Protein AF-0000000081121627 (afdb_homodimer)

Structure (mmCIF, N/CA/C/O backbone):
data_AF-0000000081121627-model_v1
#
loop_
_entity.id
_entity.type
_entity.pdbx_description
1 polymer 'Glucose-methanol-choline oxidoreductase N-terminal domain-containing protein'
#
loop_
_atom_site.group_PDB
_atom_site.id
_atom_site.type_symbol
_atom_site.label_atom_id
_atom_site.label_alt_id
_atom_site.label_comp_id
_atom_site.label_asym_id
_atom_site.label_entity_id
_atom_site.label_seq_id
_atom_site.pdbx_PDB_ins_code
_atom_site.Cartn_x
_atom_site.Cartn_y
_atom_site.Cartn_z
_atom_site.occupancy
_atom_site.B_iso_or_equiv
_atom_site.auth_seq_id
_atom_site.auth_comp_id
_atom_site.auth_asym_id
_atom_site.auth_atom_id
_atom_site.pdbx_PDB_model_num
ATOM 1 N N . MET A 1 1 ? 26.609 -21.438 15.891 1 50.75 1 MET A N 1
ATOM 2 C CA . MET A 1 1 ? 26.438 -20.453 14.82 1 50.75 1 MET A CA 1
ATOM 3 C C . MET A 1 1 ? 24.969 -20.062 14.68 1 50.75 1 MET A C 1
ATOM 5 O O . MET A 1 1 ? 24.078 -20.875 14.922 1 50.75 1 MET A O 1
ATOM 9 N N . ALA A 1 2 ? 24.734 -18.797 14.57 1 68.25 2 ALA A N 1
ATOM 10 C CA . ALA A 1 2 ? 23.375 -18.266 14.453 1 68.25 2 ALA A CA 1
ATOM 11 C C . ALA A 1 2 ? 22.594 -18.953 13.344 1 68.25 2 ALA A C 1
ATOM 13 O O . ALA A 1 2 ? 23.141 -19.219 12.266 1 68.25 2 ALA A O 1
ATOM 14 N N . ASP A 1 3 ? 21.484 -19.703 13.625 1 89.31 3 ASP A N 1
ATOM 15 C CA . ASP A 1 3 ? 20.578 -20.312 12.656 1 89.31 3 ASP A CA 1
ATOM 16 C C . ASP A 1 3 ? 19.797 -19.25 11.883 1 89.31 3 ASP A C 1
ATOM 18 O O . ASP A 1 3 ? 18.672 -18.906 12.242 1 89.31 3 ASP A O 1
ATOM 22 N N . ALA A 1 4 ? 20.5 -18.734 10.82 1 90.88 4 ALA A N 1
ATOM 23 C CA . ALA A 1 4 ? 19.953 -17.656 10.016 1 90.88 4 ALA A CA 1
ATOM 24 C C . ALA A 1 4 ? 18.594 -18.031 9.43 1 90.88 4 ALA A C 1
ATOM 26 O O . ALA A 1 4 ? 17.703 -17.172 9.297 1 90.88 4 ALA A O 1
ATOM 27 N N . ALA A 1 5 ? 18.453 -19.312 9.125 1 91 5 ALA A N 1
ATOM 28 C CA . ALA A 1 5 ? 17.172 -19.781 8.586 1 91 5 ALA A CA 1
ATOM 29 C C . ALA A 1 5 ? 16.062 -19.656 9.609 1 91 5 ALA A C 1
ATOM 31 O O . ALA A 1 5 ? 14.984 -19.141 9.305 1 91 5 ALA A O 1
ATOM 32 N N . ALA A 1 6 ? 16.328 -20.109 10.805 1 91.81 6 ALA A N 1
ATOM 33 C CA . ALA A 1 6 ? 15.336 -20.031 11.875 1 91.81 6 ALA A CA 1
ATOM 34 C C . ALA A 1 6 ? 14.984 -18.578 12.18 1 91.81 6 ALA A C 1
ATOM 36 O O . ALA A 1 6 ? 13.812 -18.25 12.391 1 91.81 6 ALA A O 1
ATOM 37 N N . ASP A 1 7 ? 16.047 -17.734 12.219 1 92.62 7 ASP A N 1
ATOM 38 C CA . ASP A 1 7 ? 15.828 -16.312 12.461 1 92.62 7 ASP A CA 1
ATOM 39 C C . ASP A 1 7 ? 14.953 -15.703 11.367 1 92.62 7 ASP A C 1
ATOM 41 O O . ASP A 1 7 ? 14.055 -14.914 11.656 1 92.62 7 ASP A O 1
ATOM 45 N N . THR A 1 8 ? 15.219 -16.031 10.195 1 91.06 8 THR A N 1
ATOM 46 C CA . THR A 1 8 ? 14.445 -15.531 9.062 1 91.06 8 THR A CA 1
ATOM 47 C C . THR A 1 8 ? 12.984 -15.969 9.164 1 91.06 8 THR A C 1
ATOM 49 O O . THR A 1 8 ? 12.07 -15.172 8.938 1 91.06 8 THR A O 1
ATOM 52 N N . LEU A 1 9 ? 12.742 -17.219 9.469 1 92.62 9 LEU A N 1
ATOM 53 C CA . LEU A 1 9 ? 11.383 -17.734 9.594 1 92.62 9 LEU A CA 1
ATOM 54 C C . LEU A 1 9 ? 10.648 -17.047 10.727 1 92.62 9 LEU A C 1
ATOM 56 O O . LEU A 1 9 ? 9.445 -16.766 10.617 1 92.62 9 LEU A O 1
ATOM 60 N N . THR A 1 10 ? 11.375 -16.766 11.773 1 93 10 THR A N 1
ATOM 61 C CA . THR A 1 10 ? 10.805 -16.016 12.875 1 93 10 THR A CA 1
ATOM 62 C C . THR A 1 10 ? 10.406 -14.609 12.422 1 93 10 THR A C 1
ATOM 64 O O . THR A 1 10 ? 9.32 -14.125 12.742 1 93 10 THR A O 1
ATOM 67 N N . ALA A 1 11 ? 11.297 -13.977 11.703 1 92.44 11 ALA A N 1
ATOM 68 C CA . ALA A 1 11 ? 11.008 -12.648 11.164 1 92.44 11 ALA A CA 1
ATOM 69 C C . ALA A 1 11 ? 9.797 -12.68 10.242 1 92.44 11 ALA A C 1
ATOM 71 O O . ALA A 1 11 ? 8.93 -11.812 10.312 1 92.44 11 ALA A O 1
ATOM 72 N N . VAL A 1 12 ? 9.688 -13.672 9.375 1 93.31 12 VAL A N 1
ATOM 73 C CA . VAL A 1 12 ? 8.555 -13.844 8.484 1 93.31 12 VAL A CA 1
ATOM 74 C C . VAL A 1 12 ? 7.27 -14 9.297 1 93.31 12 VAL A C 1
ATOM 76 O O . VAL A 1 12 ? 6.246 -13.391 8.977 1 93.31 12 VAL A O 1
ATOM 79 N N . GLY A 1 13 ? 7.336 -14.82 10.312 1 94.94 13 GLY A N 1
ATOM 80 C CA . GLY A 1 13 ? 6.188 -14.992 11.188 1 94.94 13 GLY A CA 1
ATOM 81 C C . GLY A 1 13 ? 5.699 -13.688 11.789 1 94.94 13 GLY A C 1
ATOM 82 O O . GLY A 1 13 ? 4.492 -13.445 11.859 1 94.94 13 GLY A O 1
ATOM 83 N N . SER A 1 14 ? 6.645 -12.82 12.227 1 95.25 14 SER A N 1
ATOM 84 C CA . SER A 1 14 ? 6.297 -11.516 12.773 1 95.25 14 SER A CA 1
ATOM 85 C C . SER A 1 14 ? 5.637 -10.633 11.719 1 95.25 14 SER A C 1
ATOM 87 O O . SER A 1 14 ? 4.656 -9.938 12.008 1 95.25 14 SER A O 1
ATOM 89 N N . ILE A 1 15 ? 6.145 -10.641 10.578 1 95.06 15 ILE A N 1
ATOM 90 C CA . ILE A 1 15 ? 5.59 -9.867 9.469 1 95.06 15 ILE A CA 1
ATOM 91 C C . ILE A 1 15 ? 4.191 -10.375 9.133 1 95.06 15 ILE A C 1
ATOM 93 O O . ILE A 1 15 ? 3.26 -9.586 8.961 1 95.06 15 ILE A O 1
ATOM 97 N N . GLN A 1 16 ? 4.035 -11.68 9.039 1 96.12 16 GLN A N 1
ATOM 98 C CA . GLN A 1 16 ? 2.738 -12.281 8.75 1 96.12 16 GLN A CA 1
ATOM 99 C C . GLN A 1 16 ? 1.71 -11.906 9.812 1 96.12 16 GLN A C 1
ATOM 101 O O . GLN A 1 16 ? 0.562 -11.594 9.492 1 96.12 16 GLN A O 1
ATOM 106 N N . ALA A 1 17 ? 2.129 -11.977 11.055 1 95.94 17 ALA A N 1
ATOM 107 C CA . ALA A 1 17 ? 1.24 -11.586 12.148 1 95.94 17 ALA A CA 1
ATOM 108 C C . ALA A 1 17 ? 0.816 -10.125 12.016 1 95.94 17 ALA A C 1
ATOM 110 O O . ALA A 1 17 ? -0.358 -9.797 12.195 1 95.94 17 ALA A O 1
ATOM 111 N N . ALA A 1 18 ? 1.758 -9.273 11.758 1 96.38 18 ALA A N 1
ATOM 112 C CA . ALA A 1 18 ? 1.449 -7.859 11.555 1 96.38 18 ALA A CA 1
ATOM 113 C C . ALA A 1 18 ? 0.488 -7.672 10.383 1 96.38 18 ALA A C 1
ATOM 115 O O . ALA A 1 18 ? -0.49 -6.93 10.484 1 96.38 18 ALA A O 1
ATOM 116 N N . LEU A 1 19 ? 0.743 -8.352 9.328 1 95.62 19 LEU A N 1
ATOM 117 C CA . LEU A 1 19 ? -0.097 -8.258 8.141 1 95.62 19 LEU A CA 1
ATOM 118 C C . LEU A 1 19 ? -1.502 -8.781 8.422 1 95.62 19 LEU A C 1
ATOM 120 O O . LEU A 1 19 ? -2.479 -8.281 7.863 1 95.62 19 LEU A O 1
ATOM 124 N N . SER A 1 20 ? -1.618 -9.781 9.234 1 95.31 20 SER A N 1
ATOM 125 C CA . SER A 1 20 ? -2.93 -10.297 9.617 1 95.31 20 SER A CA 1
ATOM 126 C C . SER A 1 20 ? -3.756 -9.234 10.328 1 95.31 20 SER A C 1
ATOM 128 O O . SER A 1 20 ? -4.973 -9.156 10.141 1 95.31 20 SER A O 1
ATOM 130 N N . VAL A 1 21 ? -3.127 -8.398 11.141 1 93.88 21 VAL A N 1
ATOM 131 C CA . VAL A 1 21 ? -3.795 -7.281 11.797 1 93.88 21 VAL A CA 1
ATOM 132 C C . VAL A 1 21 ? -4.234 -6.254 10.75 1 93.88 21 VAL A C 1
ATOM 134 O O . VAL A 1 21 ? -5.375 -5.785 10.781 1 93.88 21 VAL A O 1
ATOM 137 N N . MET A 1 22 ? -3.404 -6.008 9.852 1 91.38 22 MET A N 1
ATOM 138 C CA . MET A 1 22 ? -3.725 -5.043 8.805 1 91.38 22 MET A CA 1
ATOM 139 C C . MET A 1 22 ? -4.875 -5.547 7.938 1 91.38 22 MET A C 1
ATOM 141 O O . MET A 1 22 ? -5.684 -4.754 7.449 1 91.38 22 MET A O 1
ATOM 145 N N . ALA A 1 23 ? -4.918 -6.816 7.734 1 93 23 ALA A N 1
ATOM 146 C CA . ALA A 1 23 ? -5.941 -7.414 6.887 1 93 23 ALA A CA 1
ATOM 147 C C . ALA A 1 23 ? -7.34 -7.148 7.441 1 93 23 ALA A C 1
ATOM 149 O O . ALA A 1 23 ? -8.312 -7.109 6.691 1 93 23 ALA A O 1
ATOM 150 N N . THR A 1 24 ? -7.477 -6.926 8.734 1 89.81 24 THR A N 1
ATOM 151 C CA . THR A 1 24 ? -8.773 -6.668 9.344 1 89.81 24 THR A CA 1
ATOM 152 C C . THR A 1 24 ? -9.328 -5.32 8.891 1 89.81 24 THR A C 1
ATOM 154 O O . THR A 1 24 ? -10.523 -5.059 9.023 1 89.81 24 THR A O 1
ATOM 157 N N . LEU A 1 25 ? -8.469 -4.461 8.328 1 89.81 25 LEU A N 1
ATOM 158 C CA . LEU A 1 25 ? -8.891 -3.154 7.828 1 89.81 25 LEU A CA 1
ATOM 159 C C . LEU A 1 25 ? -9.508 -3.277 6.438 1 89.81 25 LEU A C 1
ATOM 161 O O . LEU A 1 25 ? -10.094 -2.32 5.93 1 89.81 25 LEU A O 1
ATOM 165 N N . GLN A 1 26 ? -9.359 -4.43 5.758 1 90.88 26 GLN A N 1
ATOM 166 C CA . GLN A 1 26 ? -9.953 -4.754 4.465 1 90.88 26 GLN A CA 1
ATOM 167 C C . GLN A 1 26 ? -9.648 -3.674 3.432 1 90.88 26 GLN A C 1
ATOM 169 O O . GLN A 1 26 ? -10.555 -3.168 2.768 1 90.88 26 GLN A O 1
ATOM 174 N N . LEU A 1 27 ? -8.383 -3.309 3.291 1 92.25 27 LEU A N 1
ATOM 175 C CA . LEU A 1 27 ? -7.934 -2.16 2.512 1 92.25 27 LEU A CA 1
ATOM 176 C C . LEU A 1 27 ? -7.969 -2.471 1.019 1 92.25 27 LEU A C 1
ATOM 178 O O . LEU A 1 27 ? -7.73 -1.587 0.191 1 92.25 27 LEU A O 1
ATOM 182 N N . THR A 1 28 ? -8.312 -3.732 0.622 1 95.19 28 THR A N 1
ATOM 183 C CA . THR A 1 28 ? -8.352 -4.094 -0.79 1 95.19 28 THR A CA 1
ATOM 184 C C . THR A 1 28 ? -9.789 -4.355 -1.237 1 95.19 28 THR A C 1
ATOM 186 O O . THR A 1 28 ? -10.062 -4.434 -2.436 1 95.19 28 THR A O 1
ATOM 189 N N . SER A 1 29 ? -10.742 -4.473 -0.303 1 94.69 29 SER A N 1
ATOM 190 C CA . SER A 1 29 ? -12.086 -4.961 -0.589 1 94.69 29 SER A CA 1
ATOM 191 C C . SER A 1 29 ? -12.836 -4 -1.501 1 94.69 29 SER A C 1
ATOM 193 O O . SER A 1 29 ? -13.75 -4.41 -2.223 1 94.69 29 SER A O 1
ATOM 195 N N . PHE A 1 30 ? -12.445 -2.656 -1.55 1 94.12 30 PHE A N 1
ATOM 196 C CA . PHE A 1 30 ? -13.125 -1.656 -2.367 1 94.12 30 PHE A CA 1
ATOM 197 C C . PHE A 1 30 ? -13.008 -2.002 -3.848 1 94.12 30 PHE A C 1
ATOM 199 O O . PHE A 1 30 ? -13.781 -1.497 -4.668 1 94.12 30 PHE A O 1
ATOM 206 N N . ARG A 1 31 ? -12.047 -2.92 -4.195 1 95.94 31 ARG A N 1
ATOM 207 C CA . ARG A 1 31 ? -11.781 -3.264 -5.59 1 95.94 31 ARG A CA 1
ATOM 208 C C . ARG A 1 31 ? -12.758 -4.32 -6.09 1 95.94 31 ARG A C 1
ATOM 210 O O . ARG A 1 31 ? -12.875 -4.543 -7.293 1 95.94 31 ARG A O 1
ATOM 217 N N . TYR A 1 32 ? -13.508 -4.961 -5.16 1 97.06 32 TYR A N 1
ATOM 218 C CA . TYR A 1 32 ? -14.219 -6.18 -5.527 1 97.06 32 TYR A CA 1
ATOM 219 C C . TYR A 1 32 ? -15.695 -6.082 -5.168 1 97.06 32 TYR A C 1
ATOM 221 O O . TYR A 1 32 ? -16.094 -5.211 -4.391 1 97.06 32 TYR A O 1
ATOM 229 N N . PRO A 1 33 ? -16.547 -6.996 -5.805 1 96.19 33 PRO A N 1
ATOM 230 C CA . PRO A 1 33 ? -17.938 -7.086 -5.336 1 96.19 33 PRO A CA 1
ATOM 231 C C . PRO A 1 33 ? -18.031 -7.426 -3.852 1 96.19 33 PRO A C 1
ATOM 233 O O . PRO A 1 33 ? -17.172 -8.117 -3.312 1 96.19 33 PRO A O 1
ATOM 236 N N . PRO A 1 34 ? -19.062 -6.902 -3.186 1 94.44 34 PRO A N 1
ATOM 237 C CA . PRO A 1 34 ? -19.234 -7.273 -1.778 1 94.44 34 PRO A CA 1
ATOM 238 C C . PRO A 1 34 ? -19.516 -8.766 -1.591 1 94.44 34 PRO A C 1
ATOM 240 O O . PRO A 1 34 ? -19.984 -9.43 -2.516 1 94.44 34 PRO A O 1
ATOM 243 N N . ASP A 1 35 ? -19.141 -9.297 -0.445 1 95.06 35 ASP A N 1
ATOM 244 C CA . ASP A 1 35 ? -19.5 -10.664 -0.079 1 95.06 35 ASP A CA 1
ATOM 245 C C . ASP A 1 35 ? -21.016 -10.852 -0.104 1 95.06 35 ASP A C 1
ATOM 247 O O . ASP A 1 35 ? -21.75 -10.18 0.63 1 95.06 35 ASP A O 1
ATOM 251 N N . TYR A 1 36 ? -21.5 -11.727 -0.931 1 95.44 36 TYR A N 1
ATOM 252 C CA . TYR A 1 36 ? -22.938 -11.922 -1.16 1 95.44 36 TYR A CA 1
ATOM 253 C C . TYR A 1 36 ? -23.5 -12.945 -0.18 1 95.44 36 TYR A C 1
ATOM 255 O O . TYR A 1 36 ? -22.969 -14.047 -0.034 1 95.44 36 TYR A O 1
ATOM 263 N N . ALA A 1 37 ? -24.594 -12.664 0.463 1 94 37 ALA A N 1
ATOM 264 C CA . ALA A 1 37 ? -25.281 -13.578 1.367 1 94 37 ALA A CA 1
ATOM 265 C C . ALA A 1 37 ? -26.125 -14.578 0.59 1 94 37 ALA A C 1
ATOM 267 O O . ALA A 1 37 ? -27.109 -14.195 -0.065 1 94 37 ALA A O 1
ATOM 268 N N . LEU A 1 38 ? -25.781 -15.82 0.714 1 97.44 38 LEU A N 1
ATOM 269 C CA . LEU A 1 38 ? -26.453 -16.875 -0.031 1 97.44 38 LEU A CA 1
ATOM 270 C C . LEU A 1 38 ? -27.75 -17.281 0.659 1 97.44 38 LEU A C 1
ATOM 272 O O . LEU A 1 38 ? -27.844 -17.234 1.888 1 97.44 38 LEU A O 1
ATOM 276 N N . THR A 1 39 ? -28.719 -17.641 -0.122 1 97.25 39 THR A N 1
ATOM 277 C CA . THR A 1 39 ? -29.984 -18.203 0.346 1 97.25 39 THR A CA 1
ATOM 278 C C . THR A 1 39 ? -30.203 -19.594 -0.223 1 97.25 39 THR A C 1
ATOM 280 O O . THR A 1 39 ? -30.047 -19.812 -1.424 1 97.25 39 THR A O 1
ATOM 283 N N . ASN A 1 40 ? -30.656 -20.516 0.631 1 98.12 40 ASN A N 1
ATOM 284 C CA . ASN A 1 40 ? -30.891 -21.891 0.226 1 98.12 40 ASN A CA 1
ATOM 285 C C . ASN A 1 40 ? -31.922 -21.984 -0.901 1 98.12 40 ASN A C 1
ATOM 287 O O . ASN A 1 40 ? -32.938 -21.281 -0.883 1 98.12 40 ASN A O 1
ATOM 291 N N . GLY A 1 41 ? -31.625 -22.781 -1.868 1 98.31 41 GLY A N 1
ATOM 292 C CA . GLY A 1 41 ? -32.562 -23.078 -2.924 1 98.31 41 GLY A CA 1
ATOM 293 C C . GLY A 1 41 ? -32.562 -22.078 -4.051 1 98.31 41 GLY A C 1
ATOM 294 O O . GLY A 1 41 ? -33.312 -22.172 -5.008 1 98.31 41 GLY A O 1
ATOM 295 N N . THR A 1 42 ? -31.609 -21.078 -3.998 1 98.19 42 THR A N 1
ATOM 296 C CA . THR A 1 42 ? -31.562 -20.016 -5.008 1 98.19 42 THR A CA 1
ATOM 297 C C . THR A 1 42 ? -31.047 -20.562 -6.336 1 98.19 42 THR A C 1
ATOM 299 O O . THR A 1 42 ? -30.188 -21.453 -6.355 1 98.19 42 THR A O 1
ATOM 302 N N . ASN A 1 43 ? -31.578 -20.016 -7.449 1 98.44 43 ASN A N 1
ATOM 303 C CA . ASN A 1 43 ? -31.172 -20.406 -8.797 1 98.44 43 ASN A CA 1
ATOM 304 C C . ASN A 1 43 ? -30.281 -19.344 -9.438 1 98.44 43 ASN A C 1
ATOM 306 O O . ASN A 1 43 ? -30.531 -18.141 -9.297 1 98.44 43 ASN A O 1
ATOM 310 N N . TYR A 1 44 ? -29.297 -19.766 -10.094 1 98.81 44 TYR A N 1
ATOM 311 C CA . TYR A 1 44 ? -28.422 -19 -10.961 1 98.81 44 TYR A CA 1
ATOM 312 C C . TYR A 1 44 ? -28.328 -19.625 -12.352 1 98.81 44 TYR A C 1
ATOM 314 O O . TYR A 1 44 ? -28.766 -20.766 -12.547 1 98.81 44 TYR A O 1
ATOM 322 N N . ASP A 1 45 ? -27.891 -18.844 -13.328 1 98.81 45 ASP A N 1
ATOM 323 C CA . ASP A 1 45 ? -27.656 -19.453 -14.625 1 98.81 45 ASP A CA 1
ATOM 324 C C . ASP A 1 45 ? -26.359 -20.266 -14.617 1 98.81 45 ASP A C 1
ATOM 326 O O . ASP A 1 45 ? -26.312 -21.391 -15.117 1 98.81 45 ASP A O 1
ATOM 330 N N . TYR A 1 46 ? -25.328 -19.703 -14.055 1 98.88 46 TYR A N 1
ATOM 331 C CA . TYR A 1 46 ? -24.031 -20.359 -13.922 1 98.88 46 TYR A CA 1
ATOM 332 C C . TYR A 1 46 ? -23.531 -20.297 -12.484 1 98.88 46 TYR A C 1
ATOM 334 O O . TYR A 1 46 ? -23.672 -19.266 -11.82 1 98.88 46 TYR A O 1
ATOM 342 N N . ILE A 1 47 ? -22.984 -21.391 -11.984 1 98.94 47 ILE A N 1
ATOM 343 C CA . ILE A 1 47 ? -22.266 -21.438 -10.703 1 98.94 47 ILE A CA 1
ATOM 344 C C . ILE A 1 47 ? -20.812 -21.844 -10.938 1 98.94 47 ILE A C 1
ATOM 346 O O . ILE A 1 47 ? -20.531 -22.906 -11.484 1 98.94 47 ILE A O 1
ATOM 350 N N . ILE A 1 48 ? -19.938 -20.938 -10.609 1 98.94 48 ILE A N 1
ATOM 351 C CA . ILE A 1 48 ? -18.5 -21.188 -10.727 1 98.94 48 ILE A CA 1
ATOM 352 C C . ILE A 1 48 ? -17.922 -21.516 -9.352 1 98.94 48 ILE A C 1
ATOM 354 O O . ILE A 1 48 ? -17.984 -20.703 -8.43 1 98.94 48 ILE A O 1
ATOM 358 N N . VAL A 1 49 ? -17.391 -22.719 -9.203 1 98.94 49 VAL A N 1
ATOM 359 C CA . VAL A 1 49 ? -16.766 -23.141 -7.949 1 98.94 49 VAL A CA 1
ATOM 360 C C . VAL A 1 49 ? -15.258 -22.875 -8.008 1 98.94 49 VAL A C 1
ATOM 362 O O . VAL A 1 49 ? -14.508 -23.656 -8.602 1 98.94 49 VAL A O 1
ATOM 365 N N . GLY A 1 50 ? -14.836 -21.844 -7.281 1 98.75 50 GLY A N 1
ATOM 366 C CA . GLY A 1 50 ? -13.453 -21.391 -7.301 1 98.75 50 GLY A CA 1
ATOM 367 C C . GLY A 1 50 ? -13.273 -20.047 -7.992 1 98.75 50 GLY A C 1
ATOM 368 O O . GLY A 1 50 ? -13.43 -19.953 -9.211 1 98.75 50 GLY A O 1
ATOM 369 N N . GLY A 1 51 ? -13.008 -19.062 -7.223 1 98.69 51 GLY A N 1
ATOM 370 C CA . GLY A 1 51 ? -12.695 -17.734 -7.75 1 98.69 51 GLY A CA 1
ATOM 371 C C . GLY A 1 51 ? -11.203 -17.516 -7.934 1 98.69 51 GLY A C 1
ATOM 372 O O . GLY A 1 51 ? -10.664 -16.5 -7.465 1 98.69 51 GLY A O 1
ATOM 373 N N . GLY A 1 52 ? -10.531 -18.469 -8.547 1 98.5 52 GLY A N 1
ATOM 374 C CA . GLY A 1 52 ? -9.094 -18.422 -8.742 1 98.5 52 GLY A CA 1
ATOM 375 C C . GLY A 1 52 ? -8.695 -17.844 -10.094 1 98.5 52 GLY A C 1
ATOM 376 O O . GLY A 1 52 ? -9.391 -16.984 -10.633 1 98.5 52 GLY A O 1
ATOM 377 N N . THR A 1 53 ? -7.551 -18.266 -10.656 1 98.56 53 THR A N 1
ATOM 378 C CA . THR A 1 53 ? -6.914 -17.734 -11.852 1 98.56 53 THR A CA 1
ATOM 379 C C . THR A 1 53 ? -7.844 -17.859 -13.062 1 98.56 53 THR A C 1
ATOM 381 O O . THR A 1 53 ? -8.086 -16.891 -13.766 1 98.56 53 THR A O 1
ATOM 384 N N . ALA A 1 54 ? -8.406 -18.984 -13.266 1 98.81 54 ALA A N 1
ATOM 385 C CA . ALA A 1 54 ? -9.258 -19.203 -14.43 1 98.81 54 ALA A CA 1
ATOM 386 C C . ALA A 1 54 ? -10.711 -18.875 -14.109 1 98.81 54 ALA A C 1
ATOM 388 O O . ALA A 1 54 ? -11.445 -18.359 -14.953 1 98.81 54 ALA A O 1
ATOM 389 N N . GLY A 1 55 ? -11.164 -19.141 -12.914 1 98.88 55 GLY A N 1
ATOM 390 C CA . GLY A 1 55 ? -12.555 -18.953 -12.531 1 98.88 55 GLY A CA 1
ATOM 391 C C . GLY A 1 55 ? -13.023 -17.516 -12.703 1 98.88 55 GLY A C 1
ATOM 392 O O . GLY A 1 55 ? -14.148 -17.281 -13.156 1 98.88 55 GLY A O 1
ATOM 393 N N . LEU A 1 56 ? -12.18 -16.625 -12.344 1 98.88 56 LEU A N 1
ATOM 394 C CA . LEU A 1 56 ? -12.578 -15.227 -12.414 1 98.88 56 LEU A CA 1
ATOM 395 C C . LEU A 1 56 ? -12.578 -14.734 -13.859 1 98.88 56 LEU A C 1
ATOM 397 O O . LEU A 1 56 ? -13.266 -13.766 -14.188 1 98.88 56 LEU A O 1
ATOM 401 N N . VAL A 1 57 ? -11.781 -15.398 -14.75 1 98.75 57 VAL A N 1
ATOM 402 C CA . VAL A 1 57 ? -11.867 -15.117 -16.172 1 98.75 57 VAL A CA 1
ATOM 403 C C . VAL A 1 57 ? -13.25 -15.5 -16.703 1 98.75 57 VAL A C 1
ATOM 405 O O . VAL A 1 57 ? -13.914 -14.695 -17.359 1 98.75 57 VAL A O 1
ATOM 408 N N . VAL A 1 58 ? -13.695 -16.672 -16.328 1 98.81 58 VAL A N 1
ATOM 409 C CA . VAL A 1 58 ? -15 -17.172 -16.734 1 98.81 58 VAL A CA 1
ATOM 410 C C . VAL A 1 58 ? -16.094 -16.281 -16.172 1 98.81 58 VAL A C 1
ATOM 412 O O . VAL A 1 58 ? -17.031 -15.914 -16.891 1 98.81 58 VAL A O 1
ATOM 415 N N . ALA A 1 59 ? -15.977 -15.938 -14.914 1 98.88 59 ALA A N 1
ATOM 416 C CA . ALA A 1 59 ? -16.969 -15.086 -14.266 1 98.88 59 ALA A CA 1
ATOM 417 C C . ALA A 1 59 ? -17.109 -13.75 -14.992 1 98.88 59 ALA A C 1
ATOM 419 O O . ALA A 1 59 ? -18.234 -13.289 -15.242 1 98.88 59 ALA A O 1
ATOM 420 N N . ASN A 1 60 ? -15.961 -13.117 -15.281 1 98.75 60 ASN A N 1
ATOM 421 C CA . ASN A 1 60 ? -15.977 -11.844 -16 1 98.75 60 ASN A CA 1
ATOM 422 C C . ASN A 1 60 ? -16.672 -11.977 -17.359 1 98.75 60 ASN A C 1
ATOM 424 O O . ASN A 1 60 ? -17.562 -11.188 -17.672 1 98.75 60 ASN A O 1
ATOM 428 N N . ARG A 1 61 ? -16.312 -12.977 -18.094 1 98.56 61 ARG A N 1
ATOM 429 C CA . ARG A 1 61 ? -16.812 -13.125 -19.453 1 98.56 61 ARG A CA 1
ATOM 430 C C . ARG A 1 61 ? -18.297 -13.484 -19.469 1 98.56 61 ARG A C 1
ATOM 432 O O . ARG A 1 61 ? -19.062 -12.961 -20.266 1 98.56 61 ARG A O 1
ATOM 439 N N . LEU A 1 62 ? -18.719 -14.367 -18.578 1 98.56 62 LEU A N 1
ATOM 440 C CA . LEU A 1 62 ? -20.109 -14.805 -18.578 1 98.56 62 LEU A CA 1
ATOM 441 C C . LEU A 1 62 ? -21.031 -13.695 -18.047 1 98.56 62 LEU A C 1
ATOM 443 O O . LEU A 1 62 ? -22.125 -13.508 -18.562 1 98.56 62 LEU A O 1
ATOM 447 N N . SER A 1 63 ? -20.625 -12.914 -17.047 1 98.56 63 SER A N 1
ATOM 448 C CA . SER A 1 63 ? -21.453 -11.891 -16.438 1 98.56 63 SER A CA 1
ATOM 449 C C . SER A 1 63 ? -21.578 -10.664 -17.344 1 98.56 63 SER A C 1
ATOM 451 O O . SER A 1 63 ? -22.375 -9.766 -17.062 1 98.56 63 SER A O 1
ATOM 453 N N . ALA A 1 64 ? -20.719 -10.617 -18.422 1 97.81 64 ALA A N 1
ATOM 454 C CA . ALA A 1 64 ? -20.844 -9.531 -19.391 1 97.81 64 ALA A CA 1
ATOM 455 C C . ALA A 1 64 ? -22.25 -9.516 -20 1 97.81 64 ALA A C 1
ATOM 457 O O . ALA A 1 64 ? -22.734 -8.469 -20.438 1 97.81 64 ALA A O 1
ATOM 458 N N . ASN A 1 65 ? -22.875 -10.695 -20.141 1 97.25 65 ASN A N 1
ATOM 459 C CA . ASN A 1 65 ? -24.281 -10.766 -20.5 1 97.25 65 ASN A CA 1
ATOM 460 C C . ASN A 1 65 ? -25.188 -10.555 -19.297 1 97.25 65 ASN A C 1
ATOM 462 O O . ASN A 1 65 ? -25.312 -11.438 -18.453 1 97.25 65 ASN A O 1
ATOM 466 N N . CYS A 1 66 ? -25.844 -9.469 -19.266 1 96.56 66 CYS A N 1
ATOM 467 C CA . CYS A 1 66 ? -26.609 -9.039 -18.094 1 96.56 66 CYS A CA 1
ATOM 468 C C . CYS A 1 66 ? -27.781 -9.977 -17.844 1 96.56 66 CYS A C 1
ATOM 470 O O . CYS A 1 66 ? -28.375 -9.953 -16.766 1 96.56 66 CYS A O 1
ATOM 472 N N . LYS A 1 67 ? -28.156 -10.812 -18.766 1 96.94 67 LYS A N 1
ATOM 473 C CA . LYS A 1 67 ? -29.281 -11.734 -18.609 1 96.94 67 LYS A CA 1
ATOM 474 C C . LYS A 1 67 ? -28.859 -12.984 -17.844 1 96.94 67 LYS A C 1
ATOM 476 O O . LYS A 1 67 ? -29.719 -13.742 -17.375 1 96.94 67 LYS A O 1
ATOM 481 N N . ASP A 1 68 ? -27.578 -13.25 -17.75 1 98 68 ASP A N 1
ATOM 482 C CA . ASP A 1 68 ? -27.062 -14.438 -17.062 1 98 68 ASP A CA 1
ATOM 483 C C . ASP A 1 68 ? -26.688 -14.125 -15.617 1 98 68 ASP A C 1
ATOM 485 O O . ASP A 1 68 ? -25.812 -13.297 -15.359 1 98 68 ASP A O 1
ATOM 489 N N . LYS A 1 69 ? -27.344 -14.766 -14.695 1 98.62 69 LYS A N 1
ATOM 490 C CA . LYS A 1 69 ? -26.953 -14.68 -13.289 1 98.62 69 LYS A CA 1
ATOM 491 C C . LYS A 1 69 ? -25.781 -15.602 -12.992 1 98.62 69 LYS A C 1
ATOM 493 O O . LYS A 1 69 ? -25.891 -16.828 -13.133 1 98.62 69 LYS A O 1
ATOM 498 N N . VAL A 1 70 ? -24.672 -15.008 -12.57 1 98.88 70 VAL A N 1
ATOM 499 C CA . VAL A 1 70 ? -23.438 -15.766 -12.359 1 98.88 70 VAL A CA 1
ATOM 500 C C . VAL A 1 70 ? -23.031 -15.711 -10.891 1 98.88 70 VAL A C 1
ATOM 502 O O . VAL A 1 70 ? -22.906 -14.625 -10.32 1 98.88 70 VAL A O 1
ATOM 505 N N . LEU A 1 71 ? -22.859 -16.875 -10.234 1 98.88 71 LEU A N 1
ATOM 506 C CA . LEU A 1 71 ? -22.391 -16.969 -8.852 1 98.88 71 LEU A CA 1
ATOM 507 C C . LEU A 1 71 ? -20.984 -17.562 -8.797 1 98.88 71 LEU A C 1
ATOM 509 O O . LEU A 1 71 ? -20.719 -18.609 -9.391 1 98.88 71 LEU A O 1
ATOM 513 N N . VAL A 1 72 ? -20.062 -16.844 -8.172 1 98.88 72 VAL A N 1
ATOM 514 C CA . VAL A 1 72 ? -18.734 -17.359 -7.867 1 98.88 72 VAL A CA 1
ATOM 515 C C . VAL A 1 72 ? -18.672 -17.766 -6.398 1 98.88 72 VAL A C 1
ATOM 517 O O . VAL A 1 72 ? -19 -16.984 -5.512 1 98.88 72 VAL A O 1
ATOM 520 N N . ILE A 1 73 ? -18.281 -19 -6.18 1 98.75 73 ILE A N 1
ATOM 521 C CA . ILE A 1 73 ? -18.047 -19.516 -4.832 1 98.75 73 ILE A CA 1
ATOM 522 C C . ILE A 1 73 ? -16.547 -19.578 -4.551 1 98.75 73 ILE A C 1
ATOM 524 O O . ILE A 1 73 ? -15.797 -20.219 -5.285 1 98.75 73 ILE A O 1
ATOM 528 N N . GLU A 1 74 ? -16.062 -18.875 -3.527 1 98.62 74 GLU A N 1
ATOM 529 C CA . GLU A 1 74 ? -14.656 -18.844 -3.156 1 98.62 74 GLU A CA 1
ATOM 530 C C . GLU A 1 74 ? -14.461 -19.25 -1.695 1 98.62 74 GLU A C 1
ATOM 532 O O . GLU A 1 74 ? -15.109 -18.688 -0.804 1 98.62 74 GLU A O 1
ATOM 537 N N . ALA A 1 75 ? -13.539 -20.203 -1.478 1 97.88 75 ALA A N 1
ATOM 538 C CA . ALA A 1 75 ? -13.273 -20.75 -0.149 1 97.88 75 ALA A CA 1
ATOM 539 C C . ALA A 1 75 ? -12.594 -19.703 0.742 1 97.88 75 ALA A C 1
ATOM 541 O O . ALA A 1 75 ? -12.727 -19.75 1.967 1 97.88 75 ALA A O 1
ATOM 542 N N . GLY A 1 76 ? -11.852 -18.828 0.162 1 97.62 76 GLY A N 1
ATOM 543 C CA . GLY A 1 76 ? -11.086 -17.859 0.924 1 97.62 76 GLY A CA 1
ATOM 544 C C . GLY A 1 76 ? -11.727 -16.484 0.96 1 97.62 76 GLY A C 1
ATOM 545 O O . GLY A 1 76 ? -12.812 -16.297 0.413 1 97.62 76 GLY A O 1
ATOM 546 N N . PRO A 1 77 ? -11.094 -15.531 1.658 1 97.69 77 PRO A N 1
ATOM 547 C CA . PRO A 1 77 ? -11.562 -14.148 1.778 1 97.69 77 PRO A CA 1
ATOM 548 C C . PRO A 1 77 ? -11.078 -13.258 0.64 1 97.69 77 PRO A C 1
ATOM 550 O O . PRO A 1 77 ? -10.648 -13.758 -0.403 1 97.69 77 PRO A O 1
ATOM 553 N N . TYR A 1 78 ? -11.297 -11.914 0.787 1 97.38 78 TYR A N 1
ATOM 554 C CA . TYR A 1 78 ? -10.641 -10.93 -0.072 1 97.38 78 TYR A CA 1
ATOM 555 C C . TYR A 1 78 ? -9.125 -11.039 0.03 1 97.38 78 TYR A C 1
ATOM 557 O O . TYR A 1 78 ? -8.594 -11.438 1.07 1 97.38 78 TYR A O 1
ATOM 565 N N . PRO A 1 79 ? -8.453 -10.758 -1.114 1 97.5 79 PRO A N 1
ATOM 566 C CA . PRO A 1 79 ? -6.996 -10.766 -1.029 1 97.5 79 PRO A CA 1
ATOM 567 C C . PRO A 1 79 ? -6.449 -9.719 -0.065 1 97.5 79 PRO A C 1
ATOM 569 O O . PRO A 1 79 ? -7 -8.617 0.029 1 97.5 79 PRO A O 1
ATOM 572 N N . PRO A 1 80 ? -5.414 -10.047 0.685 1 96.81 80 PRO A N 1
ATOM 573 C CA . PRO A 1 80 ? -4.766 -9.07 1.565 1 96.81 80 PRO A CA 1
ATOM 574 C C . PRO A 1 80 ? -3.887 -8.078 0.804 1 96.81 80 PRO A C 1
ATOM 576 O O . PRO A 1 80 ? -3.623 -8.273 -0.385 1 96.81 80 PRO A O 1
ATOM 579 N N . ILE A 1 81 ? -3.426 -7.086 1.486 1 94.38 81 ILE A N 1
ATOM 580 C CA . ILE A 1 81 ? -2.713 -5.992 0.833 1 94.38 81 ILE A CA 1
ATOM 581 C C . ILE A 1 81 ? -1.378 -6.5 0.291 1 94.38 81 ILE A C 1
ATOM 583 O O . ILE A 1 81 ? -0.907 -6.039 -0.75 1 94.38 81 ILE A O 1
ATOM 587 N N . GLU A 1 82 ? -0.737 -7.43 0.97 1 95 82 GLU A N 1
ATOM 588 C CA . GLU A 1 82 ? 0.567 -7.93 0.547 1 95 82 GLU A CA 1
ATOM 589 C C . GLU A 1 82 ? 0.469 -8.672 -0.782 1 95 82 GLU A C 1
ATOM 591 O O . GLU A 1 82 ? 1.468 -8.828 -1.488 1 95 82 GLU A O 1
ATOM 596 N N . SER A 1 83 ? -0.738 -9.094 -1.155 1 96.44 83 SER A N 1
ATOM 597 C CA . SER A 1 83 ? -0.92 -9.789 -2.426 1 96.44 83 SER A CA 1
ATOM 598 C C . SER A 1 83 ? -0.831 -8.828 -3.602 1 96.44 83 SER A C 1
ATOM 600 O O . SER A 1 83 ? -0.636 -9.242 -4.746 1 96.44 83 SER A O 1
ATOM 602 N N . GLU A 1 84 ? -0.91 -7.578 -3.344 1 95.38 84 GLU A N 1
ATOM 603 C CA . GLU A 1 84 ? -0.872 -6.586 -4.418 1 95.38 84 GLU A CA 1
ATOM 604 C C . GLU A 1 84 ? 0.558 -6.137 -4.699 1 95.38 84 GLU A C 1
ATOM 606 O O . GLU A 1 84 ? 0.872 -5.715 -5.816 1 95.38 84 GLU A O 1
ATOM 611 N N . TRP A 1 85 ? 1.45 -6.246 -3.729 1 96.06 85 TRP A N 1
ATOM 612 C CA . TRP A 1 85 ? 2.793 -5.684 -3.836 1 96.06 85 TRP A CA 1
ATOM 613 C C . TRP A 1 85 ? 3.783 -6.73 -4.34 1 96.06 85 TRP A C 1
ATOM 615 O O . TRP A 1 85 ? 4.105 -7.68 -3.625 1 96.06 85 TRP A O 1
ATOM 625 N N . PRO A 1 86 ? 4.41 -6.488 -5.473 1 96.31 86 PRO A N 1
ATOM 626 C CA . PRO A 1 86 ? 5.359 -7.453 -6.035 1 96.31 86 PRO A CA 1
ATOM 627 C C . PRO A 1 86 ? 6.52 -7.758 -5.094 1 96.31 86 PRO A C 1
ATOM 629 O O . PRO A 1 86 ? 6.98 -8.898 -5.023 1 96.31 86 PRO A O 1
ATOM 632 N N . ALA A 1 87 ? 6.949 -6.812 -4.27 1 94.31 87 ALA A N 1
ATOM 633 C CA . ALA A 1 87 ? 8.125 -6.988 -3.416 1 94.31 87 ALA A CA 1
ATOM 634 C C . ALA A 1 87 ? 7.824 -7.938 -2.258 1 94.31 87 ALA A C 1
ATOM 636 O O . ALA A 1 87 ? 8.742 -8.445 -1.61 1 94.31 87 ALA A O 1
ATOM 637 N N . MET A 1 88 ? 6.559 -8.211 -2.008 1 93.94 88 MET A N 1
ATOM 638 C CA . MET A 1 88 ? 6.164 -9.062 -0.887 1 93.94 88 MET A CA 1
ATOM 639 C C . MET A 1 88 ? 5.859 -10.477 -1.357 1 93.94 88 MET A C 1
ATOM 641 O O . MET A 1 88 ? 5.098 -11.203 -0.715 1 93.94 88 MET A O 1
ATOM 645 N N . PHE A 1 89 ? 6.477 -10.938 -2.375 1 92.19 89 PHE A N 1
ATOM 646 C CA . PHE A 1 89 ? 6.125 -12.172 -3.072 1 92.19 89 PHE A CA 1
ATOM 647 C C . PHE A 1 89 ? 6.504 -13.391 -2.242 1 92.19 89 PHE A C 1
ATOM 649 O O . PHE A 1 89 ? 6.055 -14.508 -2.523 1 92.19 89 PHE A O 1
ATOM 656 N N . THR A 1 90 ? 7.227 -13.234 -1.049 1 93.38 90 THR A N 1
ATOM 657 C CA . THR A 1 90 ? 7.719 -14.398 -0.322 1 93.38 90 THR A CA 1
ATOM 658 C C . THR A 1 90 ? 6.996 -14.547 1.014 1 93.38 90 THR A C 1
ATOM 660 O O . THR A 1 90 ? 7.277 -15.477 1.778 1 93.38 90 THR A O 1
ATOM 663 N N . VAL A 1 91 ? 6.02 -13.742 1.367 1 94 91 VAL A N 1
ATOM 664 C CA . VAL A 1 91 ? 5.629 -13.695 2.773 1 94 91 VAL A CA 1
ATOM 665 C C . VAL A 1 91 ? 4.309 -14.43 2.967 1 94 91 VAL A C 1
ATOM 667 O O . VAL A 1 91 ? 3.971 -14.836 4.082 1 94 91 VAL A O 1
ATOM 670 N N . THR A 1 92 ? 3.535 -14.703 1.979 1 95.44 92 THR A N 1
ATOM 671 C CA . THR A 1 92 ? 2.139 -15.109 2.117 1 95.44 92 THR A CA 1
ATOM 672 C C . THR A 1 92 ? 2.037 -16.594 2.443 1 95.44 92 THR A C 1
ATOM 674 O O . THR A 1 92 ? 1.097 -17.031 3.113 1 95.44 92 THR A O 1
ATOM 677 N N . PRO A 1 93 ? 2.99 -17.453 2.018 1 95.38 93 PRO A N 1
ATOM 678 C CA . PRO A 1 93 ? 2.852 -18.875 2.305 1 95.38 93 PRO A CA 1
ATOM 679 C C . PRO A 1 93 ? 2.668 -19.172 3.793 1 95.38 93 PRO A C 1
ATOM 681 O O . PRO A 1 93 ? 3.23 -18.469 4.637 1 95.38 93 PRO A O 1
ATOM 684 N N . LYS A 1 94 ? 1.805 -20.156 4.113 1 94 94 LYS A N 1
ATOM 685 C CA . LYS A 1 94 ? 1.511 -20.656 5.453 1 94 94 LYS A CA 1
ATOM 686 C C . LYS A 1 94 ? 0.662 -19.656 6.238 1 94 94 LYS A C 1
ATOM 688 O O . LYS A 1 94 ? 0.635 -19.688 7.469 1 94 94 LYS A O 1
ATOM 693 N N . THR A 1 95 ? 0.052 -18.688 5.59 1 96.5 95 THR A N 1
ATOM 694 C CA . THR A 1 95 ? -0.957 -17.812 6.184 1 96.5 95 THR A CA 1
ATOM 695 C C . THR A 1 95 ? -2.361 -18.344 5.895 1 96.5 95 THR A C 1
ATOM 697 O O . THR A 1 95 ? -2.52 -19.391 5.27 1 96.5 95 THR A O 1
ATOM 700 N N . GLU A 1 96 ? -3.391 -17.625 6.305 1 95.88 96 GLU A N 1
ATOM 701 C CA . GLU A 1 96 ? -4.777 -18.016 6.055 1 95.88 96 GLU A CA 1
ATOM 702 C C . GLU A 1 96 ? -5.129 -17.875 4.574 1 95.88 96 GLU A C 1
ATOM 704 O O . GLU A 1 96 ? -6.164 -18.391 4.133 1 95.88 96 GLU A O 1
ATOM 709 N N . TYR A 1 97 ? -4.254 -17.281 3.777 1 97.69 97 TYR A N 1
ATOM 710 C CA . TYR A 1 97 ? -4.492 -17.062 2.355 1 97.69 97 TYR A CA 1
ATOM 711 C C . TYR A 1 97 ? -3.844 -18.156 1.515 1 97.69 97 TYR A C 1
ATOM 713 O O . TYR A 1 97 ? -3.807 -18.062 0.285 1 97.69 97 TYR A O 1
ATOM 721 N N . ASP A 1 98 ? -3.289 -19.125 2.188 1 97.44 98 ASP A N 1
ATOM 722 C CA . ASP A 1 98 ? -2.697 -20.344 1.626 1 97.44 98 ASP A CA 1
ATOM 723 C C . ASP A 1 98 ? -3.453 -21.594 2.084 1 97.44 98 ASP A C 1
ATOM 725 O O . ASP A 1 98 ? -3.705 -21.766 3.279 1 97.44 98 ASP A O 1
ATOM 729 N N . PHE A 1 99 ? -3.889 -22.438 1.122 1 96.5 99 PHE A N 1
ATOM 730 C CA . PHE A 1 99 ? -4.527 -23.703 1.503 1 96.5 99 PHE A CA 1
ATOM 731 C C . PHE A 1 99 ? -3.594 -24.547 2.361 1 96.5 99 PHE A C 1
ATOM 733 O O . PHE A 1 99 ? -4.051 -25.312 3.215 1 96.5 99 PHE A O 1
ATOM 740 N N . ASP A 1 100 ? -2.229 -24.375 2.127 1 93.62 100 ASP A N 1
ATOM 741 C CA . ASP A 1 100 ? -1.173 -25.031 2.891 1 93.62 100 ASP A CA 1
ATOM 742 C C . ASP A 1 100 ? -1.287 -26.547 2.791 1 93.62 100 ASP A C 1
ATOM 744 O O . ASP A 1 100 ? -1.103 -27.266 3.783 1 93.62 100 ASP A O 1
ATOM 748 N N . THR A 1 101 ? -1.715 -27.031 1.598 1 95.44 101 THR A N 1
ATOM 749 C CA . THR A 1 101 ? -1.715 -28.469 1.337 1 95.44 101 THR A CA 1
ATOM 750 C C . THR A 1 101 ? -0.289 -29.016 1.281 1 95.44 101 THR A C 1
ATOM 752 O O . THR A 1 101 ? 0.633 -28.312 0.87 1 95.44 101 THR A O 1
ATOM 755 N N . SER A 1 102 ? -0.111 -30.281 1.718 1 95.56 102 SER A N 1
ATOM 756 C CA . SER A 1 102 ? 1.199 -30.922 1.669 1 95.56 102 SER A CA 1
ATOM 757 C C . SER A 1 102 ? 1.135 -32.25 0.933 1 95.56 102 SER A C 1
ATOM 759 O O . SER A 1 102 ? 0.104 -32.938 0.951 1 95.56 102 SER A O 1
ATOM 761 N N . SER A 1 103 ? 2.197 -32.562 0.368 1 97.31 103 SER A N 1
ATOM 762 C CA . SER A 1 103 ? 2.295 -33.875 -0.26 1 97.31 103 SER A CA 1
ATOM 763 C C . SER A 1 103 ? 2.416 -35 0.784 1 97.31 103 SER A C 1
ATOM 765 O O . SER A 1 103 ? 2.76 -34.719 1.938 1 97.31 103 SER A O 1
ATOM 767 N N . VAL A 1 104 ? 2.061 -36.156 0.349 1 96.56 104 VAL A N 1
ATOM 768 C CA . VAL A 1 104 ? 2.404 -37.344 1.129 1 96.56 104 VAL A CA 1
ATOM 769 C C . VAL A 1 104 ? 3.916 -37.562 1.094 1 96.56 104 VAL A C 1
ATOM 771 O O . VAL A 1 104 ? 4.551 -37.375 0.051 1 96.56 104 VAL A O 1
ATOM 774 N N . ASN A 1 105 ? 4.523 -37.875 2.258 1 95.69 105 ASN A N 1
ATOM 775 C CA . ASN A 1 105 ? 5.934 -38.25 2.299 1 95.69 105 ASN A CA 1
ATOM 776 C C . ASN A 1 105 ? 6.172 -39.594 1.647 1 95.69 105 ASN A C 1
ATOM 778 O O . ASN A 1 105 ? 5.801 -40.625 2.205 1 95.69 105 ASN A O 1
ATOM 782 N N . ASP A 1 106 ? 6.789 -39.625 0.494 1 93 106 ASP A N 1
ATOM 783 C CA . ASP A 1 106 ? 7.027 -40.875 -0.218 1 93 106 ASP A CA 1
ATOM 784 C C . ASP A 1 106 ? 8.391 -41.469 0.144 1 93 106 ASP A C 1
ATOM 786 O O . ASP A 1 106 ? 8.789 -42.5 -0.401 1 93 106 ASP A O 1
ATOM 790 N N . LYS A 1 107 ? 9.164 -40.781 0.98 1 91.5 107 LYS A N 1
ATOM 791 C CA . LYS A 1 107 ? 10.461 -41.188 1.503 1 91.5 107 LYS A CA 1
ATOM 792 C C . LYS A 1 107 ? 11.516 -41.219 0.403 1 91.5 107 LYS A C 1
ATOM 794 O O . LYS A 1 107 ? 12.57 -41.844 0.56 1 91.5 107 LYS A O 1
ATOM 799 N N . TYR A 1 108 ? 11.242 -40.656 -0.651 1 90.88 108 TYR A N 1
ATOM 800 C CA . TYR A 1 108 ? 12.164 -40.656 -1.783 1 90.88 108 TYR A CA 1
ATOM 801 C C . TYR A 1 108 ? 12.438 -39.25 -2.264 1 90.88 108 TYR A C 1
ATOM 803 O O . TYR A 1 108 ? 13.594 -38.812 -2.342 1 90.88 108 TYR A O 1
ATOM 811 N N . THR A 1 109 ? 11.391 -38.688 -2.496 1 88.75 109 THR A N 1
ATOM 812 C CA . THR A 1 109 ? 11.547 -37.312 -2.949 1 88.75 109 THR A CA 1
ATOM 813 C C . THR A 1 109 ? 11.516 -36.344 -1.767 1 88.75 109 THR A C 1
ATOM 815 O O . THR A 1 109 ? 11.43 -36.781 -0.612 1 88.75 109 THR A O 1
ATOM 818 N N . ALA A 1 110 ? 11.789 -35 -1.819 1 90.31 110 ALA A N 1
ATOM 819 C CA . ALA A 1 110 ? 11.734 -33.938 -0.828 1 90.31 110 ALA A CA 1
ATOM 820 C C . ALA A 1 110 ? 12.734 -34.188 0.297 1 90.31 110 ALA A C 1
ATOM 822 O O . ALA A 1 110 ? 12.469 -33.844 1.455 1 90.31 110 ALA A O 1
ATOM 823 N N . GLN A 1 111 ? 13.82 -34.781 -0.005 1 91.5 111 GLN A N 1
ATOM 824 C CA . GLN A 1 111 ? 14.797 -35.281 0.964 1 91.5 111 GLN A CA 1
ATOM 825 C C . GLN A 1 111 ? 15.312 -34.156 1.854 1 91.5 111 GLN A C 1
ATOM 827 O O . GLN A 1 111 ? 15.594 -34.375 3.035 1 91.5 111 GLN A O 1
ATOM 832 N N . ASN A 1 112 ? 15.398 -33 1.297 1 94.62 112 ASN A N 1
ATOM 833 C CA . ASN A 1 112 ? 15.984 -31.906 2.057 1 94.62 112 ASN A CA 1
ATOM 834 C C . ASN A 1 112 ? 15.047 -30.719 2.133 1 94.62 112 ASN A C 1
ATOM 836 O O . ASN A 1 112 ? 15.5 -29.562 2.213 1 94.62 112 ASN A O 1
ATOM 840 N N . LEU A 1 113 ? 13.805 -30.984 2.004 1 96.12 113 LEU A N 1
ATOM 841 C CA . LEU A 1 113 ? 12.758 -30.016 2.312 1 96.12 113 LEU A CA 1
ATOM 842 C C . LEU A 1 113 ? 12.312 -30.141 3.766 1 96.12 113 LEU A C 1
ATOM 844 O O . LEU A 1 113 ? 12.539 -31.172 4.402 1 96.12 113 LEU A O 1
ATOM 848 N N . GLN A 1 114 ? 11.805 -29.047 4.281 1 93.44 114 GLN A N 1
ATOM 849 C CA . GLN A 1 114 ? 11.297 -29.047 5.648 1 93.44 114 GLN A CA 1
ATOM 850 C C . GLN A 1 114 ? 10.273 -30.156 5.855 1 93.44 114 GLN A C 1
ATOM 852 O O . GLN A 1 114 ? 9.375 -30.344 5.027 1 93.44 114 GLN A O 1
ATOM 857 N N . GLU A 1 115 ? 10.43 -30.984 6.867 1 91.31 115 GLU A N 1
ATOM 858 C CA . GLU A 1 115 ? 9.539 -32.062 7.277 1 91.31 115 GLU A CA 1
ATOM 859 C C . GLU A 1 115 ? 9.508 -33.188 6.238 1 91.31 115 GLU A C 1
ATOM 861 O O . GLU A 1 115 ? 8.695 -34.094 6.332 1 91.31 115 GLU A O 1
ATOM 866 N N . GLN A 1 116 ? 10.273 -33.094 5.18 1 94.12 116 GLN A N 1
ATOM 867 C CA . GLN A 1 116 ? 10.422 -34.094 4.117 1 94.12 116 GLN A CA 1
ATOM 868 C C . GLN A 1 116 ? 9.109 -34.281 3.359 1 94.12 116 GLN A C 1
ATOM 870 O O . GLN A 1 116 ? 8.719 -35.406 3.049 1 94.12 116 GLN A O 1
ATOM 875 N N . ILE A 1 117 ? 8.398 -33.219 3.211 1 95 117 ILE A N 1
ATOM 876 C CA . ILE A 1 117 ? 7.207 -33.125 2.371 1 95 117 ILE A CA 1
ATOM 877 C C . ILE A 1 117 ? 7.324 -31.922 1.434 1 95 117 ILE A C 1
ATOM 879 O O . ILE A 1 117 ? 8.148 -31.031 1.659 1 95 117 ILE A O 1
ATOM 883 N N . VAL A 1 118 ? 6.594 -32 0.394 1 95.56 118 VAL A N 1
ATOM 884 C CA . VAL A 1 118 ? 6.484 -30.844 -0.491 1 95.56 118 VAL A CA 1
ATOM 885 C C . VAL A 1 118 ? 5.316 -29.969 -0.047 1 95.56 118 VAL A C 1
ATOM 887 O O . VAL A 1 118 ? 4.172 -30.422 0.002 1 95.56 118 VAL A O 1
ATOM 890 N N . SER A 1 119 ? 5.609 -28.75 0.37 1 94.88 119 SER A N 1
ATOM 891 C CA . SER A 1 119 ? 4.555 -27.781 0.637 1 94.88 119 SER A CA 1
ATOM 892 C C . SER A 1 119 ? 3.904 -27.297 -0.656 1 94.88 119 SER A C 1
ATOM 894 O O . SER A 1 119 ? 4.566 -26.703 -1.5 1 94.88 119 SER A O 1
ATOM 896 N N . LEU A 1 120 ? 2.666 -27.594 -0.783 1 97.12 120 LEU A N 1
ATOM 897 C CA . LEU A 1 120 ? 1.959 -27.297 -2.025 1 97.12 120 LEU A CA 1
ATOM 898 C C . LEU A 1 120 ? 1.151 -26.016 -1.898 1 97.12 120 LEU A C 1
ATOM 900 O O . LEU A 1 120 ? -0.081 -26.047 -1.877 1 97.12 120 LEU A O 1
ATOM 904 N N . THR A 1 121 ? 1.834 -24.891 -1.861 1 96.81 121 THR A N 1
ATOM 905 C CA . THR A 1 121 ? 1.252 -23.562 -1.709 1 96.81 121 THR A CA 1
ATOM 906 C C . THR A 1 121 ? 0.261 -23.266 -2.832 1 96.81 121 THR A C 1
ATOM 908 O O . THR A 1 121 ? 0.574 -23.469 -4.008 1 96.81 121 THR A O 1
ATOM 911 N N . GLN A 1 122 ? -0.965 -22.906 -2.484 1 97.31 122 GLN A N 1
ATOM 912 C CA . GLN A 1 122 ? -2.043 -22.469 -3.365 1 97.31 122 GLN A CA 1
ATOM 913 C C . GLN A 1 122 ? -2.826 -21.312 -2.746 1 97.31 122 GLN A C 1
ATOM 915 O O . GLN A 1 122 ? -3.086 -21.312 -1.541 1 97.31 122 GLN A O 1
ATOM 920 N N . GLY A 1 123 ? -3.178 -20.422 -3.521 1 98.06 123 GLY A N 1
ATOM 921 C CA . GLY A 1 123 ? -3.934 -19.297 -3.01 1 98.06 123 GLY A CA 1
ATOM 922 C C . GLY A 1 123 ? -5.328 -19.672 -2.543 1 98.06 123 GLY A C 1
ATOM 923 O O . GLY A 1 123 ? -6.082 -20.312 -3.279 1 98.06 123 GLY A O 1
ATOM 924 N N . LYS A 1 124 ? -5.645 -19.328 -1.309 1 98.12 124 LYS A N 1
ATOM 925 C CA . LYS A 1 124 ? -6.988 -19.422 -0.741 1 98.12 124 LYS A CA 1
ATOM 926 C C . LYS A 1 124 ? -7.574 -18.031 -0.509 1 98.12 124 LYS A C 1
ATOM 928 O O . LYS A 1 124 ? -7.703 -17.578 0.634 1 98.12 124 LYS A O 1
ATOM 933 N N . MET A 1 125 ? -7.906 -17.391 -1.541 1 98.12 125 MET A N 1
ATOM 934 C CA . MET A 1 125 ? -8.438 -16.031 -1.623 1 98.12 125 MET A CA 1
ATOM 935 C C . MET A 1 125 ? -9.008 -15.758 -3.01 1 98.12 125 MET A C 1
ATOM 937 O O . MET A 1 125 ? -8.711 -16.484 -3.965 1 98.12 125 MET A O 1
ATOM 941 N N . LEU A 1 126 ? -9.797 -14.711 -3.105 1 98.06 126 LEU A N 1
ATOM 942 C CA . LEU A 1 126 ? -10.266 -14.266 -4.418 1 98.06 126 LEU A CA 1
ATOM 943 C C . LEU A 1 126 ? -9.086 -13.984 -5.344 1 98.06 126 LEU A C 1
ATOM 945 O O . LEU A 1 126 ? -8.164 -13.258 -4.973 1 98.06 126 LEU A O 1
ATOM 949 N N . GLY A 1 127 ? -9.055 -14.602 -6.449 1 98.25 127 GLY A N 1
ATOM 950 C CA . GLY A 1 127 ? -7.926 -14.539 -7.367 1 98.25 127 GLY A CA 1
ATOM 951 C C . GLY A 1 127 ? -7.02 -15.758 -7.281 1 98.25 127 GLY A C 1
ATOM 952 O O . GLY A 1 127 ? -6.215 -16 -8.18 1 98.25 127 GLY A O 1
ATOM 953 N N . GLY A 1 128 ? -7.164 -16.469 -6.137 1 98.25 128 GLY A N 1
ATOM 954 C CA . GLY A 1 128 ? -6.445 -17.719 -5.953 1 98.25 128 GLY A CA 1
ATOM 955 C C . GLY A 1 128 ? -4.941 -17.562 -6.07 1 98.25 128 GLY A C 1
ATOM 956 O O . GLY A 1 128 ? -4.352 -16.672 -5.453 1 98.25 128 GLY A O 1
ATOM 957 N N . SER A 1 129 ? -4.344 -18.453 -6.84 1 98.19 129 SER A N 1
ATOM 958 C CA . SER A 1 129 ? -2.889 -18.547 -6.891 1 98.19 129 SER A CA 1
ATOM 959 C C . SER A 1 129 ? -2.295 -17.406 -7.711 1 98.19 129 SER A C 1
ATOM 961 O O . SER A 1 129 ? -1.094 -17.125 -7.629 1 98.19 129 SER A O 1
ATOM 963 N N . SER A 1 130 ? -3.115 -16.656 -8.508 1 98.19 130 SER A N 1
ATOM 964 C CA . SER A 1 130 ? -2.615 -15.484 -9.211 1 98.19 130 SER A CA 1
ATOM 965 C C . SER A 1 130 ? -2.25 -14.375 -8.234 1 98.19 130 SER A C 1
ATOM 967 O O . SER A 1 130 ? -1.575 -13.414 -8.609 1 98.19 130 SER A O 1
ATOM 969 N N . ASN A 1 131 ? -2.67 -14.5 -6.969 1 98.06 131 ASN A N 1
ATOM 970 C CA . ASN A 1 131 ? -2.385 -13.5 -5.945 1 98.06 131 ASN A CA 1
ATOM 971 C C . ASN A 1 131 ? -1.175 -13.891 -5.102 1 98.06 131 ASN A C 1
ATOM 973 O O . ASN A 1 131 ? -0.754 -13.133 -4.223 1 98.06 131 ASN A O 1
ATOM 977 N N . ILE A 1 132 ? -0.559 -15.047 -5.328 1 97.06 132 ILE A N 1
ATOM 978 C CA . ILE A 1 132 ? 0.542 -15.492 -4.484 1 97.06 132 ILE A CA 1
ATOM 979 C C . ILE A 1 132 ? 1.659 -16.062 -5.348 1 97.06 132 ILE A C 1
ATOM 981 O O . ILE A 1 132 ? 2.641 -16.609 -4.832 1 97.06 132 ILE A O 1
ATOM 985 N N . ASP A 1 133 ? 1.56 -15.875 -6.645 1 95.88 133 ASP A N 1
ATOM 986 C CA . ASP A 1 133 ? 2.574 -16.391 -7.555 1 95.88 133 ASP A CA 1
ATOM 987 C C . ASP A 1 133 ? 3.773 -15.453 -7.637 1 95.88 133 ASP A C 1
ATOM 989 O O . ASP A 1 133 ? 3.906 -14.539 -6.824 1 95.88 133 ASP A O 1
ATOM 993 N N . HIS A 1 134 ? 4.723 -15.773 -8.547 1 95.62 134 HIS A N 1
ATOM 994 C CA . HIS A 1 134 ? 5.941 -14.984 -8.672 1 95.62 134 HIS A CA 1
ATOM 995 C C . HIS A 1 134 ? 5.914 -14.117 -9.922 1 95.62 134 HIS A C 1
ATOM 997 O O . HIS A 1 134 ? 6.957 -13.641 -10.383 1 95.62 134 HIS A O 1
ATOM 1003 N N . MET A 1 135 ? 4.762 -14.008 -10.609 1 97.62 135 MET A N 1
ATOM 1004 C CA . MET A 1 135 ? 4.332 -12.977 -11.555 1 97.62 135 MET A CA 1
ATOM 1005 C C . MET A 1 135 ? 5.035 -13.141 -12.898 1 97.62 135 MET A C 1
ATOM 1007 O O . MET A 1 135 ? 4.93 -12.281 -13.766 1 97.62 135 MET A O 1
ATOM 1011 N N . ILE A 1 136 ? 5.812 -14.273 -13.172 1 97.5 136 ILE A N 1
ATOM 1012 C CA . ILE A 1 136 ? 6.414 -14.508 -14.477 1 97.5 136 ILE A CA 1
ATOM 1013 C C . ILE A 1 136 ? 5.332 -14.891 -15.477 1 97.5 136 ILE A C 1
ATOM 1015 O O . ILE A 1 136 ? 4.488 -15.75 -15.195 1 97.5 136 ILE A O 1
ATOM 1019 N N . HIS A 1 137 ? 5.312 -14.242 -16.625 1 97.62 137 HIS A N 1
ATOM 1020 C CA . HIS A 1 137 ? 4.309 -14.461 -17.656 1 97.62 137 HIS A CA 1
ATOM 1021 C C . HIS A 1 137 ? 4.918 -15.148 -18.875 1 97.62 137 HIS A C 1
ATOM 1023 O O . HIS A 1 137 ? 5.777 -14.578 -19.547 1 97.62 137 HIS A O 1
ATOM 1029 N N . VAL A 1 138 ? 4.445 -16.359 -19.172 1 96.25 138 VAL A N 1
ATOM 1030 C CA . VAL A 1 138 ? 4.914 -17.172 -20.297 1 96.25 138 VAL A CA 1
ATOM 1031 C C . VAL A 1 138 ? 3.732 -17.859 -20.969 1 96.25 138 VAL A C 1
ATOM 1033 O O . VAL A 1 138 ? 2.928 -18.516 -20.297 1 96.25 138 VAL A O 1
ATOM 1036 N N . GLN A 1 139 ? 3.676 -17.719 -22.281 1 97.75 139 GLN A N 1
ATOM 1037 C CA . GLN A 1 139 ? 2.602 -18.375 -23.016 1 97.75 139 GLN A CA 1
ATOM 1038 C C . GLN A 1 139 ? 2.854 -19.875 -23.125 1 97.75 139 GLN A C 1
ATOM 1040 O O . GLN A 1 139 ? 1.918 -20.656 -23.312 1 97.75 139 GLN A O 1
ATOM 1045 N N . GLY A 1 140 ? 4.07 -20.312 -22.922 1 96.88 140 GLY A N 1
ATOM 1046 C CA . GLY A 1 140 ? 4.496 -21.656 -23.25 1 96.88 140 GLY A CA 1
ATOM 1047 C C . GLY A 1 140 ? 5.109 -21.766 -24.641 1 96.88 140 GLY A C 1
ATOM 1048 O O . GLY A 1 140 ? 5.355 -20.75 -25.297 1 96.88 140 GLY A O 1
ATOM 1049 N N . ASP A 1 141 ? 5.473 -22.969 -25.016 1 97.88 141 ASP A N 1
ATOM 1050 C CA . ASP A 1 141 ? 6.012 -23.25 -26.344 1 97.88 141 ASP A CA 1
ATOM 1051 C C . ASP A 1 141 ? 4.918 -23.734 -27.281 1 97.88 141 ASP A C 1
ATOM 1053 O O . ASP A 1 141 ? 3.998 -24.438 -26.875 1 97.88 141 ASP A O 1
ATOM 1057 N N . PRO A 1 142 ? 5.02 -23.359 -28.609 1 97.56 142 PRO A N 1
ATOM 1058 C CA . PRO A 1 142 ? 4.047 -23.906 -29.562 1 97.56 142 PRO A CA 1
ATOM 1059 C C . PRO A 1 142 ? 3.936 -25.422 -29.5 1 97.56 142 PRO A C 1
ATOM 1061 O O . PRO A 1 142 ? 2.844 -25.969 -29.672 1 97.56 142 PRO A O 1
ATOM 1064 N N . HIS A 1 143 ? 5.016 -26.062 -29.25 1 97.62 143 HIS A N 1
ATOM 1065 C CA . HIS A 1 143 ? 5.051 -27.516 -29.156 1 97.62 143 HIS A CA 1
ATOM 1066 C C . HIS A 1 143 ? 4.078 -28.016 -28.094 1 97.62 143 HIS A C 1
ATOM 1068 O O . HIS A 1 143 ? 3.471 -29.078 -28.266 1 97.62 143 HIS A O 1
ATOM 1074 N N . ASP A 1 144 ? 3.914 -27.297 -27.047 1 98.06 144 ASP A N 1
ATOM 1075 C CA . ASP A 1 144 ? 3.027 -27.688 -25.953 1 98.06 144 ASP A CA 1
ATOM 1076 C C . ASP A 1 144 ? 1.594 -27.859 -26.453 1 98.06 144 ASP A C 1
ATOM 1078 O O . ASP A 1 144 ? 0.989 -28.922 -26.25 1 98.06 144 ASP A O 1
ATOM 1082 N N . TYR A 1 145 ? 1.112 -26.906 -27.125 1 98.44 145 TYR A N 1
ATOM 1083 C CA . TYR A 1 145 ? -0.285 -26.875 -27.531 1 98.44 145 TYR A CA 1
ATOM 1084 C C . TYR A 1 145 ? -0.519 -27.75 -28.75 1 98.44 145 TYR A C 1
ATOM 1086 O O . TYR A 1 145 ? -1.59 -28.344 -28.906 1 98.44 145 TYR A O 1
ATOM 1094 N N . ASN A 1 146 ? 0.459 -27.797 -29.625 1 98.31 146 ASN A N 1
ATOM 1095 C CA . ASN A 1 146 ? 0.378 -28.75 -30.734 1 98.31 146 ASN A CA 1
ATOM 1096 C C . ASN A 1 146 ? 0.297 -30.188 -30.219 1 98.31 146 ASN A C 1
ATOM 1098 O O . ASN A 1 146 ? -0.423 -31.016 -30.781 1 98.31 146 ASN A O 1
ATOM 1102 N N . ASN A 1 147 ? 1.013 -30.453 -29.188 1 98 147 ASN A N 1
ATOM 1103 C CA . ASN A 1 147 ? 0.905 -31.75 -28.547 1 98 147 ASN A CA 1
ATOM 1104 C C . ASN A 1 147 ? -0.488 -31.969 -27.969 1 98 147 ASN A C 1
ATOM 1106 O O . ASN A 1 147 ? -1.036 -33.062 -28.062 1 98 147 ASN A O 1
ATOM 1110 N N . TRP A 1 148 ? -1.078 -30.922 -27.281 1 98.62 148 TRP A N 1
ATOM 1111 C CA . TRP A 1 148 ? -2.449 -31.047 -26.797 1 98.62 148 TRP A CA 1
ATOM 1112 C C . TRP A 1 148 ? -3.395 -31.422 -27.938 1 98.62 148 TRP A C 1
ATOM 1114 O O . TRP A 1 148 ? -4.215 -32.344 -27.797 1 98.62 148 TRP A O 1
ATOM 1124 N N . ALA A 1 149 ? -3.244 -30.734 -29.062 1 98.69 149 ALA A N 1
ATOM 1125 C CA . ALA A 1 149 ? -4.094 -30.969 -30.219 1 98.69 149 ALA A CA 1
ATOM 1126 C C . ALA A 1 149 ? -3.979 -32.406 -30.703 1 98.69 149 ALA A C 1
ATOM 1128 O O . ALA A 1 149 ? -4.98 -33.031 -31.047 1 98.69 149 ALA A O 1
ATOM 1129 N N . GLU A 1 150 ? -2.799 -32.875 -30.734 1 98.44 150 GLU A N 1
ATOM 1130 C CA . GLU A 1 150 ? -2.549 -34.25 -31.172 1 98.44 150 GLU A CA 1
ATOM 1131 C C . GLU A 1 150 ? -3.184 -35.25 -30.219 1 98.44 150 GLU A C 1
ATOM 1133 O O . GLU A 1 150 ? -3.859 -36.188 -30.656 1 98.44 150 GLU A O 1
ATOM 1138 N N . ILE A 1 151 ? -2.975 -35.062 -28.953 1 97.94 151 ILE A N 1
ATOM 1139 C CA . ILE A 1 151 ? -3.518 -35.969 -27.938 1 97.94 151 ILE A CA 1
ATOM 1140 C C . ILE A 1 151 ? -5.039 -36 -28.031 1 97.94 151 ILE A C 1
ATOM 1142 O O . ILE A 1 151 ? -5.652 -37.062 -27.906 1 97.94 151 ILE A O 1
ATOM 1146 N N . LEU A 1 152 ? -5.617 -34.906 -28.328 1 98.25 152 LEU A N 1
ATOM 1147 C CA . LEU A 1 152 ? -7.066 -34.75 -28.281 1 98.25 152 LEU A CA 1
ATOM 1148 C C . LEU A 1 152 ? -7.688 -35.031 -29.656 1 98.25 152 LEU A C 1
ATOM 1150 O O . LEU A 1 152 ? -8.898 -35.219 -29.75 1 98.25 152 LEU A O 1
ATOM 1154 N N . GLY A 1 153 ? -6.871 -35.094 -30.719 1 98.12 153 GLY A N 1
ATOM 1155 C CA . GLY A 1 153 ? -7.418 -35.125 -32.062 1 98.12 153 GLY A CA 1
ATOM 1156 C C . GLY A 1 153 ? -8.289 -33.906 -32.375 1 98.12 153 GLY A C 1
ATOM 1157 O O . GLY A 1 153 ? -9.328 -34.031 -33.031 1 98.12 153 GLY A O 1
ATOM 1158 N N . ASP A 1 154 ? -7.953 -32.781 -31.828 1 98.25 154 ASP A N 1
ATOM 1159 C CA . ASP A 1 154 ? -8.719 -31.562 -31.969 1 98.25 154 ASP A CA 1
ATOM 1160 C C . ASP A 1 154 ? -7.793 -30.359 -32.188 1 98.25 154 ASP A C 1
ATOM 1162 O O . ASP A 1 154 ? -7.23 -29.828 -31.219 1 98.25 154 ASP A O 1
ATOM 1166 N N . ASP A 1 155 ? -7.738 -29.75 -33.312 1 97.69 155 ASP A N 1
ATOM 1167 C CA . ASP A 1 155 ? -6.789 -28.734 -33.719 1 97.69 155 ASP A CA 1
ATOM 1168 C C . ASP A 1 155 ? -7.113 -27.391 -33.094 1 97.69 155 ASP A C 1
ATOM 1170 O O . ASP A 1 155 ? -6.305 -26.453 -33.156 1 97.69 155 ASP A O 1
ATOM 1174 N N . THR A 1 156 ? -8.234 -27.266 -32.438 1 97.44 156 THR A N 1
ATOM 1175 C CA . THR A 1 156 ? -8.594 -26 -31.844 1 97.44 156 THR A CA 1
ATOM 1176 C C . THR A 1 156 ? -7.691 -25.688 -30.656 1 97.44 156 THR A C 1
ATOM 1178 O O . THR A 1 156 ? -7.648 -24.547 -30.172 1 97.44 156 THR A O 1
ATOM 1181 N N . TRP A 1 157 ? -6.902 -26.703 -30.234 1 98.5 157 TRP A N 1
ATOM 1182 C CA . TRP A 1 157 ? -6 -26.5 -29.094 1 98.5 157 TRP A CA 1
ATOM 1183 C C . TRP A 1 157 ? -4.562 -26.328 -29.578 1 98.5 157 TRP A C 1
ATOM 1185 O O . TRP A 1 157 ? -3.652 -26.141 -28.766 1 98.5 157 TRP A O 1
ATOM 1195 N N . ALA A 1 158 ? -4.316 -26.344 -30.906 1 98.5 158 ALA A N 1
ATOM 1196 C CA . ALA A 1 158 ? -2.986 -26.047 -31.438 1 98.5 158 ALA A CA 1
ATOM 1197 C C . ALA A 1 158 ? -2.598 -24.594 -31.172 1 98.5 158 ALA A C 1
ATOM 1199 O O . ALA A 1 158 ? -3.463 -23.734 -31 1 98.5 158 ALA A O 1
ATOM 1200 N N . TYR A 1 159 ? -1.319 -24.344 -31.188 1 98.12 159 TYR A N 1
ATOM 1201 C CA . TYR A 1 159 ? -0.833 -23.031 -30.797 1 98.12 159 TYR A CA 1
ATOM 1202 C C . TYR A 1 159 ? -1.455 -21.938 -31.672 1 98.12 159 TYR A C 1
ATOM 1204 O O . TYR A 1 159 ? -1.907 -20.922 -31.156 1 98.12 159 TYR A O 1
ATOM 1212 N N . LYS A 1 160 ? -1.479 -22.125 -32.906 1 97.38 160 LYS A N 1
ATOM 1213 C CA . LYS A 1 160 ? -2.018 -21.141 -33.844 1 97.38 160 LYS A CA 1
ATOM 1214 C C . LYS A 1 160 ? -3.449 -20.766 -33.469 1 97.38 160 LYS A C 1
ATOM 1216 O O . LYS A 1 160 ? -3.873 -19.625 -33.688 1 97.38 160 LYS A O 1
ATOM 1221 N N . ASN A 1 161 ? -4.172 -21.703 -32.875 1 97.88 161 ASN A N 1
ATOM 1222 C CA . ASN A 1 161 ? -5.59 -21.5 -32.594 1 97.88 161 ASN A CA 1
ATOM 1223 C C . ASN A 1 161 ? -5.824 -21.031 -31.156 1 97.88 161 ASN A C 1
ATOM 1225 O O . ASN A 1 161 ? -6.91 -20.562 -30.812 1 97.88 161 ASN A O 1
ATOM 1229 N N . VAL A 1 162 ? -4.812 -21.172 -30.266 1 98.06 162 VAL A N 1
ATOM 1230 C CA . VAL A 1 162 ? -4.98 -20.641 -28.906 1 98.06 162 VAL A CA 1
ATOM 1231 C C . VAL A 1 162 ? -4.293 -19.281 -28.781 1 98.06 162 VAL A C 1
ATOM 1233 O O . VAL A 1 162 ? -4.559 -18.531 -27.844 1 98.06 162 VAL A O 1
ATOM 1236 N N . LEU A 1 163 ? -3.393 -18.906 -29.734 1 98.12 163 LEU A N 1
ATOM 1237 C CA . LEU A 1 163 ? -2.674 -17.641 -29.734 1 98.12 163 LEU A CA 1
ATOM 1238 C C . LEU A 1 163 ? -3.645 -16.469 -29.641 1 98.12 163 LEU A C 1
ATOM 1240 O O . LEU A 1 163 ? -3.406 -15.516 -28.906 1 98.12 163 LEU A O 1
ATOM 1244 N N . PRO A 1 164 ? -4.809 -16.5 -30.391 1 97.81 164 PRO A N 1
ATOM 1245 C CA . PRO A 1 164 ? -5.746 -15.383 -30.266 1 97.81 164 PRO A CA 1
ATOM 1246 C C . PRO A 1 164 ? -6.254 -15.188 -28.844 1 97.81 164 PRO A C 1
ATOM 1248 O O . PRO A 1 164 ? -6.547 -14.055 -28.438 1 97.81 164 PRO A O 1
ATOM 1251 N N . TYR A 1 165 ? -6.344 -16.234 -28.062 1 98.31 165 TYR A N 1
ATOM 1252 C CA . TYR A 1 165 ? -6.801 -16.125 -26.688 1 98.31 165 TYR A CA 1
ATOM 1253 C C . TYR A 1 165 ? -5.703 -15.57 -25.781 1 98.31 165 TYR A C 1
ATOM 1255 O O . TYR A 1 165 ? -5.98 -14.859 -24.812 1 98.31 165 TYR A O 1
ATOM 1263 N N . PHE A 1 166 ? -4.465 -15.914 -26.078 1 98.5 166 PHE A N 1
ATOM 1264 C CA . PHE A 1 166 ? -3.357 -15.273 -25.391 1 98.5 166 PHE A CA 1
ATOM 1265 C C . PHE A 1 166 ? -3.342 -13.773 -25.656 1 98.5 166 PHE A C 1
ATOM 1267 O O . PHE A 1 166 ? -3.17 -12.969 -24.734 1 98.5 166 PHE A O 1
ATOM 1274 N N . LYS A 1 167 ? -3.533 -13.445 -26.922 1 98.12 167 LYS A N 1
ATOM 1275 C CA . LYS A 1 167 ? -3.578 -12.031 -27.281 1 98.12 167 LYS A CA 1
ATOM 1276 C C . LYS A 1 167 ? -4.754 -11.328 -26.609 1 98.12 167 LYS A C 1
ATOM 1278 O O . LYS A 1 167 ? -4.652 -10.164 -26.219 1 98.12 167 LYS A O 1
ATOM 1283 N N . LYS A 1 168 ? -5.809 -12.031 -26.438 1 97.69 168 LYS A N 1
ATOM 1284 C CA . LYS A 1 168 ? -7.016 -11.492 -25.812 1 97.69 168 LYS A CA 1
ATOM 1285 C C . LYS A 1 168 ? -6.777 -11.164 -24.344 1 97.69 168 LYS A C 1
ATOM 1287 O O . LYS A 1 168 ? -7.312 -10.188 -23.828 1 97.69 168 LYS A O 1
ATOM 1292 N N . LEU A 1 169 ? -5.992 -11.984 -23.656 1 97.81 169 LEU A N 1
ATOM 1293 C CA . LEU A 1 169 ? -5.816 -11.766 -22.219 1 97.81 169 LEU A CA 1
ATOM 1294 C C . LEU A 1 169 ? -4.695 -10.766 -21.953 1 97.81 169 LEU A C 1
ATOM 1296 O O . LEU A 1 169 ? -4.672 -10.125 -20.906 1 97.81 169 LEU A O 1
ATOM 1300 N N . GLU A 1 170 ? -3.834 -10.523 -22.891 1 98.44 170 GLU A N 1
ATOM 1301 C CA . GLU A 1 170 ? -2.621 -9.75 -22.641 1 98.44 170 GLU A CA 1
ATOM 1302 C C . GLU A 1 170 ? -2.832 -8.273 -22.969 1 98.44 170 GLU A C 1
ATOM 1304 O O . GLU A 1 170 ? -3.553 -7.934 -23.906 1 98.44 170 GLU A O 1
ATOM 1309 N N . ASN A 1 171 ? -2.268 -7.438 -22.219 1 98.5 171 ASN A N 1
ATOM 1310 C CA . ASN A 1 171 ? -2.047 -6.02 -22.469 1 98.5 171 ASN A CA 1
ATOM 1311 C C . ASN A 1 171 ? -0.572 -5.648 -22.344 1 98.5 171 ASN A C 1
ATOM 1313 O O . ASN A 1 171 ? -0.143 -5.129 -21.312 1 98.5 171 ASN A O 1
ATOM 1317 N N . MET A 1 172 ? 0.178 -5.93 -23.469 1 98.25 172 MET A N 1
ATOM 1318 C CA . MET A 1 172 ? 1.609 -5.648 -23.516 1 98.25 172 MET A CA 1
ATOM 1319 C C . MET A 1 172 ? 1.872 -4.148 -23.438 1 98.25 172 MET A C 1
ATOM 1321 O O . MET A 1 172 ? 1.312 -3.375 -24.219 1 98.25 172 MET A O 1
ATOM 1325 N N . THR A 1 173 ? 2.744 -3.744 -22.484 1 97.56 173 THR A N 1
ATOM 1326 C CA . THR A 1 173 ? 2.969 -2.318 -22.266 1 97.56 173 THR A CA 1
ATOM 1327 C C . THR A 1 173 ? 4.438 -1.964 -22.484 1 97.56 173 THR A C 1
ATOM 1329 O O . THR A 1 173 ? 4.82 -0.798 -22.391 1 97.56 173 THR A O 1
ATOM 1332 N N . ASP A 1 174 ? 5.281 -2.938 -22.781 1 96.88 174 ASP A N 1
ATOM 1333 C CA . ASP A 1 174 ? 6.699 -2.699 -23.031 1 96.88 174 ASP A CA 1
ATOM 1334 C C . ASP A 1 174 ? 6.91 -2.018 -24.391 1 96.88 174 ASP A C 1
ATOM 1336 O O . ASP A 1 174 ? 6.73 -2.639 -25.438 1 96.88 174 ASP A O 1
ATOM 1340 N N . PRO A 1 175 ? 7.383 -0.782 -24.453 1 96.19 175 PRO A N 1
ATOM 1341 C CA . PRO A 1 175 ? 7.469 -0.047 -25.719 1 96.19 175 PRO A CA 1
ATOM 1342 C C . PRO A 1 175 ? 8.477 -0.658 -26.688 1 96.19 175 PRO A C 1
ATOM 1344 O O . PRO A 1 175 ? 8.273 -0.619 -27.906 1 96.19 175 PRO A O 1
ATOM 1347 N N . ASP A 1 176 ? 9.539 -1.218 -26.203 1 96.5 176 ASP A N 1
ATOM 1348 C CA . ASP A 1 176 ? 10.555 -1.815 -27.062 1 96.5 176 ASP A CA 1
ATOM 1349 C C . ASP A 1 176 ? 10.023 -3.068 -27.75 1 96.5 176 ASP A C 1
ATOM 1351 O O . ASP A 1 176 ? 10.273 -3.279 -28.938 1 96.5 176 ASP A O 1
ATOM 1355 N N . LEU A 1 177 ? 9.344 -3.883 -26.984 1 97 177 LEU A N 1
ATOM 1356 C CA . LEU A 1 177 ? 8.773 -5.094 -27.578 1 97 177 LEU A CA 1
ATOM 1357 C C . LEU A 1 177 ? 7.668 -4.75 -28.562 1 97 177 LEU A C 1
ATOM 1359 O O . LEU A 1 177 ? 7.527 -5.406 -29.594 1 97 177 LEU A O 1
ATOM 1363 N N . LEU A 1 178 ? 6.93 -3.707 -28.25 1 97.31 178 LEU A N 1
ATOM 1364 C CA . LEU A 1 178 ? 5.84 -3.287 -29.125 1 97.31 178 LEU A CA 1
ATOM 1365 C C . LEU A 1 178 ? 6.383 -2.754 -30.453 1 97.31 178 LEU A C 1
ATOM 1367 O O . LEU A 1 178 ? 5.672 -2.744 -31.469 1 97.31 178 LEU A O 1
ATOM 1371 N N . ALA A 1 179 ? 7.641 -2.275 -30.453 1 97.44 179 ALA A N 1
ATOM 1372 C CA . ALA A 1 179 ? 8.281 -1.746 -31.641 1 97.44 179 ALA A CA 1
ATOM 1373 C C . ALA A 1 179 ? 9.086 -2.83 -32.375 1 97.44 179 ALA A C 1
ATOM 1375 O O . ALA A 1 179 ? 9.859 -2.537 -33.281 1 97.44 179 ALA A O 1
ATOM 1376 N N . SER A 1 180 ? 8.914 -4.051 -32 1 96.25 180 SER A N 1
ATOM 1377 C CA . SER A 1 180 ? 9.703 -5.145 -32.531 1 96.25 180 SER A CA 1
ATOM 1378 C C . SER A 1 180 ? 8.812 -6.199 -33.188 1 96.25 180 SER A C 1
ATOM 1380 O O . SER A 1 180 ? 7.605 -6.008 -33.312 1 96.25 180 SER A O 1
ATOM 1382 N N . GLN A 1 181 ? 9.43 -7.363 -33.625 1 93.5 181 GLN A N 1
ATOM 1383 C CA . GLN A 1 181 ? 8.734 -8.469 -34.281 1 93.5 181 GLN A CA 1
ATOM 1384 C C . GLN A 1 181 ? 7.82 -9.203 -33.281 1 93.5 181 GLN A C 1
ATOM 1386 O O . GLN A 1 181 ? 6.914 -9.93 -33.688 1 93.5 181 GLN A O 1
ATOM 1391 N N . TYR A 1 182 ? 8.055 -8.984 -32.062 1 94.81 182 TYR A N 1
ATOM 1392 C CA . TYR A 1 182 ? 7.305 -9.719 -31.062 1 94.81 182 TYR A CA 1
ATOM 1393 C C . TYR A 1 182 ? 5.918 -9.109 -30.875 1 94.81 182 TYR A C 1
ATOM 1395 O O . TYR A 1 182 ? 5.043 -9.734 -30.266 1 94.81 182 TYR A O 1
ATOM 1403 N N . ALA A 1 183 ? 5.691 -7.945 -31.359 1 95.75 183 ALA A N 1
ATOM 1404 C CA . ALA A 1 183 ? 4.434 -7.223 -31.203 1 95.75 183 ALA A CA 1
ATOM 1405 C C . ALA A 1 183 ? 3.25 -8.062 -31.672 1 95.75 183 ALA A C 1
ATOM 1407 O O . ALA A 1 183 ? 2.182 -8.039 -31.062 1 95.75 183 ALA A O 1
ATOM 1408 N N . ASP A 1 184 ? 3.443 -8.836 -32.688 1 95.94 184 ASP A N 1
ATOM 1409 C CA . ASP A 1 184 ? 2.357 -9.594 -33.312 1 95.94 184 ASP A CA 1
ATOM 1410 C C . ASP A 1 184 ? 2.004 -10.82 -32.469 1 95.94 184 ASP A C 1
ATOM 1412 O O . ASP A 1 184 ? 0.959 -11.445 -32.688 1 95.94 184 ASP A O 1
ATOM 1416 N N . LEU A 1 185 ? 2.803 -11.133 -31.5 1 97.56 185 LEU A N 1
ATOM 1417 C CA . LEU A 1 185 ? 2.594 -12.336 -30.703 1 97.56 185 LEU A CA 1
ATOM 1418 C C . LEU A 1 185 ? 1.926 -12 -29.375 1 97.56 185 LEU A C 1
ATOM 1420 O O . LEU A 1 185 ? 1.609 -12.891 -28.594 1 97.56 185 LEU A O 1
ATOM 1424 N N . HIS A 1 186 ? 1.716 -10.711 -29.141 1 98 186 HIS A N 1
ATOM 1425 C CA . HIS A 1 186 ? 1.119 -10.273 -27.891 1 98 186 HIS A CA 1
ATOM 1426 C C . HIS A 1 186 ? -0.084 -9.367 -28.141 1 98 186 HIS A C 1
ATOM 1428 O O . HIS A 1 186 ? -0.185 -8.742 -29.203 1 98 186 HIS A O 1
ATOM 1434 N N . GLY A 1 187 ? -1.03 -9.383 -27.203 1 98.25 187 GLY A N 1
ATOM 1435 C CA . GLY A 1 187 ? -2.148 -8.453 -27.25 1 98.25 187 GLY A CA 1
ATOM 1436 C C . GLY A 1 187 ? -1.856 -7.133 -26.562 1 98.25 187 GLY A C 1
ATOM 1437 O O . GLY A 1 187 ? -0.959 -7.047 -25.719 1 98.25 187 GLY A O 1
ATOM 1438 N N . THR A 1 188 ? -2.619 -6.066 -26.922 1 97.62 188 THR A N 1
ATOM 1439 C CA . THR A 1 188 ? -2.453 -4.742 -26.328 1 97.62 188 THR A CA 1
ATOM 1440 C C . THR A 1 188 ? -3.777 -4.234 -25.766 1 97.62 188 THR A C 1
ATOM 1442 O O . THR A 1 188 ? -3.852 -3.107 -25.266 1 97.62 188 THR A O 1
ATOM 1445 N N . GLY A 1 189 ? -4.785 -4.992 -25.797 1 97.25 189 GLY A N 1
ATOM 1446 C CA . GLY A 1 189 ? -6.098 -4.559 -25.344 1 97.25 189 GLY A CA 1
ATOM 1447 C C . GLY A 1 189 ? -6.691 -5.469 -24.281 1 97.25 189 GLY A C 1
ATOM 1448 O O . GLY A 1 189 ? -7.836 -5.281 -23.859 1 97.25 189 GLY A O 1
ATOM 1449 N N . GLY A 1 190 ? -5.938 -6.438 -23.797 1 97.88 190 GLY A N 1
ATOM 1450 C CA . GLY A 1 190 ? -6.445 -7.422 -22.859 1 97.88 190 GLY A CA 1
ATOM 1451 C C . GLY A 1 190 ? -6.441 -6.934 -21.422 1 97.88 190 GLY A C 1
ATOM 1452 O O . GLY A 1 190 ? -6.152 -5.766 -21.156 1 97.88 190 GLY A O 1
ATOM 1453 N N . MET A 1 191 ? -6.84 -7.801 -20.531 1 96.94 191 MET A N 1
ATOM 1454 C CA . MET A 1 191 ? -7.09 -7.449 -19.125 1 96.94 191 MET A CA 1
ATOM 1455 C C . MET A 1 191 ? -5.793 -7.48 -18.328 1 96.94 191 MET A C 1
ATOM 1457 O O . MET A 1 191 ? -5.703 -6.859 -17.266 1 96.94 191 MET A O 1
ATOM 1461 N N . LEU A 1 192 ? -4.773 -8.172 -18.781 1 97.88 192 LEU A N 1
ATOM 1462 C CA . LEU A 1 192 ? -3.561 -8.43 -18.016 1 97.88 192 LEU A CA 1
ATOM 1463 C C . LEU A 1 192 ? -2.398 -7.594 -18.547 1 97.88 192 LEU A C 1
ATOM 1465 O O . LEU A 1 192 ? -1.793 -7.945 -19.562 1 97.88 192 LEU A O 1
ATOM 1469 N N . LYS A 1 193 ? -1.983 -6.535 -17.859 1 98.19 193 LYS A N 1
ATOM 1470 C CA . LYS A 1 193 ? -0.807 -5.766 -18.25 1 98.19 193 LYS A CA 1
ATOM 1471 C C . LYS A 1 193 ? 0.476 -6.547 -17.984 1 98.19 193 LYS A C 1
ATOM 1473 O O . LYS A 1 193 ? 0.635 -7.141 -16.906 1 98.19 193 LYS A O 1
ATOM 1478 N N . ILE A 1 194 ? 1.327 -6.637 -18.938 1 97.62 194 ILE A N 1
ATOM 1479 C CA . ILE A 1 194 ? 2.605 -7.328 -18.797 1 97.62 194 ILE A CA 1
ATOM 1480 C C . ILE A 1 194 ? 3.73 -6.438 -19.328 1 97.62 194 ILE A C 1
ATOM 1482 O O . ILE A 1 194 ? 3.535 -5.68 -20.281 1 97.62 194 ILE A O 1
ATOM 1486 N N . ALA A 1 195 ? 4.879 -6.539 -18.719 1 95.12 195 ALA A N 1
ATOM 1487 C CA . ALA A 1 195 ? 6.062 -5.797 -19.156 1 95.12 195 ALA A CA 1
ATOM 1488 C C . ALA A 1 195 ? 7.332 -6.402 -18.562 1 95.12 195 ALA A C 1
ATOM 1490 O O . ALA A 1 195 ? 7.27 -7.234 -17.656 1 95.12 195 ALA A O 1
ATOM 1491 N N . ARG A 1 196 ? 8.531 -5.992 -19.125 1 94.88 196 ARG A N 1
ATOM 1492 C CA . ARG A 1 196 ? 9.828 -6.391 -18.594 1 94.88 196 ARG A CA 1
ATOM 1493 C C . ARG A 1 196 ? 10.328 -5.379 -17.562 1 94.88 196 ARG A C 1
ATOM 1495 O O . ARG A 1 196 ? 9.93 -4.215 -17.594 1 94.88 196 ARG A O 1
ATOM 1502 N N . GLN A 1 197 ? 11.016 -5.895 -16.641 1 92.25 197 GLN A N 1
ATOM 1503 C CA . GLN A 1 197 ? 11.836 -5.09 -15.734 1 92.25 197 GLN A CA 1
ATOM 1504 C C . GLN A 1 197 ? 13.32 -5.371 -15.945 1 92.25 197 GLN A C 1
ATOM 1506 O O . GLN A 1 197 ? 13.82 -6.41 -15.516 1 92.25 197 GLN A O 1
ATOM 1511 N N . ILE A 1 198 ? 13.992 -4.457 -16.578 1 91.19 198 ILE A N 1
ATOM 1512 C CA . ILE A 1 198 ? 15.367 -4.703 -17.016 1 91.19 198 ILE A CA 1
ATOM 1513 C C . ILE A 1 198 ? 16.328 -3.967 -16.094 1 91.19 198 ILE A C 1
ATOM 1515 O O . ILE A 1 198 ? 16.109 -2.803 -15.75 1 91.19 198 ILE A O 1
ATOM 1519 N N . ALA A 1 199 ? 17.312 -4.676 -15.664 1 89 199 ALA A N 1
ATOM 1520 C CA . ALA A 1 199 ? 18.406 -4.09 -14.898 1 89 199 ALA A CA 1
ATOM 1521 C C . ALA A 1 199 ? 19.719 -4.184 -15.656 1 89 199 ALA A C 1
ATOM 1523 O O . ALA A 1 199 ? 19.891 -5.055 -16.516 1 89 199 ALA A O 1
ATOM 1524 N N . ASP A 1 200 ? 20.672 -3.387 -15.383 1 82.56 200 ASP A N 1
ATOM 1525 C CA . ASP A 1 200 ? 21.969 -3.35 -16.062 1 82.56 200 ASP A CA 1
ATOM 1526 C C . ASP A 1 200 ? 22.719 -4.668 -15.898 1 82.56 200 ASP A C 1
ATOM 1528 O O . ASP A 1 200 ? 23.328 -5.164 -16.844 1 82.56 200 ASP A O 1
ATOM 1532 N N . ILE A 1 201 ? 22.516 -5.219 -14.797 1 78.88 201 ILE A N 1
ATOM 1533 C CA . ILE A 1 201 ? 23.312 -6.402 -14.445 1 78.88 201 ILE A CA 1
ATOM 1534 C C . ILE A 1 201 ? 22.812 -7.602 -15.25 1 78.88 201 ILE A C 1
ATOM 1536 O O . ILE A 1 201 ? 23.5 -8.625 -15.344 1 78.88 201 ILE A O 1
ATOM 1540 N N . ASP A 1 202 ? 21.703 -7.465 -15.883 1 85.12 202 ASP A N 1
ATOM 1541 C CA . ASP A 1 202 ? 21.125 -8.555 -16.656 1 85.12 202 ASP A CA 1
ATOM 1542 C C . ASP A 1 202 ? 21.984 -8.891 -17.875 1 85.12 202 ASP A C 1
ATOM 1544 O O . ASP A 1 202 ? 22.094 -10.055 -18.266 1 85.12 202 ASP A O 1
ATOM 1548 N N . SER A 1 203 ? 22.672 -7.922 -18.328 1 87.56 203 SER A N 1
ATOM 1549 C CA . SER A 1 203 ? 23.484 -8.117 -19.516 1 87.56 203 SER A CA 1
ATOM 1550 C C . SER A 1 203 ? 24.641 -9.078 -19.25 1 87.56 203 SER A C 1
ATOM 1552 O O . SER A 1 203 ? 25.016 -9.867 -20.125 1 87.56 203 SER A O 1
ATOM 1554 N N . VAL A 1 204 ? 25.109 -9.117 -18.078 1 84.81 204 VAL A N 1
ATOM 1555 C CA . VAL A 1 204 ? 26.219 -9.977 -17.688 1 84.81 204 VAL A CA 1
ATOM 1556 C C . VAL A 1 204 ? 25.797 -11.445 -17.812 1 84.81 204 VAL A C 1
ATOM 1558 O O . VAL A 1 204 ? 26.516 -12.258 -18.391 1 84.81 204 VAL A O 1
ATOM 1561 N N . TYR A 1 205 ? 24.688 -11.75 -17.391 1 87.81 205 TYR A N 1
ATOM 1562 C CA . TYR A 1 205 ? 24.219 -13.133 -17.391 1 87.81 205 TYR A CA 1
ATOM 1563 C C . TYR A 1 205 ? 23.797 -13.562 -18.797 1 87.81 205 TYR A C 1
ATOM 1565 O O . TYR A 1 205 ? 24.078 -14.688 -19.203 1 87.81 205 TYR A O 1
ATOM 1573 N N . LYS A 1 206 ? 23.141 -12.688 -19.484 1 93.69 206 LYS A N 1
ATOM 1574 C CA . LYS A 1 206 ? 22.734 -13.023 -20.844 1 93.69 206 LYS A CA 1
ATOM 1575 C C . LYS A 1 206 ? 23.953 -13.32 -21.719 1 93.69 206 LYS A C 1
ATOM 1577 O O . LYS A 1 206 ? 23.953 -14.289 -22.484 1 93.69 206 LYS A O 1
ATOM 1582 N N . GLU A 1 207 ? 25.016 -12.562 -21.5 1 94.81 207 GLU A N 1
ATOM 1583 C CA . GLU A 1 207 ? 26.234 -12.766 -22.297 1 94.81 207 GLU A CA 1
ATOM 1584 C C . GLU A 1 207 ? 26.906 -14.086 -21.922 1 94.81 207 GLU A C 1
ATOM 1586 O O . GLU A 1 207 ? 27.484 -14.758 -22.781 1 94.81 207 GLU A O 1
ATOM 1591 N N . ALA A 1 208 ? 26.875 -14.43 -20.672 1 95.12 208 ALA A N 1
ATOM 1592 C CA . ALA A 1 208 ? 27.438 -15.711 -20.25 1 95.12 208 ALA A CA 1
ATOM 1593 C C . ALA A 1 208 ? 26.734 -16.875 -20.938 1 95.12 208 ALA A C 1
ATOM 1595 O O . ALA A 1 208 ? 27.391 -17.812 -21.406 1 95.12 208 ALA A O 1
ATOM 1596 N N . PHE A 1 209 ? 25.422 -16.828 -21.016 1 95.06 209 PHE A N 1
ATOM 1597 C CA . PHE A 1 209 ? 24.672 -17.875 -21.672 1 95.06 209 PHE A CA 1
ATOM 1598 C C . PHE A 1 209 ? 24.922 -17.875 -23.172 1 95.06 209 PHE A C 1
ATOM 1600 O O . PHE A 1 209 ? 24.953 -18.938 -23.812 1 95.06 209 PHE A O 1
ATOM 1607 N N . ASN A 1 210 ? 25.109 -16.672 -23.672 1 95.88 210 ASN A N 1
ATOM 1608 C CA . ASN A 1 210 ? 25.453 -16.562 -25.094 1 95.88 210 ASN A CA 1
ATOM 1609 C C . ASN A 1 210 ? 26.797 -17.219 -25.406 1 95.88 210 ASN A C 1
ATOM 1611 O O . ASN A 1 210 ? 26.953 -17.828 -26.453 1 95.88 210 ASN A O 1
ATOM 1615 N N . GLU A 1 211 ? 27.75 -17.094 -24.578 1 96.38 211 GLU A N 1
ATOM 1616 C CA . GLU A 1 211 ? 29.047 -17.734 -24.719 1 96.38 211 GLU A CA 1
ATOM 1617 C C . GLU A 1 211 ? 28.922 -19.25 -24.75 1 96.38 211 GLU A C 1
ATOM 1619 O O . GLU A 1 211 ? 29.734 -19.938 -25.391 1 96.38 211 GLU A O 1
ATOM 1624 N N . LEU A 1 212 ? 27.922 -19.766 -24.125 1 95.56 212 LEU A N 1
ATOM 1625 C CA . LEU A 1 212 ? 27.688 -21.203 -24.078 1 95.56 212 LEU A CA 1
ATOM 1626 C C . LEU A 1 212 ? 26.859 -21.656 -25.281 1 95.56 212 LEU A C 1
ATOM 1628 O O . LEU A 1 212 ? 26.516 -22.844 -25.391 1 95.56 212 LEU A O 1
ATOM 1632 N N . GLY A 1 213 ? 26.453 -20.703 -26.125 1 94.5 213 GLY A N 1
ATOM 1633 C CA . GLY A 1 213 ? 25.797 -21.062 -27.375 1 94.5 213 GLY A CA 1
ATOM 1634 C C . GLY A 1 213 ? 24.297 -20.828 -27.359 1 94.5 213 GLY A C 1
ATOM 1635 O O . GLY A 1 213 ? 23.594 -21.141 -28.312 1 94.5 213 GLY A O 1
ATOM 1636 N N . HIS A 1 214 ? 23.812 -20.25 -26.297 1 95.38 214 HIS A N 1
ATOM 1637 C CA . HIS A 1 214 ? 22.391 -19.922 -26.234 1 95.38 214 HIS A CA 1
ATOM 1638 C C . HIS A 1 214 ? 22.125 -18.562 -26.875 1 95.38 214 HIS A C 1
ATOM 1640 O O . HIS A 1 214 ? 22.859 -17.609 -26.641 1 95.38 214 HIS A O 1
ATOM 1646 N N . LYS A 1 215 ? 21.094 -18.438 -27.625 1 95.25 215 LYS A N 1
ATOM 1647 C CA . LYS A 1 215 ? 20.734 -17.188 -28.297 1 95.25 215 LYS A CA 1
ATOM 1648 C C . LYS A 1 215 ? 20.109 -16.203 -27.312 1 95.25 215 LYS A C 1
ATOM 1650 O O . LYS A 1 215 ? 19.281 -16.578 -26.484 1 95.25 215 LYS A O 1
ATOM 1655 N N . ILE A 1 216 ? 20.562 -15 -27.359 1 96.19 216 ILE A N 1
ATOM 1656 C CA . ILE A 1 216 ? 19.891 -13.93 -26.625 1 96.19 216 ILE A CA 1
ATOM 1657 C C . ILE A 1 216 ? 18.688 -13.438 -27.422 1 96.19 216 ILE A C 1
ATOM 1659 O O . ILE A 1 216 ? 18.812 -13.102 -28.609 1 96.19 216 ILE A O 1
ATOM 1663 N N . VAL A 1 217 ? 17.547 -13.453 -26.844 1 95.38 217 VAL A N 1
ATOM 1664 C CA . VAL A 1 217 ? 16.328 -12.969 -27.484 1 95.38 217 VAL A CA 1
ATOM 1665 C C . VAL A 1 217 ? 15.656 -11.922 -26.594 1 95.38 217 VAL A C 1
ATOM 1667 O O . VAL A 1 217 ? 15.867 -11.914 -25.375 1 95.38 217 VAL A O 1
ATOM 1670 N N . ASP A 1 218 ? 14.859 -11.031 -27.188 1 93.62 218 ASP A N 1
ATOM 1671 C CA . ASP A 1 218 ? 14.172 -10.023 -26.391 1 93.62 218 ASP A CA 1
ATOM 1672 C C . ASP A 1 218 ? 12.945 -10.609 -25.688 1 93.62 218 ASP A C 1
ATOM 1674 O O . ASP A 1 218 ? 12.508 -10.102 -24.656 1 93.62 218 ASP A O 1
ATOM 1678 N N . ASP A 1 219 ? 12.398 -11.594 -26.297 1 95 219 ASP A N 1
ATOM 1679 C CA . ASP A 1 219 ? 11.227 -12.32 -25.812 1 95 219 ASP A CA 1
ATOM 1680 C C . ASP A 1 219 ? 11.25 -13.773 -26.266 1 95 219 ASP A C 1
ATOM 1682 O O . ASP A 1 219 ? 11.656 -14.07 -27.391 1 95 219 ASP A O 1
ATOM 1686 N N . THR A 1 220 ? 10.828 -14.617 -25.312 1 93.06 220 THR A N 1
ATOM 1687 C CA . THR A 1 220 ? 10.875 -16.031 -25.672 1 93.06 220 THR A CA 1
ATOM 1688 C C . THR A 1 220 ? 9.578 -16.453 -26.344 1 93.06 220 THR A C 1
ATOM 1690 O O . THR A 1 220 ? 9.477 -17.578 -26.859 1 93.06 220 THR A O 1
ATOM 1693 N N . THR A 1 221 ? 8.562 -15.633 -26.359 1 95.12 221 THR A N 1
ATOM 1694 C CA . THR A 1 221 ? 7.348 -15.953 -27.094 1 95.12 221 THR A CA 1
ATOM 1695 C C . THR A 1 221 ? 7.629 -16.062 -28.578 1 95.12 221 THR A C 1
ATOM 1697 O O . THR A 1 221 ? 8.219 -15.164 -29.188 1 95.12 221 THR A O 1
ATOM 1700 N N . SER A 1 222 ? 7.176 -17.188 -29.141 1 92.12 222 SER A N 1
ATOM 1701 C CA . SER A 1 222 ? 7.523 -17.469 -30.531 1 92.12 222 SER A CA 1
ATOM 1702 C C . SER A 1 222 ? 6.488 -18.391 -31.188 1 92.12 222 SER A C 1
ATOM 1704 O O . SER A 1 222 ? 5.73 -19.062 -30.5 1 92.12 222 SER A O 1
ATOM 1706 N N . LEU A 1 223 ? 6.551 -18.344 -32.562 1 93.12 223 LEU A N 1
ATOM 1707 C CA . LEU A 1 223 ? 5.695 -19.25 -33.312 1 93.12 223 LEU A CA 1
ATOM 1708 C C . LEU A 1 223 ? 6.367 -20.594 -33.531 1 93.12 223 LEU A C 1
ATOM 1710 O O . LEU A 1 223 ? 5.719 -21.562 -33.906 1 93.12 223 LEU A O 1
ATOM 1714 N N . THR A 1 224 ? 7.668 -20.578 -33.219 1 88.19 224 THR A N 1
ATOM 1715 C CA . THR A 1 224 ? 8.383 -21.797 -33.594 1 88.19 224 THR A CA 1
ATOM 1716 C C . THR A 1 224 ? 9.18 -22.359 -32.438 1 88.19 224 THR A C 1
ATOM 1718 O O . THR A 1 224 ? 9.297 -23.578 -32.281 1 88.19 224 THR A O 1
ATOM 1721 N N . SER A 1 225 ? 9.805 -21.484 -31.672 1 90.25 225 SER A N 1
ATOM 1722 C CA . SER A 1 225 ? 10.672 -22 -30.609 1 90.25 225 SER A CA 1
ATOM 1723 C C . SER A 1 225 ? 10.875 -20.969 -29.516 1 90.25 225 SER A C 1
ATOM 1725 O O . SER A 1 225 ? 11.219 -19.812 -29.797 1 90.25 225 SER A O 1
ATOM 1727 N N . THR A 1 226 ? 10.758 -21.469 -28.297 1 93.25 226 THR A N 1
ATOM 1728 C CA . THR A 1 226 ? 10.914 -20.578 -27.156 1 93.25 226 THR A CA 1
ATOM 1729 C C . THR A 1 226 ? 12.359 -20.547 -26.672 1 93.25 226 THR A C 1
ATOM 1731 O O . THR A 1 226 ? 12.695 -19.859 -25.703 1 93.25 226 THR A O 1
ATOM 1734 N N . LEU A 1 227 ? 13.305 -21.219 -27.312 1 96.94 227 LEU A N 1
ATOM 1735 C CA . LEU A 1 227 ? 14.68 -21.375 -26.844 1 96.94 227 LEU A CA 1
ATOM 1736 C C . LEU A 1 227 ? 15.406 -20.047 -26.844 1 96.94 227 LEU A C 1
ATOM 1738 O O . LEU A 1 227 ? 15.227 -19.234 -27.75 1 96.94 227 LEU A O 1
ATOM 1742 N N . GLY A 1 228 ? 16.203 -19.828 -25.766 1 96.44 228 GLY A N 1
ATOM 1743 C CA . GLY A 1 228 ? 17.016 -18.625 -25.672 1 96.44 228 GLY A CA 1
ATOM 1744 C C . GLY A 1 228 ? 17 -18 -24.281 1 96.44 228 GLY A C 1
ATOM 1745 O O . GLY A 1 228 ? 16.359 -18.531 -23.375 1 96.44 228 GLY A O 1
ATOM 1746 N N . VAL A 1 229 ? 17.844 -17.016 -24.109 1 96.81 229 VAL A N 1
ATOM 1747 C CA . VAL A 1 229 ? 17.953 -16.297 -22.844 1 96.81 229 VAL A CA 1
ATOM 1748 C C . VAL A 1 229 ? 17.344 -14.898 -23 1 96.81 229 VAL A C 1
ATOM 1750 O O . VAL A 1 229 ? 17.516 -14.258 -24.047 1 96.81 229 VAL A O 1
ATOM 1753 N N . SER A 1 230 ? 16.547 -14.438 -22.047 1 96.38 230 SER A N 1
ATOM 1754 C CA . SER A 1 230 ? 15.867 -13.148 -22.094 1 96.38 230 SER A CA 1
ATOM 1755 C C . SER A 1 230 ? 15.555 -12.633 -20.703 1 96.38 230 SER A C 1
ATOM 1757 O O . SER A 1 230 ? 15.773 -13.336 -19.703 1 96.38 230 SER A O 1
ATOM 1759 N N . ASN A 1 231 ? 15.227 -11.312 -20.578 1 96.69 231 ASN A N 1
ATOM 1760 C CA . ASN A 1 231 ? 14.492 -10.82 -19.422 1 96.69 231 ASN A CA 1
ATOM 1761 C C . ASN A 1 231 ? 13.031 -11.242 -19.453 1 96.69 231 ASN A C 1
ATOM 1763 O O . ASN A 1 231 ? 12.344 -11.023 -20.469 1 96.69 231 ASN A O 1
ATOM 1767 N N . PRO A 1 232 ? 12.57 -11.828 -18.406 1 96.62 232 PRO A N 1
ATOM 1768 C CA . PRO A 1 232 ? 11.203 -12.344 -18.469 1 96.62 232 PRO A CA 1
ATOM 1769 C C . PRO A 1 232 ? 10.156 -11.234 -18.469 1 96.62 232 PRO A C 1
ATOM 1771 O O . PRO A 1 232 ? 10.406 -10.141 -17.969 1 96.62 232 PRO A O 1
ATOM 1774 N N . LEU A 1 233 ? 9.023 -11.555 -19.109 1 97.31 233 LEU A N 1
ATOM 1775 C CA . LEU A 1 233 ? 7.828 -10.734 -18.938 1 97.31 233 LEU A CA 1
ATOM 1776 C C . LEU A 1 233 ? 7.227 -10.953 -17.547 1 97.31 233 LEU A C 1
ATOM 1778 O O . LEU A 1 233 ? 7.195 -12.086 -17.047 1 97.31 233 LEU A O 1
ATOM 1782 N N . LEU A 1 234 ? 6.84 -9.867 -16.906 1 98.06 234 LEU A N 1
ATOM 1783 C CA . LEU A 1 234 ? 6.207 -9.93 -15.594 1 98.06 234 LEU A CA 1
ATOM 1784 C C . LEU A 1 234 ? 4.777 -9.406 -15.648 1 98.06 234 LEU A C 1
ATOM 1786 O O . LEU A 1 234 ? 4.504 -8.422 -16.344 1 98.06 234 LEU A O 1
ATOM 1790 N N . ALA A 1 235 ? 3.865 -10.094 -14.93 1 97.94 235 ALA A N 1
ATOM 1791 C CA . ALA A 1 235 ? 2.49 -9.625 -14.758 1 97.94 235 ALA A CA 1
ATOM 1792 C C . ALA A 1 235 ? 2.404 -8.555 -13.672 1 97.94 235 ALA A C 1
ATOM 1794 O O . ALA A 1 235 ? 1.767 -8.766 -12.641 1 97.94 235 ALA A O 1
ATOM 1795 N N . ILE A 1 236 ? 3.031 -7.496 -13.883 1 97.94 236 ILE A N 1
ATOM 1796 C CA . ILE A 1 236 ? 3.051 -6.309 -13.031 1 97.94 236 ILE A CA 1
ATOM 1797 C C . ILE A 1 236 ? 2.652 -5.082 -13.844 1 97.94 236 ILE A C 1
ATOM 1799 O O . ILE A 1 236 ? 3.158 -4.875 -14.953 1 97.94 236 ILE A O 1
ATOM 1803 N N . GLY A 1 237 ? 1.718 -4.344 -13.469 1 96.69 237 GLY A N 1
ATOM 1804 C CA . GLY A 1 237 ? 1.233 -3.127 -14.102 1 96.69 237 GLY A CA 1
ATOM 1805 C C . GLY A 1 237 ? 0.532 -2.189 -13.141 1 96.69 237 GLY A C 1
ATOM 1806 O O . GLY A 1 237 ? -0.105 -2.635 -12.18 1 96.69 237 GLY A O 1
ATOM 1807 N N . ASP A 1 238 ? 0.725 -0.864 -13.367 1 93.38 238 ASP A N 1
ATOM 1808 C CA . ASP A 1 238 ? 0.109 0.171 -12.539 1 93.38 238 ASP A CA 1
ATOM 1809 C C . ASP A 1 238 ? 0.538 0.035 -11.078 1 93.38 238 ASP A C 1
ATOM 1811 O O . ASP A 1 238 ? -0.271 0.228 -10.172 1 93.38 238 ASP A O 1
ATOM 1815 N N . ASN A 1 239 ? 1.662 -0.463 -10.844 1 91.56 239 ASN A N 1
ATOM 1816 C CA . ASN A 1 239 ? 2.316 -0.55 -9.547 1 91.56 239 ASN A CA 1
ATOM 1817 C C . ASN A 1 239 ? 1.711 -1.657 -8.688 1 91.56 239 ASN A C 1
ATOM 1819 O O . ASN A 1 239 ? 1.733 -1.577 -7.457 1 91.56 239 ASN A O 1
ATOM 1823 N N . ILE A 1 240 ? 1.071 -2.643 -9.273 1 95.12 240 ILE A N 1
ATOM 1824 C CA . ILE A 1 240 ? 0.548 -3.764 -8.5 1 95.12 240 ILE A CA 1
ATOM 1825 C C . ILE A 1 240 ? 0.687 -5.055 -9.305 1 95.12 240 ILE A C 1
ATOM 1827 O O . ILE A 1 240 ? 0.822 -5.02 -10.531 1 95.12 240 ILE A O 1
ATOM 1831 N N . ARG A 1 241 ? 0.632 -6.156 -8.594 1 97.38 241 ARG A N 1
ATOM 1832 C CA . ARG A 1 241 ? 0.491 -7.473 -9.203 1 97.38 241 ARG A CA 1
ATOM 1833 C C . ARG A 1 241 ? -0.769 -7.547 -10.062 1 97.38 241 ARG A C 1
ATOM 1835 O O . ARG A 1 241 ? -1.828 -7.062 -9.656 1 97.38 241 ARG A O 1
ATOM 1842 N N . GLN A 1 242 ? -0.65 -8.148 -11.281 1 98.06 242 GLN A N 1
ATOM 1843 C CA . GLN A 1 242 ? -1.803 -8.312 -12.156 1 98.06 242 GLN A CA 1
ATOM 1844 C C . GLN A 1 242 ? -2.477 -9.664 -11.938 1 98.06 242 GLN A C 1
ATOM 1846 O O . GLN A 1 242 ? -2.459 -10.523 -12.82 1 98.06 242 GLN A O 1
ATOM 1851 N N . SER A 1 243 ? -3.143 -9.812 -10.812 1 98.12 243 SER A N 1
ATOM 1852 C CA . SER A 1 243 ? -3.877 -11.031 -10.484 1 98.12 243 SER A CA 1
ATOM 1853 C C . SER A 1 243 ? -5.223 -11.07 -11.195 1 98.12 243 SER A C 1
ATOM 1855 O O . SER A 1 243 ? -5.68 -10.055 -11.734 1 98.12 243 SER A O 1
ATOM 1857 N N . SER A 1 244 ? -5.84 -12.227 -11.25 1 98.44 244 SER A N 1
ATOM 1858 C CA . SER A 1 244 ? -7.16 -12.352 -11.859 1 98.44 244 SER A CA 1
ATOM 1859 C C . SER A 1 244 ? -8.203 -11.547 -11.094 1 98.44 244 SER A C 1
ATOM 1861 O O . SER A 1 244 ? -9.156 -11.031 -11.688 1 98.44 244 SER A O 1
ATOM 1863 N N . SER A 1 245 ? -8.031 -11.414 -9.789 1 98.44 245 SER A N 1
ATOM 1864 C CA . SER A 1 245 ? -8.945 -10.578 -9.016 1 98.44 245 SER A CA 1
ATOM 1865 C C . SER A 1 245 ? -8.812 -9.109 -9.406 1 98.44 245 SER A C 1
ATOM 1867 O O . SER A 1 245 ? -9.812 -8.43 -9.617 1 98.44 245 SER A O 1
ATOM 1869 N N . ASN A 1 246 ? -7.602 -8.617 -9.586 1 97.44 246 ASN A N 1
ATOM 1870 C CA . ASN A 1 246 ? -7.367 -7.227 -9.945 1 97.44 246 ASN A CA 1
ATOM 1871 C C . ASN A 1 246 ? -7.742 -6.945 -11.398 1 97.44 246 ASN A C 1
ATOM 1873 O O . ASN A 1 246 ? -8.227 -5.855 -11.719 1 97.44 246 ASN A O 1
ATOM 1877 N N . CYS A 1 247 ? -7.543 -7.926 -12.281 1 98 247 CYS A N 1
ATOM 1878 C CA . CYS A 1 247 ? -7.586 -7.637 -13.711 1 98 247 CYS A CA 1
ATOM 1879 C C . CYS A 1 247 ? -8.93 -8.039 -14.312 1 98 247 CYS A C 1
ATOM 1881 O O . CYS A 1 247 ? -9.406 -7.414 -15.258 1 98 247 CYS A O 1
ATOM 1883 N N . TYR A 1 248 ? -9.539 -9.109 -13.789 1 98.5 248 TYR A N 1
ATOM 1884 C CA . TYR A 1 248 ? -10.766 -9.617 -14.398 1 98.5 248 TYR A CA 1
ATOM 1885 C C . TYR A 1 248 ? -11.977 -9.305 -13.523 1 98.5 248 TYR A C 1
ATOM 1887 O O . TYR A 1 248 ? -13.055 -8.977 -14.031 1 98.5 248 TYR A O 1
ATOM 1895 N N . LEU A 1 249 ? -11.82 -9.383 -12.227 1 98.5 249 LEU A N 1
ATOM 1896 C CA . LEU A 1 249 ? -12.984 -9.211 -11.352 1 98.5 249 LEU A CA 1
ATOM 1897 C C . LEU A 1 249 ? -13.266 -7.73 -11.117 1 98.5 249 LEU A C 1
ATOM 1899 O O . LEU A 1 249 ? -14.422 -7.301 -11.172 1 98.5 249 LEU A O 1
ATOM 1903 N N . THR A 1 250 ? -12.203 -6.949 -10.852 1 97.62 250 THR A N 1
ATOM 1904 C CA . THR A 1 250 ? -12.352 -5.535 -10.523 1 97.62 250 THR A CA 1
ATOM 1905 C C . THR A 1 250 ? -13.164 -4.812 -11.594 1 97.62 250 THR A C 1
ATOM 1907 O O . THR A 1 250 ? -14.125 -4.109 -11.273 1 97.62 250 THR A O 1
ATOM 1910 N N . PRO A 1 251 ? -12.898 -5.027 -12.898 1 97.56 251 PRO A N 1
ATOM 1911 C CA . PRO A 1 251 ? -13.68 -4.328 -13.914 1 97.56 251 PRO A CA 1
ATOM 1912 C C . PRO A 1 251 ? -15.148 -4.754 -13.93 1 97.56 251 PRO A C 1
ATOM 1914 O O . PRO A 1 251 ? -15.992 -4.059 -14.5 1 97.56 251 PRO A O 1
ATOM 1917 N N . ALA A 1 252 ? -15.484 -5.871 -13.344 1 97.81 252 ALA A N 1
ATOM 1918 C CA . ALA A 1 252 ? -16.844 -6.402 -13.359 1 97.81 252 ALA A CA 1
ATOM 1919 C C . ALA A 1 252 ? -17.547 -6.137 -12.031 1 97.81 252 ALA A C 1
ATOM 1921 O O . ALA A 1 252 ? -18.688 -6.566 -11.836 1 97.81 252 ALA A O 1
ATOM 1922 N N . LYS A 1 253 ? -16.938 -5.434 -11.125 1 96.06 253 LYS A N 1
ATOM 1923 C CA . LYS A 1 253 ? -17.375 -5.371 -9.734 1 96.06 253 LYS A CA 1
ATOM 1924 C C . LYS A 1 253 ? -18.766 -4.73 -9.633 1 96.06 253 LYS A C 1
ATOM 1926 O O . LYS A 1 253 ? -19.5 -5 -8.688 1 96.06 253 LYS A O 1
ATOM 1931 N N . SER A 1 254 ? -19.188 -3.916 -10.609 1 95.25 254 SER A N 1
ATOM 1932 C CA . SER A 1 254 ? -20.422 -3.152 -10.516 1 95.25 254 SER A CA 1
ATOM 1933 C C . SER A 1 254 ? -21.578 -3.883 -11.195 1 95.25 254 SER A C 1
ATOM 1935 O O . SER A 1 254 ? -22.719 -3.395 -11.203 1 95.25 254 SER A O 1
ATOM 1937 N N . ARG A 1 255 ? -21.297 -5.055 -11.797 1 97.81 255 ARG A N 1
ATOM 1938 C CA . ARG A 1 255 ? -22.344 -5.805 -12.469 1 97.81 255 ARG A CA 1
ATOM 1939 C C . ARG A 1 255 ? -23.312 -6.41 -11.461 1 97.81 255 ARG A C 1
ATOM 1941 O O . ARG A 1 255 ? -22.906 -7.152 -10.562 1 97.81 255 ARG A O 1
ATOM 1948 N N . SER A 1 256 ? -24.609 -6.16 -11.633 1 97.19 256 SER A N 1
ATOM 1949 C CA . SER A 1 256 ? -25.625 -6.582 -10.672 1 97.19 256 SER A CA 1
ATOM 1950 C C . SER A 1 256 ? -25.938 -8.07 -10.82 1 97.19 256 SER A C 1
ATOM 1952 O O . SER A 1 256 ? -26.578 -8.664 -9.945 1 97.19 256 SER A O 1
ATOM 1954 N N . ASN A 1 257 ? -25.5 -8.656 -11.984 1 98.5 257 ASN A N 1
ATOM 1955 C CA . ASN A 1 257 ? -25.797 -10.062 -12.234 1 98.5 257 ASN A CA 1
ATOM 1956 C C . ASN A 1 257 ? -24.641 -10.961 -11.844 1 98.5 257 ASN A C 1
ATOM 1958 O O . ASN A 1 257 ? -24.641 -12.156 -12.156 1 98.5 257 ASN A O 1
ATOM 1962 N N . LEU A 1 258 ? -23.562 -10.375 -11.25 1 98.75 258 LEU A N 1
ATOM 1963 C CA . LEU A 1 258 ? -22.422 -11.133 -10.75 1 98.75 258 LEU A CA 1
ATOM 1964 C C . LEU A 1 258 ? -22.406 -11.156 -9.227 1 98.75 258 LEU A C 1
ATOM 1966 O O . LEU A 1 258 ? -22.375 -10.109 -8.586 1 98.75 258 LEU A O 1
ATOM 1970 N N . PHE A 1 259 ? -22.484 -12.367 -8.695 1 98.56 259 PHE A N 1
ATOM 1971 C CA . PHE A 1 259 ? -22.484 -12.562 -7.25 1 98.56 259 PHE A CA 1
ATOM 1972 C C . PHE A 1 259 ? -21.234 -13.328 -6.805 1 98.56 259 PHE A C 1
ATOM 1974 O O . PHE A 1 259 ? -20.812 -14.266 -7.473 1 98.56 259 PHE A O 1
ATOM 1981 N N . VAL A 1 260 ? -20.609 -12.883 -5.723 1 98.62 260 VAL A N 1
ATOM 1982 C CA . VAL A 1 260 ? -19.422 -13.531 -5.18 1 98.62 260 VAL A CA 1
ATOM 1983 C C . VAL A 1 260 ? -19.656 -13.898 -3.717 1 98.62 260 VAL A C 1
ATOM 1985 O O . VAL A 1 260 ? -19.969 -13.039 -2.898 1 98.62 260 VAL A O 1
ATOM 1988 N N . ALA A 1 261 ? -19.578 -15.164 -3.4 1 98.56 261 ALA A N 1
ATOM 1989 C CA . ALA A 1 261 ? -19.672 -15.641 -2.023 1 98.56 261 ALA A CA 1
ATOM 1990 C C . ALA A 1 261 ? -18.297 -16.047 -1.486 1 98.56 261 ALA A C 1
ATOM 1992 O O . ALA A 1 261 ? -17.656 -16.938 -2.033 1 98.56 261 ALA A O 1
ATOM 1993 N N . LEU A 1 262 ? -17.875 -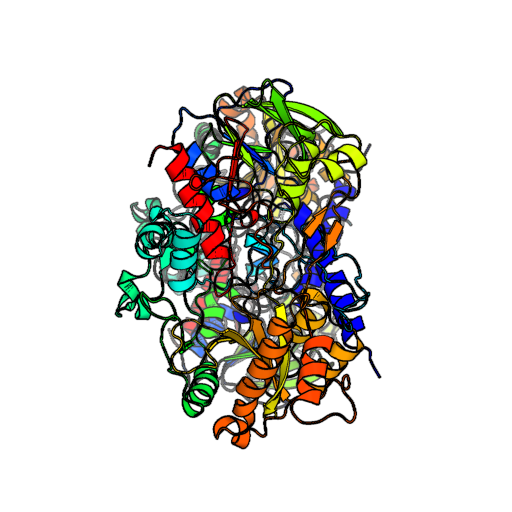15.414 -0.436 1 98.06 262 LEU A N 1
ATOM 1994 C CA . LEU A 1 262 ? -16.562 -15.641 0.148 1 98.06 262 LEU A CA 1
ATOM 1995 C C . LEU A 1 262 ? -16.656 -16.578 1.352 1 98.06 262 LEU A C 1
ATOM 1997 O O . LEU A 1 262 ? -17.75 -16.828 1.862 1 98.06 262 LEU A O 1
ATOM 2001 N N . ASN A 1 263 ? -15.422 -17.109 1.706 1 97.75 263 ASN A N 1
ATOM 2002 C CA . ASN A 1 263 ? -15.359 -18.016 2.852 1 97.75 263 ASN A CA 1
ATOM 2003 C C . ASN A 1 263 ? -16.438 -19.094 2.785 1 97.75 263 ASN A C 1
ATOM 2005 O O . ASN A 1 263 ? -17.141 -19.344 3.773 1 97.75 263 ASN A O 1
ATOM 2009 N N . THR A 1 264 ? -16.703 -19.562 1.632 1 98.12 264 THR A N 1
ATOM 2010 C CA . THR A 1 264 ? -17.703 -20.562 1.323 1 98.12 264 THR A CA 1
ATOM 2011 C C . THR A 1 264 ? -17.094 -21.766 0.612 1 98.12 264 THR A C 1
ATOM 2013 O O . THR A 1 264 ? -16.406 -21.609 -0.401 1 98.12 264 THR A O 1
ATOM 2016 N N . ILE A 1 265 ? -17.297 -22.938 1.103 1 97.5 265 ILE A N 1
ATOM 2017 C CA . ILE A 1 265 ? -16.688 -24.141 0.566 1 97.5 265 ILE A CA 1
ATOM 2018 C C . ILE A 1 265 ? -17.734 -24.969 -0.17 1 97.5 265 ILE A C 1
ATOM 2020 O O . ILE A 1 265 ? -18.844 -25.172 0.336 1 97.5 265 ILE A O 1
ATOM 2024 N N . ALA A 1 266 ? -17.453 -25.359 -1.402 1 98.12 266 ALA A N 1
ATOM 2025 C CA . ALA A 1 266 ? -18.297 -26.328 -2.096 1 98.12 266 ALA A CA 1
ATOM 2026 C C . ALA A 1 266 ? -18.062 -27.734 -1.563 1 98.12 266 ALA A C 1
ATOM 2028 O O . ALA A 1 266 ? -16.938 -28.219 -1.558 1 98.12 266 ALA A O 1
ATOM 2029 N N . ARG A 1 267 ? -19.109 -28.375 -1.183 1 97.69 267 ARG A N 1
ATOM 2030 C CA . ARG A 1 267 ? -19.016 -29.703 -0.589 1 97.69 267 ARG A CA 1
ATOM 2031 C C . ARG A 1 267 ? -19.234 -30.797 -1.641 1 97.69 267 ARG A C 1
ATOM 2033 O O . ARG A 1 267 ? -18.578 -31.844 -1.598 1 97.69 267 ARG A O 1
ATOM 2040 N N . LYS A 1 268 ? -20.219 -30.5 -2.502 1 97.62 268 LYS A N 1
ATOM 2041 C CA . LYS A 1 268 ? -20.609 -31.5 -3.494 1 97.62 268 LYS A CA 1
ATOM 2042 C C . LYS A 1 268 ? -21.344 -30.859 -4.664 1 97.62 268 LYS A C 1
ATOM 2044 O O . LYS A 1 268 ? -22 -29.828 -4.5 1 97.62 268 LYS A O 1
ATOM 2049 N N . ILE A 1 269 ? -21.109 -31.453 -5.844 1 98.81 269 ILE A N 1
ATOM 2050 C CA . ILE A 1 269 ? -21.938 -31.109 -6.988 1 98.81 269 ILE A CA 1
ATOM 2051 C C . ILE A 1 269 ? -23.234 -31.922 -6.953 1 98.81 269 ILE A C 1
ATOM 2053 O O . ILE A 1 269 ? -23.203 -33.125 -6.711 1 98.81 269 ILE A O 1
ATOM 2057 N N . LEU A 1 270 ? -24.328 -31.234 -7.109 1 98.81 270 LEU A N 1
ATOM 2058 C CA . LEU A 1 270 ? -25.609 -31.922 -7.188 1 98.81 270 LEU A CA 1
ATOM 2059 C C . LEU A 1 270 ? -25.844 -32.5 -8.586 1 98.81 270 LEU A C 1
ATOM 2061 O O . LEU A 1 270 ? -25.844 -31.734 -9.57 1 98.81 270 LEU A O 1
ATOM 2065 N N . ILE A 1 271 ? -25.984 -33.844 -8.688 1 98.62 271 ILE A N 1
ATOM 2066 C CA . ILE A 1 271 ? -26.141 -34.5 -9.969 1 98.62 271 ILE A CA 1
ATOM 2067 C C . ILE A 1 271 ? -27.391 -35.375 -9.953 1 98.62 271 ILE A C 1
ATOM 2069 O O . ILE A 1 271 ? -27.594 -36.188 -9.039 1 98.62 271 ILE A O 1
ATOM 2073 N N . LYS A 1 272 ? -28.25 -35.156 -10.883 1 97.81 272 LYS A N 1
ATOM 2074 C CA . LYS A 1 272 ? -29.438 -35.969 -11.102 1 97.81 272 LYS A CA 1
ATOM 2075 C C . LYS A 1 272 ? -29.484 -36.531 -12.523 1 97.81 272 LYS A C 1
ATOM 2077 O O . LYS A 1 272 ? -29.391 -35.75 -13.492 1 97.81 272 LYS A O 1
ATOM 2082 N N . ASP A 1 273 ? -29.641 -37.812 -12.703 1 97.44 273 ASP A N 1
ATOM 2083 C CA . ASP A 1 273 ? -29.703 -38.469 -14.008 1 97.44 273 ASP A CA 1
ATOM 2084 C C . ASP A 1 273 ? -28.531 -38.031 -14.891 1 97.44 273 ASP A C 1
ATOM 2086 O O . ASP A 1 273 ? -28.719 -37.625 -16.031 1 97.44 273 ASP A O 1
ATOM 2090 N N . ASN A 1 274 ? -27.328 -37.906 -14.281 1 97.94 274 ASN A N 1
ATOM 2091 C CA . ASN A 1 274 ? -26.062 -37.594 -14.938 1 97.94 274 ASN A CA 1
ATOM 2092 C C . ASN A 1 274 ? -26.078 -36.156 -15.461 1 97.94 274 ASN A C 1
ATOM 2094 O O . ASN A 1 274 ? -25.406 -35.844 -16.453 1 97.94 274 ASN A O 1
ATOM 2098 N N . VAL A 1 275 ? -26.906 -35.344 -14.828 1 98.62 275 VAL A N 1
ATOM 2099 C CA . VAL A 1 275 ? -26.938 -33.938 -15.141 1 98.62 275 VAL A CA 1
ATOM 2100 C C . VAL A 1 275 ? -26.594 -33.125 -13.891 1 98.62 275 VAL A C 1
ATOM 2102 O O . VAL A 1 275 ? -27.219 -33.312 -12.844 1 98.62 275 VAL A O 1
ATOM 2105 N N . ALA A 1 276 ? -25.594 -32.281 -13.992 1 98.88 276 ALA A N 1
ATOM 2106 C CA . ALA A 1 276 ? -25.281 -31.391 -12.883 1 98.88 276 ALA A CA 1
ATOM 2107 C C . ALA A 1 276 ? -26.359 -30.312 -12.742 1 98.88 276 ALA A C 1
ATOM 2109 O O . ALA A 1 276 ? -26.625 -29.562 -13.688 1 98.88 276 ALA A O 1
ATOM 2110 N N . THR A 1 277 ? -26.938 -30.172 -11.57 1 98.75 277 THR A N 1
ATOM 2111 C CA . THR A 1 277 ? -28.062 -29.266 -11.375 1 98.75 277 THR A CA 1
ATOM 2112 C C . THR A 1 277 ? -27.703 -28.156 -10.391 1 98.75 277 THR A C 1
ATOM 2114 O O . THR A 1 277 ? -28.453 -27.188 -10.234 1 98.75 277 THR A O 1
ATOM 2117 N N . GLY A 1 278 ? -26.625 -28.281 -9.711 1 98.81 278 GLY A N 1
ATOM 2118 C CA . GLY A 1 278 ? -26.219 -27.281 -8.742 1 98.81 278 GLY A CA 1
ATOM 2119 C C . GLY A 1 278 ? -25.094 -27.75 -7.848 1 98.81 278 GLY A C 1
ATOM 2120 O O . GLY A 1 278 ? -24.281 -28.594 -8.242 1 98.81 278 GLY A O 1
ATOM 2121 N N . VAL A 1 279 ? -24.938 -27.016 -6.676 1 98.88 279 VAL A N 1
ATOM 2122 C CA . VAL A 1 279 ? -23.875 -27.359 -5.727 1 98.88 279 VAL A CA 1
ATOM 2123 C C . VAL A 1 279 ? -24.406 -27.25 -4.301 1 98.88 279 VAL A C 1
ATOM 2125 O O . VAL A 1 279 ? -25.328 -26.469 -4.031 1 98.88 279 VAL A O 1
ATOM 2128 N N . GLN A 1 280 ? -23.938 -28.078 -3.455 1 98.75 280 GLN A N 1
ATOM 2129 C CA . GLN A 1 280 ? -24.062 -27.906 -2.012 1 98.75 280 GLN A CA 1
ATOM 2130 C C . GLN A 1 280 ? -22.859 -27.188 -1.429 1 98.75 280 GLN A C 1
ATOM 2132 O O . GLN A 1 280 ? -21.719 -27.5 -1.763 1 98.75 280 GLN A O 1
ATOM 2137 N N . VAL A 1 281 ? -23.078 -26.156 -0.591 1 98.56 281 VAL A N 1
ATOM 2138 C CA . VAL A 1 281 ? -21.969 -25.375 -0.048 1 98.56 281 VAL A CA 1
ATOM 2139 C C . VAL A 1 281 ? -22.109 -25.266 1.47 1 98.56 281 VAL A C 1
ATOM 2141 O O . VAL A 1 281 ? -23.172 -25.562 2.025 1 98.56 281 VAL A O 1
ATOM 2144 N N . GLU A 1 282 ? -21.047 -25.016 2.064 1 97.81 282 GLU A N 1
ATOM 2145 C CA . GLU A 1 282 ? -20.984 -24.625 3.471 1 97.81 282 GLU A CA 1
ATOM 2146 C C . GLU A 1 282 ? -20.5 -23.188 3.623 1 97.81 282 GLU A C 1
ATOM 2148 O O . GLU A 1 282 ? -19.422 -22.828 3.133 1 97.81 282 GLU A O 1
ATOM 2153 N N . THR A 1 283 ? -21.297 -22.375 4.238 1 96.81 283 THR A N 1
ATOM 2154 C CA . THR A 1 283 ? -20.969 -20.969 4.41 1 96.81 283 THR A CA 1
ATOM 2155 C C . THR A 1 283 ? -20.062 -20.766 5.621 1 96.81 283 THR A C 1
ATOM 2157 O O . THR A 1 283 ? -19.797 -21.703 6.363 1 96.81 283 THR A O 1
ATOM 2160 N N . SER A 1 284 ? -19.594 -19.531 5.762 1 92.69 284 SER A N 1
ATOM 2161 C CA . SER A 1 284 ? -18.703 -19.188 6.867 1 92.69 284 SER A CA 1
ATOM 2162 C C . SER A 1 284 ? -19.406 -19.359 8.211 1 92.69 284 SER A C 1
ATOM 2164 O O . SER A 1 284 ? -18.75 -19.609 9.234 1 92.69 284 SER A O 1
ATOM 2166 N N . SER A 1 285 ? -20.719 -19.312 8.234 1 93.56 285 SER A N 1
ATOM 2167 C CA . SER A 1 285 ? -21.484 -19.484 9.461 1 93.56 285 SER A CA 1
ATOM 2168 C C . SER A 1 285 ? -21.719 -20.953 9.781 1 93.56 285 SER A C 1
ATOM 2170 O O . SER A 1 285 ? -22.266 -21.297 10.828 1 93.56 285 SER A O 1
ATOM 2172 N N . GLY A 1 286 ? -21.375 -21.844 8.844 1 93.25 286 GLY A N 1
ATOM 2173 C CA . GLY A 1 286 ? -21.531 -23.281 9.062 1 93.25 286 GLY A CA 1
ATOM 2174 C C . GLY A 1 286 ? -22.797 -23.844 8.461 1 93.25 286 GLY A C 1
ATOM 2175 O O . GLY A 1 286 ? -23.062 -25.031 8.57 1 93.25 286 GLY A O 1
ATOM 2176 N N . ASP A 1 287 ? -23.547 -23.016 7.785 1 96.25 287 ASP A N 1
ATOM 2177 C CA . ASP A 1 287 ? -24.781 -23.453 7.156 1 96.25 287 ASP A CA 1
ATOM 2178 C C . ASP A 1 287 ? -24.484 -24.25 5.887 1 96.25 287 ASP A C 1
ATOM 2180 O O . ASP A 1 287 ? -23.594 -23.906 5.121 1 96.25 287 ASP A O 1
ATOM 2184 N N . THR A 1 288 ? -25.219 -25.312 5.715 1 97.44 288 THR A N 1
ATOM 2185 C CA . THR A 1 288 ? -25.203 -26.062 4.465 1 97.44 288 THR A CA 1
ATOM 2186 C C . THR A 1 288 ? -26.344 -25.641 3.559 1 97.44 288 THR A C 1
ATOM 2188 O O . THR A 1 288 ? -27.516 -25.672 3.967 1 97.44 288 THR A O 1
ATOM 2191 N N . LEU A 1 289 ? -26.016 -25.203 2.385 1 98.5 289 LEU A N 1
ATOM 2192 C CA . LEU A 1 289 ? -27 -24.719 1.434 1 98.5 289 LEU A CA 1
ATOM 2193 C C . LEU A 1 289 ? -26.922 -25.469 0.114 1 98.5 289 LEU A C 1
ATOM 2195 O O . LEU A 1 289 ? -25.844 -25.969 -0.251 1 98.5 289 LEU A O 1
ATOM 2199 N N . GLU A 1 290 ? -28.047 -25.625 -0.554 1 98.75 290 GLU A N 1
ATOM 2200 C CA . GLU A 1 290 ? -28.094 -26.094 -1.933 1 98.75 290 GLU A CA 1
ATOM 2201 C C . GLU A 1 290 ? -28.453 -24.969 -2.895 1 98.75 290 GLU A C 1
ATOM 2203 O O . GLU A 1 290 ? -29.438 -24.25 -2.684 1 98.75 290 GLU A O 1
ATOM 2208 N N . LEU A 1 291 ? -27.594 -24.75 -3.797 1 98.81 291 LEU A N 1
ATOM 2209 C CA . LEU A 1 291 ? -27.766 -23.75 -4.836 1 98.81 291 LEU A CA 1
ATOM 2210 C C . LEU A 1 291 ? -27.906 -24.406 -6.207 1 98.81 291 LEU A C 1
ATOM 2212 O O . LEU A 1 291 ? -27.266 -25.422 -6.484 1 98.81 291 LEU A O 1
ATOM 2216 N N . PHE A 1 292 ? -28.672 -23.828 -7.098 1 98.81 292 PHE A N 1
ATOM 2217 C CA . PHE A 1 292 ? -29 -24.516 -8.344 1 98.81 292 PHE A CA 1
ATOM 2218 C C . PHE A 1 292 ? -28.531 -23.719 -9.547 1 98.81 292 PHE A C 1
ATOM 2220 O O . PHE A 1 292 ? -28.453 -22.484 -9.492 1 98.81 292 PHE A O 1
ATOM 2227 N N . ALA A 1 293 ? -28.078 -24.438 -10.594 1 98.81 293 ALA A N 1
ATOM 2228 C CA . ALA A 1 293 ? -27.641 -23.859 -11.859 1 98.81 293 ALA A CA 1
ATOM 2229 C C . ALA A 1 293 ? -28.609 -24.203 -12.992 1 98.81 293 ALA A C 1
ATOM 2231 O O . ALA A 1 293 ? -28.797 -25.375 -13.32 1 98.81 293 ALA A O 1
ATOM 2232 N N . ASN A 1 294 ? -29.125 -23.172 -13.648 1 98.5 294 ASN A N 1
ATOM 2233 C CA . ASN A 1 294 ? -30.047 -23.391 -14.75 1 98.5 294 ASN A CA 1
ATOM 2234 C C . ASN A 1 294 ? -29.328 -23.859 -16.016 1 98.5 294 ASN A C 1
ATOM 2236 O O . ASN A 1 294 ? -29.922 -24.531 -16.859 1 98.5 294 ASN A O 1
ATOM 2240 N N . LYS A 1 295 ? -28.094 -23.516 -16.141 1 98.44 295 LYS A N 1
ATOM 2241 C CA . LYS A 1 295 ? -27.375 -23.844 -17.359 1 98.44 295 LYS A CA 1
ATOM 2242 C C . LYS A 1 295 ? -26.188 -24.766 -17.078 1 98.44 295 LYS A C 1
ATOM 2244 O O . LYS A 1 295 ? -26.203 -25.938 -17.453 1 98.44 295 LYS A O 1
ATOM 2249 N N . GLU A 1 296 ? -25.141 -24.234 -16.297 1 98.56 296 GLU A N 1
ATOM 2250 C CA . GLU A 1 296 ? -23.969 -25.062 -16.109 1 98.56 296 GLU A CA 1
ATOM 2251 C C . GLU A 1 296 ? -23.328 -24.812 -14.742 1 98.56 296 GLU A C 1
ATOM 2253 O O . GLU A 1 296 ? -23.438 -23.719 -14.195 1 98.56 296 GLU A O 1
ATOM 2258 N N . VAL A 1 297 ? -22.734 -25.844 -14.203 1 98.94 297 VAL A N 1
ATOM 2259 C CA . VAL A 1 297 ? -21.766 -25.75 -13.109 1 98.94 297 VAL A CA 1
ATOM 2260 C C . VAL A 1 297 ? -20.359 -25.797 -13.664 1 98.94 297 VAL A C 1
ATOM 2262 O O . VAL A 1 297 ? -20.031 -26.688 -14.453 1 98.94 297 VAL A O 1
ATOM 2265 N N . ILE A 1 298 ? -19.531 -24.812 -13.344 1 98.94 298 ILE A N 1
ATOM 2266 C CA . ILE A 1 298 ? -18.141 -24.766 -13.789 1 98.94 298 ILE A CA 1
ATOM 2267 C C . ILE A 1 298 ? -17.219 -24.922 -12.586 1 98.94 298 ILE A C 1
ATOM 2269 O O . ILE A 1 298 ? -17.234 -24.109 -11.664 1 98.94 298 ILE A O 1
ATOM 2273 N N . VAL A 1 299 ? -16.406 -25.969 -12.578 1 98.94 299 VAL A N 1
ATOM 2274 C CA . VAL A 1 299 ? -15.477 -26.234 -11.492 1 98.94 299 VAL A CA 1
ATOM 2275 C C . VAL A 1 299 ? -14.102 -25.656 -11.836 1 98.94 299 VAL A C 1
ATOM 2277 O O . VAL A 1 299 ? -13.523 -26 -12.867 1 98.94 299 VAL A O 1
ATOM 2280 N N . SER A 1 300 ? -13.602 -24.766 -11.078 1 98.88 300 SER A N 1
ATOM 2281 C CA . SER A 1 300 ? -12.312 -24.109 -11.234 1 98.88 300 SER A CA 1
ATOM 2282 C C . SER A 1 300 ? -11.57 -24 -9.906 1 98.88 300 SER A C 1
ATOM 2284 O O . SER A 1 300 ? -11.125 -22.922 -9.516 1 98.88 300 SER A O 1
ATOM 2286 N N . ALA A 1 301 ? -11.453 -25.078 -9.203 1 98.5 301 ALA A N 1
ATOM 2287 C CA . ALA A 1 301 ? -10.914 -25.109 -7.848 1 98.5 301 ALA A CA 1
ATOM 2288 C C . ALA A 1 301 ? -9.43 -25.453 -7.855 1 98.5 301 ALA A C 1
ATOM 2290 O O . ALA A 1 301 ? -8.797 -25.531 -6.801 1 98.5 301 ALA A O 1
ATOM 2291 N N . GLY A 1 302 ? -8.797 -25.672 -9.008 1 98.19 302 GLY A N 1
ATOM 2292 C CA . GLY A 1 302 ? -7.375 -25.953 -9.109 1 98.19 302 GLY A CA 1
ATOM 2293 C C . GLY A 1 302 ? -7.062 -27.438 -9.195 1 98.19 302 GLY A C 1
ATOM 2294 O O . GLY A 1 302 ? -7.922 -28.266 -8.914 1 98.19 302 GLY A O 1
ATOM 2295 N N . ALA A 1 303 ? -5.875 -27.781 -9.445 1 98.56 303 ALA A N 1
ATOM 2296 C CA . ALA A 1 303 ? -5.445 -29.141 -9.805 1 98.56 303 ALA A CA 1
ATOM 2297 C C . ALA A 1 303 ? -5.465 -30.062 -8.586 1 98.56 303 ALA A C 1
ATOM 2299 O O . ALA A 1 303 ? -5.336 -31.281 -8.719 1 98.56 303 ALA A O 1
ATOM 2300 N N . ILE A 1 304 ? -5.691 -29.516 -7.418 1 98.62 304 ILE A N 1
ATOM 2301 C CA . ILE A 1 304 ? -5.738 -30.344 -6.215 1 98.62 304 ILE A CA 1
ATOM 2302 C C . ILE A 1 304 ? -7.18 -30.453 -5.723 1 98.62 304 ILE A C 1
ATOM 2304 O O . ILE A 1 304 ? -7.656 -31.547 -5.422 1 98.62 304 ILE A O 1
ATOM 2308 N N . HIS A 1 305 ? -7.93 -29.391 -5.828 1 98.62 305 HIS A N 1
ATOM 2309 C CA . HIS A 1 305 ? -9.242 -29.391 -5.188 1 98.62 305 HIS A CA 1
ATOM 2310 C C . HIS A 1 305 ? -10.352 -29.656 -6.199 1 98.62 305 HIS A C 1
ATOM 2312 O O . HIS A 1 305 ? -11.461 -30.047 -5.824 1 98.62 305 HIS A O 1
ATOM 2318 N N . THR A 1 306 ? -10.094 -29.406 -7.496 1 98.88 306 THR A N 1
ATOM 2319 C CA . THR A 1 306 ? -11.062 -29.797 -8.516 1 98.88 306 THR A CA 1
ATOM 2320 C C . THR A 1 306 ? -11.281 -31.312 -8.492 1 98.88 306 THR A C 1
ATOM 2322 O O . THR A 1 306 ? -12.414 -31.781 -8.383 1 98.88 306 THR A O 1
ATOM 2325 N N . PRO A 1 307 ? -10.203 -32.094 -8.555 1 98.88 307 PRO A N 1
ATOM 2326 C CA . PRO A 1 307 ? -10.445 -33.562 -8.469 1 98.88 307 PRO A CA 1
ATOM 2327 C C . PRO A 1 307 ? -11.086 -33.969 -7.148 1 98.88 307 PRO A C 1
ATOM 2329 O O . PRO A 1 307 ? -11.898 -34.906 -7.117 1 98.88 307 PRO A O 1
ATOM 2332 N N . GLN A 1 308 ? -10.727 -33.312 -6.059 1 98.75 308 GLN A N 1
ATOM 2333 C CA . GLN A 1 308 ? -11.359 -33.625 -4.777 1 98.75 308 GLN A CA 1
ATOM 2334 C C . GLN A 1 308 ? -12.875 -33.438 -4.859 1 98.75 308 GLN A C 1
ATOM 2336 O O . GLN A 1 308 ? -13.633 -34.312 -4.465 1 98.75 308 GLN A O 1
ATOM 2341 N N . LEU A 1 309 ? -13.281 -32.281 -5.367 1 98.75 309 LEU A N 1
ATOM 2342 C CA . LEU A 1 309 ? -14.703 -31.984 -5.457 1 98.75 309 LEU A CA 1
ATOM 2343 C C . LEU A 1 309 ? -15.422 -32.969 -6.383 1 98.75 309 LEU A C 1
ATOM 2345 O O . LEU A 1 309 ? -16.531 -33.406 -6.086 1 98.75 309 LEU A O 1
ATOM 2349 N N . LEU A 1 310 ? -14.805 -33.281 -7.547 1 98.94 310 LEU A N 1
ATOM 2350 C CA . LEU A 1 310 ? -15.406 -34.25 -8.477 1 98.94 310 LEU A CA 1
ATOM 2351 C C . LEU A 1 310 ? -15.578 -35.594 -7.812 1 98.94 310 LEU A C 1
ATOM 2353 O O . LEU A 1 310 ? -16.656 -36.219 -7.891 1 98.94 310 LEU A O 1
ATOM 2357 N N . MET A 1 311 ? -14.555 -36.062 -7.105 1 98.88 311 MET A N 1
ATOM 2358 C CA . MET A 1 311 ? -14.625 -37.375 -6.465 1 98.88 311 MET A CA 1
ATOM 2359 C C . MET A 1 311 ? -15.68 -37.375 -5.363 1 98.88 311 MET A C 1
ATOM 2361 O O . MET A 1 311 ? -16.469 -38.344 -5.258 1 98.88 311 MET A O 1
ATOM 2365 N N . LEU A 1 312 ? -15.742 -36.344 -4.594 1 98.69 312 LEU A N 1
ATOM 2366 C CA . LEU A 1 312 ? -16.734 -36.219 -3.533 1 98.69 312 LEU A CA 1
ATOM 2367 C C . LEU A 1 312 ? -18.156 -36.219 -4.113 1 98.69 312 LEU A C 1
ATOM 2369 O O . LEU A 1 312 ? -19.125 -36.469 -3.4 1 98.69 312 LEU A O 1
ATOM 2373 N N . SER A 1 313 ? -18.281 -35.969 -5.406 1 98.81 313 SER A N 1
ATOM 2374 C CA . SER A 1 313 ? -19.578 -35.844 -6.086 1 98.81 313 SER A CA 1
ATOM 2375 C C . SER A 1 313 ? -19.891 -37.125 -6.867 1 98.81 313 SER A C 1
ATOM 2377 O O . SER A 1 313 ? -20.859 -37.156 -7.645 1 98.81 313 SER A O 1
ATOM 2379 N N . GLY A 1 314 ? -19.062 -38.156 -6.766 1 98.62 314 GLY A N 1
ATOM 2380 C CA . GLY A 1 314 ? -19.312 -39.438 -7.398 1 98.62 314 GLY A CA 1
ATOM 2381 C C . GLY A 1 314 ? -18.672 -39.562 -8.766 1 98.62 314 GLY A C 1
ATOM 2382 O O . GLY A 1 314 ? -18.984 -40.469 -9.523 1 98.62 314 GLY A O 1
ATOM 2383 N N . ILE A 1 315 ? -17.844 -38.688 -9.156 1 98.88 315 ILE A N 1
ATOM 2384 C CA . ILE A 1 315 ? -17.125 -38.719 -10.422 1 98.88 315 ILE A CA 1
ATOM 2385 C C . ILE A 1 315 ? -15.656 -39 -10.18 1 98.88 315 ILE A C 1
ATOM 2387 O O . ILE A 1 315 ? -14.906 -38.125 -9.734 1 98.88 315 ILE A O 1
ATOM 2391 N N . GLY A 1 316 ? -15.156 -40.156 -10.438 1 98.81 316 GLY A N 1
ATOM 2392 C CA . GLY A 1 316 ? -13.789 -40.594 -10.188 1 98.81 316 GLY A CA 1
ATOM 2393 C C . GLY A 1 316 ? -13.602 -42.094 -10.32 1 98.81 316 GLY A C 1
ATOM 2394 O O . GLY A 1 316 ? -14.516 -42.812 -10.734 1 98.81 316 GLY A O 1
ATOM 2395 N N . PRO A 1 317 ? -12.43 -42.562 -10.008 1 98.75 317 PRO A N 1
ATOM 2396 C CA . PRO A 1 317 ? -12.18 -44 -10.117 1 98.75 317 PRO A CA 1
ATOM 2397 C C . PRO A 1 317 ? -13.117 -44.844 -9.25 1 98.75 317 PRO A C 1
ATOM 2399 O O . PRO A 1 317 ? -13.164 -44.656 -8.031 1 98.75 317 PRO A O 1
ATOM 2402 N N . LYS A 1 318 ? -13.773 -45.781 -9.859 1 98.62 318 LYS A N 1
ATOM 2403 C CA . LYS A 1 318 ? -14.828 -46.562 -9.219 1 98.62 318 LYS A CA 1
ATOM 2404 C C . LYS A 1 318 ? -14.336 -47.188 -7.934 1 98.62 318 LYS A C 1
ATOM 2406 O O . LYS A 1 318 ? -14.953 -47.062 -6.875 1 98.62 318 LYS A O 1
ATOM 2411 N N . SER A 1 319 ? -13.25 -47.875 -7.996 1 98.5 319 SER A N 1
ATOM 2412 C CA . SER A 1 319 ? -12.727 -48.625 -6.844 1 98.5 319 SER A CA 1
ATOM 2413 C C . SER A 1 319 ? -12.438 -47.656 -5.684 1 98.5 319 SER A C 1
ATOM 2415 O O . SER A 1 319 ? -12.734 -48 -4.531 1 98.5 319 SER A O 1
ATOM 2417 N N . HIS A 1 320 ? -11.883 -46.531 -5.965 1 98.44 320 HIS A N 1
ATOM 2418 C CA . HIS A 1 320 ? -11.539 -45.562 -4.938 1 98.44 320 HIS A CA 1
ATOM 2419 C C . HIS A 1 320 ? -12.789 -44.969 -4.301 1 98.44 320 HIS A C 1
ATOM 2421 O O . HIS A 1 320 ? -12.852 -44.812 -3.08 1 98.44 320 HIS A O 1
ATOM 2427 N N . LEU A 1 321 ? -13.75 -44.594 -5.113 1 98.62 321 LEU A N 1
ATOM 2428 C CA . LEU A 1 321 ? -14.992 -44 -4.613 1 98.62 321 LEU A CA 1
ATOM 2429 C C . LEU A 1 321 ? -15.719 -45 -3.705 1 98.62 321 LEU A C 1
ATOM 2431 O O . LEU A 1 321 ? -16.188 -44.625 -2.623 1 98.62 321 LEU A O 1
ATOM 2435 N N . GLU A 1 322 ? -15.766 -46.25 -4.125 1 98.31 322 GLU A N 1
ATOM 2436 C CA . GLU A 1 322 ? -16.422 -47.281 -3.326 1 98.31 322 GLU A CA 1
ATOM 2437 C C . GLU A 1 322 ? -15.703 -47.469 -1.994 1 98.31 322 GLU A C 1
ATOM 2439 O O . GLU A 1 322 ? -16.344 -47.656 -0.957 1 98.31 322 GLU A O 1
ATOM 2444 N N . GLU A 1 323 ? -14.453 -47.469 -2.084 1 98.12 323 GLU A N 1
ATOM 2445 C CA . GLU A 1 323 ? -13.648 -47.562 -0.867 1 98.12 323 GLU A CA 1
ATOM 2446 C C . GLU A 1 323 ? -14 -46.438 0.117 1 98.12 323 GLU A C 1
ATOM 2448 O O . GLU A 1 323 ? -13.953 -46.656 1.332 1 98.12 323 GLU A O 1
ATOM 2453 N N . LYS A 1 324 ? -14.32 -45.25 -0.346 1 97.88 324 LYS A N 1
ATOM 2454 C CA . LYS A 1 324 ? -14.625 -44.094 0.484 1 97.88 324 LYS A CA 1
ATOM 2455 C C . LYS A 1 324 ? -16.125 -44 0.788 1 97.88 324 LYS A C 1
ATOM 2457 O O . LYS A 1 324 ? -16.578 -43.031 1.411 1 97.88 324 LYS A O 1
ATOM 2462 N N . GLY A 1 325 ? -16.922 -44.938 0.272 1 97.88 325 GLY A N 1
ATOM 2463 C CA . GLY A 1 325 ? -18.344 -45 0.526 1 97.88 325 GLY A CA 1
ATOM 2464 C C . GLY A 1 325 ? -19.125 -44 -0.305 1 97.88 325 GLY A C 1
ATOM 2465 O O . GLY A 1 325 ? -20.188 -43.531 0.121 1 97.88 325 GLY A O 1
ATOM 2466 N N . ILE A 1 326 ? -18.625 -43.656 -1.481 1 98.19 326 ILE A N 1
ATOM 2467 C CA . ILE A 1 326 ? -19.281 -42.688 -2.352 1 98.19 326 ILE A CA 1
ATOM 2468 C C . ILE A 1 326 ? -19.922 -43.375 -3.537 1 98.19 326 ILE A C 1
ATOM 2470 O O . ILE A 1 326 ? -19.297 -44.219 -4.184 1 98.19 326 ILE A O 1
ATOM 2474 N N . SER A 1 327 ? -21.219 -43.094 -3.787 1 97.81 327 SER A N 1
ATOM 2475 C CA . SER A 1 327 ? -21.906 -43.688 -4.934 1 97.81 327 SER A CA 1
ATOM 2476 C C . SER A 1 327 ? -21.297 -43.219 -6.246 1 97.81 327 SER A C 1
ATOM 2478 O O . SER A 1 327 ? -21.078 -42 -6.441 1 97.81 327 SER A O 1
ATOM 2480 N N . VAL A 1 328 ? -21.078 -44.156 -7.168 1 98.38 328 VAL A N 1
ATOM 2481 C CA . VAL A 1 328 ? -20.406 -43.812 -8.422 1 98.38 328 VAL A CA 1
ATOM 2482 C C . VAL A 1 328 ? -21.422 -43.281 -9.438 1 98.38 328 VAL A C 1
ATOM 2484 O O . VAL A 1 328 ? -22.422 -43.969 -9.734 1 98.38 328 VAL A O 1
ATOM 2487 N N . ILE A 1 329 ? -21.188 -42.188 -9.953 1 98.44 329 ILE A N 1
ATOM 2488 C CA . ILE A 1 329 ? -21.984 -41.594 -11.016 1 98.44 329 ILE A CA 1
ATOM 2489 C C . ILE A 1 329 ? -21.281 -41.75 -12.359 1 98.44 329 ILE A C 1
ATOM 2491 O O . ILE A 1 329 ? -21.891 -42.125 -13.359 1 98.44 329 ILE A O 1
ATOM 2495 N N . ALA A 1 330 ? -19.984 -41.5 -12.398 1 98.62 330 ALA A N 1
ATOM 2496 C CA . ALA A 1 330 ? -19.141 -41.656 -13.586 1 98.62 330 ALA A CA 1
ATOM 2497 C C . ALA A 1 330 ? -17.766 -42.219 -13.219 1 98.62 330 ALA A C 1
ATOM 2499 O O . ALA A 1 330 ? -17.078 -41.656 -12.375 1 98.62 330 ALA A O 1
ATOM 2500 N N . ASP A 1 331 ? -17.438 -43.344 -13.805 1 98.69 331 ASP A N 1
ATOM 2501 C CA . ASP A 1 331 ? -16.109 -43.938 -13.609 1 98.69 331 ASP A CA 1
ATOM 2502 C C . ASP A 1 331 ? -15.078 -43.312 -14.547 1 98.69 331 ASP A C 1
ATOM 2504 O O . ASP A 1 331 ? -14.992 -43.656 -15.719 1 98.69 331 ASP A O 1
ATOM 2508 N N . LEU A 1 332 ? -14.359 -42.375 -14.086 1 98.88 332 LEU A N 1
ATOM 2509 C CA . LEU A 1 332 ? -13.359 -41.594 -14.82 1 98.88 332 LEU A CA 1
ATOM 2510 C C . LEU A 1 332 ? -12.047 -41.531 -14.039 1 98.88 332 LEU A C 1
ATOM 2512 O O . LEU A 1 332 ? -12.047 -41.625 -12.812 1 98.88 332 LEU A O 1
ATOM 2516 N N . PRO A 1 333 ? -10.906 -41.344 -14.664 1 98.81 333 PRO A N 1
ATOM 2517 C CA . PRO A 1 333 ? -9.617 -41.312 -13.977 1 98.81 333 PRO A CA 1
ATOM 2518 C C . PRO A 1 333 ? -9.328 -39.938 -13.352 1 98.81 333 PRO A C 1
ATOM 2520 O O . PRO A 1 333 ? -8.25 -39.375 -13.539 1 98.81 333 PRO A O 1
ATOM 2523 N N . VAL A 1 334 ? -10.305 -39.469 -12.578 1 98.88 334 VAL A N 1
ATOM 2524 C CA . VAL A 1 334 ? -10.141 -38.219 -11.852 1 98.88 334 VAL A CA 1
ATOM 2525 C C . VAL A 1 334 ? -9.023 -38.344 -10.82 1 98.88 334 VAL A C 1
ATOM 2527 O O . VAL A 1 334 ? -8.945 -39.375 -10.109 1 98.88 334 VAL A O 1
ATOM 2530 N N . GLY A 1 335 ? -8.133 -37.344 -10.727 1 98.75 335 GLY A N 1
ATOM 2531 C CA . GLY A 1 335 ? -7.059 -37.312 -9.742 1 98.75 335 GLY A CA 1
ATOM 2532 C C . GLY A 1 335 ? -5.773 -37.938 -10.258 1 98.75 335 GLY A C 1
ATOM 2533 O O . GLY A 1 335 ? -4.707 -37.75 -9.672 1 98.75 335 GLY A O 1
ATOM 2534 N N . GLU A 1 336 ? -5.875 -38.594 -11.359 1 97.75 336 GLU A N 1
ATOM 2535 C CA . GLU A 1 336 ? -4.68 -39.188 -11.961 1 97.75 336 GLU A CA 1
ATOM 2536 C C . GLU A 1 336 ? -3.928 -38.156 -12.812 1 97.75 336 GLU A C 1
ATOM 2538 O O . GLU A 1 336 ? -4.398 -37.031 -13 1 97.75 336 GLU A O 1
ATOM 2543 N N . ASN A 1 337 ? -2.711 -38.469 -13.195 1 98.19 337 ASN A N 1
ATOM 2544 C CA . ASN A 1 337 ? -1.91 -37.656 -14.102 1 98.19 337 ASN A CA 1
ATOM 2545 C C . ASN A 1 337 ? -1.45 -36.344 -13.43 1 98.19 337 ASN A C 1
ATOM 2547 O O . ASN A 1 337 ? -1.243 -35.344 -14.102 1 98.19 337 ASN A O 1
ATOM 2551 N N . PHE A 1 338 ? -1.383 -36.344 -12.086 1 98.44 338 PHE A N 1
ATOM 2552 C CA . PHE A 1 338 ? -0.845 -35.156 -11.422 1 98.44 338 PHE A CA 1
ATOM 2553 C C . PHE A 1 338 ? 0.541 -34.812 -11.961 1 98.44 338 PHE A C 1
ATOM 2555 O O . PHE A 1 338 ? 1.429 -35.688 -11.984 1 98.44 338 PHE A O 1
ATOM 2562 N N . MET A 1 339 ? 0.704 -33.594 -12.398 1 98.25 339 MET A N 1
ATOM 2563 C CA . MET A 1 339 ? 1.977 -33.094 -12.922 1 98.25 339 MET A CA 1
ATOM 2564 C C . MET A 1 339 ? 2.398 -31.812 -12.203 1 98.25 339 MET A C 1
ATOM 2566 O O . MET A 1 339 ? 1.553 -31.078 -11.688 1 98.25 339 MET A O 1
ATOM 2570 N N . ASP A 1 340 ? 3.645 -31.594 -12.141 1 97.69 340 ASP A N 1
ATOM 2571 C CA . ASP A 1 340 ? 4.305 -30.375 -11.68 1 97.69 340 ASP A CA 1
ATOM 2572 C C . ASP A 1 340 ? 5.672 -30.203 -12.336 1 97.69 340 ASP A C 1
ATOM 2574 O O . ASP A 1 340 ? 6.277 -31.188 -12.781 1 97.69 340 ASP A O 1
ATOM 2578 N N . HIS A 1 341 ? 6.047 -28.922 -12.516 1 97.81 341 HIS A N 1
ATOM 2579 C CA . HIS A 1 341 ? 7.457 -28.734 -12.852 1 97.81 341 HIS A CA 1
ATOM 2580 C C . HIS A 1 341 ? 8.352 -29.047 -11.656 1 97.81 341 HIS A C 1
ATOM 2582 O O . HIS A 1 341 ? 8.156 -28.484 -10.57 1 97.81 341 HIS A O 1
ATOM 2588 N N . THR A 1 342 ? 9.258 -29.984 -11.836 1 95.94 342 THR A N 1
ATOM 2589 C CA . THR A 1 342 ? 10.25 -30.266 -10.805 1 95.94 342 THR A CA 1
ATOM 2590 C C . THR A 1 342 ? 11.422 -29.297 -10.891 1 95.94 342 THR A C 1
ATOM 2592 O O . THR A 1 342 ? 12.047 -29.156 -11.945 1 95.94 342 THR A O 1
ATOM 2595 N N . GLY A 1 343 ? 11.672 -28.609 -9.742 1 96.81 343 GLY A N 1
ATOM 2596 C CA . GLY A 1 343 ? 12.727 -27.625 -9.742 1 96.81 343 GLY A CA 1
ATOM 2597 C C . GLY A 1 343 ? 13.883 -27.984 -8.828 1 96.81 343 GLY A C 1
ATOM 2598 O O . GLY A 1 343 ? 13.703 -28.719 -7.848 1 96.81 343 GLY A O 1
ATOM 2599 N N . VAL A 1 344 ? 15.078 -27.578 -9.18 1 97.94 344 VAL A N 1
ATOM 2600 C CA . VAL A 1 344 ? 16.297 -27.688 -8.391 1 97.94 344 VAL A CA 1
ATOM 2601 C C . VAL A 1 344 ? 17 -26.344 -8.328 1 97.94 344 VAL A C 1
ATOM 2603 O O . VAL A 1 344 ? 17.172 -25.672 -9.352 1 97.94 344 VAL A O 1
ATOM 2606 N N . VAL A 1 345 ? 17.422 -25.938 -7.137 1 98.06 345 VAL A N 1
ATOM 2607 C CA . VAL A 1 345 ? 18.047 -24.641 -6.949 1 98.06 345 VAL A CA 1
ATOM 2608 C C . VAL A 1 345 ? 19.562 -24.797 -6.891 1 98.06 345 VAL A C 1
ATOM 2610 O O . VAL A 1 345 ? 20.078 -25.719 -6.254 1 98.06 345 VAL A O 1
ATOM 2613 N N . LEU A 1 346 ? 20.234 -24 -7.664 1 98 346 LEU A N 1
ATOM 2614 C CA . LEU A 1 346 ? 21.672 -23.781 -7.562 1 98 346 LEU A CA 1
ATOM 2615 C C . LEU A 1 346 ? 21.984 -22.391 -7.047 1 98 346 LEU A C 1
ATOM 2617 O O . LEU A 1 346 ? 21.266 -21.422 -7.379 1 98 346 LEU A O 1
ATOM 2621 N N . LEU A 1 347 ? 22.938 -22.297 -6.223 1 98.12 347 LEU A N 1
ATOM 2622 C CA . LEU A 1 347 ? 23.406 -20.984 -5.789 1 98.12 347 LEU A CA 1
ATOM 2623 C C . LEU A 1 347 ? 24.875 -20.781 -6.18 1 98.12 347 LEU A C 1
ATOM 2625 O O . LEU A 1 347 ? 25.703 -21.656 -5.941 1 98.12 347 LEU A O 1
ATOM 2629 N N . PHE A 1 348 ? 25.156 -19.703 -6.82 1 97.44 348 PHE A N 1
ATOM 2630 C CA . PHE A 1 348 ? 26.516 -19.312 -7.184 1 97.44 348 PHE A CA 1
ATOM 2631 C C . PHE A 1 348 ? 26.953 -18.078 -6.406 1 97.44 348 PHE A C 1
ATOM 2633 O O . PHE A 1 348 ? 26.25 -17.078 -6.387 1 97.44 348 PHE A O 1
ATOM 2640 N N . GLN A 1 349 ? 28.031 -18.188 -5.758 1 96.44 349 GLN A N 1
ATOM 2641 C CA . GLN A 1 349 ? 28.656 -17 -5.188 1 96.44 349 GLN A CA 1
ATOM 2642 C C . GLN A 1 349 ? 29.375 -16.188 -6.266 1 96.44 349 GLN A C 1
ATOM 2644 O O . GLN A 1 349 ? 30.172 -16.719 -7.035 1 96.44 349 GLN A O 1
ATOM 2649 N N . MET A 1 350 ? 29 -14.961 -6.32 1 94.31 350 MET A N 1
ATOM 2650 C CA . MET A 1 350 ? 29.594 -14.062 -7.305 1 94.31 350 MET A CA 1
ATOM 2651 C C . MET A 1 350 ? 30.625 -13.148 -6.652 1 94.31 350 MET A C 1
ATOM 2653 O O . MET A 1 350 ? 31.344 -13.562 -5.734 1 94.31 350 MET A O 1
ATOM 2657 N N . GLU A 1 351 ? 30.859 -11.938 -7.168 1 93.06 351 GLU A N 1
ATOM 2658 C CA . GLU A 1 351 ? 31.891 -11.031 -6.691 1 93.06 351 GLU A CA 1
ATOM 2659 C C . GLU A 1 351 ? 31.562 -10.492 -5.301 1 93.06 351 GLU A C 1
ATOM 2661 O O . GLU A 1 351 ? 30.391 -10.445 -4.914 1 93.06 351 GLU A O 1
ATOM 2666 N N . SER A 1 352 ? 32.625 -10.094 -4.637 1 93 352 SER A N 1
ATOM 2667 C CA . SER A 1 352 ? 32.469 -9.398 -3.369 1 93 352 SER A CA 1
ATOM 2668 C C . SER A 1 352 ? 31.797 -8.031 -3.574 1 93 352 SER A C 1
ATOM 2670 O O . SER A 1 352 ? 31.984 -7.398 -4.617 1 93 352 SER A O 1
ATOM 2672 N N . ASP A 1 353 ? 30.922 -7.766 -2.678 1 88.44 353 ASP A N 1
ATOM 2673 C CA . ASP A 1 353 ? 30.188 -6.5 -2.723 1 88.44 353 ASP A CA 1
ATOM 2674 C C . ASP A 1 353 ? 29.969 -5.945 -1.318 1 88.44 353 ASP A C 1
ATOM 2676 O O . ASP A 1 353 ? 29.688 -6.699 -0.383 1 88.44 353 ASP A O 1
ATOM 2680 N N . THR A 1 354 ? 30.266 -4.641 -1.085 1 85.31 354 THR A N 1
ATOM 2681 C CA . THR A 1 354 ? 30.047 -3.994 0.203 1 85.31 354 THR A CA 1
ATOM 2682 C C . THR A 1 354 ? 29.141 -2.768 0.043 1 85.31 354 THR A C 1
ATOM 2684 O O . THR A 1 354 ? 29 -1.972 0.975 1 85.31 354 THR A O 1
ATOM 2687 N N . SER A 1 355 ? 28.625 -2.631 -1.125 1 83.12 355 SER A N 1
ATOM 2688 C CA . SER A 1 355 ? 27.766 -1.471 -1.36 1 83.12 355 SER A CA 1
ATOM 2689 C C . SER A 1 355 ? 26.469 -1.573 -0.576 1 83.12 355 SER A C 1
ATOM 2691 O O . SER A 1 355 ? 26.016 -2.674 -0.25 1 83.12 355 SER A O 1
ATOM 2693 N N . ALA A 1 356 ? 25.938 -0.379 -0.161 1 79.69 356 ALA A N 1
ATOM 2694 C CA . ALA A 1 356 ? 24.641 -0.373 0.514 1 79.69 356 ALA A CA 1
ATOM 2695 C C . ALA A 1 356 ? 23.547 -0.952 -0.385 1 79.69 356 ALA A C 1
ATOM 2697 O O . ALA A 1 356 ? 23.516 -0.681 -1.587 1 79.69 356 ALA A O 1
ATOM 2698 N N . ALA A 1 357 ? 22.781 -1.825 0.223 1 78 357 ALA A N 1
ATOM 2699 C CA . ALA A 1 357 ? 21.672 -2.395 -0.539 1 78 357 ALA A CA 1
ATOM 2700 C C . ALA A 1 357 ? 20.672 -1.312 -0.952 1 78 357 ALA A C 1
ATOM 2702 O O . ALA A 1 357 ? 20.375 -0.404 -0.173 1 78 357 ALA A O 1
ATOM 2703 N N . PRO A 1 358 ? 20.25 -1.379 -2.188 1 77.88 358 PRO A N 1
ATOM 2704 C CA . PRO A 1 358 ? 19.234 -0.401 -2.6 1 77.88 358 PRO A CA 1
ATOM 2705 C C . PRO A 1 358 ? 17.922 -0.539 -1.821 1 77.88 358 PRO A C 1
ATOM 2707 O O . PRO A 1 358 ? 17.594 -1.63 -1.35 1 77.88 358 PRO A O 1
ATOM 2710 N N . ALA A 1 359 ? 17.281 0.592 -1.706 1 85.06 359 ALA A N 1
ATOM 2711 C CA . ALA A 1 359 ? 15.969 0.575 -1.067 1 85.06 359 ALA A CA 1
ATOM 2712 C C . ALA A 1 359 ? 14.977 -0.27 -1.867 1 85.06 359 ALA A C 1
ATOM 2714 O O . ALA A 1 359 ? 14.977 -0.237 -3.1 1 85.06 359 ALA A O 1
ATOM 2715 N N . VAL A 1 360 ? 14.18 -1.018 -1.179 1 87.69 360 VAL A N 1
ATOM 2716 C CA . VAL A 1 360 ? 13.188 -1.883 -1.81 1 87.69 360 VAL A CA 1
ATOM 2717 C C . VAL A 1 360 ? 12 -1.049 -2.285 1 87.69 360 VAL A C 1
ATOM 2719 O O . VAL A 1 360 ? 11.445 -0.259 -1.521 1 87.69 360 VAL A O 1
ATOM 2722 N N . ASN A 1 361 ? 11.695 -1.116 -3.576 1 93.5 361 ASN A N 1
ATOM 2723 C CA . ASN A 1 361 ? 10.461 -0.577 -4.133 1 93.5 361 ASN A CA 1
ATOM 2724 C C . ASN A 1 361 ? 9.328 -1.603 -4.09 1 93.5 361 ASN A C 1
ATOM 2726 O O . ASN A 1 361 ? 9.367 -2.605 -4.805 1 93.5 361 ASN A O 1
ATOM 2730 N N . PRO A 1 362 ? 8.289 -1.354 -3.238 1 94.44 362 PRO A N 1
ATOM 2731 C CA . PRO A 1 362 ? 7.254 -2.375 -3.078 1 94.44 362 PRO A CA 1
ATOM 2732 C C . PRO A 1 362 ? 6.492 -2.65 -4.375 1 94.44 362 PRO A C 1
ATOM 2734 O O . PRO A 1 362 ? 5.828 -3.684 -4.496 1 94.44 362 PRO A O 1
ATOM 2737 N N . TYR A 1 363 ? 6.617 -1.799 -5.41 1 94.62 363 TYR A N 1
ATOM 2738 C CA . TYR A 1 363 ? 5.781 -1.836 -6.602 1 94.62 363 TYR A CA 1
ATOM 2739 C C . TYR A 1 363 ? 6.484 -2.564 -7.742 1 94.62 363 TYR A C 1
ATOM 2741 O O . TYR A 1 363 ? 5.926 -2.709 -8.836 1 94.62 363 TYR A O 1
ATOM 2749 N N . GLN A 1 364 ? 7.672 -3.066 -7.484 1 94.62 364 GLN A N 1
ATOM 2750 C CA . GLN A 1 364 ? 8.469 -3.783 -8.477 1 94.62 364 GLN A CA 1
ATOM 2751 C C . GLN A 1 364 ? 8.922 -5.141 -7.945 1 94.62 364 GLN A C 1
ATOM 2753 O O . GLN A 1 364 ? 8.945 -5.359 -6.73 1 94.62 364 GLN A O 1
ATOM 2758 N N . PHE A 1 365 ? 9.141 -6.035 -8.922 1 94.88 365 PHE A N 1
ATOM 2759 C CA . PHE A 1 365 ? 9.836 -7.254 -8.516 1 94.88 365 PHE A CA 1
ATOM 2760 C C . PHE A 1 365 ? 11.219 -6.934 -7.957 1 94.88 365 PHE A C 1
ATOM 2762 O O . PHE A 1 365 ? 12 -6.234 -8.602 1 94.88 365 PHE A O 1
ATOM 2769 N N . PRO A 1 366 ? 11.547 -7.41 -6.789 1 90.38 366 PRO A N 1
ATOM 2770 C CA . PRO A 1 366 ? 12.672 -6.82 -6.055 1 90.38 366 PRO A CA 1
ATOM 2771 C C . PRO A 1 366 ? 14.023 -7.383 -6.496 1 90.38 366 PRO A C 1
ATOM 2773 O O . PRO A 1 366 ? 15.07 -6.91 -6.043 1 90.38 366 PRO A O 1
ATOM 2776 N N . VAL A 1 367 ? 14.102 -8.367 -7.406 1 92.94 367 VAL A N 1
ATOM 2777 C CA . VAL A 1 367 ? 15.352 -9.039 -7.742 1 92.94 367 VAL A CA 1
ATOM 2778 C C . VAL A 1 367 ? 15.539 -9.055 -9.258 1 92.94 367 VAL A C 1
ATOM 2780 O O . VAL A 1 367 ? 14.68 -9.562 -9.992 1 92.94 367 VAL A O 1
ATOM 2783 N N . PRO A 1 368 ? 16.703 -8.43 -9.75 1 94 368 PRO A N 1
ATOM 2784 C CA . PRO A 1 368 ? 16.984 -8.609 -11.18 1 94 368 PRO A CA 1
ATOM 2785 C C . PRO A 1 368 ? 16.938 -10.078 -11.609 1 94 368 PRO A C 1
ATOM 2787 O O . PRO A 1 368 ? 17.516 -10.938 -10.93 1 94 368 PRO A O 1
ATOM 2790 N N . THR A 1 369 ? 16.219 -10.367 -12.75 1 96.25 369 THR A N 1
ATOM 2791 C CA . THR A 1 369 ? 15.938 -11.742 -13.133 1 96.25 369 THR A CA 1
ATOM 2792 C C . THR A 1 369 ? 16.141 -11.945 -14.633 1 96.25 369 THR A C 1
ATOM 2794 O O . THR A 1 369 ? 15.742 -11.086 -15.43 1 96.25 369 THR A O 1
ATOM 2797 N N . THR A 1 370 ? 16.812 -13.016 -15.039 1 96.88 370 THR A N 1
ATOM 2798 C CA . THR A 1 370 ? 16.859 -13.508 -16.406 1 96.88 370 THR A CA 1
ATOM 2799 C C . THR A 1 370 ? 16.344 -14.945 -16.484 1 96.88 370 THR A C 1
ATOM 2801 O O . THR A 1 370 ? 16.328 -15.656 -15.484 1 96.88 370 THR A O 1
ATOM 2804 N N . THR A 1 371 ? 15.867 -15.328 -17.625 1 97 371 THR A N 1
ATOM 2805 C CA . THR A 1 371 ? 15.414 -16.703 -17.844 1 97 371 THR A CA 1
ATOM 2806 C C . THR A 1 371 ? 16.094 -17.312 -19.062 1 97 371 THR A C 1
ATOM 2808 O O . THR A 1 371 ? 16.422 -16.609 -20.016 1 97 371 THR A O 1
ATOM 2811 N N . LEU A 1 372 ? 16.375 -18.562 -18.984 1 97.44 372 LEU A N 1
ATOM 2812 C CA . LEU A 1 372 ? 16.906 -19.359 -20.078 1 97.44 372 LEU A CA 1
ATOM 2813 C C . LEU A 1 372 ? 15.992 -20.547 -20.375 1 97.44 372 LEU A C 1
ATOM 2815 O O . LEU A 1 372 ? 15.609 -21.281 -19.453 1 97.44 372 LEU A O 1
ATOM 2819 N N . TYR A 1 373 ? 15.57 -20.703 -21.547 1 98.06 373 TYR A N 1
ATOM 2820 C CA . TYR A 1 373 ? 14.969 -21.922 -22.062 1 98.06 373 TYR A CA 1
ATOM 2821 C C . TYR A 1 373 ? 15.953 -22.688 -22.953 1 98.06 373 TYR A C 1
ATOM 2823 O O . TYR A 1 373 ? 16.391 -22.156 -23.984 1 98.06 373 TYR A O 1
ATOM 2831 N N . ALA A 1 374 ? 16.25 -23.938 -22.562 1 97.88 374 ALA A N 1
ATOM 2832 C CA . ALA A 1 374 ? 17.328 -24.656 -23.234 1 97.88 374 ALA A CA 1
ATOM 2833 C C . ALA A 1 374 ? 16.891 -26.078 -23.609 1 97.88 374 ALA A C 1
ATOM 2835 O O . ALA A 1 374 ? 16.062 -26.672 -22.922 1 97.88 374 ALA A O 1
ATOM 2836 N N . ALA A 1 375 ? 17.438 -26.547 -24.719 1 97.56 375 ALA A N 1
ATOM 2837 C CA . ALA A 1 375 ? 17.359 -27.938 -25.156 1 97.56 375 ALA A CA 1
ATOM 2838 C C . ALA A 1 375 ? 18.734 -28.594 -25.141 1 97.56 375 ALA A C 1
ATOM 2840 O O . ALA A 1 375 ? 19.734 -27.984 -25.531 1 97.56 375 ALA A O 1
ATOM 2841 N N . LEU A 1 376 ? 18.781 -29.797 -24.609 1 96.62 376 LEU A N 1
ATOM 2842 C CA . LEU A 1 376 ? 20.047 -30.516 -24.562 1 96.62 376 LEU A CA 1
ATOM 2843 C C . LEU A 1 376 ? 20.438 -31.031 -25.953 1 96.62 376 LEU A C 1
ATOM 2845 O O . LEU A 1 376 ? 21.625 -31.062 -26.297 1 96.62 376 LEU A O 1
ATOM 2849 N N . ASP A 1 377 ? 19.422 -31.422 -26.703 1 95 377 ASP A N 1
ATOM 2850 C CA . ASP A 1 377 ? 19.609 -31.797 -28.094 1 95 377 ASP A CA 1
ATOM 2851 C C . ASP A 1 377 ? 19.469 -30.594 -29.016 1 95 377 ASP A C 1
ATOM 2853 O O . ASP A 1 377 ? 18.391 -30 -29.125 1 95 377 ASP A O 1
ATOM 2857 N N . SER A 1 378 ? 20.5 -30.281 -29.766 1 90.56 378 SER A N 1
ATOM 2858 C CA . SER A 1 378 ? 20.562 -29.078 -30.562 1 90.56 378 SER A CA 1
ATOM 2859 C C . SER A 1 378 ? 19.531 -29.109 -31.703 1 90.56 378 SER A C 1
ATOM 2861 O O . SER A 1 378 ? 19.188 -28.078 -32.281 1 90.56 378 SER A O 1
ATOM 2863 N N . SER A 1 379 ? 19.047 -30.281 -32.031 1 93.12 379 SER A N 1
ATOM 2864 C CA . SER A 1 379 ? 18.062 -30.391 -33.094 1 93.12 379 SER A CA 1
ATOM 2865 C C . SER A 1 379 ? 16.641 -30.203 -32.562 1 93.12 379 SER A C 1
ATOM 2867 O O . SER A 1 379 ? 15.711 -29.984 -33.344 1 93.12 379 SER A O 1
ATOM 2869 N N . GLN A 1 380 ? 16.531 -30.219 -31.281 1 95.12 380 GLN A N 1
ATOM 2870 C CA . GLN A 1 380 ? 15.227 -30.031 -30.656 1 95.12 380 GLN A CA 1
ATOM 2871 C C . GLN A 1 380 ? 14.852 -28.562 -30.609 1 95.12 380 GLN A C 1
ATOM 2873 O O . GLN A 1 380 ? 15.688 -27.703 -30.312 1 95.12 380 GLN A O 1
ATOM 2878 N N . THR A 1 381 ? 13.562 -28.234 -30.875 1 94.69 381 THR A N 1
ATOM 2879 C CA . THR A 1 381 ? 13.148 -26.844 -31.016 1 94.69 381 THR A CA 1
ATOM 2880 C C . THR A 1 381 ? 12.352 -26.391 -29.797 1 94.69 381 THR A C 1
ATOM 2882 O O . THR A 1 381 ? 11.898 -25.25 -29.719 1 94.69 381 THR A O 1
ATOM 2885 N N . TYR A 1 382 ? 12.062 -27.266 -28.859 1 96.56 382 TYR A N 1
ATOM 2886 C CA . TYR A 1 382 ? 11.359 -26.938 -27.625 1 96.56 382 TYR A CA 1
ATOM 2887 C C . TYR A 1 382 ? 12.234 -27.219 -26.422 1 96.56 382 TYR A C 1
ATOM 2889 O O . TYR A 1 382 ? 13.18 -28 -26.484 1 96.56 382 TYR A O 1
ATOM 2897 N N . PRO A 1 383 ? 12.016 -26.578 -25.359 1 97.75 383 PRO A N 1
ATOM 2898 C CA . PRO A 1 383 ? 12.977 -26.625 -24.25 1 97.75 383 PRO A CA 1
ATOM 2899 C C . PRO A 1 383 ? 12.852 -27.906 -23.422 1 97.75 383 PRO A C 1
ATOM 2901 O O . PRO A 1 383 ? 11.742 -28.406 -23.188 1 97.75 383 PRO A O 1
ATOM 2904 N N . ASP A 1 384 ? 14.016 -28.375 -22.984 1 97.88 384 ASP A N 1
ATOM 2905 C CA . ASP A 1 384 ? 14.086 -29.438 -21.984 1 97.88 384 ASP A CA 1
ATOM 2906 C C . ASP A 1 384 ? 13.984 -28.875 -20.562 1 97.88 384 ASP A C 1
ATOM 2908 O O . ASP A 1 384 ? 13.375 -29.469 -19.688 1 97.88 384 ASP A O 1
ATOM 2912 N N . TYR A 1 385 ? 14.625 -27.719 -20.359 1 98 385 TYR A N 1
ATOM 2913 C CA . TYR A 1 385 ? 14.578 -27.109 -19.031 1 98 385 TYR A CA 1
ATOM 2914 C C . TYR A 1 385 ? 14.555 -25.578 -19.141 1 98 385 TYR A C 1
ATOM 2916 O O . TYR A 1 385 ? 14.922 -25.016 -20.172 1 98 385 TYR A O 1
ATOM 2924 N N . GLN A 1 386 ? 13.953 -24.938 -18.172 1 98.06 386 GLN A N 1
ATOM 2925 C CA . GLN A 1 386 ? 14.016 -23.5 -17.906 1 98.06 386 GLN A CA 1
ATOM 2926 C C . GLN A 1 386 ? 14.93 -23.203 -16.719 1 98.06 386 GLN A C 1
ATOM 2928 O O . GLN A 1 386 ? 14.969 -23.969 -15.75 1 98.06 386 GLN A O 1
ATOM 2933 N N . SER A 1 387 ? 15.758 -22.219 -16.797 1 97.88 387 SER A N 1
ATOM 2934 C CA . SER A 1 387 ? 16.422 -21.672 -15.625 1 97.88 387 SER A CA 1
ATOM 2935 C C . SER A 1 387 ? 15.953 -20.25 -15.336 1 97.88 387 SER A C 1
ATOM 2937 O O . SER A 1 387 ? 15.977 -19.391 -16.219 1 97.88 387 SER A O 1
ATOM 2939 N N . ILE A 1 388 ? 15.43 -20.016 -14.211 1 97.62 388 ILE A N 1
ATOM 2940 C CA . ILE A 1 388 ? 15.156 -18.672 -13.695 1 97.62 388 ILE A CA 1
ATOM 2941 C C . ILE A 1 388 ? 16.328 -18.203 -12.828 1 97.62 388 ILE A C 1
ATOM 2943 O O . ILE A 1 388 ? 16.641 -18.828 -11.812 1 97.62 388 ILE A O 1
ATOM 2947 N N . ASN A 1 389 ? 16.938 -17.156 -13.25 1 97.38 389 ASN A N 1
ATOM 2948 C CA . ASN A 1 389 ? 18.156 -16.672 -12.617 1 97.38 389 ASN A CA 1
ATOM 2949 C C . ASN A 1 389 ? 17.938 -15.359 -11.883 1 97.38 389 ASN A C 1
ATOM 2951 O O . ASN A 1 389 ? 17.734 -14.32 -12.516 1 97.38 389 ASN A O 1
ATOM 2955 N N . LEU A 1 390 ? 18.016 -15.438 -10.586 1 96.5 390 LEU A N 1
ATOM 2956 C CA . LEU A 1 390 ? 17.812 -14.281 -9.719 1 96.5 390 LEU A CA 1
ATOM 2957 C C . LEU A 1 390 ? 19.125 -13.789 -9.125 1 96.5 390 LEU A C 1
ATOM 2959 O O . LEU A 1 390 ? 19.828 -14.555 -8.453 1 96.5 390 LEU A O 1
ATOM 2963 N N . LEU A 1 391 ? 19.422 -12.57 -9.344 1 94.56 391 LEU A N 1
ATOM 2964 C CA . LEU A 1 391 ? 20.656 -12 -8.797 1 94.56 391 LEU A CA 1
ATOM 2965 C C . LEU A 1 391 ? 20.359 -11.234 -7.508 1 94.56 391 LEU A C 1
ATOM 2967 O O . LEU A 1 391 ? 19.75 -10.164 -7.543 1 94.56 391 LEU A O 1
ATOM 2971 N N . PHE A 1 392 ? 20.891 -11.742 -6.41 1 93.31 392 PHE A N 1
ATOM 2972 C CA . PHE A 1 392 ? 20.703 -11.109 -5.117 1 93.31 392 PHE A CA 1
ATOM 2973 C C . PHE A 1 392 ? 21.922 -10.297 -4.719 1 93.31 392 PHE A C 1
ATOM 2975 O O . PHE A 1 392 ? 23.062 -10.727 -4.953 1 93.31 392 PHE A O 1
ATOM 2982 N N . PRO A 1 393 ? 21.703 -9.094 -4.109 1 92.06 393 PRO A N 1
ATOM 2983 C CA . PRO A 1 393 ? 22.844 -8.391 -3.506 1 92.06 393 PRO A CA 1
ATOM 2984 C C . PRO A 1 393 ? 23.391 -9.109 -2.273 1 92.06 393 PRO A C 1
ATOM 2986 O O . PRO A 1 393 ? 22.859 -10.148 -1.872 1 92.06 393 PRO A O 1
ATOM 2989 N N . HIS A 1 394 ? 24.484 -8.625 -1.743 1 92.62 394 HIS A N 1
ATOM 2990 C CA . HIS A 1 394 ? 25.047 -9.227 -0.546 1 92.62 394 HIS A CA 1
ATOM 2991 C C . HIS A 1 394 ? 24.109 -9.102 0.643 1 92.62 394 HIS A C 1
ATOM 2993 O O . HIS A 1 394 ? 23.344 -8.133 0.741 1 92.62 394 HIS A O 1
ATOM 2999 N N . ASP A 1 395 ? 24.031 -10.141 1.456 1 89.94 395 ASP A N 1
ATOM 3000 C CA . ASP A 1 395 ? 23.312 -10.125 2.723 1 89.94 395 ASP A CA 1
ATOM 3001 C C . ASP A 1 395 ? 21.828 -9.875 2.502 1 89.94 395 ASP A C 1
ATOM 3003 O O . ASP A 1 395 ? 21.203 -9.094 3.227 1 89.94 395 ASP A O 1
ATOM 3007 N N . ALA A 1 396 ? 21.281 -10.406 1.404 1 87.69 396 ALA A N 1
ATOM 3008 C CA . ALA A 1 396 ? 19.891 -10.172 1.013 1 87.69 396 ALA A CA 1
ATOM 3009 C C . ALA A 1 396 ? 18.938 -11.031 1.846 1 87.69 396 ALA A C 1
ATOM 3011 O O . ALA A 1 396 ? 19 -12.258 1.796 1 87.69 396 ALA A O 1
ATOM 3012 N N . GLY A 1 397 ? 18.016 -10.422 2.547 1 84 397 GLY A N 1
ATOM 3013 C CA . GLY A 1 397 ? 17 -11.148 3.287 1 84 397 GLY A CA 1
ATOM 3014 C C . GLY A 1 397 ? 16.047 -11.93 2.393 1 84 397 GLY A C 1
ATOM 3015 O O . GLY A 1 397 ? 15.609 -13.023 2.754 1 84 397 GLY A O 1
ATOM 3016 N N . ALA A 1 398 ? 15.773 -11.445 1.238 1 85.75 398 ALA A N 1
ATOM 3017 C CA . ALA A 1 398 ? 14.836 -12.07 0.303 1 85.75 398 ALA A CA 1
ATOM 3018 C C . ALA A 1 398 ? 15.32 -13.445 -0.128 1 85.75 398 ALA A C 1
ATOM 3020 O O . ALA A 1 398 ? 14.516 -14.336 -0.416 1 85.75 398 ALA A O 1
ATOM 3021 N N . LEU A 1 399 ? 16.609 -13.633 -0.142 1 91.75 399 LEU A N 1
ATOM 3022 C CA . LEU A 1 399 ? 17.172 -14.93 -0.506 1 91.75 399 LEU A CA 1
ATOM 3023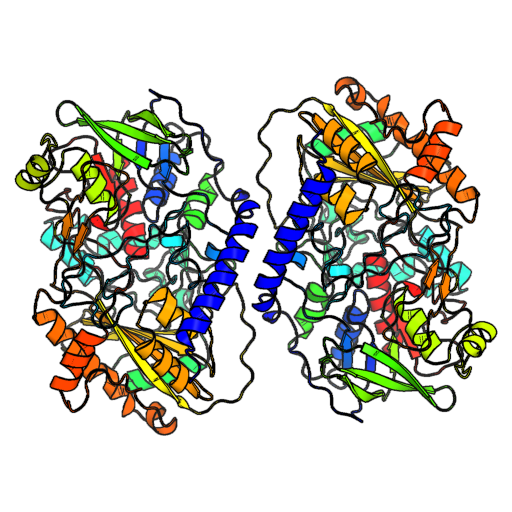 C C . LEU A 1 399 ? 16.734 -16 0.48 1 91.75 399 LEU A C 1
ATOM 3025 O O . LEU A 1 399 ? 16.266 -17.062 0.074 1 91.75 399 LEU A O 1
ATOM 3029 N N . LEU A 1 400 ? 16.859 -15.68 1.718 1 91.88 400 LEU A N 1
ATOM 3030 C CA . LEU A 1 400 ? 16.531 -16.672 2.732 1 91.88 400 LEU A CA 1
ATOM 3031 C C . LEU A 1 400 ? 15.023 -16.859 2.84 1 91.88 400 LEU A C 1
ATOM 3033 O O . LEU A 1 400 ? 14.555 -17.969 3.135 1 91.88 400 LEU A O 1
ATOM 3037 N N . GLN A 1 401 ? 14.344 -15.828 2.623 1 92.62 401 GLN A N 1
ATOM 3038 C CA . GLN A 1 401 ? 12.891 -15.977 2.596 1 92.62 401 GLN A CA 1
ATOM 3039 C C . GLN A 1 401 ? 12.461 -16.922 1.471 1 92.62 401 GLN A C 1
ATOM 3041 O O . GLN A 1 401 ? 11.617 -17.797 1.674 1 92.62 401 GLN A O 1
ATOM 3046 N N . LEU A 1 402 ? 13 -16.719 0.333 1 93.44 402 LEU A N 1
ATOM 3047 C CA . LEU A 1 402 ? 12.695 -17.578 -0.802 1 93.44 402 LEU A CA 1
ATOM 3048 C C . LEU A 1 402 ? 13.094 -19.031 -0.512 1 93.44 402 LEU A C 1
ATOM 3050 O O . LEU A 1 402 ? 12.312 -19.953 -0.748 1 93.44 402 LEU A O 1
ATOM 3054 N N . SER A 1 403 ? 14.273 -19.219 0.069 1 95.38 403 SER A N 1
ATOM 3055 C CA . SER A 1 403 ? 14.805 -20.562 0.347 1 95.38 403 SER A CA 1
ATOM 3056 C C . SER A 1 403 ? 14.008 -21.25 1.45 1 95.38 403 SER A C 1
ATOM 3058 O O . SER A 1 403 ? 13.492 -22.344 1.254 1 95.38 403 SER A O 1
ATOM 3060 N N . ALA A 1 404 ? 13.781 -20.531 2.518 1 94.56 404 ALA A N 1
ATOM 3061 C CA . ALA A 1 404 ? 13.273 -21.188 3.725 1 94.56 404 ALA A CA 1
ATOM 3062 C C . ALA A 1 404 ? 11.75 -21.078 3.805 1 94.56 404 ALA A C 1
ATOM 3064 O O . ALA A 1 404 ? 11.086 -21.938 4.391 1 94.56 404 ALA A O 1
ATOM 3065 N N . ASN A 1 405 ? 11.195 -20.062 3.232 1 94.19 405 ASN A N 1
ATOM 3066 C CA . ASN A 1 405 ? 9.766 -19.844 3.41 1 94.19 405 ASN A CA 1
ATOM 3067 C C . ASN A 1 405 ? 8.984 -20.219 2.154 1 94.19 405 ASN A C 1
ATOM 3069 O O . ASN A 1 405 ? 7.824 -20.641 2.24 1 94.19 405 ASN A O 1
ATOM 3073 N N . SER A 1 406 ? 9.578 -20.047 0.991 1 93.88 406 SER A N 1
ATOM 3074 C CA . SER A 1 406 ? 8.891 -20.391 -0.253 1 93.88 406 SER A CA 1
ATOM 3075 C C . SER A 1 406 ? 9.188 -21.812 -0.69 1 93.88 406 SER A C 1
ATOM 3077 O O . SER A 1 406 ? 8.312 -22.672 -0.65 1 93.88 406 SER A O 1
ATOM 3079 N N . PHE A 1 407 ? 10.461 -22.062 -0.911 1 95.06 407 PHE A N 1
ATOM 3080 C CA . PHE A 1 407 ? 10.852 -23.406 -1.337 1 95.06 407 PHE A CA 1
ATOM 3081 C C . PHE A 1 407 ? 10.812 -24.375 -0.163 1 95.06 407 PHE A C 1
ATOM 3083 O O . PHE A 1 407 ? 10.727 -25.594 -0.357 1 95.06 407 PHE A O 1
ATOM 3090 N N . LYS A 1 408 ? 10.969 -23.906 1.028 1 95.88 408 LYS A N 1
ATOM 3091 C CA . LYS A 1 408 ? 10.93 -24.688 2.258 1 95.88 408 LYS A CA 1
ATOM 3092 C C . LYS A 1 408 ? 12.102 -25.656 2.33 1 95.88 408 LYS A C 1
ATOM 3094 O O . LYS A 1 408 ? 11.938 -26.812 2.738 1 95.88 408 LYS A O 1
ATOM 3099 N N . TYR A 1 409 ? 13.203 -25.25 1.835 1 96.81 409 TYR A N 1
ATOM 3100 C CA . TYR A 1 409 ? 14.398 -26.047 2.066 1 96.81 409 TYR A CA 1
ATOM 3101 C C . TYR A 1 409 ? 14.703 -26.141 3.557 1 96.81 409 TYR A C 1
ATOM 3103 O O . TYR A 1 409 ? 14.305 -25.281 4.34 1 96.81 409 TYR A O 1
ATOM 3111 N N . SER A 1 410 ? 15.422 -27.156 3.912 1 95.81 410 SER A N 1
ATOM 3112 C CA . SER A 1 410 ? 15.805 -27.359 5.305 1 95.81 410 SER A CA 1
ATOM 3113 C C . SER A 1 410 ? 16.656 -26.203 5.82 1 95.81 410 SER A C 1
ATOM 3115 O O . SER A 1 410 ? 17.25 -25.453 5.031 1 95.81 410 SER A O 1
ATOM 3117 N N . ASN A 1 411 ? 16.719 -26.078 7.102 1 94.88 411 ASN A N 1
ATOM 3118 C CA . ASN A 1 411 ? 17.547 -25.047 7.703 1 94.88 411 ASN A CA 1
ATOM 3119 C C . ASN A 1 411 ? 19.016 -25.219 7.328 1 94.88 411 ASN A C 1
ATOM 3121 O O . ASN A 1 411 ? 19.734 -24.234 7.137 1 94.88 411 ASN A O 1
ATOM 3125 N N . ASP A 1 412 ? 19.453 -26.438 7.207 1 94.75 412 ASP A N 1
ATOM 3126 C CA . ASP A 1 412 ? 20.844 -26.703 6.859 1 94.75 412 ASP A CA 1
ATOM 3127 C C . ASP A 1 412 ? 21.172 -26.141 5.48 1 94.75 412 ASP A C 1
ATOM 3129 O O . ASP A 1 412 ? 22.188 -25.438 5.316 1 94.75 412 ASP A O 1
ATOM 3133 N N . VAL A 1 413 ? 20.344 -26.406 4.527 1 95.94 413 VAL A N 1
ATOM 3134 C CA . VAL A 1 413 ? 20.547 -25.906 3.17 1 95.94 413 VAL A CA 1
ATOM 3135 C C . VAL A 1 413 ? 20.469 -24.375 3.154 1 95.94 413 VAL A C 1
ATOM 3137 O O . VAL A 1 413 ? 21.344 -23.703 2.6 1 95.94 413 VAL A O 1
ATOM 3140 N N . SER A 1 414 ? 19.469 -23.859 3.807 1 96.38 414 SER A N 1
ATOM 3141 C CA . SER A 1 414 ? 19.234 -22.422 3.809 1 96.38 414 SER A CA 1
ATOM 3142 C C . SER A 1 414 ? 20.375 -21.688 4.512 1 96.38 414 SER A C 1
ATOM 3144 O O . SER A 1 414 ? 20.734 -20.562 4.121 1 96.38 414 SER A O 1
ATOM 3146 N N . ASN A 1 415 ? 20.906 -22.266 5.574 1 96.25 415 ASN A N 1
ATOM 3147 C CA . ASN A 1 415 ? 22.031 -21.656 6.277 1 96.25 415 ASN A CA 1
ATOM 3148 C C . ASN A 1 415 ? 23.281 -21.609 5.402 1 96.25 415 ASN A C 1
ATOM 3150 O O . ASN A 1 415 ? 24.062 -20.656 5.465 1 96.25 415 ASN A O 1
ATOM 3154 N N . LYS A 1 416 ? 23.484 -22.625 4.598 1 95.81 416 LYS A N 1
ATOM 3155 C CA . LYS A 1 416 ? 24.578 -22.609 3.645 1 95.81 416 LYS A CA 1
ATOM 3156 C C . LYS A 1 416 ? 24.422 -21.484 2.635 1 95.81 416 LYS A C 1
ATOM 3158 O O . LYS A 1 416 ? 25.391 -20.812 2.283 1 95.81 416 LYS A O 1
ATOM 3163 N N . PHE A 1 417 ? 23.219 -21.297 2.172 1 96.62 417 PHE A N 1
ATOM 3164 C CA . PHE A 1 417 ? 22.938 -20.203 1.239 1 96.62 417 PHE A CA 1
ATOM 3165 C C . PHE A 1 417 ? 23.188 -18.859 1.892 1 96.62 417 PHE A C 1
ATOM 3167 O O . PHE A 1 417 ? 23.75 -17.953 1.271 1 96.62 417 PHE A O 1
ATOM 3174 N N . ALA A 1 418 ? 22.75 -18.75 3.139 1 94.75 418 ALA A N 1
ATOM 3175 C CA . ALA A 1 418 ? 22.969 -17.516 3.877 1 94.75 418 ALA A CA 1
ATOM 3176 C C . ALA A 1 418 ? 24.453 -17.203 4.02 1 94.75 418 ALA A C 1
ATOM 3178 O O . ALA A 1 418 ? 24.891 -16.062 3.822 1 94.75 418 ALA A O 1
ATOM 3179 N N . GLU A 1 419 ? 25.219 -18.188 4.406 1 95.31 419 GLU A N 1
ATOM 3180 C CA . GLU A 1 419 ? 26.672 -18.031 4.57 1 95.31 419 GLU A CA 1
ATOM 3181 C C . GLU A 1 419 ? 27.328 -17.578 3.268 1 95.31 419 GLU A C 1
ATOM 3183 O O . GLU A 1 419 ? 28.219 -16.719 3.277 1 95.31 419 GLU A O 1
ATOM 3188 N N . ALA A 1 420 ? 26.875 -18.109 2.209 1 96 420 ALA A N 1
ATOM 3189 C CA . ALA A 1 420 ? 27.438 -17.812 0.9 1 96 420 ALA A CA 1
ATOM 3190 C C . ALA A 1 420 ? 27.141 -16.375 0.483 1 96 420 ALA A C 1
ATOM 3192 O O . ALA A 1 420 ? 27.844 -15.805 -0.359 1 96 420 ALA A O 1
ATOM 3193 N N . ASN A 1 421 ? 26.094 -15.812 1.021 1 95.5 421 ASN A N 1
ATOM 3194 C CA . ASN A 1 421 ? 25.656 -14.484 0.606 1 95.5 421 ASN A CA 1
ATOM 3195 C C . ASN A 1 421 ? 26.266 -13.391 1.479 1 95.5 421 ASN A C 1
ATOM 3197 O O . ASN A 1 421 ? 26.047 -12.203 1.237 1 95.5 421 ASN A O 1
ATOM 3201 N N . VAL A 1 422 ? 27 -13.719 2.541 1 94.25 422 VAL A N 1
ATOM 3202 C CA . VAL A 1 422 ? 27.641 -12.734 3.406 1 94.25 422 VAL A CA 1
ATOM 3203 C C . VAL A 1 422 ? 28.734 -12 2.639 1 94.25 422 VAL A C 1
ATOM 3205 O O . VAL A 1 422 ? 29.734 -12.602 2.25 1 94.25 422 VAL A O 1
ATOM 3208 N N . GLY A 1 423 ? 28.531 -10.742 2.359 1 93.69 423 GLY A N 1
ATOM 3209 C CA . GLY A 1 423 ? 29.531 -9.891 1.73 1 93.69 423 GLY A CA 1
ATOM 3210 C C . GLY A 1 423 ? 29.703 -10.172 0.251 1 93.69 423 GLY A C 1
ATOM 3211 O O . GLY A 1 423 ? 30.641 -9.672 -0.373 1 93.69 423 GLY A O 1
ATOM 3212 N N . ARG A 1 424 ? 28.875 -11.023 -0.353 1 94.75 424 ARG A N 1
ATOM 3213 C CA . ARG A 1 424 ? 28.984 -11.398 -1.758 1 94.75 424 ARG A CA 1
ATOM 3214 C C . ARG A 1 424 ? 27.625 -11.344 -2.453 1 94.75 424 ARG A C 1
ATOM 3216 O O . ARG A 1 424 ? 26.609 -11.711 -1.868 1 94.75 424 ARG A O 1
ATOM 3223 N N . LYS A 1 425 ? 27.625 -10.898 -3.689 1 93.81 425 LYS A N 1
ATOM 3224 C CA . LYS A 1 425 ? 26.469 -11.141 -4.535 1 93.81 425 LYS A CA 1
ATOM 3225 C C . LYS A 1 425 ? 26.312 -12.625 -4.844 1 93.81 425 LYS A C 1
ATOM 3227 O O . LYS A 1 425 ? 27.297 -13.375 -4.828 1 93.81 425 LYS A O 1
ATOM 3232 N N . VAL A 1 426 ? 25.094 -13.031 -4.996 1 95.56 426 VAL A N 1
ATOM 3233 C CA . VAL A 1 426 ? 24.875 -14.43 -5.344 1 95.56 426 VAL A CA 1
ATOM 3234 C C . VAL A 1 426 ? 23.859 -14.523 -6.48 1 95.56 426 VAL A C 1
ATOM 3236 O O . VAL A 1 426 ? 22.984 -13.664 -6.621 1 95.56 426 VAL A O 1
ATOM 3239 N N . LEU A 1 427 ? 24.016 -15.492 -7.277 1 96.25 427 LEU A N 1
ATOM 3240 C CA . LEU A 1 427 ? 23.062 -15.867 -8.32 1 96.25 427 LEU A CA 1
ATOM 3241 C C . LEU A 1 427 ? 22.328 -17.156 -7.945 1 96.25 427 LEU A C 1
ATOM 3243 O O . LEU A 1 427 ? 22.953 -18.203 -7.805 1 96.25 427 LEU A O 1
ATOM 3247 N N . LEU A 1 428 ? 21.078 -16.984 -7.715 1 97.5 428 LEU A N 1
ATOM 3248 C CA . LEU A 1 428 ? 20.234 -18.156 -7.488 1 97.5 428 LEU A CA 1
ATOM 3249 C C . LEU A 1 428 ? 19.578 -18.594 -8.789 1 97.5 428 LEU A C 1
ATOM 3251 O O . LEU A 1 428 ? 18.797 -17.859 -9.391 1 97.5 428 LEU A O 1
ATOM 3255 N N . ALA A 1 429 ? 19.891 -19.781 -9.203 1 97.75 429 ALA A N 1
ATOM 3256 C CA . ALA A 1 429 ? 19.312 -20.359 -10.414 1 97.75 429 ALA A CA 1
ATOM 3257 C C . ALA A 1 429 ? 18.328 -21.469 -10.07 1 97.75 429 ALA A C 1
ATOM 3259 O O . ALA A 1 429 ? 18.656 -22.406 -9.336 1 97.75 429 ALA A O 1
ATOM 3260 N N . VAL A 1 430 ? 17.172 -21.328 -10.531 1 98.25 430 VAL A N 1
ATOM 3261 C CA . VAL A 1 430 ? 16.156 -22.375 -10.383 1 98.25 430 VAL A CA 1
ATOM 3262 C C . VAL A 1 430 ? 15.969 -23.094 -11.711 1 98.25 430 VAL A C 1
ATOM 3264 O O . VAL A 1 430 ? 15.422 -22.531 -12.664 1 98.25 430 VAL A O 1
ATOM 3267 N N . LEU A 1 431 ? 16.406 -24.312 -11.773 1 98.25 431 LEU A N 1
ATOM 3268 C CA . LEU A 1 431 ? 16.203 -25.141 -12.961 1 98.25 431 LEU A CA 1
ATOM 3269 C C . LEU A 1 431 ? 14.961 -26.016 -12.812 1 98.25 431 LEU A C 1
ATOM 3271 O O . LEU A 1 431 ? 14.758 -26.641 -11.766 1 98.25 431 LEU A O 1
ATOM 3275 N N . ASN A 1 432 ? 14.156 -25.969 -13.766 1 97.44 432 ASN A N 1
ATOM 3276 C CA . ASN A 1 432 ? 12.992 -26.844 -13.719 1 97.44 432 ASN A CA 1
ATOM 3277 C C . ASN A 1 432 ? 12.734 -27.5 -15.07 1 97.44 432 ASN A C 1
ATOM 3279 O O . ASN A 1 432 ? 13 -26.906 -16.109 1 97.44 432 ASN A O 1
ATOM 3283 N N . LEU A 1 433 ? 12.297 -28.719 -15.039 1 97.81 433 LEU A N 1
ATOM 3284 C CA . LEU A 1 433 ? 12 -29.5 -16.234 1 97.81 433 LEU A CA 1
ATOM 3285 C C . LEU A 1 433 ? 10.703 -29.016 -16.891 1 97.81 433 LEU A C 1
ATOM 3287 O O . LEU A 1 433 ? 9.711 -28.766 -16.188 1 97.81 433 LEU A O 1
ATOM 3291 N N . MET A 1 434 ? 10.68 -28.875 -18.125 1 96.94 434 MET A N 1
ATOM 3292 C CA . MET A 1 434 ? 9.547 -28.281 -18.828 1 96.94 434 MET A CA 1
ATOM 3293 C C . MET A 1 434 ? 8.508 -29.344 -19.172 1 96.94 434 MET A C 1
ATOM 3295 O O . MET A 1 434 ? 7.309 -29.047 -19.188 1 96.94 434 MET A O 1
ATOM 3299 N N . MET A 1 435 ? 8.883 -30.562 -19.469 1 93.31 435 MET A N 1
ATOM 3300 C CA . MET A 1 435 ? 7.918 -31.594 -19.828 1 93.31 435 MET A CA 1
ATOM 3301 C C . MET A 1 435 ? 8.25 -32.906 -19.141 1 93.31 435 MET A C 1
ATOM 3303 O O . MET A 1 435 ? 8.539 -33.906 -19.797 1 93.31 435 MET A O 1
ATOM 3307 N N . PRO A 1 436 ? 8.141 -32.906 -17.875 1 96.56 436 PRO A N 1
ATOM 3308 C CA . PRO A 1 436 ? 8.438 -34.125 -17.156 1 96.56 436 PRO A CA 1
ATOM 3309 C C . PRO A 1 436 ? 7.457 -35.25 -17.5 1 96.56 436 PRO A C 1
ATOM 3311 O O . PRO A 1 436 ? 6.27 -35 -17.719 1 96.56 436 PRO A O 1
ATOM 3314 N N . LYS A 1 437 ? 7.934 -36.5 -17.469 1 97.19 437 LYS A N 1
ATOM 3315 C CA . LYS A 1 437 ? 7.137 -37.688 -17.766 1 97.19 437 LYS A CA 1
ATOM 3316 C C . LYS A 1 437 ? 6.551 -38.281 -16.484 1 97.19 437 LYS A C 1
ATOM 3318 O O . LYS A 1 437 ? 5.602 -39.062 -16.531 1 97.19 437 LYS A O 1
ATOM 3323 N N . SER A 1 438 ? 7.121 -37.938 -15.359 1 97.56 438 SER A N 1
ATOM 3324 C CA . SER A 1 438 ? 6.656 -38.438 -14.07 1 97.56 438 SER A CA 1
ATOM 3325 C C . SER A 1 438 ? 5.227 -37.969 -13.781 1 97.56 438 SER A C 1
ATOM 3327 O O . SER A 1 438 ? 4.84 -36.875 -14.148 1 97.56 438 SER A O 1
ATOM 3329 N N . ARG A 1 439 ? 4.449 -38.844 -13.219 1 98 439 ARG A N 1
ATOM 3330 C CA . ARG A 1 439 ? 3.062 -38.562 -12.875 1 98 439 ARG A CA 1
ATOM 3331 C C . ARG A 1 439 ? 2.768 -38.938 -11.43 1 98 439 ARG A C 1
ATOM 3333 O O . ARG A 1 439 ? 3.256 -39.969 -10.938 1 98 439 ARG A O 1
ATOM 3340 N N . GLY A 1 440 ? 2.004 -38.094 -10.766 1 98.06 440 GLY A N 1
ATOM 3341 C CA . GLY A 1 440 ? 1.438 -38.406 -9.461 1 98.06 440 GLY A CA 1
ATOM 3342 C C . GLY A 1 440 ? -0.072 -38.562 -9.484 1 98.06 440 GLY A C 1
ATOM 3343 O O . GLY A 1 440 ? -0.649 -38.938 -10.5 1 98.06 440 GLY A O 1
ATOM 3344 N N . LYS A 1 441 ? -0.657 -38.406 -8.32 1 98.19 441 LYS A N 1
ATOM 3345 C CA . LYS A 1 441 ? -2.111 -38.5 -8.242 1 98.19 441 LYS A CA 1
ATOM 3346 C C . LYS A 1 441 ? -2.645 -37.812 -7 1 98.19 441 LYS A C 1
ATOM 3348 O O . LYS A 1 441 ? -1.895 -37.531 -6.055 1 98.19 441 LYS A O 1
ATOM 3353 N N . VAL A 1 442 ? -3.863 -37.375 -7.059 1 98.75 442 VAL A N 1
ATOM 3354 C CA . VAL A 1 442 ? -4.641 -36.844 -5.949 1 98.75 442 VAL A CA 1
ATOM 3355 C C . VAL A 1 442 ? -5.746 -37.844 -5.566 1 98.75 442 VAL A C 1
ATOM 3357 O O . VAL A 1 442 ? -6.484 -38.312 -6.434 1 98.75 442 VAL A O 1
ATOM 3360 N N . LEU A 1 443 ? -5.82 -38.188 -4.277 1 98.69 443 LEU A N 1
ATOM 3361 C CA . LEU A 1 443 ? -6.852 -39.094 -3.766 1 98.69 443 LEU A CA 1
ATOM 3362 C C . LEU A 1 443 ? -7.582 -38.438 -2.588 1 98.69 443 LEU A C 1
ATOM 3364 O O . LEU A 1 443 ? -7.051 -37.531 -1.934 1 98.69 443 LEU A O 1
ATOM 3368 N N . LEU A 1 444 ? -8.812 -38.875 -2.412 1 98.56 444 LEU A N 1
ATOM 3369 C CA . LEU A 1 444 ? -9.523 -38.469 -1.202 1 98.56 444 LEU A CA 1
ATOM 3370 C C . LEU A 1 444 ? -8.891 -39.094 0.034 1 98.56 444 LEU A C 1
ATOM 3372 O O . LEU A 1 444 ? -8.547 -40.281 0.029 1 98.56 444 LEU A O 1
ATOM 3376 N N . ALA A 1 445 ? -8.695 -38.281 1.042 1 97.88 445 ALA A N 1
ATOM 3377 C CA . ALA A 1 445 ? -8.312 -38.812 2.344 1 97.88 445 ALA A CA 1
ATOM 3378 C C . ALA A 1 445 ? -9.531 -39.281 3.129 1 97.88 445 ALA A C 1
ATOM 3380 O O . ALA A 1 445 ? -9.453 -40.219 3.934 1 97.88 445 ALA A O 1
ATOM 3381 N N . SER A 1 446 ? -10.617 -38.562 2.924 1 96.62 446 SER A N 1
ATOM 3382 C CA . SER A 1 446 ? -11.891 -38.781 3.594 1 96.62 446 SER A CA 1
ATOM 3383 C C . SER A 1 446 ? -13.062 -38.344 2.709 1 96.62 446 SER A C 1
ATOM 3385 O O . SER A 1 446 ? -12.859 -37.719 1.677 1 96.62 446 SER A 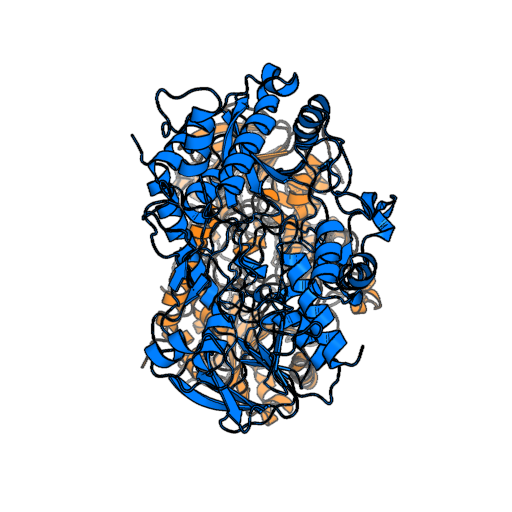O 1
ATOM 3387 N N . ASN A 1 447 ? -14.258 -38.844 3.084 1 95.94 447 ASN A N 1
ATOM 3388 C CA . ASN A 1 447 ? -15.445 -38.344 2.391 1 95.94 447 ASN A CA 1
ATOM 3389 C C . ASN A 1 447 ? -15.953 -37.031 2.986 1 95.94 447 ASN A C 1
ATOM 3391 O O . ASN A 1 447 ? -17 -36.531 2.578 1 95.94 447 ASN A O 1
ATOM 3395 N N . ASP A 1 448 ? -15.148 -36.469 3.904 1 93.94 448 ASP A N 1
ATOM 3396 C CA . ASP A 1 448 ? -15.375 -35.125 4.453 1 93.94 448 ASP A CA 1
ATOM 3397 C C . ASP A 1 448 ? -14.695 -34.062 3.602 1 93.94 448 ASP A C 1
ATOM 3399 O O . ASP A 1 448 ? -13.469 -34.031 3.486 1 93.94 448 ASP A O 1
ATOM 3403 N N . PRO A 1 449 ? -15.523 -33.156 3.059 1 90.81 449 PRO A N 1
ATOM 3404 C CA . PRO A 1 449 ? -14.977 -32.156 2.143 1 90.81 449 PRO A CA 1
ATOM 3405 C C . PRO A 1 449 ? -14 -31.219 2.828 1 90.81 449 PRO A C 1
ATOM 3407 O O . PRO A 1 449 ? -13.266 -30.484 2.154 1 90.81 449 PRO A O 1
ATOM 3410 N N . THR A 1 450 ? -13.914 -31.094 4.129 1 89.75 450 THR A N 1
ATOM 3411 C CA . THR A 1 450 ? -13.062 -30.156 4.848 1 89.75 450 THR A CA 1
ATOM 3412 C C . THR A 1 450 ? -11.68 -30.766 5.086 1 89.75 450 THR A C 1
ATOM 3414 O O . THR A 1 450 ? -10.75 -30.062 5.477 1 89.75 450 THR A O 1
ATOM 3417 N N . VAL A 1 451 ? -11.562 -32.062 4.812 1 94.44 451 VAL A N 1
ATOM 3418 C CA . VAL A 1 451 ? -10.281 -32.719 4.965 1 94.44 451 VAL A CA 1
ATOM 3419 C C . VAL A 1 451 ? -9.484 -32.625 3.664 1 94.44 451 VAL A C 1
ATOM 3421 O O . VAL A 1 451 ? -9.992 -32.969 2.594 1 94.44 451 VAL A O 1
ATOM 3424 N N . GLU A 1 452 ? -8.281 -32.156 3.754 1 95.88 452 GLU A N 1
ATOM 3425 C CA . GLU A 1 452 ? -7.438 -32.031 2.572 1 95.88 452 GLU A CA 1
ATOM 3426 C C . GLU A 1 452 ? -7.188 -33.375 1.922 1 95.88 452 GLU A C 1
ATOM 3428 O O . GLU A 1 452 ? -7.062 -34.406 2.615 1 95.88 452 GLU A O 1
ATOM 3433 N N . PRO A 1 453 ? -7.094 -33.406 0.637 1 98.12 453 PRO A N 1
ATOM 3434 C CA . PRO A 1 453 ? -6.828 -34.656 -0.053 1 98.12 453 PRO A CA 1
ATOM 3435 C C . PRO A 1 453 ? -5.375 -35.125 0.083 1 98.12 453 PRO A C 1
ATOM 3437 O O . PRO A 1 453 ? -4.535 -34.375 0.584 1 98.12 453 PRO A O 1
ATOM 3440 N N . LEU A 1 454 ? -5.141 -36.344 -0.263 1 98.31 454 LEU A N 1
ATOM 3441 C CA . LEU A 1 454 ? -3.787 -36.875 -0.369 1 98.31 454 LEU A CA 1
ATOM 3442 C C . LEU A 1 454 ? -3.172 -36.531 -1.723 1 98.31 454 LEU A C 1
ATOM 3444 O O . LEU A 1 454 ? -3.766 -36.812 -2.768 1 98.31 454 LEU A O 1
ATOM 3448 N N . VAL A 1 455 ? -2.037 -35.938 -1.692 1 98.5 455 VAL A N 1
ATOM 3449 C CA . VAL A 1 455 ? -1.363 -35.594 -2.938 1 98.5 455 VAL A CA 1
ATOM 3450 C C . VAL A 1 455 ? -0.042 -36.344 -3.041 1 98.5 455 VAL A C 1
ATOM 3452 O O . VAL A 1 455 ? 0.836 -36.188 -2.189 1 98.5 455 VAL A O 1
ATOM 3455 N N . TYR A 1 456 ? 0.087 -37.156 -3.969 1 97.81 456 TYR A N 1
ATOM 3456 C CA . TYR A 1 456 ? 1.338 -37.781 -4.375 1 97.81 456 TYR A CA 1
ATOM 3457 C C . TYR A 1 456 ? 1.95 -37.062 -5.57 1 97.81 456 TYR A C 1
ATOM 3459 O O . TYR A 1 456 ? 1.396 -37.094 -6.672 1 97.81 456 TYR A O 1
ATOM 3467 N N . THR A 1 457 ? 3.037 -36.5 -5.379 1 96.75 457 THR A N 1
ATOM 3468 C CA . THR A 1 457 ? 3.604 -35.656 -6.43 1 96.75 457 THR A CA 1
ATOM 3469 C C . THR A 1 457 ? 4.125 -36.5 -7.582 1 96.75 457 THR A C 1
ATOM 3471 O O . THR A 1 457 ? 4.102 -36.062 -8.734 1 96.75 457 THR A O 1
ATOM 3474 N N . GLY A 1 458 ? 4.668 -37.688 -7.211 1 96.62 458 GLY A N 1
ATOM 3475 C CA . GLY A 1 458 ? 5.18 -38.594 -8.227 1 96.62 458 GLY A CA 1
ATOM 3476 C C . GLY A 1 458 ? 6.484 -38.125 -8.844 1 96.62 458 GLY A C 1
ATOM 3477 O O . GLY A 1 458 ? 6.875 -38.625 -9.914 1 96.62 458 GLY A O 1
ATOM 3478 N N . THR A 1 459 ? 7.176 -37.219 -8.219 1 95.75 459 THR A N 1
ATOM 3479 C CA . THR A 1 459 ? 8.438 -36.688 -8.727 1 95.75 459 THR A CA 1
ATOM 3480 C C . THR A 1 459 ? 9.445 -37.812 -8.938 1 95.75 459 THR A C 1
ATOM 3482 O O . THR A 1 459 ? 9.695 -38.594 -8.023 1 95.75 459 THR A O 1
ATOM 3485 N N . TYR A 1 460 ? 9.953 -37.938 -10.148 1 96.75 460 TYR A N 1
ATOM 3486 C CA . TYR A 1 460 ? 11 -38.875 -10.578 1 96.75 460 TYR A CA 1
ATOM 3487 C C . TYR A 1 460 ? 10.492 -40.312 -10.562 1 96.75 460 TYR A C 1
ATOM 3489 O O . TYR A 1 460 ? 11.281 -41.25 -10.422 1 96.75 460 TYR A O 1
ATOM 3497 N N . THR A 1 461 ? 9.164 -40.469 -10.602 1 96.06 461 THR A N 1
ATOM 3498 C CA . THR A 1 461 ? 8.641 -41.812 -10.789 1 96.06 461 THR A CA 1
ATOM 3499 C C . THR A 1 461 ? 9.078 -42.375 -12.141 1 96.06 461 THR A C 1
ATOM 3501 O O . THR A 1 461 ? 9.141 -43.594 -12.32 1 96.06 461 THR A O 1
ATOM 3504 N N . ASN A 1 462 ? 9.266 -41.562 -13.086 1 97 462 ASN A N 1
ATOM 3505 C CA . ASN A 1 462 ? 9.961 -41.906 -14.32 1 97 462 ASN A CA 1
ATOM 3506 C C . ASN A 1 462 ? 11.438 -41.531 -14.25 1 97 462 ASN A C 1
ATOM 3508 O O . ASN A 1 462 ? 11.789 -40.344 -14.18 1 97 462 ASN A O 1
ATOM 3512 N N . GLU A 1 463 ? 12.297 -42.406 -14.391 1 95.69 463 GLU A N 1
ATOM 3513 C CA . GLU A 1 463 ? 13.734 -42.219 -14.203 1 95.69 463 GLU A CA 1
ATOM 3514 C C . GLU A 1 463 ? 14.312 -41.281 -15.258 1 95.69 463 GLU A C 1
ATOM 3516 O O . GLU A 1 463 ? 15.328 -40.625 -15.023 1 95.69 463 GLU A O 1
ATOM 3521 N N . ASP A 1 464 ? 13.641 -41.219 -16.391 1 97.44 464 ASP A N 1
ATOM 3522 C CA . ASP A 1 464 ? 14.102 -40.312 -17.453 1 97.44 464 ASP A CA 1
ATOM 3523 C C . ASP A 1 464 ? 14.156 -38.875 -16.953 1 97.44 464 ASP A C 1
ATOM 3525 O O . ASP A 1 464 ? 14.984 -38.094 -17.422 1 97.44 464 ASP A O 1
ATOM 3529 N N . ASP A 1 465 ? 13.266 -38.594 -16.078 1 98.06 465 ASP A N 1
ATOM 3530 C CA . ASP A 1 465 ? 13.203 -37.219 -15.586 1 98.06 465 ASP A CA 1
ATOM 3531 C C . ASP A 1 465 ? 14.398 -36.906 -14.695 1 98.06 465 ASP A C 1
ATOM 3533 O O . ASP A 1 465 ? 14.922 -35.781 -14.719 1 98.06 465 ASP A O 1
ATOM 3537 N N . LEU A 1 466 ? 14.797 -37.812 -13.836 1 97.81 466 LEU A N 1
ATOM 3538 C CA . LEU A 1 466 ? 15.984 -37.594 -13.016 1 97.81 466 LEU A CA 1
ATOM 3539 C C . LEU A 1 466 ? 17.234 -37.469 -13.883 1 97.81 466 LEU A C 1
ATOM 3541 O O . LEU A 1 466 ? 18.094 -36.625 -13.625 1 97.81 466 LEU A O 1
ATOM 3545 N N . ASP A 1 467 ? 17.312 -38.344 -14.906 1 98 467 ASP A N 1
ATOM 3546 C CA . ASP A 1 467 ? 18.422 -38.281 -15.852 1 98 467 ASP A CA 1
ATOM 3547 C C . ASP A 1 467 ? 18.453 -36.938 -16.562 1 98 467 ASP A C 1
ATOM 3549 O O . ASP A 1 467 ? 19.516 -36.312 -16.688 1 98 467 ASP A O 1
ATOM 3553 N N . LEU A 1 468 ? 17.297 -36.531 -17 1 98.12 468 LEU A N 1
ATOM 3554 C CA . LEU A 1 468 ? 17.203 -35.25 -17.703 1 98.12 468 LEU A CA 1
ATOM 3555 C C . LEU A 1 468 ? 17.594 -34.094 -16.797 1 98.12 468 LEU A C 1
ATOM 3557 O O . LEU A 1 468 ? 18.281 -33.188 -17.234 1 98.12 468 LEU A O 1
ATOM 3561 N N . MET A 1 469 ? 17.141 -34.062 -15.539 1 98.44 469 MET A N 1
ATOM 3562 C CA . MET A 1 469 ? 17.531 -33.031 -14.594 1 98.44 469 MET A CA 1
ATOM 3563 C C . MET A 1 469 ? 19.047 -33.031 -14.367 1 98.44 469 MET A C 1
ATOM 3565 O O . MET A 1 469 ? 19.672 -31.984 -14.352 1 98.44 469 MET A O 1
ATOM 3569 N N . THR A 1 470 ? 19.594 -34.25 -14.219 1 98.5 470 THR A N 1
ATOM 3570 C CA . THR A 1 470 ? 21.031 -34.375 -14.039 1 98.5 470 THR A CA 1
ATOM 3571 C C . THR A 1 470 ? 21.797 -33.781 -15.219 1 98.5 470 THR A C 1
ATOM 3573 O O . THR A 1 470 ? 22.703 -32.969 -15.023 1 98.5 470 THR A O 1
ATOM 3576 N N . ASP A 1 471 ? 21.359 -34.125 -16.406 1 98.5 471 ASP A N 1
ATOM 3577 C CA . ASP A 1 471 ? 21.984 -33.625 -17.625 1 98.5 471 ASP A CA 1
ATOM 3578 C C . ASP A 1 471 ? 21.828 -32.094 -17.703 1 98.5 471 ASP A C 1
ATOM 3580 O O . ASP A 1 471 ? 22.734 -31.391 -18.156 1 98.5 471 ASP A O 1
ATOM 3584 N N . SER A 1 472 ? 20.656 -31.609 -17.344 1 98.44 472 SER A N 1
ATOM 3585 C CA . SER A 1 472 ? 20.375 -30.172 -17.391 1 98.44 472 SER A CA 1
ATOM 3586 C C . SER A 1 472 ? 21.266 -29.406 -16.422 1 98.44 472 SER A C 1
ATOM 3588 O O . SER A 1 472 ? 21.781 -28.328 -16.766 1 98.44 472 SER A O 1
ATOM 3590 N N . LEU A 1 473 ? 21.469 -29.938 -15.195 1 98.5 473 LEU A N 1
ATOM 3591 C CA . LEU A 1 473 ? 22.328 -29.312 -14.203 1 98.5 473 LEU A CA 1
ATOM 3592 C C . LEU A 1 473 ? 23.781 -29.266 -14.703 1 98.5 473 LEU A C 1
ATOM 3594 O O . LEU A 1 473 ? 24.453 -28.25 -14.555 1 98.5 473 LEU A O 1
ATOM 3598 N N . MET A 1 474 ? 24.188 -30.359 -15.281 1 98.12 474 MET A N 1
ATOM 3599 C CA . MET A 1 474 ? 25.547 -30.422 -15.828 1 98.12 474 MET A CA 1
ATOM 3600 C C . MET A 1 474 ? 25.719 -29.422 -16.953 1 98.12 474 MET A C 1
ATOM 3602 O O . MET A 1 474 ? 26.75 -28.75 -17.047 1 98.12 474 MET A O 1
ATOM 3606 N N . ASP A 1 475 ? 24.734 -29.344 -17.766 1 97.38 475 ASP A N 1
ATOM 3607 C CA . ASP A 1 475 ? 24.781 -28.391 -18.875 1 97.38 475 ASP A CA 1
ATOM 3608 C C . ASP A 1 475 ? 24.828 -26.953 -18.375 1 97.38 475 ASP A C 1
ATOM 3610 O O . ASP A 1 475 ? 25.688 -26.172 -18.797 1 97.38 475 ASP A O 1
ATOM 3614 N N . PHE A 1 476 ? 23.984 -26.625 -17.469 1 97.56 476 PHE A N 1
ATOM 3615 C CA . PHE A 1 476 ? 23.844 -25.266 -16.953 1 97.56 476 PHE A CA 1
ATOM 3616 C C . PHE A 1 476 ? 25.109 -24.828 -16.234 1 97.56 476 PHE A C 1
ATOM 3618 O O . PHE A 1 476 ? 25.531 -23.672 -16.344 1 97.56 476 PHE A O 1
ATOM 3625 N N . THR A 1 477 ? 25.719 -25.656 -15.438 1 97.75 477 THR A N 1
ATOM 3626 C CA . THR A 1 477 ? 26.844 -25.297 -14.578 1 97.75 477 THR A CA 1
ATOM 3627 C C . THR A 1 477 ? 28.078 -24.984 -15.414 1 97.75 477 THR A C 1
ATOM 3629 O O . THR A 1 477 ? 29.062 -24.438 -14.898 1 97.75 47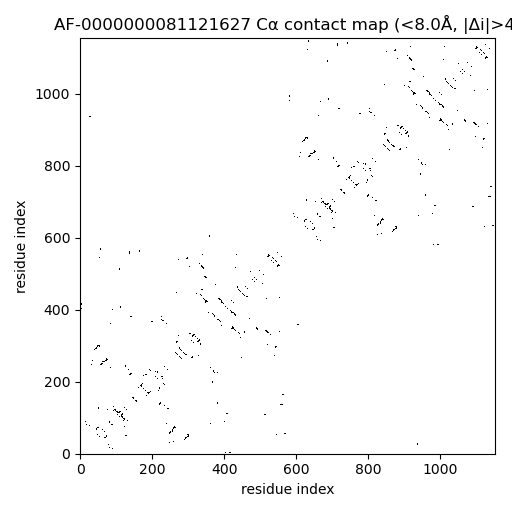7 THR A O 1
ATOM 3632 N N . LYS A 1 478 ? 28.031 -25.25 -16.75 1 97.06 478 LYS A N 1
ATOM 3633 C CA . LYS A 1 478 ? 29.109 -24.844 -17.641 1 97.06 478 LYS A CA 1
ATOM 3634 C C . LYS A 1 478 ? 29.297 -23.328 -17.641 1 97.06 478 LYS A C 1
ATOM 3636 O O . LYS A 1 478 ? 30.312 -22.812 -18.078 1 97.06 478 LYS A O 1
ATOM 3641 N N . VAL A 1 479 ? 28.281 -22.625 -17.172 1 96.44 479 VAL A N 1
ATOM 3642 C CA . VAL A 1 479 ? 28.359 -21.172 -17.078 1 96.44 479 VAL A CA 1
ATOM 3643 C C . VAL A 1 479 ? 29.594 -20.766 -16.266 1 96.44 479 VAL A C 1
ATOM 3645 O O . VAL A 1 479 ? 30.156 -19.688 -16.484 1 96.44 479 VAL A O 1
ATOM 3648 N N . LEU A 1 480 ? 30.047 -21.547 -15.32 1 96.38 480 LEU A N 1
ATOM 3649 C CA . LEU A 1 480 ? 31.188 -21.266 -14.469 1 96.38 480 LEU A CA 1
ATOM 3650 C C . LEU A 1 480 ? 32.469 -21.109 -15.305 1 96.38 480 LEU A C 1
ATOM 3652 O O . LEU A 1 480 ? 33.438 -20.5 -14.852 1 96.38 480 LEU A O 1
ATOM 3656 N N . ASN A 1 481 ? 32.438 -21.656 -16.516 1 96.12 481 ASN A N 1
ATOM 3657 C CA . ASN A 1 481 ? 33.594 -21.625 -17.375 1 96.12 481 ASN A CA 1
ATOM 3658 C C . ASN A 1 481 ? 33.594 -20.438 -18.328 1 96.12 481 ASN A C 1
ATOM 3660 O O . ASN A 1 481 ? 34.5 -20.266 -19.141 1 96.12 481 ASN A O 1
ATOM 3664 N N . THR A 1 482 ? 32.594 -19.656 -18.281 1 96.56 482 THR A N 1
ATOM 3665 C CA . THR A 1 482 ? 32.5 -18.484 -19.141 1 96.56 482 THR A CA 1
ATOM 3666 C C . THR A 1 482 ? 33.344 -17.344 -18.594 1 96.56 482 THR A C 1
ATOM 3668 O O . THR A 1 482 ? 33.688 -17.328 -17.406 1 96.56 482 THR A O 1
ATOM 3671 N N . LYS A 1 483 ? 33.656 -16.359 -19.453 1 95.69 483 LYS A N 1
ATOM 3672 C CA . LYS A 1 483 ? 34.531 -15.258 -19.109 1 95.69 483 LYS A CA 1
ATOM 3673 C C . LYS A 1 483 ? 34 -14.461 -17.938 1 95.69 483 LYS A C 1
ATOM 3675 O O . LYS A 1 483 ? 34.719 -14.203 -16.969 1 95.69 483 LYS A O 1
ATOM 3680 N N . ASN A 1 484 ? 32.781 -14.094 -18.031 1 91.56 484 ASN A N 1
ATOM 3681 C CA . ASN A 1 484 ? 32.188 -13.234 -17 1 91.56 484 ASN A CA 1
ATOM 3682 C C . ASN A 1 484 ? 32.188 -13.922 -15.641 1 91.56 484 ASN A C 1
ATOM 3684 O O . ASN A 1 484 ? 32.406 -13.281 -14.617 1 91.56 484 ASN A O 1
ATOM 3688 N N . PHE A 1 485 ? 31.906 -15.148 -15.57 1 95.56 485 PHE A N 1
ATOM 3689 C CA . PHE A 1 485 ? 31.859 -15.883 -14.305 1 95.56 485 PHE A CA 1
ATOM 3690 C C . PHE A 1 485 ? 33.25 -16.078 -13.742 1 95.56 485 PHE A C 1
ATOM 3692 O O . PHE A 1 485 ? 33.469 -15.945 -12.531 1 95.56 485 PHE A O 1
ATOM 3699 N N . ILE A 1 486 ? 34.156 -16.312 -14.586 1 95.94 486 ILE A N 1
ATOM 3700 C CA . ILE A 1 486 ? 35.562 -16.469 -14.156 1 95.94 486 ILE A CA 1
ATOM 3701 C C . ILE A 1 486 ? 36.062 -15.141 -13.602 1 95.94 486 ILE A C 1
ATOM 3703 O O . ILE A 1 486 ? 36.688 -15.109 -12.523 1 95.94 486 ILE A O 1
ATOM 3707 N N . GLU A 1 487 ? 35.812 -14.117 -14.312 1 93.75 487 GLU A N 1
ATOM 3708 C CA . GLU A 1 487 ? 36.25 -12.797 -13.891 1 93.75 487 GLU A CA 1
ATOM 3709 C C . GLU A 1 487 ? 35.656 -12.406 -12.539 1 93.75 487 GLU A C 1
ATOM 3711 O O . GLU A 1 487 ? 36.281 -11.672 -11.773 1 93.75 487 GLU A O 1
ATOM 3716 N N . ARG A 1 488 ? 34.562 -12.906 -12.25 1 92.25 488 ARG A N 1
ATOM 3717 C CA . ARG A 1 488 ? 33.875 -12.555 -11.016 1 92.25 488 ARG A CA 1
ATOM 3718 C C . ARG A 1 488 ? 34.125 -13.586 -9.922 1 92.25 488 ARG A C 1
ATOM 3720 O O . ARG A 1 488 ? 33.531 -13.531 -8.852 1 92.25 488 ARG A O 1
ATOM 3727 N N . ASN A 1 489 ? 35 -14.516 -10.156 1 92.44 489 ASN A N 1
ATOM 3728 C CA . ASN A 1 489 ? 35.344 -15.586 -9.234 1 92.44 489 ASN A CA 1
ATOM 3729 C C . ASN A 1 489 ? 34.094 -16.359 -8.766 1 92.44 489 ASN A C 1
ATOM 3731 O O . ASN A 1 489 ? 33.938 -16.609 -7.57 1 92.44 489 ASN A O 1
ATOM 3735 N N . ALA A 1 490 ? 33.219 -16.578 -9.727 1 95.81 490 ALA A N 1
ATOM 3736 C CA . ALA A 1 490 ? 31.969 -17.297 -9.414 1 95.81 490 ALA A CA 1
ATOM 3737 C C . ALA A 1 490 ? 32.25 -18.734 -9.008 1 95.81 490 ALA A C 1
ATOM 3739 O O . ALA A 1 490 ? 33.125 -19.391 -9.609 1 95.81 490 ALA A O 1
ATOM 3740 N N . THR A 1 491 ? 31.625 -19.188 -7.934 1 97 491 THR A N 1
ATOM 3741 C CA . THR A 1 491 ? 31.75 -20.578 -7.465 1 97 491 THR A CA 1
ATOM 3742 C C . THR A 1 491 ? 30.391 -21.156 -7.094 1 97 491 THR A C 1
ATOM 3744 O O . THR A 1 491 ? 29.531 -20.438 -6.57 1 97 491 THR A O 1
ATOM 3747 N N . LEU A 1 492 ? 30.234 -22.391 -7.426 1 97.56 492 LEU A N 1
ATOM 3748 C CA . LEU A 1 492 ? 29.031 -23.094 -6.988 1 97.56 492 LEU A CA 1
ATOM 3749 C C . LEU A 1 492 ? 29.062 -23.344 -5.484 1 97.56 492 LEU A C 1
ATOM 3751 O O . LEU A 1 492 ? 30.062 -23.828 -4.957 1 97.56 492 LEU A O 1
ATOM 3755 N N . VAL A 1 493 ? 28 -23 -4.824 1 97.31 493 VAL A N 1
ATOM 3756 C CA . VAL A 1 493 ? 27.906 -23.219 -3.385 1 97.31 493 VAL A CA 1
ATOM 3757 C C . VAL A 1 493 ? 27.688 -24.703 -3.1 1 97.31 493 VAL A C 1
ATOM 3759 O O . VAL A 1 493 ? 26.766 -25.312 -3.652 1 97.31 493 VAL A O 1
ATOM 3762 N N . ASP A 1 494 ? 28.5 -25.297 -2.285 1 94.81 494 ASP A N 1
ATOM 3763 C CA . ASP A 1 494 ? 28.359 -26.672 -1.855 1 94.81 494 ASP A CA 1
ATOM 3764 C C . ASP A 1 494 ? 27.344 -26.797 -0.72 1 94.81 494 ASP A C 1
ATOM 3766 O O . ASP A 1 494 ? 27.578 -26.297 0.385 1 94.81 494 ASP A O 1
ATOM 3770 N N . THR A 1 495 ? 26.266 -27.453 -1.001 1 94.25 495 THR A N 1
ATOM 3771 C CA . THR A 1 495 ? 25.234 -27.641 0.018 1 94.25 495 THR A CA 1
ATOM 3772 C C . THR A 1 495 ? 25.641 -28.703 1.024 1 94.25 495 THR A C 1
ATOM 3774 O O . THR A 1 495 ? 25.062 -28.812 2.1 1 94.25 495 THR A O 1
ATOM 3777 N N . GLY A 1 496 ? 26.594 -29.484 0.678 1 94.44 496 GLY A N 1
ATOM 3778 C CA . GLY A 1 496 ? 27.062 -30.562 1.539 1 94.44 496 GLY A CA 1
ATOM 3779 C C . GLY A 1 496 ? 26.203 -31.812 1.468 1 94.44 496 GLY A C 1
ATOM 3780 O O . GLY A 1 496 ? 26.406 -32.75 2.223 1 94.44 496 GLY A O 1
ATOM 3781 N N . LEU A 1 497 ? 25.344 -31.922 0.531 1 95.56 497 LEU A N 1
ATOM 3782 C CA . LEU A 1 497 ? 24.344 -33 0.511 1 95.56 497 LEU A CA 1
ATOM 3783 C C . LEU A 1 497 ? 24.891 -34.219 -0.195 1 95.56 497 LEU A C 1
ATOM 3785 O O . LEU A 1 497 ? 24.359 -35.344 -0.017 1 95.56 497 LEU A O 1
ATOM 3789 N N . CYS A 1 498 ? 25.891 -34.062 -1.042 1 96.5 498 CYS A N 1
ATOM 3790 C CA . CYS A 1 498 ? 26.422 -35.156 -1.838 1 96.5 498 CYS A CA 1
ATOM 3791 C C . CYS A 1 498 ? 27.922 -35.312 -1.644 1 96.5 498 CYS A C 1
ATOM 3793 O O . CYS A 1 498 ? 28.688 -35.312 -2.617 1 96.5 498 CYS A O 1
ATOM 3795 N N . PRO A 1 499 ? 28.297 -35.531 -0.417 1 95.56 499 PRO A N 1
ATOM 3796 C CA . PRO A 1 499 ? 29.734 -35.562 -0.146 1 95.56 499 PRO A CA 1
ATOM 3797 C C . PRO A 1 499 ? 30.422 -36.75 -0.828 1 95.56 499 PRO A C 1
ATOM 3799 O O . PRO A 1 499 ? 29.875 -37.844 -0.884 1 95.56 499 PRO A O 1
ATOM 3802 N N . GLY A 1 500 ? 31.594 -36.469 -1.329 1 95.81 500 GLY A N 1
ATOM 3803 C CA . GLY A 1 500 ? 32.469 -37.5 -1.863 1 95.81 500 GLY A CA 1
ATOM 3804 C C . GLY A 1 500 ? 32.094 -37.906 -3.277 1 95.81 500 GLY A C 1
ATOM 3805 O O . GLY A 1 500 ? 32.812 -38.719 -3.893 1 95.81 500 GLY A O 1
ATOM 3806 N N . LEU A 1 501 ? 31.062 -37.406 -3.824 1 97.12 501 LEU A N 1
ATOM 3807 C CA . LEU A 1 501 ? 30.641 -37.75 -5.18 1 97.12 501 LEU A CA 1
ATOM 3808 C C . LEU A 1 501 ? 31.172 -36.719 -6.188 1 97.12 501 LEU A C 1
ATOM 3810 O O . LEU A 1 501 ? 31.469 -35.594 -5.828 1 97.12 501 LEU A O 1
ATOM 3814 N N . SER A 1 502 ? 31.375 -37.219 -7.422 1 95.69 502 SER A N 1
ATOM 3815 C CA . SER A 1 502 ? 31.828 -36.344 -8.508 1 95.69 502 SER A CA 1
ATOM 3816 C C . SER A 1 502 ? 31.172 -36.719 -9.828 1 95.69 502 SER A C 1
ATOM 3818 O O . SER A 1 502 ? 30.5 -37.75 -9.922 1 95.69 502 SER A O 1
ATOM 3820 N N . GLY A 1 503 ? 31.312 -35.844 -10.828 1 95.75 503 GLY A N 1
ATOM 3821 C CA . GLY A 1 503 ? 30.781 -36.125 -12.148 1 95.75 503 GLY A CA 1
ATOM 3822 C C . GLY A 1 503 ? 29.266 -36.312 -12.148 1 95.75 503 GLY A C 1
ATOM 3823 O O . GLY A 1 503 ? 28.547 -35.625 -11.43 1 95.75 503 GLY A O 1
ATOM 3824 N N . ARG A 1 504 ? 28.828 -37.188 -12.93 1 97.44 504 ARG A N 1
ATOM 3825 C CA . ARG A 1 504 ? 27.391 -37.438 -13.109 1 97.44 504 ARG A CA 1
ATOM 3826 C C . ARG A 1 504 ? 26.75 -37.906 -11.805 1 97.44 504 ARG A C 1
ATOM 3828 O O . ARG A 1 504 ? 25.609 -37.531 -11.5 1 97.44 504 ARG A O 1
ATOM 3835 N N . GLU A 1 505 ? 27.469 -38.656 -11.016 1 98 505 GLU A N 1
ATOM 3836 C CA . GLU A 1 505 ? 26.938 -39.156 -9.758 1 98 505 GLU A CA 1
ATOM 3837 C C . GLU A 1 505 ? 26.641 -38.031 -8.789 1 98 505 GLU A C 1
ATOM 3839 O O . GLU A 1 505 ? 25.641 -38.062 -8.055 1 98 505 GLU A O 1
ATOM 3844 N N . TYR A 1 506 ? 27.547 -37.094 -8.742 1 97.69 506 TYR A N 1
ATOM 3845 C CA . TYR A 1 506 ? 27.312 -35.938 -7.906 1 97.69 506 TYR A CA 1
ATOM 3846 C C . TYR A 1 506 ? 26.016 -35.219 -8.297 1 97.69 506 TYR A C 1
ATOM 3848 O O . TYR A 1 506 ? 25.188 -34.906 -7.434 1 97.69 506 TYR A O 1
ATOM 3856 N N . TRP A 1 507 ? 25.781 -35.062 -9.562 1 98.25 507 TRP A N 1
ATOM 3857 C CA . TRP A 1 507 ? 24.641 -34.281 -10.039 1 98.25 507 TRP A CA 1
ATOM 3858 C C . TRP A 1 507 ? 23.344 -35.062 -9.898 1 98.25 507 TRP A C 1
ATOM 3860 O O . TRP A 1 507 ? 22.281 -34.469 -9.648 1 98.25 507 TRP A O 1
ATOM 3870 N N . GLU A 1 508 ? 23.406 -36.344 -10.07 1 97.75 508 GLU A N 1
ATOM 3871 C CA . GLU A 1 508 ? 22.219 -37.156 -9.805 1 97.75 508 GLU A CA 1
ATOM 3872 C C . GLU A 1 508 ? 21.797 -37.062 -8.336 1 97.75 508 GLU A C 1
ATOM 3874 O O . GLU A 1 508 ? 20.625 -36.906 -8.031 1 97.75 508 GLU A O 1
ATOM 3879 N N . CYS A 1 509 ? 22.828 -37.156 -7.492 1 97.69 509 CYS A N 1
ATOM 3880 C CA . CYS A 1 509 ? 22.578 -36.969 -6.062 1 97.69 509 CYS A CA 1
ATOM 3881 C C . CYS A 1 509 ? 22 -35.594 -5.77 1 97.69 509 CYS A C 1
ATOM 3883 O O . CYS A 1 509 ? 21.016 -35.469 -5.035 1 97.69 509 CYS A O 1
ATOM 3885 N N . TYR A 1 510 ? 22.594 -34.594 -6.363 1 97.88 510 TYR A N 1
ATOM 3886 C CA . TYR A 1 510 ? 22.172 -33.219 -6.145 1 97.88 510 TYR A CA 1
ATOM 3887 C C . TYR A 1 510 ? 20.75 -33 -6.625 1 97.88 510 TYR A C 1
ATOM 3889 O O . TYR A 1 510 ? 19.953 -32.375 -5.941 1 97.88 510 TYR A O 1
ATOM 3897 N N . ALA A 1 511 ? 20.438 -33.531 -7.793 1 97.81 511 ALA A N 1
ATOM 3898 C CA . ALA A 1 511 ? 19.094 -33.406 -8.367 1 97.81 511 ALA A CA 1
ATOM 3899 C C . ALA A 1 511 ? 18.047 -33.969 -7.414 1 97.81 511 ALA A C 1
ATOM 3901 O O . ALA A 1 511 ? 17.016 -33.312 -7.172 1 97.81 511 ALA A O 1
ATOM 3902 N N . LEU A 1 512 ? 18.359 -35.094 -6.941 1 96.5 512 LEU A N 1
ATOM 3903 C CA . LEU A 1 512 ? 17.406 -35.75 -6.039 1 96.5 512 LEU A CA 1
ATOM 3904 C C . LEU A 1 512 ? 17.328 -35 -4.711 1 96.5 512 LEU A C 1
ATOM 3906 O O . LEU A 1 512 ? 16.234 -34.75 -4.207 1 96.5 512 LEU A O 1
ATOM 3910 N N . ALA A 1 513 ? 18.438 -34.594 -4.184 1 96.31 513 ALA A N 1
ATOM 3911 C CA . ALA A 1 513 ? 18.516 -34 -2.855 1 96.31 513 ALA A CA 1
ATOM 3912 C C . ALA A 1 513 ? 17.875 -32.625 -2.84 1 96.31 513 ALA A C 1
ATOM 3914 O O . ALA A 1 513 ? 17.297 -32.188 -1.833 1 96.31 513 ALA A O 1
ATOM 3915 N N . MET A 1 514 ? 17.922 -31.906 -3.951 1 96.94 514 MET A N 1
ATOM 3916 C CA . MET A 1 514 ? 17.516 -30.5 -3.979 1 96.94 514 MET A CA 1
ATOM 3917 C C . MET A 1 514 ? 16.188 -30.344 -4.703 1 96.94 514 MET A C 1
ATOM 3919 O O . MET A 1 514 ? 15.742 -29.219 -4.965 1 96.94 514 MET A O 1
ATOM 3923 N N . SER A 1 515 ? 15.562 -31.438 -5.016 1 95.75 515 SER A N 1
ATOM 3924 C CA . SER A 1 515 ? 14.312 -31.375 -5.77 1 95.75 515 SER A CA 1
ATOM 3925 C C . SER A 1 515 ? 13.219 -30.656 -4.977 1 95.75 515 SER A C 1
ATOM 3927 O O . SER A 1 515 ? 13.094 -30.859 -3.766 1 95.75 515 SER A O 1
ATOM 3929 N N . ALA A 1 516 ? 12.469 -29.797 -5.609 1 95.88 516 ALA A N 1
ATOM 3930 C CA . ALA A 1 516 ? 11.336 -29.078 -5.027 1 95.88 516 ALA A CA 1
ATOM 3931 C C . ALA A 1 516 ? 10.266 -28.797 -6.078 1 95.88 516 ALA A C 1
ATOM 3933 O O . ALA A 1 516 ? 10.43 -29.141 -7.25 1 95.88 516 ALA A O 1
ATOM 3934 N N . THR A 1 517 ? 9.148 -28.25 -5.652 1 96.25 517 THR A N 1
ATOM 3935 C CA . THR A 1 517 ? 8.039 -27.891 -6.527 1 96.25 517 THR A CA 1
ATOM 3936 C C . THR A 1 517 ? 8.234 -26.484 -7.086 1 96.25 517 THR A C 1
ATOM 3938 O O . THR A 1 517 ? 8.922 -25.656 -6.48 1 96.25 517 THR A O 1
ATOM 3941 N N . MET A 1 518 ? 7.648 -26.234 -8.234 1 97.19 518 MET A N 1
ATOM 3942 C CA . MET A 1 518 ? 7.551 -24.891 -8.789 1 97.19 518 MET A CA 1
ATOM 3943 C C . MET A 1 518 ? 6.121 -24.375 -8.695 1 97.19 518 MET A C 1
ATOM 3945 O O . MET A 1 518 ? 5.805 -23.312 -9.242 1 97.19 518 MET A O 1
ATOM 3949 N N . TRP A 1 519 ? 5.223 -25.203 -7.984 1 97.19 519 TRP A N 1
ATOM 3950 C CA . TRP A 1 519 ? 3.84 -24.828 -7.695 1 97.19 519 TRP A CA 1
ATOM 3951 C C . TRP A 1 519 ? 3.014 -24.766 -8.977 1 97.19 519 TRP A C 1
ATOM 3953 O O . TRP A 1 519 ? 2.166 -23.891 -9.133 1 97.19 519 TRP A O 1
ATOM 3963 N N . HIS A 1 520 ? 3.375 -25.562 -9.992 1 98 520 HIS A N 1
ATOM 3964 C CA . HIS A 1 520 ? 2.643 -25.625 -11.25 1 98 520 HIS A CA 1
ATOM 3965 C C . HIS A 1 520 ? 1.811 -26.891 -11.352 1 98 520 HIS A C 1
ATOM 3967 O O . HIS A 1 520 ? 1.886 -27.609 -12.344 1 98 520 HIS A O 1
ATOM 3973 N N . TYR A 1 521 ? 0.993 -27.141 -10.375 1 98.06 521 TYR A N 1
ATOM 3974 C CA . TYR A 1 521 ? 0.166 -28.328 -10.32 1 98.06 521 TYR A CA 1
ATOM 3975 C C . TYR A 1 521 ? -0.823 -28.375 -11.477 1 98.06 521 TYR A C 1
ATOM 3977 O O . TYR A 1 521 ? -1.463 -27.359 -11.789 1 98.06 521 TYR A O 1
ATOM 3985 N N . SER A 1 522 ? -0.98 -29.594 -12.125 1 98.44 522 SER A N 1
ATOM 3986 C CA . SER A 1 522 ? -1.826 -29.672 -13.312 1 98.44 522 SER A CA 1
ATOM 3987 C C . SER A 1 522 ? -2.193 -31.125 -13.633 1 98.44 522 SER A C 1
ATOM 3989 O O . SER A 1 522 ? -1.612 -32.062 -13.07 1 98.44 522 SER A O 1
ATOM 3991 N N . GLY A 1 523 ? -3.223 -31.281 -14.445 1 98.75 523 GLY A N 1
ATOM 3992 C CA . GLY A 1 523 ? -3.42 -32.5 -15.203 1 98.75 523 GLY A CA 1
ATOM 3993 C C . GLY A 1 523 ? -4.367 -33.469 -14.531 1 98.75 523 GLY A C 1
ATOM 3994 O O . GLY A 1 523 ? -4.707 -34.5 -15.102 1 98.75 523 GLY A O 1
ATOM 3995 N N . THR A 1 524 ? -4.961 -33.156 -13.383 1 98.88 524 THR A N 1
ATOM 3996 C CA . THR A 1 524 ? -5.645 -34.156 -12.547 1 98.88 524 THR A CA 1
ATOM 3997 C C . THR A 1 524 ? -7.074 -34.375 -13.031 1 98.88 524 THR A C 1
ATOM 3999 O O . THR A 1 524 ? -7.777 -35.25 -12.531 1 98.88 524 THR A O 1
ATOM 4002 N N . CYS A 1 525 ? -7.531 -33.594 -13.938 1 98.94 525 CYS A N 1
ATOM 4003 C CA . CYS A 1 525 ? -8.781 -33.75 -14.68 1 98.94 525 CYS A CA 1
ATOM 4004 C C . CYS A 1 525 ? -8.562 -33.531 -16.172 1 98.94 525 CYS A C 1
ATOM 4006 O O . CYS A 1 525 ? -9.312 -32.781 -16.812 1 98.94 525 CYS A O 1
ATOM 4008 N N . ALA A 1 526 ? -7.738 -34.25 -16.766 1 98.88 526 ALA A N 1
ATOM 4009 C CA . ALA A 1 526 ? -7.117 -33.969 -18.047 1 98.88 526 ALA A CA 1
ATOM 4010 C C . ALA A 1 526 ? -8.125 -34.062 -19.188 1 98.88 526 ALA A C 1
ATOM 4012 O O . ALA A 1 526 ? -8.977 -34.969 -19.188 1 98.88 526 ALA A O 1
ATOM 4013 N N . MET A 1 527 ? -7.949 -33.188 -20.172 1 98.81 527 MET A N 1
ATOM 4014 C CA . MET A 1 527 ? -8.68 -33.312 -21.438 1 98.81 527 MET A CA 1
ATOM 4015 C C . MET A 1 527 ? -8.367 -34.656 -22.109 1 98.81 527 MET A C 1
ATOM 4017 O O . MET A 1 527 ? -7.219 -35.094 -22.125 1 98.81 527 MET A O 1
ATOM 4021 N N . GLY A 1 528 ? -9.367 -35.188 -22.719 1 98.31 528 GLY A N 1
ATOM 4022 C CA . GLY A 1 528 ? -9.195 -36.469 -23.359 1 98.31 528 GLY A CA 1
ATOM 4023 C C . GLY A 1 528 ? -9.453 -37.656 -22.438 1 98.31 528 GLY A C 1
ATOM 4024 O O . GLY A 1 528 ? -9.797 -38.75 -22.875 1 98.31 528 GLY A O 1
ATOM 4025 N N . LYS A 1 529 ? -9.352 -37.406 -21.156 1 98.44 529 LYS A N 1
ATOM 4026 C CA . LYS A 1 529 ? -9.523 -38.469 -20.172 1 98.44 529 LYS A CA 1
ATOM 4027 C C . LYS A 1 529 ? -10.727 -38.188 -19.281 1 98.44 529 LYS A C 1
ATOM 4029 O O . LYS A 1 529 ? -11.719 -38.938 -19.312 1 98.44 529 LYS A O 1
ATOM 4034 N N . VAL A 1 530 ? -10.711 -37.125 -18.609 1 98.88 530 VAL A N 1
ATOM 4035 C CA . VAL A 1 530 ? -11.781 -36.781 -17.672 1 98.88 530 VAL A CA 1
ATOM 4036 C C . VAL A 1 530 ? -12.789 -35.875 -18.359 1 98.88 530 VAL A C 1
ATOM 4038 O O . VAL A 1 530 ? -14 -36.062 -18.234 1 98.88 530 VAL A O 1
ATOM 4041 N N . VAL A 1 531 ? -12.273 -34.812 -19.047 1 98.88 531 VAL A N 1
ATOM 4042 C CA . VAL A 1 531 ? -13.133 -33.906 -19.766 1 98.88 531 VAL A CA 1
ATOM 4043 C C . VAL A 1 531 ? -12.883 -34.031 -21.266 1 98.88 531 VAL A C 1
ATOM 4045 O O . VAL A 1 531 ? -11.844 -34.531 -21.688 1 98.88 531 VAL A O 1
ATOM 4048 N N . ASP A 1 532 ? -13.805 -33.625 -22.094 1 98.56 532 ASP A N 1
ATOM 4049 C CA . ASP A 1 532 ? -13.609 -33.625 -23.531 1 98.56 532 ASP A CA 1
ATOM 4050 C C . ASP A 1 532 ? -12.891 -32.375 -23.984 1 98.56 532 ASP A C 1
ATOM 4052 O O . ASP A 1 532 ? -12.383 -31.609 -23.156 1 98.56 532 ASP A O 1
ATOM 4056 N N . SER A 1 533 ? -12.773 -32.125 -25.25 1 98 533 SER A N 1
ATOM 4057 C CA . SER A 1 533 ? -11.984 -31.016 -25.797 1 98 533 SER A CA 1
ATOM 4058 C C . SER A 1 533 ? -12.68 -29.688 -25.562 1 98 533 SER A C 1
ATOM 4060 O O . SER A 1 533 ? -12.07 -28.625 -25.734 1 98 533 SER A O 1
ATOM 4062 N N . LYS A 1 534 ? -13.93 -29.688 -25.172 1 98.31 534 LYS A N 1
ATOM 4063 C CA . LYS A 1 534 ? -14.641 -28.469 -24.812 1 98.31 534 LYS A CA 1
ATOM 4064 C C . LYS A 1 534 ? -14.727 -28.297 -23.297 1 98.31 534 LYS A C 1
ATOM 4066 O O . LYS A 1 534 ? -15.516 -27.484 -22.812 1 98.31 534 LYS A O 1
ATOM 4071 N N . LEU A 1 535 ? -14.047 -29.125 -22.547 1 98.81 535 LEU A N 1
ATOM 4072 C CA . LEU A 1 535 ? -13.836 -29.047 -21.109 1 98.81 535 LEU A CA 1
ATOM 4073 C C . LEU A 1 535 ? -15.055 -29.562 -20.359 1 98.81 535 LEU A C 1
ATOM 4075 O O . LEU A 1 535 ? -15.18 -29.312 -19.156 1 98.81 535 LEU A O 1
ATOM 4079 N N . LEU A 1 536 ? -15.945 -30.203 -21.062 1 98.81 536 LEU A N 1
ATOM 4080 C CA . LEU A 1 536 ? -17.094 -30.828 -20.422 1 98.81 536 LEU A CA 1
ATOM 4081 C C . LEU A 1 536 ? -16.734 -32.156 -19.797 1 98.81 536 LEU A C 1
ATOM 4083 O O . LEU A 1 536 ? -16.016 -32.969 -20.422 1 98.81 536 LEU A O 1
ATOM 4087 N N . VAL A 1 537 ? -17.188 -32.406 -18.594 1 98.94 537 VAL A N 1
ATOM 4088 C CA . VAL A 1 537 ? -16.922 -33.688 -17.922 1 98.94 537 VAL A CA 1
ATOM 4089 C C . VAL A 1 537 ? -17.609 -34.812 -18.672 1 98.94 537 VAL A C 1
ATOM 4091 O O . VAL A 1 537 ? -18.812 -34.75 -18.938 1 98.94 537 VAL A O 1
ATOM 4094 N N . LYS A 1 538 ? -16.844 -35.844 -19 1 98.75 538 LYS A N 1
ATOM 4095 C CA . LYS A 1 538 ? -17.391 -36.969 -19.766 1 98.75 538 LYS A CA 1
ATOM 4096 C C . LYS A 1 538 ? -18.453 -37.688 -18.953 1 98.75 538 LYS A C 1
ATOM 4098 O O . LYS A 1 538 ? -18.25 -38 -17.766 1 98.75 538 LYS A O 1
ATOM 4103 N N . GLY A 1 539 ? -19.578 -37.875 -19.531 1 98.12 539 GLY A N 1
ATOM 4104 C CA . GLY A 1 539 ? -20.609 -38.688 -18.922 1 98.12 539 GLY A CA 1
ATOM 4105 C C . GLY A 1 539 ? -21.547 -37.875 -18.031 1 98.12 539 GLY A C 1
ATOM 4106 O O . GLY A 1 539 ? -22.531 -38.406 -17.5 1 98.12 539 GLY A O 1
ATOM 4107 N N . VAL A 1 540 ? -21.297 -36.625 -17.797 1 98.62 540 VAL A N 1
ATOM 4108 C CA . VAL A 1 540 ? -22.141 -35.781 -16.969 1 98.62 540 VAL A CA 1
ATOM 4109 C C . VAL A 1 540 ? -22.453 -34.469 -17.734 1 98.62 540 VAL A C 1
ATOM 4111 O O . VAL A 1 540 ? -21.547 -33.719 -18.094 1 98.62 540 VAL A O 1
ATOM 4114 N N . SER A 1 541 ? -23.719 -34.25 -17.922 1 98.31 541 SER A N 1
ATOM 4115 C CA . SER A 1 541 ? -24.156 -33.062 -18.656 1 98.31 541 SER A CA 1
ATOM 4116 C C . SER A 1 541 ? -24.125 -31.812 -17.766 1 98.31 541 SER A C 1
ATOM 4118 O O . SER A 1 541 ? -24.25 -31.922 -16.547 1 98.31 541 SER A O 1
ATOM 4120 N N . ASN A 1 542 ? -23.906 -30.641 -18.312 1 98.5 542 ASN A N 1
ATOM 4121 C CA . ASN A 1 542 ? -23.969 -29.328 -17.672 1 98.5 542 ASN A CA 1
ATOM 4122 C C . ASN A 1 542 ? -22.875 -29.172 -16.609 1 98.5 542 ASN A C 1
ATOM 4124 O O . ASN A 1 542 ? -23.078 -28.484 -15.609 1 98.5 542 ASN A O 1
ATOM 4128 N N . LEU A 1 543 ? -21.766 -29.875 -16.812 1 98.88 543 LEU A N 1
ATOM 4129 C CA . LEU A 1 543 ? -20.641 -29.797 -15.906 1 98.88 543 LEU A CA 1
ATOM 4130 C C . LEU A 1 543 ? -19.344 -29.594 -16.672 1 98.88 543 LEU A C 1
ATOM 4132 O O . LEU A 1 543 ? -18.984 -30.391 -17.531 1 98.88 543 LEU A O 1
ATOM 4136 N N . ARG A 1 544 ? -18.703 -28.469 -16.375 1 98.81 544 ARG A N 1
ATOM 4137 C CA . ARG A 1 544 ? -17.438 -28.141 -17.031 1 98.81 544 ARG A CA 1
ATOM 4138 C C . ARG A 1 544 ? -16.328 -27.938 -16 1 98.81 544 ARG A C 1
ATOM 4140 O O . ARG A 1 544 ? -16.594 -27.625 -14.836 1 98.81 544 ARG A O 1
ATOM 4147 N N . VAL A 1 545 ? -15.078 -28.266 -16.359 1 98.94 545 VAL A N 1
ATOM 4148 C CA . VAL A 1 545 ? -13.898 -27.969 -15.555 1 98.94 545 VAL A CA 1
ATOM 4149 C C . VAL A 1 545 ? -13.008 -26.969 -16.297 1 98.94 545 VAL A C 1
ATOM 4151 O O . VAL A 1 545 ? -12.711 -27.172 -17.484 1 98.94 545 VAL A O 1
ATOM 4154 N N . ALA A 1 546 ? -12.625 -25.891 -15.688 1 98.81 546 ALA A N 1
ATOM 4155 C CA . ALA A 1 546 ? -11.75 -24.891 -16.297 1 98.81 546 ALA A CA 1
ATOM 4156 C C . ALA A 1 546 ? -10.672 -24.438 -15.32 1 98.81 546 ALA A C 1
ATOM 4158 O O . ALA A 1 546 ? -10.828 -23.422 -14.648 1 98.81 546 ALA A O 1
ATOM 4159 N N . ASP A 1 547 ? -9.586 -25.031 -15.234 1 98.75 547 ASP A N 1
ATOM 4160 C CA . ASP A 1 547 ? -8.391 -24.688 -14.469 1 98.75 547 ASP A CA 1
ATOM 4161 C C . ASP A 1 547 ? -7.195 -25.531 -14.914 1 98.75 547 ASP A C 1
ATOM 4163 O O . ASP A 1 547 ? -7.219 -26.141 -15.984 1 98.75 547 ASP A O 1
ATOM 4167 N N . ALA A 1 548 ? -6.164 -25.516 -14.164 1 98.81 548 ALA A N 1
ATOM 4168 C CA . ALA A 1 548 ? -4.922 -26.172 -14.562 1 98.81 548 ALA A CA 1
ATOM 4169 C C . ALA A 1 548 ? -5.102 -27.688 -14.641 1 98.81 548 ALA A C 1
ATOM 4171 O O . ALA A 1 548 ? -4.32 -28.375 -15.305 1 98.81 548 ALA A O 1
ATOM 4172 N N . SER A 1 549 ? -6.113 -28.25 -13.961 1 98.88 549 SER A N 1
ATOM 4173 C CA . SER A 1 549 ? -6.301 -29.688 -13.883 1 98.88 549 SER A CA 1
ATOM 4174 C C . SER A 1 549 ? -6.648 -30.281 -15.242 1 98.88 549 SER A C 1
ATOM 4176 O O . SER A 1 549 ? -6.492 -31.484 -15.461 1 98.88 549 SER A O 1
ATOM 4178 N N . VAL A 1 550 ? -7.027 -29.5 -16.188 1 98.94 550 VAL A N 1
ATOM 4179 C CA . VAL A 1 550 ? -7.543 -30.047 -17.453 1 98.94 550 VAL A CA 1
ATOM 4180 C C . VAL A 1 550 ? -6.395 -30.266 -18.422 1 98.94 550 VAL A C 1
ATOM 4182 O O . VAL A 1 550 ? -6.582 -30.844 -19.5 1 98.94 550 VAL A O 1
ATOM 4185 N N . MET A 1 551 ? -5.191 -29.812 -18.125 1 98.75 551 MET A N 1
ATOM 4186 C CA . MET A 1 551 ? -4.062 -29.938 -19.031 1 98.75 551 MET A CA 1
ATOM 4187 C C . MET A 1 551 ? -3.717 -31.406 -19.281 1 98.75 551 MET A C 1
ATOM 4189 O O . MET A 1 551 ? -3.527 -32.156 -18.328 1 98.75 551 MET A O 1
ATOM 4193 N N . PRO A 1 552 ? -3.58 -31.766 -20.562 1 98.38 552 PRO A N 1
ATOM 4194 C CA . PRO A 1 552 ? -3.117 -33.125 -20.812 1 98.38 552 PRO A CA 1
ATOM 4195 C C . PRO A 1 552 ? -1.65 -33.344 -20.438 1 98.38 552 PRO A C 1
ATOM 4197 O O . PRO A 1 552 ? -1.282 -34.375 -19.906 1 98.38 552 PRO A O 1
ATOM 4200 N N . THR A 1 553 ? -0.858 -32.406 -20.812 1 98.06 553 THR A N 1
ATOM 4201 C CA . THR A 1 553 ? 0.554 -32.312 -20.453 1 98.06 553 THR A CA 1
ATOM 4202 C C . THR A 1 553 ? 0.909 -30.875 -20.031 1 98.06 553 THR A C 1
ATOM 4204 O O . THR A 1 553 ? 0.152 -29.938 -20.297 1 98.06 553 THR A O 1
ATOM 4207 N N . LEU A 1 554 ? 2 -30.766 -19.391 1 97.44 554 LEU A N 1
ATOM 4208 C CA . LEU A 1 554 ? 2.424 -29.469 -18.891 1 97.44 554 LEU A CA 1
ATOM 4209 C C . LEU A 1 554 ? 2.863 -28.562 -20.047 1 97.44 554 LEU A C 1
ATOM 4211 O O . LEU A 1 554 ? 3.248 -29.047 -21.109 1 97.44 554 LEU A O 1
ATOM 4215 N N . THR A 1 555 ? 2.668 -27.297 -19.844 1 97.38 555 THR A N 1
ATOM 4216 C CA . THR A 1 555 ? 3.213 -26.312 -20.781 1 97.38 555 THR A CA 1
ATOM 4217 C C . THR A 1 555 ? 4.605 -25.875 -20.344 1 97.38 555 THR A C 1
ATOM 4219 O O . THR A 1 555 ? 4.945 -25.953 -19.156 1 97.38 555 THR A O 1
ATOM 4222 N N . SER A 1 556 ? 5.395 -25.484 -21.297 1 96.44 556 SER A N 1
ATOM 4223 C CA . SER A 1 556 ? 6.766 -25.062 -21.016 1 96.44 556 SER A CA 1
ATOM 4224 C C . SER A 1 556 ? 6.801 -23.688 -20.375 1 96.44 556 SER A C 1
ATOM 4226 O O . SER A 1 556 ? 6.488 -22.688 -21.031 1 96.44 556 SER A O 1
ATOM 4228 N N . GLY A 1 557 ? 7.246 -23.625 -19.109 1 94.75 557 GLY A N 1
ATOM 4229 C CA . GLY A 1 557 ? 7.305 -22.375 -18.375 1 94.75 557 GLY A CA 1
ATOM 4230 C C . GLY A 1 557 ? 6.227 -22.266 -17.312 1 94.75 557 GLY A C 1
ATOM 4231 O O . GLY A 1 557 ? 5.551 -23.234 -17 1 94.75 557 GLY A O 1
ATOM 4232 N N . ASN A 1 558 ? 6.125 -21.109 -16.672 1 95.44 558 ASN A N 1
ATOM 4233 C CA . ASN A 1 558 ? 5.102 -20.812 -15.672 1 95.44 558 ASN A CA 1
ATOM 4234 C C . ASN A 1 558 ? 3.699 -20.922 -16.266 1 95.44 558 ASN A C 1
ATOM 4236 O O . ASN A 1 558 ? 3.465 -20.5 -17.391 1 95.44 558 ASN A O 1
ATOM 4240 N N . ILE A 1 559 ? 2.744 -21.328 -15.516 1 97.5 559 ILE A N 1
ATOM 4241 C CA . ILE A 1 559 ? 1.539 -21.828 -16.172 1 97.5 559 ILE A CA 1
ATOM 4242 C C . ILE A 1 559 ? 0.399 -20.828 -15.977 1 97.5 559 ILE A C 1
ATOM 4244 O O . ILE A 1 559 ? -0.729 -21.078 -16.406 1 97.5 559 ILE A O 1
ATOM 4248 N N . ARG A 1 560 ? 0.605 -19.75 -15.336 1 97.25 560 ARG A N 1
ATOM 4249 C CA . ARG A 1 560 ? -0.486 -18.828 -15.07 1 97.25 560 ARG A CA 1
ATOM 4250 C C . ARG A 1 560 ? -1.15 -18.375 -16.375 1 97.25 560 ARG A C 1
ATOM 4252 O O . ARG A 1 560 ? -2.379 -18.344 -16.469 1 97.25 560 ARG A O 1
ATOM 4259 N N . ALA A 1 561 ? -0.341 -17.984 -17.375 1 98.06 561 ALA A N 1
ATOM 4260 C CA . ALA A 1 561 ? -0.89 -17.547 -18.656 1 98.06 561 ALA A CA 1
ATOM 4261 C C . ALA A 1 561 ? -1.698 -18.656 -19.328 1 98.06 561 ALA A C 1
ATOM 4263 O O . ALA A 1 561 ? -2.838 -18.438 -19.734 1 98.06 561 ALA A O 1
ATOM 4264 N N . PRO A 1 562 ? -1.162 -19.844 -19.406 1 98.62 562 PRO A N 1
ATOM 4265 C CA . PRO A 1 562 ? -1.956 -20.953 -19.938 1 98.62 562 PRO A CA 1
ATOM 4266 C C . PRO A 1 562 ? -3.26 -21.172 -19.172 1 98.62 562 PRO A C 1
ATOM 4268 O O . PRO A 1 562 ? -4.301 -21.438 -19.781 1 98.62 562 PRO A O 1
ATOM 4271 N N . VAL A 1 563 ? -3.23 -21.094 -17.875 1 98.81 563 VAL A N 1
ATOM 4272 C CA . VAL A 1 563 ? -4.43 -21.281 -17.062 1 98.81 563 VAL A CA 1
ATOM 4273 C C . VAL A 1 563 ? -5.445 -20.188 -17.375 1 98.81 563 VAL A C 1
ATOM 4275 O O . VAL A 1 563 ? -6.645 -20.453 -17.469 1 98.81 563 VAL A O 1
ATOM 4278 N N . THR A 1 564 ? -4.977 -18.953 -17.453 1 98.75 564 THR A N 1
ATOM 4279 C CA . THR A 1 564 ? -5.844 -17.844 -17.844 1 98.75 564 THR A CA 1
ATOM 4280 C C . THR A 1 564 ? -6.434 -18.078 -19.234 1 98.75 564 THR A C 1
ATOM 4282 O O . THR A 1 564 ? -7.621 -17.828 -19.453 1 98.75 564 THR A O 1
ATOM 4285 N N . MET A 1 565 ? -5.609 -18.531 -20.156 1 98.75 565 MET A N 1
ATOM 4286 C CA . MET A 1 565 ? -6.066 -18.859 -21.5 1 98.75 565 MET A CA 1
ATOM 4287 C C . MET A 1 565 ? -7.145 -19.938 -21.453 1 98.75 565 MET A C 1
ATOM 4289 O O . MET A 1 565 ? -8.148 -19.844 -22.172 1 98.75 565 MET A O 1
ATOM 4293 N N . ILE A 1 566 ? -7.008 -20.922 -20.609 1 98.88 566 ILE A N 1
ATOM 4294 C CA . ILE A 1 566 ? -8.016 -21.953 -20.438 1 98.88 566 ILE A CA 1
ATOM 4295 C C . ILE A 1 566 ? -9.328 -21.328 -19.969 1 98.88 566 ILE A C 1
ATOM 4297 O O . ILE A 1 566 ? -10.406 -21.719 -20.453 1 98.88 566 ILE A O 1
ATOM 4301 N N . GLY A 1 567 ? -9.234 -20.375 -19.047 1 98.81 567 GLY A N 1
ATOM 4302 C CA . GLY A 1 567 ? -10.422 -19.641 -18.641 1 98.81 567 GLY A CA 1
ATOM 4303 C C . GLY A 1 567 ? -11.102 -18.922 -19.781 1 98.81 567 GLY A C 1
ATOM 4304 O O . GLY A 1 567 ? -12.328 -19 -19.938 1 98.81 567 GLY A O 1
ATOM 4305 N N . GLU A 1 568 ? -10.328 -18.281 -20.625 1 98.62 568 GLU A N 1
ATOM 4306 C CA . GLU A 1 568 ? -10.867 -17.594 -21.797 1 98.62 568 GLU A CA 1
ATOM 4307 C C . GLU A 1 568 ? -11.539 -18.578 -22.75 1 98.62 568 GLU A C 1
ATOM 4309 O O . GLU A 1 568 ? -12.617 -18.297 -23.281 1 98.62 568 GLU A O 1
ATOM 4314 N N . ARG A 1 569 ? -10.945 -19.672 -22.938 1 98.56 569 ARG A N 1
ATOM 4315 C CA . ARG A 1 569 ? -11.5 -20.688 -23.844 1 98.56 569 ARG A CA 1
ATOM 4316 C C . ARG A 1 569 ? -12.789 -21.266 -23.266 1 98.56 569 ARG A C 1
ATOM 4318 O O . ARG A 1 569 ? -13.75 -21.5 -24 1 98.56 569 ARG A O 1
ATOM 4325 N N . ALA A 1 570 ? -12.773 -21.562 -22.016 1 98.75 570 ALA A N 1
ATOM 4326 C CA . ALA A 1 570 ? -13.977 -22.078 -21.359 1 98.75 570 ALA A CA 1
ATOM 4327 C C . ALA A 1 570 ? -15.164 -21.156 -21.609 1 98.75 570 ALA A C 1
ATOM 4329 O O . ALA A 1 570 ? -16.25 -21.609 -21.984 1 98.75 570 ALA A O 1
ATOM 4330 N N . ALA A 1 571 ? -14.938 -19.859 -21.375 1 98.5 571 ALA A N 1
ATOM 4331 C CA . ALA A 1 571 ? -15.992 -18.875 -21.609 1 98.5 571 ALA A CA 1
ATOM 4332 C C . ALA A 1 571 ? -16.438 -18.875 -23.078 1 98.5 571 ALA A C 1
ATOM 4334 O O . ALA A 1 571 ? -17.625 -18.797 -23.359 1 98.5 571 ALA A O 1
ATOM 4335 N N . ALA A 1 572 ? -15.469 -18.984 -23.969 1 97.94 572 ALA A N 1
ATOM 4336 C CA . ALA A 1 572 ? -15.773 -19.016 -25.391 1 97.94 572 ALA A CA 1
ATOM 4337 C C . ALA A 1 572 ? -16.609 -20.234 -25.766 1 97.94 572 ALA A C 1
ATOM 4339 O O . ALA A 1 572 ? -17.562 -20.125 -26.547 1 97.94 572 ALA A O 1
ATOM 4340 N N . PHE A 1 573 ? -16.297 -21.391 -25.25 1 97.94 573 PHE A N 1
ATOM 4341 C CA . PHE A 1 573 ? -17.062 -22.609 -25.5 1 97.94 573 PHE A CA 1
ATOM 4342 C C . PHE A 1 573 ? -18.516 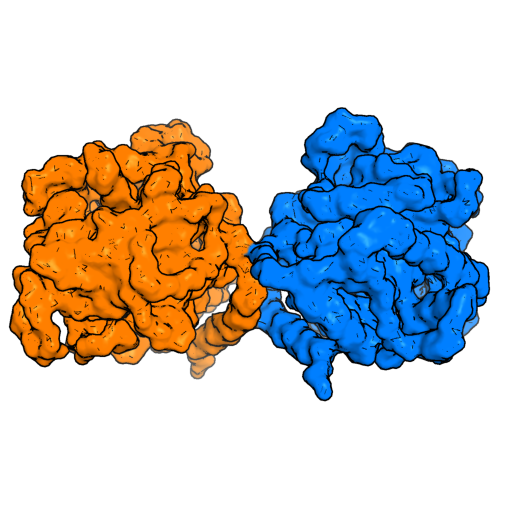-22.438 -25.031 1 97.94 573 PHE A C 1
ATOM 4344 O O . PHE A 1 573 ? -19.438 -22.844 -25.719 1 97.94 573 PHE A O 1
ATOM 4351 N N . ILE A 1 574 ? -18.688 -21.875 -23.844 1 96.94 574 ILE A N 1
ATOM 4352 C CA . ILE A 1 574 ? -20 -21.688 -23.25 1 96.94 574 ILE A CA 1
ATOM 4353 C C . ILE A 1 574 ? -20.828 -20.75 -24.125 1 96.94 574 ILE A C 1
ATOM 4355 O O . ILE A 1 574 ? -22.031 -20.938 -24.281 1 96.94 574 ILE A O 1
ATOM 4359 N N . HIS A 1 575 ? -20.172 -19.812 -24.75 1 93.44 575 HIS A N 1
ATOM 4360 C CA . HIS A 1 575 ? -20.844 -18.859 -25.625 1 93.44 575 HIS A CA 1
ATOM 4361 C C . HIS A 1 575 ? -21.016 -19.422 -27.031 1 93.44 575 HIS A C 1
ATOM 4363 O O . HIS A 1 575 ? -21.578 -18.75 -27.906 1 93.44 575 HIS A O 1
ATOM 4369 N N . GLY A 1 576 ? -20.578 -20.609 -27.328 1 87.31 576 GLY A N 1
ATOM 4370 C CA . GLY A 1 576 ? -20.75 -21.266 -28.625 1 87.31 576 GLY A CA 1
ATOM 4371 C C . GLY A 1 576 ? -19.688 -20.859 -29.625 1 87.31 576 GLY A C 1
ATOM 4372 O O . GLY A 1 576 ? -19.922 -20.875 -30.844 1 87.31 576 GLY A O 1
ATOM 4373 N N . LYS A 1 577 ? -18.688 -20.438 -29.125 1 72.62 577 LYS A N 1
ATOM 4374 C CA . LYS A 1 577 ? -17.594 -20.031 -29.984 1 72.62 577 LYS A CA 1
ATOM 4375 C C . LYS A 1 577 ? -16.438 -21.031 -29.906 1 72.62 577 LYS A C 1
ATOM 4377 O O . LYS A 1 577 ? -16.266 -21.719 -28.891 1 72.62 577 LYS A O 1
ATOM 4382 N N . MET B 1 1 ? -21.625 -0.63 30.641 1 50.88 1 MET B N 1
ATOM 4383 C CA . MET B 1 1 ? -21.703 -0.413 29.203 1 50.88 1 MET B CA 1
ATOM 4384 C C . MET B 1 1 ? -20.312 -0.458 28.578 1 50.88 1 MET B C 1
ATOM 4386 O O . MET B 1 1 ? -19.328 -0.06 29.203 1 50.88 1 MET B O 1
ATOM 4390 N N . ALA B 1 2 ? -20.188 -1.147 27.5 1 67.88 2 ALA B N 1
ATOM 4391 C CA . ALA B 1 2 ? -18.906 -1.312 26.797 1 67.88 2 ALA B CA 1
ATOM 4392 C C . ALA B 1 2 ? -18.25 0.04 26.531 1 67.88 2 ALA B C 1
ATOM 4394 O O . ALA B 1 2 ? -18.938 0.999 26.141 1 67.88 2 ALA B O 1
ATOM 4395 N N . ASP B 1 3 ? -17.047 0.376 27.125 1 89.31 3 ASP B N 1
ATOM 4396 C CA . ASP B 1 3 ? -16.25 1.573 26.844 1 89.31 3 ASP B CA 1
ATOM 4397 C C . ASP B 1 3 ? -15.695 1.558 25.438 1 89.31 3 ASP B C 1
ATOM 4399 O O . ASP B 1 3 ? -14.555 1.154 25.219 1 89.31 3 ASP B O 1
ATOM 4403 N N . ALA B 1 4 ? -16.594 1.997 24.484 1 91.06 4 ALA B N 1
ATOM 4404 C CA . ALA B 1 4 ? -16.266 1.977 23.062 1 91.06 4 ALA B CA 1
ATOM 4405 C C . ALA B 1 4 ? -14.992 2.77 22.781 1 91.06 4 ALA B C 1
ATOM 4407 O O . ALA B 1 4 ? -14.211 2.406 21.906 1 91.06 4 ALA B O 1
ATOM 4408 N N . ALA B 1 5 ? -14.805 3.82 23.562 1 91.12 5 ALA B N 1
ATOM 4409 C CA . ALA B 1 5 ? -13.602 4.641 23.391 1 91.12 5 ALA B CA 1
ATOM 4410 C C . ALA B 1 5 ? -12.344 3.852 23.734 1 91.12 5 ALA B C 1
ATOM 4412 O O . ALA B 1 5 ? -11.375 3.848 22.984 1 91.12 5 ALA B O 1
ATOM 4413 N N . ALA B 1 6 ? -12.383 3.203 24.859 1 91.75 6 ALA B N 1
ATOM 4414 C CA . ALA B 1 6 ? -11.242 2.398 25.297 1 91.75 6 ALA B CA 1
ATOM 4415 C C . ALA B 1 6 ? -10.961 1.271 24.312 1 91.75 6 ALA B C 1
ATOM 4417 O O . ALA B 1 6 ? -9.805 0.986 24 1 91.75 6 ALA B O 1
ATOM 4418 N N . ASP B 1 7 ? -12.07 0.631 23.859 1 92.69 7 ASP B N 1
ATOM 4419 C CA . ASP B 1 7 ? -11.922 -0.434 22.875 1 92.69 7 ASP B CA 1
ATOM 4420 C C . ASP B 1 7 ? -11.281 0.09 21.594 1 92.69 7 ASP B C 1
ATOM 4422 O O . ASP B 1 7 ? -10.414 -0.566 21.016 1 92.69 7 ASP B O 1
ATOM 4426 N N . THR B 1 8 ? -11.703 1.184 21.156 1 91 8 THR B N 1
ATOM 4427 C CA . THR B 1 8 ? -11.164 1.803 19.938 1 91 8 THR B CA 1
ATOM 4428 C C . THR B 1 8 ? -9.68 2.121 20.109 1 91 8 THR B C 1
ATOM 4430 O O . THR B 1 8 ? -8.883 1.866 19.219 1 91 8 THR B O 1
ATOM 4433 N N . LEU B 1 9 ? -9.305 2.691 21.234 1 92.62 9 LEU B N 1
ATOM 4434 C CA . LEU B 1 9 ? -7.906 3.023 21.484 1 92.62 9 LEU B CA 1
ATOM 4435 C C . LEU B 1 9 ? -7.043 1.765 21.516 1 92.62 9 LEU B C 1
ATOM 4437 O O . LEU B 1 9 ? -5.906 1.771 21.047 1 92.62 9 LEU B O 1
ATOM 4441 N N . THR B 1 10 ? -7.617 0.725 22.078 1 93 10 THR B N 1
ATOM 4442 C CA . THR B 1 10 ? -6.93 -0.562 22.078 1 93 10 THR B CA 1
ATOM 4443 C C . THR B 1 10 ? -6.727 -1.059 20.641 1 93 10 THR B C 1
ATOM 4445 O O . THR B 1 10 ? -5.641 -1.525 20.297 1 93 10 THR B O 1
ATOM 4448 N N . ALA B 1 11 ? -7.758 -0.978 19.859 1 92.44 11 ALA B N 1
ATOM 4449 C CA . ALA B 1 11 ? -7.664 -1.373 18.453 1 92.44 11 ALA B CA 1
ATOM 4450 C C . ALA B 1 11 ? -6.621 -0.541 17.719 1 92.44 11 ALA B C 1
ATOM 4452 O O . ALA B 1 11 ? -5.82 -1.078 16.953 1 92.44 11 ALA B O 1
ATOM 4453 N N . VAL B 1 12 ? -6.582 0.762 17.938 1 93.38 12 VAL B N 1
ATOM 4454 C CA . VAL B 1 12 ? -5.59 1.647 17.328 1 93.38 12 VAL B CA 1
ATOM 4455 C C . VAL B 1 12 ? -4.188 1.217 17.75 1 93.38 12 VAL B C 1
ATOM 4457 O O . VAL B 1 12 ? -3.275 1.166 16.922 1 93.38 12 VAL B O 1
ATOM 4460 N N . GLY B 1 13 ? -4.023 0.939 19.016 1 94.94 13 GLY B N 1
ATOM 4461 C CA . GLY B 1 13 ? -2.742 0.455 19.5 1 94.94 13 GLY B CA 1
ATOM 4462 C C . GLY B 1 13 ? -2.262 -0.791 18.781 1 94.94 13 GLY B C 1
ATOM 4463 O O . GLY B 1 13 ? -1.082 -0.903 18.438 1 94.94 13 GLY B O 1
ATOM 4464 N N . SER B 1 14 ? -3.189 -1.747 18.531 1 95.19 14 SER B N 1
ATOM 4465 C CA . SER B 1 14 ? -2.857 -2.965 17.797 1 95.19 14 SER B CA 1
ATOM 4466 C C . SER B 1 14 ? -2.447 -2.652 16.359 1 95.19 14 SER B C 1
ATOM 4468 O O . SER B 1 14 ? -1.492 -3.236 15.844 1 95.19 14 SER B O 1
ATOM 4470 N N . ILE B 1 15 ? -3.121 -1.803 15.75 1 95 15 ILE B N 1
ATOM 4471 C CA . ILE B 1 15 ? -2.814 -1.393 14.383 1 95 15 ILE B CA 1
ATOM 4472 C C . ILE B 1 15 ? -1.453 -0.702 14.344 1 95 15 ILE B C 1
ATOM 4474 O O . ILE B 1 15 ? -0.627 -0.99 13.477 1 95 15 ILE B O 1
ATOM 4478 N N . GLN B 1 16 ? -1.22 0.203 15.273 1 96.06 16 GLN B N 1
ATOM 4479 C CA . GLN B 1 16 ? 0.055 0.908 15.344 1 96.06 16 GLN B CA 1
ATOM 4480 C C . GLN B 1 16 ? 1.212 -0.067 15.547 1 96.06 16 GLN B C 1
ATOM 4482 O O . GLN B 1 16 ? 2.264 0.075 14.922 1 96.06 16 GLN B O 1
ATOM 4487 N N . ALA B 1 17 ? 1 -1.023 16.422 1 95.81 17 ALA B N 1
ATOM 4488 C CA . ALA B 1 17 ? 2.021 -2.045 16.641 1 95.81 17 ALA B CA 1
ATOM 4489 C C . ALA B 1 17 ? 2.303 -2.826 15.367 1 95.81 17 ALA B C 1
ATOM 4491 O O . ALA B 1 17 ? 3.461 -3.084 15.031 1 95.81 17 ALA B O 1
ATOM 4492 N N . ALA B 1 18 ? 1.27 -3.232 14.695 1 96.38 18 ALA B N 1
ATOM 4493 C CA . ALA B 1 18 ? 1.428 -3.938 13.43 1 96.38 18 ALA B CA 1
ATOM 4494 C C . ALA B 1 18 ? 2.17 -3.074 12.406 1 96.38 18 ALA B C 1
ATOM 4496 O O . ALA B 1 18 ? 3.09 -3.549 11.742 1 96.38 18 ALA B O 1
ATOM 4497 N N . LEU B 1 19 ? 1.809 -1.854 12.328 1 95.56 19 LEU B N 1
ATOM 4498 C CA . LEU B 1 19 ? 2.436 -0.924 11.398 1 95.56 19 LEU B CA 1
ATOM 4499 C C . LEU B 1 19 ? 3.906 -0.715 11.75 1 95.56 19 LEU B C 1
ATOM 4501 O O . LEU B 1 19 ? 4.738 -0.524 10.859 1 95.56 19 LEU B O 1
ATOM 4505 N N . SER B 1 20 ? 4.23 -0.7 12.992 1 95.19 20 SER B N 1
ATOM 4506 C CA . SER B 1 20 ? 5.625 -0.571 13.414 1 95.19 20 SER B CA 1
ATOM 4507 C C . SER B 1 20 ? 6.469 -1.729 12.891 1 95.19 20 SER B C 1
ATOM 4509 O O . SER B 1 20 ? 7.629 -1.54 12.523 1 95.19 20 SER B O 1
ATOM 4511 N N . VAL B 1 21 ? 5.91 -2.932 12.859 1 93.69 21 VAL B N 1
ATOM 4512 C CA . VAL B 1 21 ? 6.586 -4.094 12.289 1 93.69 21 VAL B CA 1
ATOM 4513 C C . VAL B 1 21 ? 6.773 -3.898 10.781 1 93.69 21 VAL B C 1
ATOM 4515 O O . VAL B 1 21 ? 7.859 -4.133 10.25 1 93.69 21 VAL B O 1
ATOM 4518 N N . MET B 1 22 ? 5.789 -3.408 10.172 1 91.12 22 MET B N 1
ATOM 4519 C CA . MET B 1 22 ? 5.855 -3.18 8.734 1 91.12 22 MET B CA 1
ATOM 4520 C C . MET B 1 22 ? 6.887 -2.105 8.398 1 91.12 22 MET B C 1
ATOM 4522 O O . MET B 1 22 ? 7.539 -2.166 7.355 1 91.12 22 MET B O 1
ATOM 4526 N N . ALA B 1 23 ? 7.004 -1.149 9.25 1 92.75 23 ALA B N 1
ATOM 4527 C CA . ALA B 1 23 ? 7.922 -0.039 9.023 1 92.75 23 ALA B CA 1
ATOM 4528 C C . ALA B 1 23 ? 9.367 -0.532 8.93 1 92.75 23 ALA B C 1
ATOM 4530 O O . ALA B 1 23 ? 10.203 0.098 8.281 1 92.75 23 ALA B O 1
ATOM 4531 N N . THR B 1 24 ? 9.688 -1.657 9.531 1 89.81 24 THR B N 1
ATOM 4532 C CA . THR B 1 24 ? 11.039 -2.199 9.492 1 89.81 24 THR B CA 1
ATOM 4533 C C . THR B 1 24 ? 11.406 -2.65 8.078 1 89.81 24 THR B C 1
ATOM 4535 O O . THR B 1 24 ? 12.578 -2.832 7.766 1 89.81 24 THR B O 1
ATOM 4538 N N . LEU B 1 25 ? 10.398 -2.822 7.207 1 89.69 25 LEU B N 1
ATOM 4539 C CA . LEU B 1 25 ? 10.625 -3.225 5.824 1 89.69 25 LEU B CA 1
ATOM 4540 C C . LEU B 1 25 ? 11.023 -2.023 4.969 1 89.69 25 LEU B C 1
ATOM 4542 O O . LEU B 1 25 ? 11.438 -2.186 3.822 1 89.69 25 LEU B O 1
ATOM 4546 N N . GLN B 1 26 ? 10.859 -0.784 5.469 1 90.81 26 GLN B N 1
ATOM 4547 C CA . GLN B 1 26 ? 11.266 0.466 4.836 1 90.81 26 GLN B CA 1
ATOM 4548 C C . GLN B 1 26 ? 10.719 0.566 3.416 1 90.81 26 GLN B C 1
ATOM 4550 O O . GLN B 1 26 ? 11.461 0.831 2.473 1 90.81 26 GLN B O 1
ATOM 4555 N N . LEU B 1 27 ? 9.414 0.354 3.256 1 92.19 27 LEU B N 1
ATOM 4556 C CA . LEU B 1 27 ? 8.758 0.208 1.963 1 92.19 27 LEU B CA 1
ATOM 4557 C C . LEU B 1 27 ? 8.578 1.563 1.288 1 92.19 27 LEU B C 1
ATOM 4559 O O . LEU B 1 27 ? 8.141 1.636 0.136 1 92.19 27 LEU B O 1
ATOM 4563 N N . THR B 1 28 ? 8.953 2.68 1.975 1 95.19 28 THR B N 1
ATOM 4564 C CA . THR B 1 28 ? 8.789 4.008 1.391 1 95.19 28 THR B CA 1
ATOM 4565 C C . THR B 1 28 ? 10.156 4.629 1.087 1 95.19 28 THR B C 1
ATOM 4567 O O . THR B 1 28 ? 10.234 5.629 0.371 1 95.19 28 THR B O 1
ATOM 4570 N N . SER B 1 29 ? 11.242 4.055 1.589 1 94.69 29 SER B N 1
ATOM 4571 C CA . SER B 1 29 ? 12.562 4.691 1.579 1 94.69 29 SER B CA 1
ATOM 4572 C C . SER B 1 29 ? 13.086 4.855 0.157 1 94.69 29 SER B C 1
ATOM 4574 O O . SER B 1 29 ? 13.898 5.742 -0.112 1 94.69 29 SER B O 1
ATOM 4576 N N . PHE B 1 30 ? 12.578 4.016 -0.862 1 94.12 30 PHE B N 1
ATOM 4577 C CA . PHE B 1 30 ? 13.039 4.078 -2.244 1 94.12 30 PHE B CA 1
ATOM 4578 C C . PHE B 1 30 ? 12.719 5.434 -2.861 1 94.12 30 PHE B C 1
ATOM 4580 O O . PHE B 1 30 ? 13.305 5.816 -3.877 1 94.12 30 PHE B O 1
ATOM 4587 N N . ARG B 1 31 ? 11.781 6.199 -2.203 1 95.94 31 ARG B N 1
ATOM 4588 C CA . ARG B 1 31 ? 11.312 7.473 -2.742 1 95.94 31 ARG B CA 1
ATOM 4589 C C . ARG B 1 31 ? 12.273 8.602 -2.383 1 95.94 31 ARG B C 1
ATOM 4591 O O . ARG B 1 31 ? 12.219 9.688 -2.965 1 95.94 31 ARG B O 1
ATOM 4598 N N . TYR B 1 32 ? 13.211 8.344 -1.441 1 97 32 TYR B N 1
ATOM 4599 C CA . TYR B 1 32 ? 13.945 9.453 -0.835 1 97 32 TYR B CA 1
ATOM 4600 C C . TYR B 1 32 ? 15.445 9.227 -0.929 1 97 32 TYR B C 1
ATOM 4602 O O . TYR B 1 32 ? 15.898 8.109 -1.198 1 97 32 TYR B O 1
ATOM 4610 N N . PRO B 1 33 ? 16.266 10.359 -0.745 1 96.19 33 PRO B N 1
ATOM 4611 C CA . PRO B 1 33 ? 17.703 10.156 -0.615 1 96.19 33 PRO B CA 1
ATOM 4612 C C . PRO B 1 33 ? 18.078 9.227 0.538 1 96.19 33 PRO B C 1
ATOM 4614 O O . PRO B 1 33 ? 17.359 9.18 1.546 1 96.19 33 PRO B O 1
ATOM 4617 N N . PRO B 1 34 ? 19.141 8.453 0.374 1 94.38 34 PRO B N 1
ATOM 4618 C CA . PRO B 1 34 ? 19.562 7.605 1.492 1 94.38 34 PRO B CA 1
ATOM 4619 C C . PRO B 1 34 ? 20 8.414 2.715 1 94.38 34 PRO B C 1
ATOM 4621 O O . PRO B 1 34 ? 20.375 9.578 2.584 1 94.38 34 PRO B O 1
ATOM 4624 N N . ASP B 1 35 ? 19.844 7.836 3.889 1 95.19 35 ASP B N 1
ATOM 4625 C CA . ASP B 1 35 ? 20.375 8.438 5.109 1 95.19 35 ASP B CA 1
ATOM 4626 C C . ASP B 1 35 ? 21.875 8.695 5 1 95.19 35 ASP B C 1
ATOM 4628 O O . ASP B 1 35 ? 22.656 7.758 4.801 1 95.19 35 ASP B O 1
ATOM 4632 N N . TYR B 1 36 ? 22.297 9.922 5.109 1 95.44 36 TYR B N 1
ATOM 4633 C CA . TYR B 1 36 ? 23.688 10.328 4.895 1 95.44 36 TYR B CA 1
ATOM 4634 C C . TYR B 1 36 ? 24.484 10.258 6.195 1 95.44 36 TYR B C 1
ATOM 4636 O O . TYR B 1 36 ? 24.062 10.805 7.215 1 95.44 36 TYR B O 1
ATOM 4644 N N . ALA B 1 37 ? 25.625 9.648 6.199 1 94 37 ALA B N 1
ATOM 4645 C CA . ALA B 1 37 ? 26.531 9.578 7.352 1 94 37 ALA B CA 1
ATOM 4646 C C . ALA B 1 37 ? 27.312 10.867 7.512 1 94 37 ALA B C 1
ATOM 4648 O O . ALA B 1 37 ? 28.141 11.211 6.656 1 94 37 ALA B O 1
ATOM 4649 N N . LEU B 1 38 ? 27.094 11.531 8.609 1 97.44 38 LEU B N 1
ATOM 4650 C CA . LEU B 1 38 ? 27.719 12.82 8.852 1 97.44 38 LEU B CA 1
ATOM 4651 C C . LEU B 1 38 ? 29.141 12.641 9.375 1 97.44 38 LEU B C 1
ATOM 4653 O O . LEU B 1 38 ? 29.438 11.672 10.078 1 97.44 38 LEU B O 1
ATOM 4657 N N . THR B 1 39 ? 30 13.547 9.023 1 97.25 39 THR B N 1
ATOM 4658 C CA . THR B 1 39 ? 31.359 13.633 9.531 1 97.25 39 THR B CA 1
ATOM 4659 C C . THR B 1 39 ? 31.594 14.969 10.234 1 97.25 39 THR B C 1
ATOM 4661 O O . THR B 1 39 ? 31.25 16.031 9.695 1 97.25 39 THR B O 1
ATOM 4664 N N . ASN B 1 40 ? 32.25 14.914 11.383 1 98.19 40 ASN B N 1
ATOM 4665 C CA . ASN B 1 40 ? 32.531 16.109 12.172 1 98.19 40 ASN B CA 1
ATOM 4666 C C . ASN B 1 40 ? 33.344 17.125 11.391 1 98.19 40 ASN B C 1
ATOM 4668 O O . ASN B 1 40 ? 34.312 16.75 10.695 1 98.19 40 ASN B O 1
ATOM 4672 N N . GLY B 1 41 ? 32.969 18.359 11.477 1 98.31 41 GLY B N 1
ATOM 4673 C CA . GLY B 1 41 ? 33.781 19.438 10.906 1 98.31 41 GLY B CA 1
ATOM 4674 C C . GLY B 1 41 ? 33.5 19.672 9.43 1 98.31 41 GLY B C 1
ATOM 4675 O O . GLY B 1 41 ? 34.125 20.531 8.805 1 98.31 41 GLY B O 1
ATOM 4676 N N . THR B 1 42 ? 32.5 18.938 8.844 1 98.19 42 THR B N 1
ATOM 4677 C CA . THR B 1 42 ? 32.188 19.062 7.418 1 98.19 42 THR B CA 1
ATOM 4678 C C . THR B 1 42 ? 31.516 20.391 7.113 1 98.19 42 THR B C 1
ATOM 4680 O O . THR B 1 42 ? 30.734 20.891 7.922 1 98.19 42 THR B O 1
ATOM 4683 N N . ASN B 1 43 ? 31.812 20.953 5.918 1 98.44 43 ASN B N 1
ATOM 4684 C CA . ASN B 1 43 ? 31.234 22.203 5.461 1 98.44 43 ASN B CA 1
ATOM 4685 C C . ASN B 1 43 ? 30.172 21.969 4.391 1 98.44 43 ASN B C 1
ATOM 4687 O O . ASN B 1 43 ? 30.344 21.125 3.506 1 98.44 43 ASN B O 1
ATOM 4691 N N . TYR B 1 44 ? 29.125 22.656 4.48 1 98.81 44 TYR B N 1
ATOM 4692 C CA . TYR B 1 44 ? 28.062 22.781 3.488 1 98.81 44 TYR B CA 1
ATOM 4693 C C . TYR B 1 44 ? 27.797 24.25 3.146 1 98.81 44 TYR B C 1
ATOM 4695 O O . TYR B 1 44 ? 28.281 25.156 3.836 1 98.81 44 TYR B O 1
ATOM 4703 N N . ASP B 1 45 ? 27.156 24.469 2.012 1 98.81 45 ASP B N 1
ATOM 4704 C CA . ASP B 1 45 ? 26.766 25.844 1.731 1 98.81 45 ASP B CA 1
ATOM 4705 C C . ASP B 1 45 ? 25.547 26.25 2.568 1 98.81 45 ASP B C 1
ATOM 4707 O O . ASP B 1 45 ? 25.516 27.344 3.15 1 98.81 45 ASP B O 1
ATOM 4711 N N . TYR B 1 46 ? 24.578 25.391 2.639 1 98.88 46 TYR B N 1
ATOM 4712 C CA . TYR B 1 46 ? 23.391 25.594 3.441 1 98.88 46 TYR B CA 1
ATOM 4713 C C . TYR B 1 46 ? 23.125 24.406 4.348 1 98.88 46 TYR B C 1
ATOM 4715 O O . TYR B 1 46 ? 23.281 23.25 3.938 1 98.88 46 TYR B O 1
ATOM 4723 N N . ILE B 1 47 ? 22.734 24.656 5.602 1 98.94 47 ILE B N 1
ATOM 4724 C CA . ILE B 1 47 ? 22.25 23.656 6.527 1 98.94 47 ILE B CA 1
ATOM 4725 C C . ILE B 1 47 ? 20.812 23.969 6.93 1 98.94 47 ILE B C 1
ATOM 4727 O O . ILE B 1 47 ? 20.531 25.047 7.465 1 98.94 47 ILE B O 1
ATOM 4731 N N . ILE B 1 48 ? 19.922 23.078 6.582 1 98.94 48 ILE B N 1
ATOM 4732 C CA . ILE B 1 48 ? 18.5 23.203 6.926 1 98.94 48 ILE B CA 1
ATOM 4733 C C . ILE B 1 48 ? 18.188 22.312 8.117 1 98.94 48 ILE B C 1
ATOM 4735 O O . ILE B 1 48 ? 18.328 21.094 8.039 1 98.94 48 ILE B O 1
ATOM 4739 N N . VAL B 1 49 ? 17.781 22.922 9.227 1 98.94 49 VAL B N 1
ATOM 4740 C CA . VAL B 1 49 ? 17.391 22.172 10.414 1 98.94 49 VAL B CA 1
ATOM 4741 C C . VAL B 1 49 ? 15.891 21.922 10.414 1 98.94 49 VAL B C 1
ATOM 4743 O O . VAL B 1 49 ? 15.109 22.812 10.773 1 98.94 49 VAL B O 1
ATOM 4746 N N . GLY B 1 50 ? 15.5 20.688 10.133 1 98.75 50 GLY B N 1
ATOM 4747 C CA . GLY B 1 50 ? 14.109 20.297 9.992 1 98.75 50 GLY B CA 1
ATOM 4748 C C . GLY B 1 50 ? 13.719 19.984 8.555 1 98.75 50 GLY B C 1
ATOM 4749 O O . GLY B 1 50 ? 13.664 20.875 7.711 1 98.75 50 GLY B O 1
ATOM 4750 N N . GLY B 1 51 ? 13.5 18.75 8.297 1 98.69 51 GLY B N 1
ATOM 4751 C CA . GLY B 1 51 ? 13.008 18.297 7.008 1 98.69 51 GLY B CA 1
ATOM 4752 C C . GLY B 1 51 ? 11.492 18.172 6.957 1 98.69 51 GLY B C 1
ATOM 4753 O O . GLY B 1 51 ? 10.961 17.141 6.551 1 98.69 51 GLY B O 1
ATOM 4754 N N . GLY B 1 52 ? 10.805 19.203 7.434 1 98.5 52 GLY B N 1
ATOM 4755 C CA . GLY B 1 52 ? 9.352 19.203 7.5 1 98.5 52 GLY B CA 1
ATOM 4756 C C . GLY B 1 52 ? 8.703 19.859 6.293 1 98.5 52 GLY B C 1
ATOM 4757 O O . GLY B 1 52 ? 9.234 19.781 5.18 1 98.5 52 GLY B O 1
ATOM 4758 N N . THR B 1 53 ? 7.516 20.469 6.469 1 98.56 53 THR B N 1
ATOM 4759 C CA . THR B 1 53 ? 6.656 21.031 5.426 1 98.56 53 THR B CA 1
ATOM 4760 C C . THR B 1 53 ? 7.383 22.109 4.641 1 98.56 53 THR B C 1
ATOM 4762 O O . THR B 1 53 ? 7.43 22.062 3.408 1 98.56 53 THR B O 1
ATOM 4765 N N . ALA B 1 54 ? 7.996 23.031 5.289 1 98.81 54 ALA B N 1
ATOM 4766 C CA . ALA B 1 54 ? 8.672 24.125 4.613 1 98.81 54 ALA B CA 1
ATOM 4767 C C . ALA B 1 54 ? 10.125 23.781 4.32 1 98.81 54 ALA B C 1
ATOM 4769 O O . ALA B 1 54 ? 10.664 24.172 3.279 1 98.81 54 ALA B O 1
ATOM 4770 N N . GLY B 1 55 ? 10.781 23.062 5.188 1 98.88 55 GLY B N 1
ATOM 4771 C CA . GLY B 1 55 ? 12.195 22.75 5.047 1 98.88 55 GLY B CA 1
ATOM 4772 C C . GLY B 1 55 ? 12.523 22.031 3.754 1 98.88 55 GLY B C 1
ATOM 4773 O O . GLY B 1 55 ? 13.531 22.312 3.113 1 98.88 55 GLY B O 1
ATOM 4774 N N . LEU B 1 56 ? 11.688 21.125 3.416 1 98.88 56 LEU B N 1
ATOM 4775 C CA . LEU B 1 56 ? 11.953 20.328 2.221 1 98.88 56 LEU B CA 1
ATOM 4776 C C . LEU B 1 56 ? 11.688 21.141 0.958 1 98.88 56 LEU B C 1
ATOM 4778 O O . LEU B 1 56 ? 12.227 20.844 -0.107 1 98.88 56 LEU B O 1
ATOM 4782 N N . VAL B 1 57 ? 10.812 22.188 1.062 1 98.75 57 VAL B N 1
ATOM 4783 C CA . VAL B 1 57 ? 10.641 23.109 -0.044 1 98.75 57 VAL B CA 1
ATOM 4784 C C . VAL B 1 57 ? 11.945 23.875 -0.29 1 98.75 57 VAL B C 1
ATOM 4786 O O . VAL B 1 57 ? 12.43 23.938 -1.423 1 98.75 57 VAL B O 1
ATOM 4789 N N . VAL B 1 58 ? 12.531 24.359 0.785 1 98.81 58 VAL B N 1
ATOM 4790 C CA . VAL B 1 58 ? 13.781 25.094 0.71 1 98.81 58 VAL B CA 1
ATOM 4791 C C . VAL B 1 58 ? 14.898 24.188 0.187 1 98.81 58 VAL B C 1
ATOM 4793 O O . VAL B 1 58 ? 15.672 24.578 -0.687 1 98.81 58 VAL B O 1
ATOM 4796 N N . ALA B 1 59 ? 14.953 22.984 0.701 1 98.88 59 ALA B N 1
ATOM 4797 C CA . ALA B 1 59 ? 15.969 22.016 0.28 1 98.88 59 ALA B CA 1
ATOM 4798 C C . ALA B 1 59 ? 15.891 21.766 -1.223 1 98.88 59 ALA B C 1
ATOM 4800 O O . ALA B 1 59 ? 16.922 21.75 -1.91 1 98.88 59 ALA B O 1
ATOM 4801 N N . ASN B 1 60 ? 14.656 21.484 -1.711 1 98.75 60 ASN B N 1
ATOM 4802 C CA . ASN B 1 60 ? 14.461 21.25 -3.137 1 98.75 60 ASN B CA 1
ATOM 4803 C C . ASN B 1 60 ? 14.938 22.438 -3.973 1 98.75 60 ASN B C 1
ATOM 4805 O O . ASN B 1 60 ? 15.695 22.266 -4.926 1 98.75 60 ASN B O 1
ATOM 4809 N N . ARG B 1 61 ? 14.539 23.609 -3.586 1 98.56 61 ARG B N 1
ATOM 4810 C CA . ARG B 1 61 ? 14.82 24.797 -4.387 1 98.56 61 ARG B CA 1
ATOM 4811 C C . ARG B 1 61 ? 16.312 25.141 -4.348 1 98.56 61 ARG B C 1
ATOM 4813 O O . ARG B 1 61 ? 16.891 25.5 -5.371 1 98.56 61 ARG B O 1
ATOM 4820 N N . LEU B 1 62 ? 16.938 25.031 -3.201 1 98.56 62 LEU B N 1
ATOM 4821 C CA . LEU B 1 62 ? 18.344 25.406 -3.08 1 98.56 62 LEU B CA 1
ATOM 4822 C C . LEU B 1 62 ? 19.234 24.375 -3.768 1 98.56 62 LEU B C 1
ATOM 4824 O O . LEU B 1 62 ? 20.219 24.75 -4.406 1 98.56 62 LEU B O 1
ATOM 4828 N N . SER B 1 63 ? 18.938 23.078 -3.689 1 98.56 63 SER B N 1
ATOM 4829 C CA . SER B 1 63 ? 19.781 22.031 -4.246 1 98.56 63 SER B CA 1
ATOM 4830 C C . SER B 1 63 ? 19.656 21.969 -5.766 1 98.56 63 SER B C 1
ATOM 4832 O O . SER B 1 63 ? 20.406 21.25 -6.426 1 98.56 63 SER B O 1
ATOM 4834 N N . ALA B 1 64 ? 18.641 22.719 -6.328 1 97.81 64 ALA B N 1
ATOM 4835 C CA . ALA B 1 64 ? 18.531 22.797 -7.781 1 97.81 64 ALA B CA 1
ATOM 4836 C C . ALA B 1 64 ? 19.797 23.375 -8.398 1 97.81 64 ALA B C 1
ATOM 4838 O O . ALA B 1 64 ? 20.125 23.078 -9.555 1 97.81 64 ALA B O 1
ATOM 4839 N N . ASN B 1 65 ? 20.469 24.266 -7.66 1 97.25 65 ASN B N 1
ATOM 4840 C CA . ASN B 1 65 ? 21.812 24.703 -8.055 1 97.25 65 ASN B CA 1
ATOM 4841 C C . ASN B 1 65 ? 22.875 23.703 -7.629 1 97.25 65 ASN B C 1
ATOM 4843 O O . ASN B 1 65 ? 23.203 23.609 -6.445 1 97.25 65 ASN B O 1
ATOM 4847 N N . CYS B 1 66 ? 23.469 23.047 -8.562 1 96.44 66 CYS B N 1
ATOM 4848 C CA . CYS B 1 66 ? 24.375 21.938 -8.305 1 96.44 66 CYS B CA 1
ATOM 4849 C C . CYS B 1 66 ? 25.641 22.406 -7.605 1 96.44 66 CYS B C 1
ATOM 4851 O O . CYS B 1 66 ? 26.391 21.609 -7.059 1 96.44 66 CYS B O 1
ATOM 4853 N N . LYS B 1 67 ? 25.938 23.672 -7.574 1 96.69 67 LYS B N 1
ATOM 4854 C CA . LYS B 1 67 ? 27.141 24.219 -6.941 1 96.69 67 LYS B CA 1
ATOM 4855 C C . LYS B 1 67 ? 26.953 24.375 -5.434 1 96.69 67 LYS B C 1
ATOM 4857 O O . LYS B 1 67 ? 27.922 24.547 -4.691 1 96.69 67 LYS B O 1
ATOM 4862 N N . ASP B 1 68 ? 25.688 24.375 -4.965 1 98 68 ASP B N 1
ATOM 4863 C CA . ASP B 1 68 ? 25.391 24.547 -3.549 1 98 68 ASP B CA 1
ATOM 4864 C C . ASP B 1 68 ? 25.234 23.203 -2.846 1 98 68 ASP B C 1
ATOM 4866 O O . ASP B 1 68 ? 24.359 22.406 -3.191 1 98 68 ASP B O 1
ATOM 4870 N N . LYS B 1 69 ? 26.078 22.953 -1.891 1 98.56 69 LYS B N 1
ATOM 4871 C CA . LYS B 1 69 ? 25.906 21.781 -1.036 1 98.56 69 LYS B CA 1
ATOM 4872 C C . LYS B 1 69 ? 24.875 22.031 0.053 1 98.56 69 LYS B C 1
ATOM 4874 O O . LYS B 1 69 ? 25.047 22.922 0.893 1 98.56 69 LYS B O 1
ATOM 4879 N N . VAL B 1 70 ? 23.812 21.25 0.023 1 98.88 70 VAL B N 1
ATOM 4880 C CA . VAL B 1 70 ? 22.688 21.469 0.935 1 98.88 70 VAL B CA 1
ATOM 4881 C C . VAL B 1 70 ? 22.531 20.25 1.853 1 98.88 70 VAL B C 1
ATOM 4883 O O . VAL B 1 70 ? 22.406 19.125 1.381 1 98.88 70 VAL B O 1
ATOM 4886 N N . LEU B 1 71 ? 22.547 20.469 3.188 1 98.88 71 LEU B N 1
ATOM 4887 C CA . LEU B 1 71 ? 22.312 19.422 4.18 1 98.88 71 LEU B CA 1
ATOM 4888 C C . LEU B 1 71 ? 20.984 19.641 4.898 1 98.88 71 LEU B C 1
ATOM 4890 O O . LEU B 1 71 ? 20.719 20.734 5.387 1 98.88 71 LEU B O 1
ATOM 4894 N N . VAL B 1 72 ? 20.125 18.625 4.871 1 98.88 72 VAL B N 1
ATOM 4895 C CA . VAL B 1 72 ? 18.906 18.625 5.672 1 98.88 72 VAL B CA 1
ATOM 4896 C C . VAL B 1 72 ? 19.109 17.734 6.898 1 98.88 72 VAL B C 1
ATOM 4898 O O . VAL B 1 72 ? 19.516 16.578 6.777 1 98.88 72 VAL B O 1
ATOM 4901 N N . ILE B 1 73 ? 18.844 18.312 8.047 1 98.75 73 ILE B N 1
ATOM 4902 C CA . ILE B 1 73 ? 18.875 17.578 9.305 1 98.75 73 ILE B CA 1
ATOM 4903 C C . ILE B 1 73 ? 17.453 17.281 9.766 1 98.75 73 ILE B C 1
ATOM 4905 O O . ILE B 1 73 ? 16.641 18.188 9.938 1 98.75 73 ILE B O 1
ATOM 4909 N N . GLU B 1 74 ? 17.078 16.016 9.914 1 98.69 74 GLU B N 1
ATOM 4910 C CA . GLU B 1 74 ? 15.75 15.594 10.352 1 98.69 74 GLU B CA 1
ATOM 4911 C C . GLU B 1 74 ? 15.828 14.695 11.578 1 98.69 74 GLU B C 1
ATOM 4913 O O . GLU B 1 74 ? 16.578 13.711 11.594 1 98.69 74 GLU B O 1
ATOM 4918 N N . ALA B 1 75 ? 15.031 15.047 12.602 1 97.88 75 ALA B N 1
ATOM 4919 C CA . ALA B 1 75 ? 15.031 14.344 13.883 1 97.88 75 ALA B CA 1
ATOM 4920 C C . ALA B 1 75 ? 14.422 12.953 13.734 1 97.88 75 ALA B C 1
ATOM 4922 O O . ALA B 1 75 ? 14.758 12.039 14.492 1 97.88 75 ALA B O 1
ATOM 4923 N N . GLY B 1 76 ? 13.531 12.789 12.828 1 97.62 76 GLY B N 1
ATOM 4924 C CA . GLY B 1 76 ? 12.828 11.531 12.664 1 97.62 76 GLY B CA 1
ATOM 4925 C C . GLY B 1 76 ? 13.359 10.688 11.516 1 97.62 76 GLY B C 1
ATOM 4926 O O . GLY B 1 76 ? 14.32 11.078 10.852 1 97.62 76 GLY B O 1
ATOM 4927 N N . PRO B 1 77 ? 12.766 9.5 11.305 1 97.69 77 PRO B N 1
ATOM 4928 C CA . PRO B 1 77 ? 13.148 8.578 10.234 1 97.69 77 PRO B CA 1
ATOM 4929 C C . PRO B 1 77 ? 12.414 8.859 8.922 1 97.69 77 PRO B C 1
ATOM 4931 O O . PRO B 1 77 ? 11.867 9.953 8.742 1 97.69 77 PRO B O 1
ATOM 4934 N N . TYR B 1 78 ? 12.555 7.926 7.934 1 97.38 78 TYR B N 1
ATOM 4935 C CA . TYR B 1 78 ? 11.695 7.926 6.754 1 97.38 78 TYR B CA 1
ATOM 4936 C C . TYR B 1 78 ? 10.227 7.801 7.145 1 97.38 78 TYR B C 1
ATOM 4938 O O . TYR B 1 78 ? 9.898 7.207 8.18 1 97.38 78 TYR B O 1
ATOM 4946 N N . PRO B 1 79 ? 9.367 8.453 6.332 1 97.5 79 PRO B N 1
ATOM 4947 C CA . PRO B 1 79 ? 7.941 8.281 6.625 1 97.5 79 PRO B CA 1
ATOM 4948 C C . PRO B 1 79 ? 7.477 6.836 6.488 1 97.5 79 PRO B C 1
ATOM 4950 O O . PRO B 1 79 ? 7.945 6.113 5.602 1 97.5 79 PRO B O 1
ATOM 4953 N N . PRO B 1 80 ? 6.605 6.383 7.371 1 96.81 80 PRO B N 1
ATOM 4954 C CA . PRO B 1 80 ? 6.035 5.039 7.258 1 96.81 80 PRO B CA 1
ATOM 4955 C C . PRO B 1 80 ? 4.965 4.941 6.172 1 96.81 80 PRO B C 1
ATOM 4957 O O . PRO B 1 80 ? 4.527 5.965 5.641 1 96.81 80 PRO B O 1
ATOM 4960 N N . ILE B 1 81 ? 4.547 3.76 5.891 1 94.38 81 ILE B N 1
ATOM 4961 C CA . ILE B 1 81 ? 3.646 3.525 4.77 1 94.38 81 ILE B CA 1
ATOM 4962 C C . ILE B 1 81 ? 2.289 4.164 5.051 1 94.38 81 ILE B C 1
ATOM 4964 O O . ILE B 1 81 ? 1.619 4.645 4.133 1 94.38 81 ILE B O 1
ATOM 4968 N N . GLU B 1 82 ? 1.845 4.172 6.285 1 95 82 GLU B N 1
ATOM 4969 C CA . GLU B 1 82 ? 0.536 4.715 6.633 1 95 82 GLU B CA 1
ATOM 4970 C C . GLU B 1 82 ? 0.479 6.219 6.383 1 95 82 GLU B C 1
ATOM 4972 O O . GLU B 1 82 ? -0.604 6.789 6.238 1 95 82 GLU B O 1
ATOM 4977 N N . SER B 1 83 ? 1.636 6.871 6.277 1 96.56 83 SER B N 1
ATOM 4978 C CA . SER B 1 83 ? 1.667 8.305 6.004 1 96.56 83 SER B CA 1
ATOM 4979 C C . SER B 1 83 ? 1.317 8.594 4.551 1 96.56 83 SER B C 1
ATOM 4981 O O . SER B 1 83 ? 0.979 9.734 4.203 1 96.56 83 SER B O 1
ATOM 4983 N N . GLU B 1 84 ? 1.344 7.621 3.736 1 95.44 84 GLU B N 1
ATOM 4984 C CA . GLU B 1 84 ? 1.059 7.824 2.318 1 95.44 84 GLU B CA 1
ATOM 4985 C C . GLU B 1 84 ? -0.427 7.645 2.023 1 95.44 84 GLU B C 1
ATOM 4987 O O . GLU B 1 84 ? -0.949 8.219 1.064 1 95.44 84 GLU B O 1
ATOM 4992 N N . TRP B 1 85 ? -1.138 6.887 2.852 1 96.12 85 TRP B N 1
ATOM 4993 C CA . TRP B 1 85 ? -2.52 6.512 2.566 1 96.12 85 TRP B CA 1
ATOM 4994 C C . TRP B 1 85 ? -3.492 7.484 3.229 1 96.12 85 TRP B C 1
ATOM 4996 O O . TRP B 1 85 ? -3.619 7.504 4.453 1 96.12 85 TRP B O 1
ATOM 5006 N N . PRO B 1 86 ? -4.309 8.164 2.445 1 96.38 86 PRO B N 1
ATOM 5007 C CA . PRO B 1 86 ? -5.254 9.133 3.004 1 96.38 86 PRO B CA 1
ATOM 5008 C C . PRO B 1 86 ? -6.227 8.508 4 1 96.38 86 PRO B C 1
ATOM 5010 O O . PRO B 1 86 ? -6.578 9.141 5 1 96.38 86 PRO B O 1
ATOM 5013 N N . ALA B 1 87 ? -6.586 7.242 3.848 1 94.38 87 ALA B N 1
ATOM 5014 C CA . ALA B 1 87 ? -7.594 6.605 4.695 1 94.38 87 ALA B CA 1
ATOM 5015 C C . ALA B 1 87 ? -7.039 6.324 6.086 1 94.38 87 ALA B C 1
ATOM 5017 O O . ALA B 1 87 ? -7.797 6.07 7.023 1 94.38 87 ALA B O 1
ATOM 5018 N N . MET B 1 88 ? -5.73 6.398 6.254 1 94 88 MET B N 1
ATOM 5019 C CA . MET B 1 88 ? -5.094 6.09 7.531 1 94 88 MET B CA 1
ATOM 5020 C C . MET B 1 88 ? -4.762 7.367 8.297 1 94 88 MET B C 1
ATOM 5022 O O . MET B 1 88 ? -3.852 7.379 9.125 1 94 88 MET B O 1
ATOM 5026 N N . PHE B 1 89 ? -5.492 8.414 8.125 1 92.19 89 PHE B N 1
ATOM 5027 C CA . PHE B 1 89 ? -5.16 9.75 8.594 1 92.19 89 PHE B CA 1
ATOM 5028 C C . PHE B 1 89 ? -5.309 9.844 10.109 1 92.19 89 PHE B C 1
ATOM 5030 O O . PHE B 1 89 ? -4.82 10.797 10.727 1 92.19 89 PHE B O 1
ATOM 5037 N N . THR B 1 90 ? -5.836 8.758 10.82 1 93.38 90 THR B N 1
ATOM 5038 C CA . THR B 1 90 ? -6.113 8.891 12.25 1 93.38 90 THR B CA 1
ATOM 5039 C C . THR B 1 90 ? -5.176 8.008 13.062 1 93.38 90 THR B C 1
ATOM 5041 O O . THR B 1 90 ? -5.254 7.977 14.297 1 93.38 90 THR B O 1
ATOM 5044 N N . VAL B 1 91 ? -4.23 7.285 12.5 1 93.81 91 VAL B N 1
ATOM 5045 C CA . VAL B 1 91 ? -3.621 6.195 13.258 1 93.81 91 VAL B CA 1
ATOM 5046 C C . VAL B 1 91 ? -2.234 6.613 13.742 1 93.81 91 VAL B C 1
ATOM 5048 O O . VAL B 1 91 ? -1.692 6.027 14.68 1 93.81 91 VAL B O 1
ATOM 5051 N N . THR B 1 92 ? -1.615 7.617 13.219 1 95.44 92 THR B N 1
ATOM 5052 C CA . THR B 1 92 ? -0.19 7.871 13.398 1 95.44 92 THR B CA 1
ATOM 5053 C C . THR B 1 92 ? 0.08 8.555 14.734 1 95.44 92 THR B C 1
ATOM 5055 O O . THR B 1 92 ? 1.146 8.375 15.328 1 95.44 92 THR B O 1
ATOM 5058 N N . PRO B 1 93 ? -0.861 9.344 15.289 1 95.38 93 PRO B N 1
ATOM 5059 C CA . PRO B 1 93 ? -0.569 10.031 16.547 1 95.38 93 PRO B CA 1
ATOM 5060 C C . PRO B 1 93 ? -0.129 9.07 17.656 1 95.38 93 PRO B C 1
ATOM 5062 O O . PRO B 1 93 ? -0.605 7.938 17.719 1 95.38 93 PRO B O 1
ATOM 5065 N N . LYS B 1 94 ? 0.853 9.508 18.469 1 94 94 LYS B N 1
ATOM 5066 C CA . LYS B 1 94 ? 1.397 8.805 19.625 1 94 94 LYS B CA 1
ATOM 5067 C C . LYS B 1 94 ? 2.285 7.641 19.188 1 94 94 LYS B C 1
ATOM 5069 O O . LYS B 1 94 ? 2.527 6.719 19.969 1 94 94 LYS B O 1
ATOM 5074 N N . THR B 1 95 ? 2.689 7.574 17.938 1 96.5 95 THR B N 1
ATOM 5075 C CA . THR B 1 95 ? 3.713 6.645 17.469 1 96.5 95 THR B CA 1
ATOM 5076 C C . THR B 1 95 ? 5.086 7.309 17.469 1 96.5 95 THR B C 1
ATOM 5078 O O . THR B 1 95 ? 5.223 8.461 17.875 1 96.5 95 THR B O 1
ATOM 5081 N N . GLU B 1 96 ? 6.113 6.625 17 1 95.88 96 GLU B N 1
ATOM 5082 C CA . GLU B 1 96 ? 7.465 7.176 16.922 1 95.88 96 GLU B CA 1
ATOM 5083 C C . GLU B 1 96 ? 7.562 8.266 15.867 1 95.88 96 GLU B C 1
ATOM 5085 O O . GLU B 1 96 ? 8.539 9.008 15.82 1 95.88 96 GLU B O 1
ATOM 5090 N N . TYR B 1 97 ? 6.523 8.445 15.047 1 97.69 97 TYR B N 1
ATOM 5091 C CA . TYR B 1 97 ? 6.504 9.422 13.969 1 97.69 97 TYR B CA 1
ATOM 5092 C C . TYR B 1 97 ? 5.816 10.711 14.406 1 97.69 97 TYR B C 1
ATOM 5094 O O . TYR B 1 97 ? 5.574 11.602 13.586 1 97.69 97 TYR B O 1
ATOM 5102 N N . ASP B 1 98 ? 5.465 10.758 15.672 1 97.44 98 ASP B N 1
ATOM 5103 C CA . ASP B 1 98 ? 4.883 11.906 16.359 1 97.44 98 ASP B CA 1
ATOM 5104 C C . ASP B 1 98 ? 5.801 12.391 17.484 1 97.44 98 ASP B C 1
ATOM 5106 O O . ASP B 1 98 ? 6.258 11.594 18.312 1 97.44 98 ASP B O 1
ATOM 5110 N N . PHE B 1 99 ? 6.141 13.703 17.484 1 96.5 99 PHE B N 1
ATOM 5111 C CA . PHE B 1 99 ? 6.93 14.242 18.594 1 96.5 99 PHE B CA 1
ATOM 5112 C C . PHE B 1 99 ? 6.219 14.023 19.922 1 96.5 99 PHE B C 1
ATOM 5114 O O . PHE B 1 99 ? 6.863 13.883 20.953 1 96.5 99 PHE B O 1
ATOM 5121 N N . ASP B 1 100 ? 4.82 13.992 19.875 1 93.88 100 ASP B N 1
ATOM 5122 C CA . ASP B 1 100 ? 3.957 13.727 21.016 1 93.88 100 ASP B CA 1
ATOM 5123 C C . ASP B 1 100 ? 4.168 14.773 22.109 1 93.88 100 ASP B C 1
ATOM 5125 O O . ASP B 1 100 ? 4.199 14.43 23.297 1 93.88 100 ASP B O 1
ATOM 5129 N N . THR B 1 101 ? 4.43 16.031 21.688 1 95.56 101 THR B N 1
ATOM 5130 C CA . THR B 1 101 ? 4.5 17.141 22.641 1 95.56 101 THR B CA 1
ATOM 5131 C C . THR B 1 101 ? 3.127 17.422 23.25 1 95.56 101 THR B C 1
ATOM 5133 O O . THR B 1 101 ? 2.1 17.219 22.594 1 95.56 101 THR B O 1
ATOM 5136 N N . SER B 1 102 ? 3.119 17.859 24.531 1 95.62 102 SER B N 1
ATOM 5137 C CA . SER B 1 102 ? 1.873 18.203 25.203 1 95.62 102 SER B CA 1
ATOM 5138 C C . SER B 1 102 ? 1.922 19.609 25.766 1 95.62 102 SER B C 1
ATOM 5140 O O . SER B 1 102 ? 2.992 20.094 26.141 1 95.62 102 SER B O 1
ATOM 5142 N N . SER B 1 103 ? 0.81 20.172 25.844 1 97.31 103 SER B N 1
ATOM 5143 C CA . SER B 1 103 ? 0.714 21.469 26.5 1 97.31 103 SER B CA 1
ATOM 5144 C C . SER B 1 103 ? 0.851 21.344 28.016 1 97.31 103 SER B C 1
ATOM 5146 O O . SER B 1 103 ? 0.682 20.266 28.562 1 97.31 103 SER B O 1
ATOM 5148 N N . VAL B 1 104 ? 1.22 22.453 28.594 1 96.62 104 VAL B N 1
ATOM 5149 C CA . VAL B 1 104 ? 1.101 22.562 30.031 1 96.62 104 VAL B CA 1
ATOM 5150 C C . VAL B 1 104 ? -0.374 22.609 30.438 1 96.62 104 VAL B C 1
ATOM 5152 O O . VAL B 1 104 ? -1.182 23.25 29.766 1 96.62 104 VAL B O 1
ATOM 5155 N N . ASN B 1 105 ? -0.76 21.844 31.484 1 95.69 105 ASN B N 1
ATOM 5156 C CA . ASN B 1 105 ? -2.111 21.938 32.031 1 95.69 105 ASN B CA 1
ATOM 5157 C C . ASN B 1 105 ? -2.348 23.266 32.719 1 95.69 105 ASN B C 1
ATOM 5159 O O . ASN B 1 105 ? -1.822 23.516 33.812 1 95.69 105 ASN B O 1
ATOM 5163 N N . ASP B 1 106 ? -3.135 24.141 32.125 1 92.88 106 ASP B N 1
ATOM 5164 C CA . ASP B 1 106 ? -3.385 25.453 32.719 1 92.88 106 ASP B CA 1
ATOM 5165 C C . ASP B 1 106 ? -4.625 25.438 33.594 1 92.88 106 ASP B C 1
ATOM 5167 O O . ASP B 1 106 ? -5.031 26.469 34.125 1 92.88 106 ASP B O 1
ATOM 5171 N N . LYS B 1 107 ? -5.312 24.297 33.688 1 91.38 107 LYS B N 1
ATOM 5172 C CA . LYS B 1 107 ? -6.477 24.047 34.531 1 91.38 107 LYS B CA 1
ATOM 5173 C C . LYS B 1 107 ? -7.691 24.828 3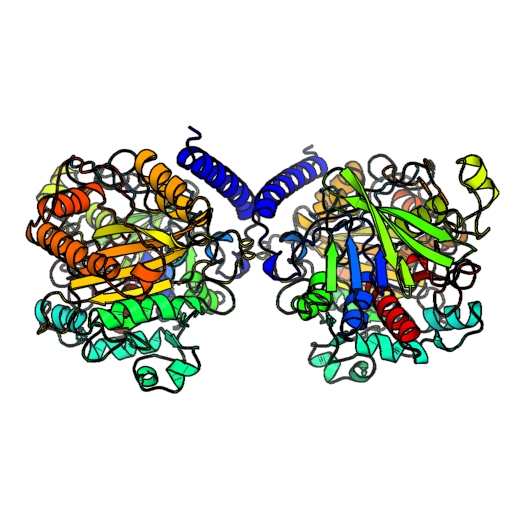4.062 1 91.38 107 LYS B C 1
ATOM 5175 O O . LYS B 1 107 ? -8.664 25 34.781 1 91.38 107 LYS B O 1
ATOM 5180 N N . TYR B 1 108 ? -7.625 25.344 32.938 1 90.69 108 TYR B N 1
ATOM 5181 C CA . TYR B 1 108 ? -8.711 26.141 32.406 1 90.69 108 TYR B CA 1
ATOM 5182 C C . TYR B 1 108 ? -9.164 25.594 31.047 1 90.69 108 TYR B C 1
ATOM 5184 O O . TYR B 1 108 ? -10.344 25.297 30.859 1 90.69 108 TYR B O 1
ATOM 5192 N N . THR B 1 109 ? -8.211 25.531 30.328 1 88.25 109 THR B N 1
ATOM 5193 C CA . THR B 1 109 ? -8.539 25.016 29 1 88.25 109 THR B CA 1
ATOM 5194 C C . THR B 1 109 ? -8.414 23.5 28.984 1 88.25 109 THR B C 1
ATOM 5196 O O . THR B 1 109 ? -8.117 22.875 30 1 88.25 109 THR B O 1
ATOM 5199 N N . ALA B 1 110 ? -8.789 22.672 27.938 1 90.5 110 ALA B N 1
ATOM 5200 C CA . ALA B 1 110 ? -8.664 21.234 27.703 1 90.5 110 ALA B CA 1
ATOM 5201 C C . ALA B 1 110 ? -9.453 20.438 28.734 1 90.5 110 ALA B C 1
ATOM 5203 O O . ALA B 1 110 ? -9.023 19.359 29.156 1 90.5 110 ALA B O 1
ATOM 5204 N N . GLN B 1 111 ? -10.516 20.969 29.203 1 91.62 111 GLN B N 1
ATOM 5205 C CA . GLN B 1 111 ? -11.273 20.453 30.344 1 91.62 111 GLN B CA 1
ATOM 5206 C C . GLN B 1 111 ? -11.727 19.016 30.094 1 91.62 111 GLN B C 1
ATOM 5208 O O . GLN B 1 111 ? -11.789 18.219 31.031 1 91.62 111 GLN B O 1
ATOM 5213 N N . ASN B 1 112 ? -12 18.719 28.875 1 94.44 112 ASN B N 1
ATOM 5214 C CA . ASN B 1 112 ? -12.539 17.391 28.594 1 94.44 112 ASN B CA 1
ATOM 5215 C C . ASN B 1 112 ? -11.695 16.656 27.562 1 94.44 112 ASN B C 1
ATOM 5217 O O . ASN B 1 112 ? -12.211 15.844 26.797 1 94.44 112 ASN B O 1
ATOM 5221 N N . LEU B 1 113 ? -10.469 17.016 27.5 1 96.06 113 LEU B N 1
ATOM 5222 C CA . LEU B 1 113 ? -9.469 16.25 26.766 1 96.06 113 LEU B CA 1
ATOM 5223 C C . LEU B 1 113 ? -8.789 15.242 27.688 1 96.06 113 LEU B C 1
ATOM 5225 O O . LEU B 1 113 ? -8.836 15.375 28.906 1 96.06 113 LEU B O 1
ATOM 5229 N N . GLN B 1 114 ? -8.297 14.195 27.062 1 93.31 114 GLN B N 1
ATOM 5230 C CA . GLN B 1 114 ? -7.574 13.172 27.812 1 93.31 114 GLN B CA 1
ATOM 5231 C C . GLN B 1 114 ? -6.445 13.781 28.641 1 93.31 114 GLN B C 1
ATOM 5233 O O . GLN B 1 114 ? -5.688 14.617 28.141 1 93.31 114 GLN B O 1
ATOM 5238 N N . GLU B 1 115 ? -6.383 13.516 29.906 1 91.25 115 GLU B N 1
ATOM 5239 C CA . GLU B 1 115 ? -5.355 13.945 30.859 1 91.25 115 GLU B CA 1
ATOM 5240 C C . GLU B 1 115 ? -5.402 15.453 31.078 1 91.25 115 GLU B C 1
ATOM 5242 O O . GLU B 1 115 ? -4.508 16.016 31.719 1 91.25 115 GLU B O 1
ATOM 5247 N N . GLN B 1 116 ? -6.336 16.156 30.5 1 93.94 116 GLN B N 1
ATOM 5248 C CA . GLN B 1 116 ? -6.57 17.594 30.641 1 93.94 116 GLN B CA 1
ATOM 5249 C C . GLN B 1 116 ? -5.383 18.391 30.109 1 93.94 116 GLN B C 1
ATOM 5251 O O . GLN B 1 116 ? -4.961 19.375 30.734 1 93.94 116 GLN B O 1
ATOM 5256 N N . ILE B 1 117 ? -4.793 17.891 29.078 1 94.88 117 ILE B N 1
ATOM 5257 C CA . ILE B 1 117 ? -3.764 18.578 28.297 1 94.88 117 ILE B CA 1
ATOM 5258 C C . ILE B 1 117 ? -4.125 18.531 26.812 1 94.88 117 ILE B C 1
ATOM 5260 O O . ILE B 1 117 ? -4.969 17.75 26.391 1 94.88 117 ILE B O 1
ATOM 5264 N N . VAL B 1 118 ? -3.559 19.453 26.141 1 95.56 118 VAL B N 1
ATOM 5265 C CA . VAL B 1 118 ? -3.678 19.422 24.688 1 95.56 118 VAL B CA 1
ATOM 5266 C C . VAL B 1 118 ? -2.527 18.625 24.078 1 95.56 118 VAL B C 1
ATOM 5268 O O . VAL B 1 118 ? -1.358 18.953 24.281 1 95.56 118 VAL B O 1
ATOM 5271 N N . SER B 1 119 ? -2.844 17.516 23.453 1 94.94 119 SER B N 1
ATOM 5272 C CA . SER B 1 119 ? -1.837 16.781 22.688 1 94.94 119 SER B CA 1
ATOM 5273 C C . SER B 1 119 ? -1.444 17.531 21.422 1 94.94 119 SER B C 1
ATOM 5275 O O . SER B 1 119 ? -2.281 17.766 20.547 1 94.94 119 SER B O 1
ATOM 5277 N N . LEU B 1 120 ? -0.217 17.891 21.359 1 97.12 120 LEU B N 1
ATOM 5278 C CA . LEU B 1 120 ? 0.255 18.719 20.266 1 97.12 120 LEU B CA 1
ATOM 5279 C C . LEU B 1 120 ? 0.974 17.875 19.219 1 97.12 120 LEU B C 1
ATOM 5281 O O . LEU B 1 120 ? 2.191 17.984 19.047 1 97.12 120 LEU B O 1
ATOM 5285 N N . THR B 1 121 ? 0.222 17.094 18.469 1 96.88 121 THR B N 1
ATOM 5286 C CA . THR B 1 121 ? 0.716 16.188 17.438 1 96.88 121 THR B CA 1
ATOM 5287 C C . THR B 1 121 ? 1.485 16.953 16.375 1 96.88 121 THR B C 1
ATOM 5289 O O . THR B 1 121 ? 1 17.969 15.852 1 96.88 121 THR B O 1
ATOM 5292 N N . GLN B 1 122 ? 2.715 16.562 16.109 1 97.31 122 GLN B N 1
ATOM 5293 C CA . GLN B 1 122 ? 3.598 17.047 15.055 1 97.31 122 GLN B CA 1
ATOM 5294 C C . GLN B 1 122 ? 4.379 15.906 14.414 1 97.31 122 GLN B C 1
ATOM 5296 O O . GLN B 1 122 ? 4.824 14.992 15.102 1 97.31 122 GLN B O 1
ATOM 5301 N N . GLY B 1 123 ? 4.531 15.984 13.203 1 98.12 123 GLY B N 1
ATOM 5302 C CA . GLY B 1 123 ? 5.27 14.938 12.516 1 98.12 123 GLY B CA 1
ATOM 5303 C C . GLY B 1 123 ? 6.746 14.922 12.867 1 98.12 123 GLY B C 1
ATOM 5304 O O . GLY B 1 123 ? 7.418 15.953 12.797 1 98.12 123 GLY B O 1
ATOM 5305 N N . LYS B 1 124 ? 7.23 13.781 13.312 1 98.19 124 LYS B N 1
ATOM 5306 C CA . LYS B 1 124 ? 8.648 13.5 13.516 1 98.19 124 LYS B CA 1
ATOM 5307 C C . LYS B 1 124 ? 9.156 12.492 12.484 1 98.19 124 LYS B C 1
ATOM 5309 O O . LYS B 1 124 ? 9.438 11.344 12.82 1 98.19 124 LYS B O 1
ATOM 5314 N N . MET B 1 125 ? 9.266 12.914 11.305 1 98.12 125 MET B N 1
ATOM 5315 C CA . MET B 1 125 ? 9.672 12.164 10.117 1 98.12 125 MET B CA 1
ATOM 5316 C C . MET B 1 125 ? 9.992 13.109 8.961 1 98.12 125 MET B C 1
ATOM 5318 O O . MET B 1 125 ? 9.602 14.281 8.984 1 98.12 125 MET B O 1
ATOM 5322 N N . LEU B 1 126 ? 10.672 12.586 7.965 1 98.06 126 LEU B N 1
ATOM 5323 C CA . LEU B 1 126 ? 10.883 13.359 6.746 1 98.06 126 LEU B CA 1
ATOM 5324 C C . LEU B 1 126 ? 9.555 13.805 6.145 1 98.06 126 LEU B C 1
ATOM 5326 O O . LEU B 1 126 ? 8.648 12.992 5.953 1 98.06 126 LEU B O 1
ATOM 5330 N N . GLY B 1 127 ? 9.391 15.047 5.957 1 98.25 127 GLY B N 1
ATOM 5331 C CA . GLY B 1 127 ? 8.125 15.633 5.531 1 98.25 127 GLY B CA 1
ATOM 5332 C C . GLY B 1 127 ? 7.344 16.266 6.672 1 98.25 127 GLY B C 1
ATOM 5333 O O . GLY B 1 127 ? 6.43 17.047 6.441 1 98.25 127 GLY B O 1
ATOM 5334 N N . GLY B 1 128 ? 7.727 15.828 7.902 1 98.25 128 GLY B N 1
ATOM 5335 C CA . GLY B 1 128 ? 7.145 16.406 9.102 1 98.25 128 GLY B CA 1
ATOM 5336 C C . GLY B 1 128 ? 5.633 16.297 9.148 1 98.25 128 GLY B C 1
ATOM 5337 O O . GLY B 1 128 ? 5.086 15.211 8.93 1 98.25 128 GLY B O 1
ATOM 5338 N N . SER B 1 129 ? 5 17.406 9.461 1 98.19 129 SER B N 1
ATOM 5339 C CA . SER B 1 129 ? 3.566 17.391 9.734 1 98.19 129 SER B CA 1
ATOM 5340 C C . SER B 1 129 ? 2.76 17.266 8.445 1 98.19 129 SER B C 1
ATOM 5342 O O . SER B 1 129 ? 1.572 16.938 8.477 1 98.19 129 SER B O 1
ATOM 5344 N N . SER B 1 130 ? 3.383 17.469 7.258 1 98.19 130 SER B N 1
ATOM 5345 C CA . SER B 1 130 ? 2.684 17.25 6 1 98.19 130 SER B CA 1
ATOM 5346 C C . SER B 1 130 ? 2.393 15.758 5.793 1 98.19 130 SER B C 1
ATOM 5348 O O . SER B 1 130 ? 1.59 15.391 4.93 1 98.19 130 SER B O 1
ATOM 5350 N N . ASN B 1 131 ? 3.025 14.898 6.59 1 98.06 131 ASN B N 1
ATOM 5351 C CA . ASN B 1 131 ? 2.83 13.453 6.488 1 98.06 131 ASN B CA 1
ATOM 5352 C C . ASN B 1 131 ? 1.808 12.953 7.504 1 98.06 131 ASN B C 1
ATOM 5354 O O . ASN B 1 131 ? 1.478 11.766 7.523 1 98.06 131 ASN B O 1
ATOM 5358 N N . ILE B 1 132 ? 1.263 13.797 8.359 1 97.06 132 ILE B N 1
ATOM 5359 C CA . ILE B 1 132 ? 0.348 13.336 9.398 1 97.06 132 ILE B CA 1
ATOM 5360 C C . ILE B 1 132 ? -0.845 14.289 9.492 1 97.06 132 ILE B C 1
ATOM 5362 O O . ILE B 1 132 ? -1.689 14.141 10.383 1 97.06 132 ILE B O 1
ATOM 5366 N N . ASP B 1 133 ? -0.968 15.188 8.539 1 95.81 133 ASP B N 1
ATOM 5367 C CA . ASP B 1 133 ? -2.072 16.141 8.547 1 95.81 133 ASP B CA 1
ATOM 5368 C C . ASP B 1 133 ? -3.338 15.516 7.957 1 95.81 133 ASP B C 1
ATOM 5370 O O . ASP B 1 133 ? -3.408 14.305 7.77 1 95.81 133 ASP B O 1
ATOM 5374 N N . HIS B 1 134 ? -4.395 16.359 7.805 1 95.5 134 HIS B N 1
ATOM 5375 C CA . HIS B 1 134 ? -5.676 15.859 7.312 1 95.5 134 HIS B CA 1
ATOM 5376 C C . HIS B 1 134 ? -5.91 16.281 5.867 1 95.5 134 HIS B C 1
ATOM 5378 O O . HIS B 1 134 ? -7.047 16.266 5.383 1 95.5 134 HIS B O 1
ATOM 5384 N N . MET B 1 135 ? -4.898 16.828 5.176 1 97.56 135 MET B N 1
ATOM 5385 C CA . MET B 1 135 ? -4.707 16.953 3.734 1 97.56 135 MET B CA 1
ATOM 5386 C C . MET B 1 135 ? -5.602 18.031 3.15 1 97.56 135 MET B C 1
ATOM 5388 O O . MET B 1 135 ? -5.707 18.172 1.931 1 97.56 135 MET B O 1
ATOM 5392 N N . ILE B 1 136 ? -6.32 18.906 3.984 1 97.5 136 ILE B N 1
ATOM 5393 C CA . ILE B 1 136 ? -7.105 20.016 3.463 1 97.5 136 ILE B CA 1
ATOM 5394 C C . ILE B 1 136 ? -6.176 21.125 2.975 1 97.5 136 ILE B C 1
ATOM 5396 O O . ILE B 1 136 ? -5.238 21.5 3.68 1 97.5 136 ILE B O 1
ATOM 5400 N N . HIS B 1 137 ? -6.395 21.578 1.77 1 97.69 137 HIS B N 1
ATOM 5401 C CA . HIS B 1 137 ? -5.559 22.594 1.145 1 97.69 137 HIS B CA 1
ATOM 5402 C C . HIS B 1 137 ? -6.297 23.922 1.027 1 97.69 137 HIS B C 1
ATOM 5404 O O . HIS B 1 137 ? -7.301 24.016 0.316 1 97.69 137 HIS B O 1
ATOM 5410 N N . VAL B 1 138 ? -5.785 24.953 1.707 1 96.25 138 VAL B N 1
ATOM 5411 C CA . VAL B 1 138 ? -6.367 26.297 1.712 1 96.25 138 VAL B CA 1
ATOM 5412 C C . VAL B 1 138 ? -5.254 27.344 1.655 1 96.25 138 VAL B C 1
ATOM 5414 O O . VAL B 1 138 ? -4.309 27.297 2.443 1 96.25 138 VAL B O 1
ATOM 5417 N N . GLN B 1 139 ? -5.418 28.281 0.728 1 97.75 139 GLN B N 1
ATOM 5418 C CA . GLN B 1 139 ? -4.426 29.344 0.624 1 97.75 139 GLN B CA 1
ATOM 5419 C C . GLN B 1 139 ? -4.574 30.344 1.764 1 97.75 139 GLN B C 1
ATOM 5421 O O . GLN B 1 139 ? -3.625 31.047 2.104 1 97.75 139 GLN B O 1
ATOM 5426 N N . GLY B 1 140 ? -5.707 30.359 2.408 1 97 140 GLY B N 1
ATOM 5427 C CA . GLY B 1 140 ? -6.078 31.422 3.318 1 97 140 GLY B CA 1
ATOM 5428 C C . GLY B 1 140 ? -6.898 32.531 2.654 1 97 140 GLY B C 1
ATOM 5429 O O . GLY B 1 140 ? -7.328 32.375 1.509 1 97 140 GLY B O 1
ATOM 5430 N N . ASP B 1 141 ? -7.227 33.531 3.408 1 97.88 141 ASP B N 1
ATOM 5431 C CA . ASP B 1 141 ? -7.949 34.719 2.9 1 97.88 141 ASP B CA 1
ATOM 5432 C C . ASP B 1 141 ? -6.988 35.844 2.521 1 97.88 141 ASP B C 1
ATOM 5434 O O . ASP B 1 141 ? -5.961 36.031 3.174 1 97.88 141 ASP B O 1
ATOM 5438 N N . PRO B 1 142 ? -7.332 36.625 1.455 1 97.56 142 PRO B N 1
ATOM 5439 C CA . PRO B 1 142 ? -6.484 37.75 1.129 1 97.56 142 PRO B CA 1
ATOM 5440 C C . PRO B 1 142 ? -6.25 38.688 2.326 1 97.56 142 PRO B C 1
ATOM 5442 O O . PRO B 1 142 ? -5.16 39.25 2.475 1 97.56 142 PRO B O 1
ATOM 5445 N N . HIS B 1 143 ? -7.223 38.781 3.145 1 97.62 143 HIS B N 1
ATOM 5446 C CA . HIS B 1 143 ? -7.133 39.625 4.336 1 97.62 143 HIS B CA 1
ATOM 5447 C C . HIS B 1 143 ? -5.965 39.219 5.219 1 97.62 143 HIS B C 1
ATOM 5449 O O . HIS B 1 143 ? -5.312 40.062 5.84 1 97.62 143 HIS B O 1
ATOM 5455 N N . ASP B 1 144 ? -5.695 37.938 5.273 1 98.06 144 ASP B N 1
ATOM 5456 C CA . ASP B 1 144 ? -4.617 37.406 6.102 1 98.06 144 ASP B CA 1
ATOM 5457 C C . ASP B 1 144 ? -3.271 38.031 5.707 1 98.06 144 ASP B C 1
ATOM 5459 O O . ASP B 1 144 ? -2.561 38.562 6.555 1 98.06 144 ASP B O 1
ATOM 5463 N N . TYR B 1 145 ? -2.979 37.969 4.484 1 98.5 145 TYR B N 1
ATOM 5464 C CA . TYR B 1 145 ? -1.674 38.375 3.973 1 98.5 145 TYR B CA 1
ATOM 5465 C C . TYR B 1 145 ? -1.573 39.906 3.871 1 98.5 145 TYR B C 1
ATOM 5467 O O . TYR B 1 145 ? -0.498 40.469 4.066 1 98.5 145 TYR B O 1
ATOM 5475 N N . ASN B 1 146 ? -2.666 40.531 3.525 1 98.31 146 ASN B N 1
ATOM 5476 C CA . ASN B 1 146 ? -2.689 42 3.58 1 98.31 146 ASN B CA 1
ATOM 5477 C C . ASN B 1 146 ? -2.42 42.5 4.992 1 98.31 146 ASN B C 1
ATOM 5479 O O . ASN B 1 146 ? -1.741 43.531 5.168 1 98.31 146 ASN B O 1
ATOM 5483 N N . ASN B 1 147 ? -2.947 41.812 5.941 1 98 147 ASN B N 1
ATOM 5484 C CA . ASN B 1 147 ? -2.639 42.125 7.328 1 98 147 ASN B CA 1
ATOM 5485 C C . ASN B 1 147 ? -1.157 41.938 7.633 1 98 147 ASN B C 1
ATOM 5487 O O . ASN B 1 147 ? -0.55 42.75 8.344 1 98 147 ASN B O 1
ATOM 5491 N N . TRP B 1 148 ? -0.55 40.812 7.137 1 98.62 148 TRP B N 1
ATOM 5492 C CA . TRP B 1 148 ? 0.887 40.594 7.305 1 98.62 148 TRP B CA 1
ATOM 5493 C C . TRP B 1 148 ? 1.663 41.781 6.746 1 98.62 148 TRP B C 1
ATOM 5495 O O . TRP B 1 148 ? 2.562 42.312 7.406 1 98.62 148 TRP B O 1
ATOM 5505 N N . ALA B 1 149 ? 1.287 42.219 5.566 1 98.69 149 ALA B N 1
ATOM 5506 C CA . ALA B 1 149 ? 1.956 43.344 4.898 1 98.69 149 ALA B CA 1
ATOM 5507 C C . ALA B 1 149 ? 1.873 44.594 5.738 1 98.69 149 ALA B C 1
ATOM 5509 O O . ALA B 1 149 ? 2.852 45.344 5.852 1 98.69 149 ALA B O 1
ATOM 5510 N N . GLU B 1 150 ? 0.745 44.812 6.27 1 98.5 150 GLU B N 1
ATOM 5511 C CA . GLU B 1 150 ? 0.533 46 7.102 1 98.5 150 GLU B CA 1
ATOM 5512 C C . GLU B 1 150 ? 1.388 45.938 8.367 1 98.5 150 GLU B C 1
ATOM 5514 O O . GLU B 1 150 ? 2.049 46.938 8.711 1 98.5 150 GLU B O 1
ATOM 5519 N N . ILE B 1 151 ? 1.371 44.844 9.031 1 97.94 151 ILE B N 1
ATOM 5520 C CA . ILE B 1 151 ? 2.139 44.656 10.258 1 97.94 151 ILE B CA 1
ATOM 5521 C C . ILE B 1 151 ? 3.623 44.875 9.977 1 97.94 151 ILE B C 1
ATOM 5523 O O . ILE B 1 151 ? 4.328 45.5 10.789 1 97.94 151 ILE B O 1
ATOM 5527 N N . LEU B 1 152 ? 4.055 44.469 8.844 1 98.25 152 LEU B 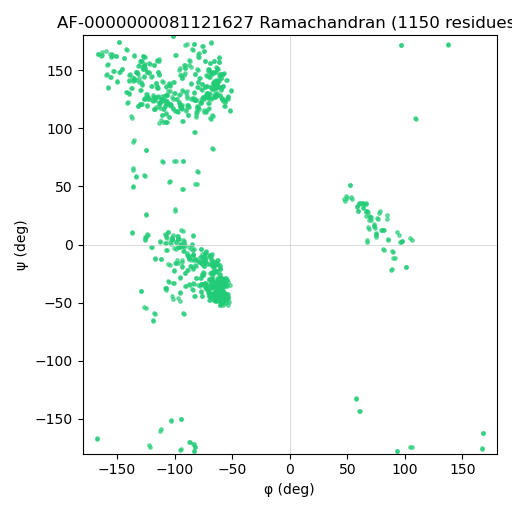N 1
ATOM 5528 C CA . LEU B 1 152 ? 5.477 44.438 8.516 1 98.25 152 LEU B CA 1
ATOM 5529 C C . LEU B 1 152 ? 5.887 45.719 7.812 1 98.25 152 LEU B C 1
ATOM 5531 O O . LEU B 1 152 ? 7.078 46.031 7.711 1 98.25 152 LEU B O 1
ATOM 5535 N N . GLY B 1 153 ? 4.922 46.531 7.32 1 98.12 153 GLY B N 1
ATOM 5536 C CA . GLY B 1 153 ? 5.246 47.625 6.434 1 98.12 153 GLY B CA 1
ATOM 5537 C C . GLY B 1 153 ? 5.953 47.188 5.164 1 98.12 153 GLY B C 1
ATOM 5538 O O . GLY B 1 153 ? 6.883 47.844 4.703 1 98.12 153 GLY B O 1
ATOM 5539 N N . ASP B 1 154 ? 5.637 46.031 4.703 1 98.25 154 ASP B N 1
ATOM 5540 C CA . ASP B 1 154 ? 6.27 45.406 3.537 1 98.25 154 ASP B CA 1
ATOM 5541 C C . ASP B 1 154 ? 5.234 44.75 2.629 1 98.25 154 ASP B C 1
ATOM 5543 O O . ASP B 1 154 ? 4.797 43.625 2.891 1 98.25 154 ASP B O 1
ATOM 5547 N N . ASP B 1 155 ? 4.945 45.25 1.488 1 97.69 155 ASP B N 1
ATOM 5548 C CA . ASP B 1 155 ? 3.867 44.844 0.588 1 97.69 155 ASP B CA 1
ATOM 5549 C C . ASP B 1 155 ? 4.188 43.531 -0.114 1 97.69 155 ASP B C 1
ATOM 5551 O O . ASP B 1 155 ? 3.314 42.938 -0.734 1 97.69 155 ASP B O 1
ATOM 5555 N N . THR B 1 156 ? 5.391 43.062 0.009 1 97.44 156 THR B N 1
ATOM 5556 C CA . THR B 1 156 ? 5.75 41.812 -0.668 1 97.44 156 THR B CA 1
ATOM 5557 C C . THR B 1 156 ? 5.027 40.625 -0.039 1 97.44 156 THR B C 1
ATOM 5559 O O . THR B 1 156 ? 4.977 39.531 -0.626 1 97.44 156 THR B O 1
ATOM 5562 N N . TRP B 1 157 ? 4.395 40.875 1.132 1 98.56 157 TRP B N 1
ATOM 5563 C CA . TRP B 1 157 ? 3.674 39.812 1.812 1 98.56 157 TRP B CA 1
ATOM 5564 C C . TRP B 1 157 ? 2.168 39.938 1.612 1 98.56 157 TRP B C 1
ATOM 5566 O O . TRP B 1 157 ? 1.388 39.125 2.109 1 98.56 157 TRP B O 1
ATOM 5576 N N . ALA B 1 158 ? 1.719 40.969 0.863 1 98.5 158 ALA B N 1
ATOM 5577 C CA . ALA B 1 158 ? 0.302 41.094 0.527 1 98.5 158 ALA B CA 1
ATOM 5578 C C . ALA B 1 158 ? -0.149 39.969 -0.37 1 98.5 158 ALA B C 1
ATOM 5580 O O . ALA B 1 158 ? 0.666 39.344 -1.072 1 98.5 158 ALA B O 1
ATOM 5581 N N . TYR B 1 159 ? -1.43 39.719 -0.381 1 98.19 159 TYR B N 1
ATOM 5582 C CA . TYR B 1 159 ? -1.947 38.531 -1.084 1 98.19 159 TYR B CA 1
ATOM 5583 C C . TYR B 1 159 ? -1.559 38.562 -2.557 1 98.19 159 TYR B C 1
ATOM 5585 O O . TYR B 1 159 ? -1.113 37.562 -3.111 1 98.19 159 TYR B O 1
ATOM 5593 N N . LYS B 1 160 ? -1.718 39.656 -3.17 1 97.38 160 LYS B N 1
ATOM 5594 C CA . LYS B 1 160 ? -1.414 39.781 -4.59 1 97.38 160 LYS B CA 1
ATOM 5595 C C . LYS B 1 160 ? 0.025 39.375 -4.887 1 97.38 160 LYS B C 1
ATOM 5597 O O . LYS B 1 160 ? 0.318 38.875 -5.969 1 97.38 160 LYS B O 1
ATOM 5602 N N . ASN B 1 161 ? 0.909 39.562 -3.904 1 97.94 161 ASN B N 1
ATOM 5603 C CA . ASN B 1 161 ? 2.332 39.312 -4.129 1 97.94 161 ASN B CA 1
ATOM 5604 C C . ASN B 1 161 ? 2.758 37.938 -3.639 1 97.94 161 ASN B C 1
ATOM 5606 O O . ASN B 1 161 ? 3.838 37.469 -3.986 1 97.94 161 ASN B O 1
ATOM 5610 N N . VAL B 1 162 ? 1.91 37.25 -2.836 1 98.06 162 VAL B N 1
ATOM 5611 C CA . VAL B 1 162 ? 2.252 35.906 -2.436 1 98.06 162 VAL B CA 1
ATOM 5612 C C . VAL B 1 162 ? 1.491 34.906 -3.305 1 98.06 162 VAL B C 1
ATOM 5614 O O . VAL B 1 162 ? 1.846 33.719 -3.359 1 98.06 162 VAL B O 1
ATOM 5617 N N . LEU B 1 163 ? 0.424 35.344 -4.031 1 98.12 163 LEU B N 1
ATOM 5618 C CA . LEU B 1 163 ? -0.381 34.5 -4.895 1 98.12 163 LEU B CA 1
ATOM 5619 C C . LEU B 1 163 ? 0.496 33.75 -5.906 1 98.12 163 LEU B C 1
ATOM 5621 O O . LEU B 1 163 ? 0.302 32.562 -6.156 1 98.12 163 LEU B O 1
ATOM 5625 N N . PRO B 1 164 ? 1.523 34.438 -6.52 1 97.81 164 PRO B N 1
ATOM 5626 C CA . PRO B 1 164 ? 2.377 33.719 -7.461 1 97.81 164 PRO B CA 1
ATOM 5627 C C . PRO B 1 164 ? 3.094 32.531 -6.82 1 97.81 164 PRO B C 1
ATOM 5629 O O . PRO B 1 164 ? 3.363 31.531 -7.492 1 97.81 164 PRO B O 1
ATOM 5632 N N . TYR B 1 165 ? 3.389 32.594 -5.555 1 98.38 165 TYR B N 1
ATOM 5633 C CA . TYR B 1 165 ? 4.051 31.484 -4.867 1 98.38 165 TYR B CA 1
ATOM 5634 C C . TYR B 1 165 ? 3.07 30.359 -4.574 1 98.38 165 TYR B C 1
ATOM 5636 O O . TYR B 1 165 ? 3.443 29.188 -4.586 1 98.38 165 TYR B O 1
ATOM 5644 N N . PHE B 1 166 ? 1.827 30.719 -4.293 1 98.5 166 PHE B N 1
ATOM 5645 C CA . PHE B 1 166 ? 0.803 29.688 -4.18 1 98.5 166 PHE B CA 1
ATOM 5646 C C . PHE B 1 166 ? 0.629 28.953 -5.504 1 98.5 166 PHE B C 1
ATOM 5648 O O . PHE B 1 166 ? 0.545 27.719 -5.535 1 98.5 166 PHE B O 1
ATOM 5655 N N . LYS B 1 167 ? 0.589 29.75 -6.559 1 98.19 167 LYS B N 1
ATOM 5656 C CA . LYS B 1 167 ? 0.465 29.141 -7.883 1 98.19 167 LYS B CA 1
ATOM 5657 C C . LYS B 1 167 ? 1.679 28.266 -8.203 1 98.19 167 LYS B C 1
ATOM 5659 O O . LYS B 1 167 ? 1.55 27.234 -8.859 1 98.19 167 LYS B O 1
ATOM 5664 N N . LYS B 1 168 ? 2.801 28.656 -7.719 1 97.69 168 LYS B N 1
ATOM 5665 C CA . LYS B 1 168 ? 4.047 27.922 -7.949 1 97.69 168 LYS B CA 1
ATOM 5666 C C . LYS B 1 168 ? 4.02 26.562 -7.266 1 97.69 168 LYS B C 1
ATOM 5668 O O . LYS B 1 168 ? 4.555 25.594 -7.797 1 97.69 168 LYS B O 1
ATOM 5673 N N . LEU B 1 169 ? 3.416 26.469 -6.09 1 97.81 169 LEU B N 1
ATOM 5674 C CA . LEU B 1 169 ? 3.455 25.219 -5.352 1 97.81 169 LEU B CA 1
ATOM 5675 C C . LEU B 1 169 ? 2.32 24.297 -5.789 1 97.81 169 LEU B C 1
ATOM 5677 O O . LEU B 1 169 ? 2.416 23.078 -5.645 1 97.81 169 LEU B O 1
ATOM 5681 N N . GLU B 1 170 ? 1.304 24.797 -6.414 1 98.44 170 GLU B N 1
ATOM 5682 C CA . GLU B 1 170 ? 0.089 24.031 -6.668 1 98.44 170 GLU B CA 1
ATOM 5683 C C . GLU B 1 170 ? 0.131 23.375 -8.039 1 98.44 170 GLU B C 1
ATOM 5685 O O . GLU B 1 170 ? 0.664 23.938 -9 1 98.44 170 GLU B O 1
ATOM 5690 N N . ASN B 1 171 ? -0.374 22.234 -8.141 1 98.5 171 ASN B N 1
ATOM 5691 C CA . ASN B 1 171 ? -0.743 21.516 -9.359 1 98.5 171 ASN B CA 1
ATOM 5692 C C . ASN B 1 171 ? -2.203 21.078 -9.336 1 98.5 171 ASN B C 1
ATOM 5694 O O . ASN B 1 171 ? -2.498 19.922 -9.039 1 98.5 171 ASN B O 1
ATOM 5698 N N . MET B 1 172 ? -3.094 22.062 -9.68 1 98.25 172 MET B N 1
ATOM 5699 C CA . MET B 1 172 ? -4.531 21.812 -9.695 1 98.25 172 MET B CA 1
ATOM 5700 C C . MET B 1 172 ? -4.895 20.797 -10.766 1 98.25 172 MET B C 1
ATOM 5702 O O . MET B 1 172 ? -4.527 20.953 -11.938 1 98.25 172 MET B O 1
ATOM 5706 N N . THR B 1 173 ? -5.629 19.719 -10.352 1 97.5 173 THR B N 1
ATOM 5707 C CA . THR B 1 173 ? -5.926 18.656 -11.289 1 97.5 173 THR B CA 1
ATOM 5708 C C . THR B 1 173 ? -7.434 18.484 -11.469 1 97.5 173 THR B C 1
ATOM 5710 O O . THR B 1 173 ? -7.887 17.656 -12.25 1 97.5 173 THR B O 1
ATOM 5713 N N . ASP B 1 174 ? -8.234 19.25 -10.758 1 96.75 174 ASP B N 1
ATOM 5714 C CA . ASP B 1 174 ? -9.688 19.172 -10.875 1 96.75 174 ASP B CA 1
ATOM 5715 C C . ASP B 1 174 ? -10.164 19.781 -12.195 1 96.75 174 ASP B C 1
ATOM 5717 O O . ASP B 1 174 ? -10.109 21 -12.383 1 96.75 174 ASP B O 1
ATOM 5721 N N . PRO B 1 175 ? -10.742 19.016 -13.102 1 96.12 175 PRO B N 1
ATOM 5722 C CA . PRO B 1 175 ? -11.086 19.531 -14.43 1 96.12 175 PRO B CA 1
ATOM 5723 C C . PRO B 1 175 ? -12.18 20.594 -14.391 1 96.12 175 PRO B C 1
ATOM 5725 O O . PRO B 1 175 ? -12.18 21.516 -15.195 1 96.12 175 PRO B O 1
ATOM 5728 N N . ASP B 1 176 ? -13.102 20.484 -13.492 1 96.44 176 ASP B N 1
ATOM 5729 C CA . ASP B 1 176 ? -14.188 21.453 -13.398 1 96.44 176 ASP B CA 1
ATOM 5730 C C . ASP B 1 176 ? -13.68 22.812 -12.938 1 96.44 176 ASP B C 1
ATOM 5732 O O . ASP B 1 176 ? -14.094 23.844 -13.469 1 96.44 176 ASP B O 1
ATOM 5736 N N . LEU B 1 177 ? -12.836 22.766 -11.945 1 96.94 177 LEU B N 1
ATOM 5737 C CA . LEU B 1 177 ? -12.273 24.031 -11.453 1 96.94 177 LEU B CA 1
ATOM 5738 C C . LEU B 1 177 ? -11.375 24.672 -12.508 1 96.94 177 LEU B C 1
ATOM 5740 O O . LEU B 1 177 ? -11.344 25.891 -12.648 1 96.94 177 LEU B O 1
ATOM 5744 N N . LEU B 1 178 ? -10.68 23.828 -13.242 1 97.25 178 LEU B N 1
ATOM 5745 C CA . LEU B 1 178 ? -9.781 24.328 -14.281 1 97.25 178 LEU B CA 1
ATOM 5746 C C . LEU B 1 178 ? -10.562 24.969 -15.414 1 97.25 178 LEU B C 1
ATOM 5748 O O . LEU B 1 178 ? -10.031 25.812 -16.156 1 97.25 178 LEU B O 1
ATOM 5752 N N . ALA B 1 179 ? -11.836 24.594 -15.578 1 97.44 179 ALA B N 1
ATOM 5753 C CA . ALA B 1 179 ? -12.695 25.141 -16.625 1 97.44 179 ALA B CA 1
ATOM 5754 C C . ALA B 1 179 ? -13.523 26.312 -16.094 1 97.44 179 ALA B C 1
ATOM 5756 O O . ALA B 1 179 ? -14.445 26.781 -16.75 1 97.44 179 ALA B O 1
ATOM 5757 N N . SER B 1 180 ? -13.195 26.812 -14.945 1 96.25 180 SER B N 1
ATOM 5758 C CA . SER B 1 180 ? -13.984 27.859 -14.305 1 96.25 180 SER B CA 1
ATOM 5759 C C . SER B 1 180 ? -13.133 29.094 -14.023 1 96.25 180 SER B C 1
ATOM 5761 O O . SER B 1 180 ? -11.969 29.156 -14.438 1 96.25 180 SER B O 1
ATOM 5763 N N . GLN B 1 181 ? -13.703 30.094 -13.273 1 93.44 181 GLN B N 1
ATOM 5764 C CA . GLN B 1 181 ? -13.039 31.344 -12.938 1 93.44 181 GLN B CA 1
ATOM 5765 C C . GLN B 1 181 ? -11.93 31.125 -11.914 1 93.44 181 GLN B C 1
ATOM 5767 O O . GLN B 1 181 ? -11.047 31.969 -11.75 1 93.44 181 GLN B O 1
ATOM 5772 N N . TYR B 1 182 ? -11.984 30.031 -11.305 1 94.75 182 TYR B N 1
ATOM 5773 C CA . TYR B 1 182 ? -11.023 29.75 -10.242 1 94.75 182 TYR B CA 1
ATOM 5774 C C . TYR B 1 182 ? -9.672 29.344 -10.812 1 94.75 182 TYR B C 1
ATOM 5776 O O . TYR B 1 182 ? -8.664 29.328 -10.102 1 94.75 182 TYR B O 1
ATOM 5784 N N . ALA B 1 183 ? -9.617 29.016 -12.055 1 95.69 183 ALA B N 1
ATOM 5785 C CA . ALA B 1 183 ? -8.414 28.531 -12.719 1 95.69 183 ALA B CA 1
ATOM 5786 C C . ALA B 1 183 ? -7.258 29.516 -12.547 1 95.69 183 ALA B C 1
ATOM 5788 O O . ALA B 1 183 ? -6.109 29.094 -12.359 1 95.69 183 ALA B O 1
ATOM 5789 N N . ASP B 1 184 ? -7.547 30.766 -12.531 1 95.88 184 ASP B N 1
ATOM 5790 C CA . ASP B 1 184 ? -6.516 31.797 -12.492 1 95.88 184 ASP B CA 1
ATOM 5791 C C . ASP B 1 184 ? -5.941 31.953 -11.086 1 95.88 184 ASP B C 1
ATOM 5793 O O . ASP B 1 184 ? -4.898 32.594 -10.898 1 95.88 184 ASP B O 1
ATOM 5797 N N . LEU B 1 185 ? -6.559 31.344 -10.133 1 97.56 185 LEU B N 1
ATOM 5798 C CA . LEU B 1 185 ? -6.137 31.484 -8.742 1 97.56 185 LEU B CA 1
ATOM 5799 C C . LEU B 1 185 ? -5.289 30.297 -8.305 1 97.56 185 LEU B C 1
ATOM 5801 O O . LEU B 1 185 ? -4.777 30.281 -7.18 1 97.56 185 LEU B O 1
ATOM 5805 N N . HIS B 1 186 ? -5.156 29.344 -9.188 1 98 186 HIS B N 1
ATOM 5806 C CA . HIS B 1 186 ? -4.402 28.141 -8.859 1 98 186 HIS B CA 1
ATOM 5807 C C . HIS B 1 186 ? -3.326 27.859 -9.906 1 98 186 HIS B C 1
ATOM 5809 O O . HIS B 1 186 ? -3.443 28.297 -11.055 1 98 186 HIS B O 1
ATOM 5815 N N . GLY B 1 187 ? -2.236 27.219 -9.469 1 98.19 187 GLY B N 1
ATOM 5816 C CA . GLY B 1 187 ? -1.217 26.75 -10.398 1 98.19 187 GLY B CA 1
ATOM 5817 C C . GLY B 1 187 ? -1.495 25.375 -10.953 1 98.19 187 GLY B C 1
ATOM 5818 O O . GLY B 1 187 ? -2.246 24.594 -10.359 1 98.19 187 GLY B O 1
ATOM 5819 N N . THR B 1 188 ? -0.891 25.047 -12.125 1 97.62 188 THR B N 1
ATOM 5820 C CA . THR B 1 188 ? -1.061 23.75 -12.758 1 97.62 188 THR B CA 1
ATOM 5821 C C . THR B 1 188 ? 0.293 23.094 -13.023 1 97.62 188 THR B C 1
ATOM 5823 O O . THR B 1 188 ? 0.362 22.016 -13.609 1 97.62 188 THR B O 1
ATOM 5826 N N . GLY B 1 189 ? 1.344 23.656 -12.617 1 97.25 189 GLY B N 1
ATOM 5827 C CA . GLY B 1 189 ? 2.676 23.141 -12.883 1 97.25 189 GLY B CA 1
ATOM 5828 C C . GLY B 1 189 ? 3.498 22.938 -11.625 1 97.25 189 GLY B C 1
ATOM 5829 O O . GLY B 1 189 ? 4.68 22.594 -11.703 1 97.25 189 GLY B O 1
ATOM 5830 N N . GLY B 1 190 ? 2.906 23.109 -10.461 1 97.88 190 GLY B N 1
ATOM 5831 C CA . GLY B 1 190 ? 3.633 23.031 -9.203 1 97.88 190 GLY B CA 1
ATOM 5832 C C . GLY B 1 190 ? 3.822 21.609 -8.703 1 97.88 190 GLY B C 1
ATOM 5833 O O . GLY B 1 190 ? 3.488 20.656 -9.406 1 97.88 190 GLY B O 1
ATOM 5834 N N . MET B 1 191 ? 4.426 21.5 -7.559 1 96.94 191 MET B N 1
ATOM 5835 C CA . MET B 1 191 ? 4.867 20.219 -7.02 1 96.94 191 MET B CA 1
ATOM 5836 C C . MET B 1 191 ? 3.727 19.516 -6.293 1 96.94 191 MET B C 1
ATOM 5838 O O . MET B 1 191 ? 3.758 18.297 -6.105 1 96.94 191 MET B O 1
ATOM 5842 N N . LEU B 1 192 ? 2.705 20.219 -5.875 1 97.88 192 LEU B N 1
ATOM 5843 C CA . LEU B 1 192 ? 1.651 19.688 -5.012 1 97.88 192 LEU B CA 1
ATOM 5844 C C . LEU B 1 192 ? 0.358 19.484 -5.793 1 97.88 192 LEU B C 1
ATOM 5846 O O . LEU B 1 192 ? -0.377 20.453 -6.043 1 97.88 192 LEU B O 1
ATOM 5850 N N . LYS B 1 193 ? -0.017 18.266 -6.117 1 98.19 193 LYS B N 1
ATOM 5851 C CA . LYS B 1 193 ? -1.299 18 -6.762 1 98.19 193 LYS B CA 1
ATOM 5852 C C . LYS B 1 193 ? -2.457 18.188 -5.785 1 98.19 193 LYS B C 1
ATOM 5854 O O . LYS B 1 193 ? -2.389 17.734 -4.641 1 98.19 193 LYS B O 1
ATOM 5859 N N . ILE B 1 194 ? -3.436 18.906 -6.172 1 97.56 194 ILE B N 1
ATOM 5860 C CA . ILE B 1 194 ? -4.621 19.141 -5.352 1 97.56 194 ILE B CA 1
ATOM 5861 C C . ILE B 1 194 ? -5.879 18.891 -6.18 1 97.56 194 ILE B C 1
ATOM 5863 O O . ILE B 1 194 ? -5.902 19.172 -7.383 1 97.56 194 ILE B O 1
ATOM 5867 N N . ALA B 1 195 ? -6.875 18.359 -5.578 1 94.94 195 ALA B N 1
ATOM 5868 C CA . ALA B 1 195 ? -8.164 18.125 -6.223 1 94.94 195 ALA B CA 1
ATOM 5869 C C . ALA B 1 195 ? -9.273 17.969 -5.188 1 94.94 195 ALA B C 1
ATOM 5871 O O . ALA B 1 195 ? -9.008 17.875 -3.988 1 94.94 195 ALA B O 1
ATOM 5872 N N . ARG B 1 196 ? -10.594 18.031 -5.68 1 95.62 196 ARG B N 1
ATOM 5873 C CA . ARG B 1 196 ? -11.75 17.766 -4.832 1 95.62 196 ARG B CA 1
ATOM 5874 C C . ARG B 1 196 ? -12.156 16.297 -4.883 1 95.62 196 ARG B C 1
ATOM 5876 O O . ARG B 1 196 ? -11.906 15.617 -5.875 1 95.62 196 ARG B O 1
ATOM 5883 N N . GLN B 1 197 ? -12.625 15.859 -3.773 1 91.62 197 GLN B N 1
ATOM 5884 C CA . GLN B 1 197 ? -13.367 14.602 -3.709 1 91.62 197 GLN B CA 1
ATOM 5885 C C . GLN B 1 197 ? -14.836 14.852 -3.385 1 91.62 197 GLN B C 1
ATOM 5887 O O . GLN B 1 197 ? -15.18 15.172 -2.246 1 91.62 197 GLN B O 1
ATOM 5892 N N . ILE B 1 198 ? -15.68 14.688 -4.359 1 91.38 198 ILE B N 1
ATOM 5893 C CA . ILE B 1 198 ? -17.078 15.07 -4.219 1 91.38 198 ILE B CA 1
ATOM 5894 C C . ILE B 1 198 ? -17.938 13.82 -4.066 1 91.38 198 ILE B C 1
ATOM 5896 O O . ILE B 1 198 ? -17.75 12.828 -4.777 1 91.38 198 ILE B O 1
ATOM 5900 N N . ALA B 1 199 ? -18.781 13.852 -3.113 1 89 199 ALA B N 1
ATOM 5901 C CA . ALA B 1 199 ? -19.781 12.805 -2.922 1 89 199 ALA B CA 1
ATOM 5902 C C . ALA B 1 199 ? -21.188 13.352 -3.1 1 89 199 ALA B C 1
ATOM 5904 O O . ALA B 1 199 ? -21.422 14.555 -2.941 1 89 199 ALA B O 1
ATOM 5905 N N . ASP B 1 200 ? -22.156 12.57 -3.377 1 82.38 200 ASP B N 1
ATOM 5906 C CA . ASP B 1 200 ? -23.531 12.977 -3.615 1 82.38 200 ASP B CA 1
ATOM 5907 C C . ASP B 1 200 ? -24.141 13.625 -2.371 1 82.38 200 ASP B C 1
ATOM 5909 O O . ASP B 1 200 ? -24.859 14.625 -2.471 1 82.38 200 ASP B O 1
ATOM 5913 N N . ILE B 1 201 ? -23.719 13.125 -1.299 1 78.94 201 ILE B N 1
ATOM 5914 C CA . ILE B 1 201 ? -24.344 13.547 -0.046 1 78.94 201 ILE B CA 1
ATOM 5915 C C . ILE B 1 201 ? -23.891 14.961 0.307 1 78.94 201 ILE B C 1
ATOM 5917 O O . ILE B 1 201 ? -24.516 15.617 1.147 1 78.94 201 ILE B O 1
ATOM 5921 N N . ASP B 1 202 ? -22.938 15.453 -0.366 1 85.94 202 ASP B N 1
ATOM 5922 C CA . ASP B 1 202 ? -22.391 16.781 -0.095 1 85.94 202 ASP B CA 1
ATOM 5923 C C . ASP B 1 202 ? -23.422 17.859 -0.432 1 85.94 202 ASP B C 1
ATOM 5925 O O . ASP B 1 202 ? -23.484 18.891 0.244 1 85.94 202 ASP B O 1
ATOM 5929 N N . SER B 1 203 ? -24.25 17.562 -1.345 1 87.19 203 SER B N 1
ATOM 5930 C CA . SER B 1 203 ? -25.219 18.547 -1.79 1 87.19 203 SER B CA 1
ATOM 5931 C C . SER B 1 203 ? -26.234 18.844 -0.696 1 87.19 203 SER B C 1
ATOM 5933 O O . SER B 1 203 ? -26.688 19.984 -0.553 1 87.19 203 SER B O 1
ATOM 5935 N N . VAL B 1 204 ? -26.516 17.938 0.105 1 84.75 204 VAL B N 1
ATOM 5936 C CA . VAL B 1 204 ? -27.484 18.094 1.189 1 84.75 204 VAL B CA 1
ATOM 5937 C C . VAL B 1 204 ? -26.969 19.125 2.189 1 84.75 204 VAL B C 1
ATOM 5939 O O . VAL B 1 204 ? -27.719 20.031 2.584 1 84.75 204 VAL B O 1
ATOM 5942 N N . TYR B 1 205 ? -25.797 19.062 2.494 1 87.81 205 TYR B N 1
ATOM 5943 C CA . TYR B 1 205 ? -25.219 19.953 3.49 1 87.81 205 TYR B CA 1
ATOM 5944 C C . TYR B 1 205 ? -24.984 21.344 2.912 1 87.81 205 TYR B C 1
ATOM 5946 O O . TYR B 1 205 ? -25.234 22.344 3.58 1 87.81 205 TYR B O 1
ATOM 5954 N N . LYS B 1 206 ? -24.531 21.391 1.704 1 93.81 206 LYS B N 1
ATOM 5955 C CA . LYS B 1 206 ? -24.312 22.688 1.074 1 93.81 206 LYS B CA 1
ATOM 5956 C C . LYS B 1 206 ? -25.625 23.469 0.958 1 93.81 206 LYS B C 1
ATOM 5958 O O . LYS B 1 206 ? -25.672 24.672 1.248 1 93.81 206 LYS B O 1
ATOM 5963 N N . GLU B 1 207 ? -26.703 22.75 0.68 1 94.75 207 GLU B N 1
ATOM 5964 C CA . GLU B 1 207 ? -28 23.406 0.553 1 94.75 207 GLU B CA 1
ATOM 5965 C C . GLU B 1 207 ? -28.5 23.906 1.905 1 94.75 207 GLU B C 1
ATOM 5967 O O . GLU B 1 207 ? -29.156 24.938 1.987 1 94.75 207 GLU B O 1
ATOM 5972 N N . ALA B 1 208 ? -28.234 23.156 2.936 1 95 208 ALA B N 1
ATOM 5973 C CA . ALA B 1 208 ? -28.625 23.594 4.273 1 95 208 ALA B CA 1
ATOM 5974 C C . ALA B 1 208 ? -27.953 24.906 4.641 1 95 208 ALA B C 1
ATOM 5976 O O . ALA B 1 208 ? -28.594 25.812 5.18 1 95 208 ALA B O 1
ATOM 5977 N N . PHE B 1 209 ? -26.688 25.031 4.324 1 94.94 209 PHE B N 1
ATOM 5978 C CA . PHE B 1 209 ? -25.969 26.266 4.617 1 94.94 209 PHE B CA 1
ATOM 5979 C C . PHE B 1 209 ? -26.469 27.406 3.732 1 94.94 209 PHE B C 1
ATOM 5981 O O . PHE B 1 209 ? -26.516 28.562 4.168 1 94.94 209 PHE B O 1
ATOM 5988 N N . ASN B 1 210 ? -26.828 27.016 2.531 1 95.88 210 ASN B N 1
ATOM 5989 C CA . ASN B 1 210 ? -27.391 28.016 1.628 1 95.88 210 ASN B CA 1
ATOM 5990 C C . ASN B 1 210 ? -28.719 28.578 2.166 1 95.88 210 ASN B C 1
ATOM 5992 O O . ASN B 1 210 ? -29 29.766 2.01 1 95.88 210 ASN B O 1
ATOM 5996 N N . GLU B 1 211 ? -29.516 27.781 2.723 1 96.31 211 GLU B N 1
ATOM 5997 C CA . GLU B 1 211 ? -30.781 28.203 3.338 1 96.31 211 GLU B CA 1
ATOM 5998 C C . GLU B 1 211 ? -30.531 29.203 4.465 1 96.31 211 GLU B C 1
ATOM 6000 O O . GLU B 1 211 ? -31.375 30.062 4.734 1 96.31 211 GLU B O 1
ATOM 6005 N N . LEU B 1 212 ? -29.422 29.109 5.098 1 95.44 212 LEU B N 1
ATOM 6006 C CA . LEU B 1 212 ? -29.062 30 6.199 1 95.44 212 LEU B CA 1
ATOM 6007 C C . LEU B 1 212 ? -28.422 31.281 5.676 1 95.44 212 LEU B C 1
ATOM 6009 O O . LEU B 1 212 ? -28.016 32.125 6.461 1 95.44 212 LEU B O 1
ATOM 6013 N N . GLY B 1 213 ? -28.219 31.359 4.359 1 94.38 213 GLY B N 1
ATOM 6014 C CA . GLY B 1 213 ? -27.75 32.594 3.771 1 94.38 213 GLY B CA 1
ATOM 6015 C C . GLY B 1 213 ? -26.297 32.531 3.352 1 94.38 213 GLY B C 1
ATOM 6016 O O . GLY B 1 213 ? -25.734 33.531 2.891 1 94.38 213 GLY B O 1
ATOM 6017 N N . HIS B 1 214 ? -25.688 31.406 3.482 1 95.25 214 HIS B N 1
ATOM 6018 C CA . HIS B 1 214 ? -24.312 31.266 3.035 1 95.25 214 HIS B CA 1
ATOM 6019 C C . HIS B 1 214 ? -24.25 30.922 1.552 1 95.25 214 HIS B C 1
ATOM 6021 O O . HIS B 1 214 ? -25 30.062 1.076 1 95.25 214 HIS B O 1
ATOM 6027 N N . LYS B 1 215 ? -23.344 31.5 0.833 1 95.12 215 LYS B N 1
ATOM 6028 C CA . LYS B 1 215 ? -23.203 31.25 -0.598 1 95.12 215 LYS B CA 1
ATOM 6029 C C . LYS B 1 215 ? -22.516 29.922 -0.855 1 95.12 215 LYS B C 1
ATOM 6031 O O . LYS B 1 215 ? -21.516 29.594 -0.198 1 95.12 215 LYS B O 1
ATOM 6036 N N . ILE B 1 216 ? -23.062 29.156 -1.755 1 96.12 216 ILE B N 1
ATOM 6037 C CA . ILE B 1 216 ? -22.375 27.969 -2.246 1 96.12 216 ILE B CA 1
ATOM 6038 C C . ILE B 1 216 ? -21.359 28.375 -3.309 1 96.12 216 ILE B C 1
ATOM 6040 O O . ILE B 1 216 ? -21.688 29.062 -4.273 1 96.12 216 ILE B O 1
ATOM 6044 N N . VAL B 1 217 ? -20.141 28.016 -3.117 1 95.44 217 VAL B N 1
ATOM 6045 C CA . VAL B 1 217 ? -19.078 28.312 -4.086 1 95.44 217 VAL B CA 1
ATOM 6046 C C . VAL B 1 217 ? -18.359 27.016 -4.453 1 95.44 217 VAL B C 1
ATOM 6048 O O . VAL B 1 217 ? -18.359 26.047 -3.682 1 95.44 217 VAL B O 1
ATOM 6051 N N . ASP B 1 218 ? -17.75 26.969 -5.645 1 93.56 218 ASP B N 1
ATOM 6052 C CA . ASP B 1 218 ? -17.016 25.781 -6.055 1 93.56 218 ASP B CA 1
ATOM 6053 C C . ASP B 1 218 ? -15.656 25.719 -5.367 1 93.56 218 ASP B C 1
ATOM 6055 O O . ASP B 1 218 ? -15.094 24.625 -5.195 1 93.56 218 ASP B O 1
ATOM 6059 N N . ASP B 1 219 ? -15.133 26.859 -5.062 1 95.12 219 ASP B N 1
ATOM 6060 C CA . ASP B 1 219 ? -13.852 27.031 -4.398 1 95.12 219 ASP B CA 1
ATOM 6061 C C . ASP B 1 219 ? -13.836 28.297 -3.547 1 95.12 219 ASP B C 1
ATOM 6063 O O . ASP B 1 219 ? -14.383 29.312 -3.943 1 95.12 219 ASP B O 1
ATOM 6067 N N . THR B 1 220 ? -13.195 28.109 -2.387 1 93.19 220 THR B N 1
ATOM 6068 C CA . THR B 1 220 ? -13.188 29.266 -1.502 1 93.19 220 THR B CA 1
ATOM 6069 C C . THR B 1 220 ? -11.984 30.172 -1.788 1 93.19 220 THR B C 1
ATOM 6071 O O . THR B 1 220 ? -11.883 31.266 -1.249 1 93.19 220 THR B O 1
ATOM 6074 N N . THR B 1 221 ? -11.055 29.719 -2.6 1 95.25 221 THR B N 1
ATOM 6075 C CA . THR B 1 221 ? -9.945 30.594 -2.992 1 95.25 221 THR B CA 1
ATOM 6076 C C . THR B 1 221 ? -10.453 31.797 -3.779 1 95.25 221 THR B C 1
ATOM 6078 O O . THR B 1 221 ? -11.18 31.641 -4.762 1 95.25 221 THR B O 1
ATOM 6081 N N . SER B 1 222 ? -10.016 32.969 -3.316 1 92.19 222 SER B N 1
ATOM 6082 C CA . SER B 1 222 ? -10.555 34.188 -3.895 1 92.19 222 SER B CA 1
ATOM 6083 C C . SER B 1 222 ? -9.57 35.344 -3.756 1 92.19 222 SER B C 1
ATOM 6085 O O . SER B 1 222 ? -8.664 35.312 -2.92 1 92.19 222 SER B O 1
ATOM 6087 N N . LEU B 1 223 ? -9.852 36.375 -4.609 1 93.12 223 LEU B N 1
ATOM 6088 C CA . LEU B 1 223 ? -9.062 37.594 -4.52 1 93.12 223 LEU B CA 1
ATOM 6089 C C . LEU B 1 223 ? -9.656 38.562 -3.488 1 93.12 223 LEU B C 1
ATOM 6091 O O . LEU B 1 223 ? -9 39.531 -3.076 1 93.12 223 LEU B O 1
ATOM 6095 N N . THR B 1 224 ? -10.891 38.219 -3.094 1 88.25 224 THR B N 1
ATOM 6096 C CA . THR B 1 224 ? -11.555 39.219 -2.287 1 88.25 224 THR B CA 1
ATOM 6097 C C . THR B 1 224 ? -12.109 38.594 -1.003 1 88.25 224 THR B C 1
ATOM 6099 O O . THR B 1 224 ? -12.125 39.25 0.043 1 88.25 224 THR B O 1
ATOM 6102 N N . SER B 1 225 ? -12.656 37.406 -1.11 1 90.12 225 SER B N 1
ATOM 6103 C CA . SER B 1 225 ? -13.305 36.844 0.07 1 90.12 225 SER B CA 1
ATOM 6104 C C . SER B 1 225 ? -13.406 35.344 -0.028 1 90.12 225 SER B C 1
ATOM 6106 O O . SER B 1 225 ? -13.852 34.812 -1.044 1 90.12 225 SER B O 1
ATOM 6108 N N . THR B 1 226 ? -13.078 34.719 1.091 1 93.31 226 THR B N 1
ATOM 6109 C CA . THR B 1 226 ? -13.117 33.25 1.127 1 93.31 226 THR B CA 1
ATOM 6110 C C . THR B 1 226 ? -14.469 32.781 1.637 1 93.31 226 THR B C 1
ATOM 6112 O O . THR B 1 226 ? -14.688 31.562 1.753 1 93.31 226 THR B O 1
ATOM 6115 N N . LEU B 1 227 ? -15.438 33.625 1.912 1 97 227 LEU B N 1
ATOM 6116 C CA . LEU B 1 227 ? -16.703 33.25 2.541 1 97 227 LEU B CA 1
ATOM 6117 C C . LEU B 1 227 ? -17.516 32.344 1.623 1 97 227 LEU B C 1
ATOM 6119 O O . LEU B 1 227 ? -17.547 32.562 0.408 1 97 227 LEU B O 1
ATOM 6123 N N . GLY B 1 228 ? -18.156 31.312 2.254 1 96.44 228 GLY B N 1
ATOM 6124 C CA . GLY B 1 228 ? -19.031 30.422 1.512 1 96.44 228 GLY B CA 1
ATOM 6125 C C . GLY B 1 228 ? -18.844 28.969 1.879 1 96.44 228 GLY B C 1
ATOM 6126 O O . GLY B 1 228 ? -18.016 28.641 2.736 1 96.44 228 GLY B O 1
ATOM 6127 N N . VAL B 1 229 ? -19.719 28.141 1.356 1 96.81 229 VAL B N 1
ATOM 6128 C CA . VAL B 1 229 ? -19.672 26.703 1.578 1 96.81 229 VAL B CA 1
ATOM 6129 C C . VAL B 1 229 ? -19.203 26 0.306 1 96.81 229 VAL B C 1
ATOM 6131 O O . VAL B 1 229 ? -19.594 26.375 -0.801 1 96.81 229 VAL B O 1
ATOM 6134 N N . SER B 1 230 ? -18.312 25.016 0.413 1 96.31 230 SER B N 1
ATOM 6135 C CA . SER B 1 230 ? -17.75 24.297 -0.724 1 96.31 230 SER B CA 1
ATOM 6136 C C . SER B 1 230 ? -17.25 22.906 -0.312 1 96.31 230 SER B C 1
ATOM 6138 O O . SER B 1 230 ? -17.25 22.578 0.875 1 96.31 230 SER B O 1
ATOM 6140 N N . ASN B 1 231 ? -17.016 22.016 -1.316 1 96.62 231 ASN B N 1
ATOM 6141 C CA . ASN B 1 231 ? -16.141 20.875 -1.098 1 96.62 231 ASN B CA 1
ATOM 6142 C C . ASN B 1 231 ? -14.672 21.281 -1.036 1 96.62 231 ASN B C 1
ATOM 6144 O O . ASN B 1 231 ? -14.18 21.984 -1.925 1 96.62 231 ASN B O 1
ATOM 6148 N N . PRO B 1 232 ? -14 20.875 0.002 1 96.56 232 PRO B N 1
ATOM 6149 C CA . PRO B 1 232 ? -12.625 21.359 0.141 1 96.56 232 PRO B CA 1
ATOM 6150 C C . PRO B 1 232 ? -11.68 20.75 -0.896 1 96.56 232 PRO B C 1
ATOM 6152 O O . PRO B 1 232 ? -11.93 19.656 -1.4 1 96.56 232 PRO B O 1
ATOM 6155 N N . LEU B 1 233 ? -10.648 21.531 -1.226 1 97.31 233 LEU B N 1
ATOM 6156 C CA . LEU B 1 233 ? -9.508 20.969 -1.94 1 97.31 233 LEU B CA 1
ATOM 6157 C C . LEU B 1 233 ? -8.68 20.078 -1.02 1 97.31 233 LEU B C 1
ATOM 6159 O O . LEU B 1 233 ? -8.484 20.406 0.152 1 97.31 233 LEU B O 1
ATOM 6163 N N . LEU B 1 234 ? -8.289 18.938 -1.535 1 98 234 LEU B N 1
ATOM 6164 C CA . LEU B 1 234 ? -7.449 18.016 -0.786 1 98 234 LEU B CA 1
ATOM 6165 C C . LEU B 1 234 ? -6.094 17.844 -1.462 1 98 234 LEU B C 1
ATOM 6167 O O . LEU B 1 234 ? -6.012 17.781 -2.691 1 98 234 LEU B O 1
ATOM 6171 N N . ALA B 1 235 ? -5.02 17.797 -0.645 1 97.94 235 ALA B N 1
ATOM 6172 C CA . ALA B 1 235 ? -3.676 17.484 -1.121 1 97.94 235 ALA B CA 1
ATOM 6173 C C . ALA B 1 235 ? -3.5 15.969 -1.299 1 97.94 235 ALA B C 1
ATOM 6175 O O . ALA B 1 235 ? -2.693 15.344 -0.606 1 97.94 235 ALA B O 1
ATOM 6176 N N . ILE B 1 236 ? -4.238 15.414 -2.146 1 97.94 236 ILE B N 1
ATOM 6177 C CA . ILE B 1 236 ? -4.215 14.008 -2.539 1 97.94 236 ILE B CA 1
ATOM 6178 C C . ILE B 1 236 ? -4.059 13.898 -4.055 1 97.94 236 ILE B C 1
ATOM 6180 O O . ILE B 1 236 ? -4.75 14.594 -4.809 1 97.94 236 ILE B O 1
ATOM 6184 N N . GLY B 1 237 ? -3.135 13.211 -4.543 1 96.69 237 GLY B N 1
ATOM 6185 C CA . GLY B 1 237 ? -2.861 12.969 -5.949 1 96.69 237 GLY B CA 1
ATOM 6186 C C . GLY B 1 237 ? -2.086 11.695 -6.199 1 96.69 237 GLY B C 1
ATOM 6187 O O . GLY B 1 237 ? -1.269 11.281 -5.375 1 96.69 237 GLY B O 1
ATOM 6188 N N . ASP B 1 238 ? -2.42 11.031 -7.332 1 93.44 238 ASP B N 1
ATOM 6189 C CA . ASP B 1 238 ? -1.76 9.789 -7.727 1 93.44 238 ASP B CA 1
ATOM 6190 C C . ASP B 1 238 ? -1.937 8.711 -6.66 1 93.44 238 ASP B C 1
ATOM 6192 O O . ASP B 1 238 ? -1.009 7.945 -6.383 1 93.44 238 ASP B O 1
ATOM 6196 N N . ASN B 1 239 ? -2.965 8.75 -5.945 1 91.56 239 ASN B N 1
ATOM 6197 C CA . ASN B 1 239 ? -3.391 7.746 -4.977 1 91.56 239 ASN B CA 1
ATOM 6198 C C . ASN B 1 239 ? -2.572 7.828 -3.691 1 91.56 239 ASN B C 1
ATOM 6200 O O . ASN B 1 239 ? -2.398 6.824 -2.998 1 91.56 239 ASN B O 1
ATOM 6204 N N . ILE B 1 240 ? -1.959 8.945 -3.389 1 95.19 240 ILE B N 1
ATOM 6205 C CA . ILE B 1 240 ? -1.229 9.094 -2.135 1 95.19 240 ILE B CA 1
ATOM 6206 C C . ILE B 1 240 ? -1.397 10.516 -1.604 1 95.19 240 ILE B C 1
ATOM 6208 O O . ILE B 1 240 ? -1.736 11.43 -2.359 1 95.19 240 ILE B O 1
ATOM 6212 N N . ARG B 1 241 ? -1.142 10.664 -0.327 1 97.44 241 ARG B N 1
ATOM 6213 C CA . ARG B 1 241 ? -0.997 11.977 0.294 1 97.44 241 ARG B CA 1
ATOM 6214 C C . ARG B 1 241 ? 0.111 12.781 -0.377 1 97.44 241 ARG B C 1
ATOM 6216 O O . ARG B 1 241 ? 1.18 12.242 -0.676 1 97.44 241 ARG B O 1
ATOM 6223 N N . GLN B 1 242 ? -0.151 14.086 -0.635 1 98.06 242 GLN B N 1
ATOM 6224 C CA . GLN B 1 242 ? 0.856 14.961 -1.232 1 98.06 242 GLN B CA 1
ATOM 6225 C C . GLN B 1 242 ? 1.66 15.688 -0.159 1 98.06 242 GLN B C 1
ATOM 6227 O O . GLN B 1 242 ? 1.567 16.906 -0.029 1 98.06 242 GLN B O 1
ATOM 6232 N N . SER B 1 243 ? 2.506 14.961 0.536 1 98.19 243 SER B N 1
ATOM 6233 C CA . SER B 1 243 ? 3.373 15.531 1.561 1 98.19 243 SER B CA 1
ATOM 6234 C C . SER B 1 243 ? 4.59 16.219 0.939 1 98.19 243 SER B C 1
ATOM 6236 O O . SER B 1 243 ? 4.871 16.031 -0.247 1 98.19 243 SER B O 1
ATOM 6238 N N . SER B 1 244 ? 5.277 17.031 1.706 1 98.44 244 SER B N 1
ATOM 6239 C CA . SER B 1 244 ? 6.484 17.688 1.214 1 98.44 244 SER B CA 1
ATOM 6240 C C . SER B 1 244 ? 7.57 16.672 0.887 1 98.44 244 SER B C 1
ATOM 6242 O O . SER B 1 244 ? 8.367 16.875 -0.035 1 98.44 244 SER B O 1
ATOM 6244 N N . SER B 1 245 ? 7.605 15.555 1.604 1 98.38 245 SER B N 1
ATOM 6245 C CA . SER B 1 245 ? 8.57 14.5 1.283 1 98.38 245 SER B CA 1
ATOM 6246 C C . SER B 1 245 ? 8.258 13.867 -0.069 1 98.38 245 SER B C 1
ATOM 6248 O O . SER B 1 245 ? 9.156 13.68 -0.891 1 98.38 245 SER B O 1
ATOM 6250 N N . ASN B 1 246 ? 7.004 13.609 -0.371 1 97.38 246 ASN B N 1
ATOM 6251 C CA . ASN B 1 246 ? 6.609 12.992 -1.63 1 97.38 246 ASN B CA 1
ATOM 6252 C C . ASN B 1 246 ? 6.719 13.969 -2.797 1 97.38 246 ASN B C 1
ATOM 6254 O O . ASN B 1 246 ? 7.043 13.57 -3.918 1 97.38 246 ASN B O 1
ATOM 6258 N N . CYS B 1 247 ? 6.465 15.258 -2.547 1 98 247 CYS B N 1
ATOM 6259 C CA . CYS B 1 247 ? 6.258 16.188 -3.652 1 98 247 CYS B CA 1
ATOM 6260 C C . CYS B 1 247 ? 7.512 17.016 -3.914 1 98 247 CYS B C 1
ATOM 6262 O O . CYS B 1 247 ? 7.785 17.391 -5.055 1 98 247 CYS B O 1
ATOM 6264 N N . TYR B 1 248 ? 8.266 17.328 -2.861 1 98.44 248 TYR B N 1
ATOM 6265 C CA . TYR B 1 248 ? 9.414 18.203 -3.037 1 98.44 248 TYR B CA 1
ATOM 6266 C C . TYR B 1 248 ? 10.719 17.438 -2.939 1 98.44 248 TYR B C 1
ATOM 6268 O O . TYR B 1 248 ? 11.672 17.719 -3.67 1 98.44 248 TYR B O 1
ATOM 6276 N N . LEU B 1 249 ? 10.781 16.469 -2.062 1 98.5 249 LEU B N 1
ATOM 6277 C CA . LEU B 1 249 ? 12.047 15.766 -1.854 1 98.5 249 LEU B CA 1
ATOM 6278 C C . LEU B 1 249 ? 12.25 14.68 -2.902 1 98.5 249 LEU B C 1
ATOM 6280 O O . LEU B 1 249 ? 13.344 14.539 -3.451 1 98.5 249 LEU B O 1
ATOM 6284 N N . THR B 1 250 ? 11.188 13.898 -3.176 1 97.56 250 THR B N 1
ATOM 6285 C CA . THR B 1 250 ? 11.273 12.766 -4.094 1 97.56 250 THR B CA 1
ATOM 6286 C C . THR B 1 250 ? 11.852 13.203 -5.438 1 97.56 250 THR B C 1
ATOM 6288 O O . THR B 1 250 ? 12.797 12.594 -5.945 1 97.56 250 THR B O 1
ATOM 6291 N N . PRO B 1 251 ? 11.406 14.328 -6.016 1 97.5 251 PRO B N 1
ATOM 6292 C CA . PRO B 1 251 ? 11.961 14.742 -7.309 1 97.5 251 PRO B CA 1
ATOM 6293 C C . PRO B 1 251 ? 13.43 15.125 -7.219 1 97.5 251 PRO B C 1
ATOM 6295 O O . PRO B 1 251 ? 14.125 15.188 -8.242 1 97.5 251 PRO B O 1
ATOM 6298 N N . ALA B 1 252 ? 13.945 15.398 -6.055 1 97.81 252 ALA B N 1
ATOM 6299 C CA . ALA B 1 252 ? 15.32 15.844 -5.867 1 97.81 252 ALA B CA 1
ATOM 6300 C C . ALA B 1 252 ? 16.203 14.711 -5.375 1 97.81 252 ALA B C 1
ATOM 6302 O O . ALA B 1 252 ? 17.391 14.906 -5.102 1 97.81 252 ALA B O 1
ATOM 6303 N N . LYS B 1 253 ? 15.688 13.508 -5.273 1 96 253 LYS B N 1
ATOM 6304 C CA . LYS B 1 253 ? 16.344 12.43 -4.543 1 96 253 LYS B CA 1
ATOM 6305 C C . LYS B 1 253 ? 17.672 12.047 -5.191 1 96 253 LYS B C 1
ATOM 6307 O O . LYS B 1 253 ? 18.562 11.539 -4.523 1 96 253 LYS B O 1
ATOM 6312 N N . SER B 1 254 ? 17.875 12.328 -6.484 1 95.19 254 SER B N 1
ATOM 6313 C CA . SER B 1 254 ? 19.047 11.867 -7.215 1 95.19 254 SER B CA 1
ATOM 6314 C C . SER B 1 254 ? 20.125 12.945 -7.254 1 95.19 254 SER B C 1
ATOM 6316 O O . SER B 1 254 ? 21.203 12.734 -7.824 1 95.19 254 SER B O 1
ATOM 6318 N N . ARG B 1 255 ? 19.828 14.125 -6.676 1 97.81 255 ARG B N 1
ATOM 6319 C CA . ARG B 1 255 ? 20.828 15.203 -6.68 1 97.81 255 ARG B CA 1
ATOM 6320 C C . ARG B 1 255 ? 21.984 14.875 -5.75 1 97.81 255 ARG B C 1
ATOM 6322 O O . ARG B 1 255 ? 21.781 14.617 -4.562 1 97.81 255 ARG B O 1
ATOM 6329 N N . SER B 1 256 ? 23.219 14.961 -6.25 1 97.12 256 SER B N 1
ATOM 6330 C CA . SER B 1 256 ? 24.406 14.555 -5.496 1 97.12 256 SER B CA 1
ATOM 6331 C C . SER B 1 256 ? 24.812 15.625 -4.488 1 97.12 256 SER B C 1
ATOM 6333 O O . SER B 1 256 ? 25.625 15.375 -3.602 1 97.12 256 SER B O 1
ATOM 6335 N N . ASN B 1 257 ? 24.234 16.859 -4.68 1 98.44 257 ASN B N 1
ATOM 6336 C CA . ASN B 1 257 ? 24.594 17.969 -3.797 1 98.44 257 ASN B CA 1
ATOM 6337 C C . ASN B 1 257 ? 23.578 18.141 -2.668 1 98.44 257 ASN B C 1
ATOM 6339 O O . ASN B 1 257 ? 23.625 19.125 -1.932 1 98.44 257 ASN B O 1
ATOM 6343 N N . LEU B 1 258 ? 22.578 17.219 -2.582 1 98.75 258 LEU B N 1
ATOM 6344 C CA . LEU B 1 258 ? 21.594 17.219 -1.505 1 98.75 258 LEU B CA 1
ATOM 6345 C C . LEU B 1 258 ? 21.828 16.062 -0.55 1 98.75 258 LEU B C 1
ATOM 6347 O O . LEU B 1 258 ? 21.828 14.898 -0.967 1 98.75 258 LEU B O 1
ATOM 6351 N N . PHE B 1 259 ? 22.078 16.422 0.698 1 98.56 259 PHE B N 1
ATOM 6352 C CA . PHE B 1 259 ? 22.328 15.422 1.737 1 98.56 259 PHE B CA 1
ATOM 6353 C C . PHE B 1 259 ? 21.234 15.469 2.797 1 98.56 259 PHE B C 1
ATOM 6355 O O . PHE B 1 259 ? 20.766 16.547 3.182 1 98.56 259 PHE B O 1
ATOM 6362 N N . VAL B 1 260 ? 20.75 14.289 3.207 1 98.62 260 VAL B N 1
ATOM 6363 C CA . VAL B 1 260 ? 19.719 14.188 4.23 1 98.62 260 VAL B CA 1
ATOM 6364 C C . VAL B 1 260 ? 20.203 13.297 5.371 1 98.62 260 VAL B C 1
ATOM 6366 O O . VAL B 1 260 ? 20.578 12.141 5.152 1 98.62 260 VAL B O 1
ATOM 6369 N N . ALA B 1 261 ? 20.281 13.859 6.562 1 98.56 261 ALA B N 1
ATOM 6370 C CA . ALA B 1 261 ? 20.625 13.094 7.758 1 98.56 261 ALA B CA 1
ATOM 6371 C C . ALA B 1 261 ? 19.391 12.828 8.617 1 98.56 261 ALA B C 1
ATOM 6373 O O . ALA B 1 261 ? 18.734 13.758 9.07 1 98.56 261 ALA B O 1
ATOM 6374 N N . LEU B 1 262 ? 19.094 11.578 8.844 1 98.06 262 LEU B N 1
ATOM 6375 C CA . LEU B 1 262 ? 17.906 11.164 9.586 1 98.06 262 LEU B CA 1
ATOM 6376 C C . LEU B 1 262 ? 18.266 10.828 11.031 1 98.06 262 LEU B C 1
ATOM 6378 O O . LEU B 1 262 ? 19.453 10.672 11.359 1 98.06 262 LEU B O 1
ATOM 6382 N N . ASN B 1 263 ? 17.156 10.789 11.859 1 97.75 263 ASN B N 1
ATOM 6383 C CA . ASN B 1 263 ? 17.344 10.469 13.273 1 97.75 263 ASN B CA 1
ATOM 6384 C C . ASN B 1 263 ? 18.484 11.273 13.883 1 97.75 263 ASN B C 1
ATOM 6386 O O . ASN B 1 263 ? 19.344 10.719 14.57 1 97.75 263 ASN B O 1
ATOM 6390 N N . THR B 1 264 ? 18.594 12.484 13.508 1 98.12 264 THR B N 1
ATOM 6391 C CA . THR B 1 264 ? 19.625 13.438 13.938 1 98.12 264 THR B CA 1
ATOM 6392 C C . THR B 1 264 ? 18.984 14.688 14.531 1 98.12 264 THR B C 1
ATOM 6394 O O . THR B 1 264 ? 18.141 15.32 13.898 1 98.12 264 THR B O 1
ATOM 6397 N N . ILE B 1 265 ? 19.359 15.055 15.695 1 97.5 265 ILE B N 1
ATOM 6398 C CA . ILE B 1 265 ? 18.766 16.188 16.406 1 97.5 265 ILE B CA 1
ATOM 6399 C C . ILE B 1 265 ? 19.75 17.359 16.438 1 97.5 265 ILE B C 1
ATOM 6401 O O . ILE B 1 265 ? 20.922 17.172 16.719 1 97.5 265 ILE B O 1
ATOM 6405 N N . ALA B 1 266 ? 19.297 18.531 16.031 1 98.12 266 ALA B N 1
ATOM 6406 C CA . ALA B 1 266 ? 20.094 19.734 16.219 1 98.12 266 ALA B CA 1
ATOM 6407 C C . ALA B 1 266 ? 20.062 20.188 17.672 1 98.12 266 ALA B C 1
ATOM 6409 O O . ALA B 1 266 ? 19 20.406 18.234 1 98.12 266 ALA B O 1
ATOM 6410 N N . ARG B 1 267 ? 21.203 20.375 18.234 1 97.69 267 ARG B N 1
ATOM 6411 C CA . ARG B 1 267 ? 21.297 20.75 19.641 1 97.69 267 ARG B CA 1
ATOM 6412 C C . ARG B 1 267 ? 21.422 22.266 19.797 1 97.69 267 ARG B C 1
ATOM 6414 O O . ARG B 1 267 ? 20.875 22.828 20.75 1 97.69 267 ARG B O 1
ATOM 6421 N N . LYS B 1 268 ? 22.25 22.812 18.891 1 97.62 268 LYS B N 1
ATOM 6422 C CA . LYS B 1 268 ? 22.531 24.234 19 1 97.62 268 LYS B CA 1
ATOM 6423 C C . LYS B 1 268 ? 23.031 24.797 17.656 1 97.62 268 LYS B C 1
ATOM 6425 O O . LYS B 1 268 ? 23.625 24.078 16.859 1 97.62 268 LYS B O 1
ATOM 6430 N N . ILE B 1 269 ? 22.641 26.078 17.453 1 98.81 269 ILE B N 1
ATOM 6431 C CA . ILE B 1 269 ? 23.25 26.812 16.344 1 98.81 269 ILE B CA 1
ATOM 6432 C C . ILE B 1 269 ? 24.594 27.391 16.797 1 98.81 269 ILE B C 1
ATOM 6434 O O . ILE B 1 269 ? 24.703 27.953 17.875 1 98.81 269 ILE B O 1
ATOM 6438 N N . LEU B 1 270 ? 25.594 27.172 15.992 1 98.81 270 LEU B N 1
ATOM 6439 C CA . LEU B 1 270 ? 26.906 27.766 16.266 1 98.81 270 LEU B CA 1
ATOM 6440 C C . LEU B 1 270 ? 26.953 29.219 15.812 1 98.81 270 LEU B C 1
ATOM 6442 O O . LEU B 1 270 ? 26.734 29.5 14.633 1 98.81 270 LEU B O 1
ATOM 6446 N N . ILE B 1 271 ? 27.188 30.141 16.766 1 98.62 271 ILE B N 1
ATOM 6447 C CA . ILE B 1 271 ? 27.188 31.578 16.484 1 98.62 271 ILE B CA 1
ATOM 6448 C C . ILE B 1 271 ? 28.484 32.188 16.969 1 98.62 271 ILE B C 1
ATOM 6450 O O . ILE B 1 271 ? 28.875 32 18.109 1 98.62 271 ILE B O 1
ATOM 6454 N N . LYS B 1 272 ? 29.156 32.844 16.094 1 97.81 272 LYS B N 1
ATOM 6455 C CA . LYS B 1 272 ? 30.359 33.625 16.391 1 97.81 272 LYS B CA 1
ATOM 6456 C C . LYS B 1 272 ? 30.203 35.062 15.945 1 97.81 272 LYS B C 1
ATOM 6458 O O . LYS B 1 272 ? 29.906 35.344 14.781 1 97.81 272 LYS B O 1
ATOM 6463 N N . ASP B 1 273 ? 30.438 36.031 16.812 1 97.5 273 ASP B N 1
ATOM 6464 C CA . ASP B 1 273 ? 30.328 37.469 16.516 1 97.5 273 ASP B CA 1
ATOM 6465 C C . ASP B 1 273 ? 29 37.781 15.82 1 97.5 273 ASP B C 1
ATOM 6467 O O . ASP B 1 273 ? 28.984 38.438 14.773 1 97.5 273 ASP B O 1
ATOM 6471 N N . ASN B 1 274 ? 27.922 37.156 16.297 1 98 274 ASN B N 1
ATOM 6472 C CA . ASN B 1 274 ? 26.547 37.344 15.828 1 98 274 ASN B CA 1
ATOM 6473 C C . ASN B 1 274 ? 26.359 36.844 14.398 1 98 274 ASN B C 1
ATOM 6475 O O . ASN B 1 274 ? 25.516 37.375 13.664 1 98 274 ASN B O 1
ATOM 6479 N N . VAL B 1 275 ? 27.219 35.938 14.047 1 98.62 275 VAL B N 1
ATOM 6480 C CA . VAL B 1 275 ? 27.094 35.281 12.75 1 98.62 275 VAL B CA 1
ATOM 6481 C C . VAL B 1 275 ? 26.891 33.781 12.938 1 98.62 275 VAL B C 1
ATOM 6483 O O . VAL B 1 275 ? 27.688 33.125 13.617 1 98.62 275 VAL B O 1
ATOM 6486 N N . ALA B 1 276 ? 25.812 33.25 12.383 1 98.88 276 ALA B N 1
ATOM 6487 C CA . ALA B 1 276 ? 25.625 31.812 12.414 1 98.88 276 ALA B CA 1
ATOM 6488 C C . ALA B 1 276 ? 26.625 31.109 11.5 1 98.88 276 ALA B C 1
ATOM 6490 O O . ALA B 1 276 ? 26.688 31.391 10.305 1 98.88 276 ALA B O 1
ATOM 6491 N N . THR B 1 277 ? 27.375 30.156 12.023 1 98.75 277 THR B N 1
ATOM 6492 C CA . THR B 1 277 ? 28.438 29.531 11.266 1 98.75 277 THR B CA 1
ATOM 6493 C C . THR B 1 277 ? 28.156 28.047 11.062 1 98.75 277 THR B C 1
ATOM 6495 O O . THR B 1 277 ? 28.844 27.375 10.281 1 98.75 277 THR B O 1
ATOM 6498 N N . GLY B 1 278 ? 27.219 27.5 11.742 1 98.81 278 GLY B N 1
ATOM 6499 C CA . GLY B 1 278 ? 26.906 26.094 11.625 1 98.81 278 GLY B CA 1
ATOM 6500 C C . GLY B 1 278 ? 25.969 25.609 12.711 1 98.81 278 GLY B C 1
ATOM 6501 O O . GLY B 1 278 ? 25.172 26.375 13.258 1 98.81 278 GLY B O 1
ATOM 6502 N N . VAL B 1 279 ? 25.938 24.234 12.883 1 98.88 279 VAL B N 1
ATOM 6503 C CA . VAL B 1 279 ? 25.078 23.625 13.898 1 98.88 279 VAL B CA 1
ATOM 6504 C C . VAL B 1 279 ? 25.828 22.5 14.602 1 98.88 279 VAL B C 1
ATOM 6506 O O . VAL B 1 279 ? 26.719 21.875 14.023 1 98.88 279 VAL B O 1
ATOM 6509 N N . GLN B 1 280 ? 25.547 22.328 15.836 1 98.75 280 GLN B N 1
ATOM 6510 C CA . GLN B 1 280 ? 25.906 21.125 16.562 1 98.75 280 GLN B CA 1
ATOM 6511 C C . GLN B 1 280 ? 24.75 20.125 16.547 1 98.75 280 GLN B C 1
ATOM 6513 O O . GLN B 1 280 ? 23.594 20.484 16.781 1 98.75 280 GLN B O 1
ATOM 6518 N N . VAL B 1 281 ? 25.031 18.828 16.234 1 98.56 281 VAL B N 1
ATOM 6519 C CA . VAL B 1 281 ? 23.969 17.828 16.141 1 98.56 281 VAL B CA 1
ATOM 6520 C C . VAL B 1 281 ? 24.344 16.609 16.969 1 98.56 281 VAL B C 1
ATOM 6522 O O . VAL B 1 281 ? 25.5 16.438 17.359 1 98.56 281 VAL B O 1
ATOM 6525 N N . GLU B 1 282 ? 23.359 15.914 17.312 1 97.81 282 GLU B N 1
ATOM 6526 C CA . GLU B 1 282 ? 23.5 14.57 17.875 1 97.81 282 GLU B CA 1
ATOM 6527 C C . GLU B 1 282 ? 22.938 13.516 16.922 1 97.81 282 GLU B C 1
ATOM 6529 O O . GLU B 1 282 ? 21.781 13.586 16.516 1 97.81 282 GLU B O 1
ATOM 6534 N N . THR B 1 283 ? 23.75 12.586 16.547 1 96.81 283 THR B N 1
ATOM 6535 C CA . THR B 1 283 ? 23.359 11.539 15.609 1 96.81 283 THR B CA 1
ATOM 6536 C C . THR B 1 283 ? 22.641 10.406 16.328 1 96.81 283 THR B C 1
ATOM 6538 O O . THR B 1 283 ? 22.562 10.398 17.562 1 96.81 283 THR B O 1
ATOM 6541 N N . SER B 1 284 ? 22.109 9.477 15.539 1 92.69 284 SER B N 1
ATOM 6542 C CA . SER B 1 284 ? 21.375 8.336 16.094 1 92.69 284 SER B CA 1
ATOM 6543 C C . SER B 1 284 ? 22.297 7.457 16.938 1 92.69 284 SER B C 1
ATOM 6545 O O . SER B 1 284 ? 21.828 6.77 17.844 1 92.69 284 SER B O 1
ATOM 6547 N N . SER B 1 285 ? 23.594 7.512 16.703 1 93.5 285 SER B N 1
ATOM 6548 C CA . SER B 1 285 ? 24.562 6.723 17.469 1 93.5 285 SER B CA 1
ATOM 6549 C C . SER B 1 285 ? 24.938 7.426 18.766 1 93.5 285 SER B C 1
ATOM 6551 O O . SER B 1 285 ? 25.672 6.867 19.578 1 93.5 285 SER B O 1
ATOM 6553 N N . GLY B 1 286 ? 24.516 8.672 18.938 1 93.25 286 GLY B N 1
ATOM 6554 C CA . GLY B 1 286 ? 24.812 9.414 20.156 1 93.25 286 GLY B CA 1
ATOM 6555 C C . GLY B 1 286 ? 26.016 10.328 20.016 1 93.25 286 GLY B C 1
ATOM 6556 O O . GLY B 1 286 ? 26.375 11.031 20.969 1 93.25 286 GLY B O 1
ATOM 6557 N N . ASP B 1 287 ? 26.578 10.391 18.844 1 96.19 287 ASP B N 1
ATOM 6558 C CA . ASP B 1 287 ? 27.734 11.25 18.609 1 96.19 287 ASP B CA 1
ATOM 6559 C C . ASP B 1 287 ? 27.312 12.711 18.5 1 96.19 287 ASP B C 1
ATOM 6561 O O . ASP B 1 287 ? 26.266 13.023 17.906 1 96.19 287 ASP B O 1
ATOM 6565 N N . THR B 1 288 ? 28.078 13.57 19.094 1 97.44 288 THR B N 1
ATOM 6566 C CA . THR B 1 288 ? 27.922 15.008 18.906 1 97.44 288 THR B CA 1
ATOM 6567 C C . THR B 1 288 ? 28.875 15.539 17.844 1 97.44 288 THR B C 1
ATOM 6569 O O . THR B 1 288 ? 30.078 15.32 17.938 1 97.44 288 THR B O 1
ATOM 6572 N N . LEU B 1 289 ? 28.312 16.141 16.844 1 98.5 289 LEU B N 1
ATOM 6573 C CA . LEU B 1 289 ? 29.109 16.656 15.719 1 98.5 289 LEU B CA 1
ATOM 6574 C C . LEU B 1 289 ? 28.859 18.141 15.516 1 98.5 289 LEU B C 1
ATOM 6576 O O . LEU B 1 289 ? 27.797 18.656 15.859 1 98.5 289 LEU B O 1
ATOM 6580 N N . GLU B 1 290 ? 29.891 18.844 15.047 1 98.75 290 GLU B N 1
ATOM 6581 C CA . GLU B 1 290 ? 29.75 20.219 14.562 1 98.75 290 GLU B CA 1
ATOM 6582 C C . GLU B 1 290 ? 29.859 20.281 13.039 1 98.75 290 GLU B C 1
ATOM 6584 O O . GLU B 1 290 ? 30.797 19.734 12.453 1 98.75 290 GLU B O 1
ATOM 6589 N N . LEU B 1 291 ? 28.844 20.781 12.469 1 98.81 291 LEU B N 1
ATOM 6590 C CA . LEU B 1 291 ? 28.766 20.969 11.023 1 98.81 291 LEU B CA 1
ATOM 6591 C C . LEU B 1 291 ? 28.734 22.453 10.664 1 98.81 291 LEU B C 1
ATOM 6593 O O . LEU B 1 291 ? 28.141 23.25 11.383 1 98.81 291 LEU B O 1
ATOM 6597 N N . PHE B 1 292 ? 29.312 22.844 9.555 1 98.81 292 PHE B N 1
ATOM 6598 C CA . PHE B 1 292 ? 29.484 24.266 9.266 1 98.81 292 PHE B CA 1
ATOM 6599 C C . PHE B 1 292 ? 28.766 24.656 7.988 1 98.81 292 PHE B C 1
ATOM 6601 O O . PHE B 1 292 ? 28.594 23.828 7.082 1 98.81 292 PHE B O 1
ATOM 6608 N N . ALA B 1 293 ? 28.219 25.891 7.992 1 98.81 293 ALA B N 1
ATOM 6609 C CA . ALA B 1 293 ? 27.531 26.469 6.848 1 98.81 293 ALA B CA 1
ATOM 6610 C C . ALA B 1 293 ? 28.328 27.641 6.266 1 98.81 293 ALA B C 1
ATOM 6612 O O . ALA B 1 293 ? 28.562 28.641 6.945 1 98.81 293 ALA B O 1
ATOM 6613 N N . ASN B 1 294 ? 28.641 27.547 4.98 1 98.5 294 ASN B N 1
ATOM 6614 C CA . ASN B 1 294 ? 29.406 28.594 4.32 1 98.5 294 ASN B CA 1
ATOM 6615 C C . ASN B 1 294 ? 28.531 29.812 4.023 1 98.5 294 ASN B C 1
ATOM 6617 O O . ASN B 1 294 ? 29.016 30.938 3.932 1 98.5 294 ASN B O 1
ATOM 6621 N N . LYS B 1 295 ? 27.266 29.594 3.883 1 98.44 295 LYS B N 1
ATOM 6622 C CA . LYS B 1 295 ? 26.375 30.688 3.5 1 98.44 295 LYS B CA 1
ATOM 6623 C C . LYS B 1 295 ? 25.328 30.953 4.578 1 98.44 295 LYS B C 1
ATOM 6625 O O . LYS B 1 295 ? 25.359 31.984 5.254 1 98.44 295 LYS B O 1
ATOM 6630 N N . GLU B 1 296 ? 24.391 29.953 4.82 1 98.56 296 GLU B N 1
ATOM 6631 C CA . GLU B 1 296 ? 23.328 30.234 5.777 1 98.56 296 GLU B CA 1
ATOM 6632 C C . GLU B 1 296 ? 22.891 28.969 6.52 1 98.56 296 GLU B C 1
ATOM 6634 O O . GLU B 1 296 ? 23 27.859 5.984 1 98.56 296 GLU B O 1
ATOM 6639 N N . VAL B 1 297 ? 22.484 29.156 7.727 1 98.94 297 VAL B N 1
ATOM 6640 C CA . VAL B 1 297 ? 21.703 28.172 8.477 1 98.94 297 VAL B CA 1
ATOM 6641 C C . VAL B 1 297 ? 20.219 28.531 8.414 1 98.94 297 VAL B C 1
ATOM 6643 O O . VAL B 1 297 ? 19.844 29.672 8.68 1 98.94 297 VAL B O 1
ATOM 6646 N N . ILE B 1 298 ? 19.391 27.594 7.977 1 98.94 298 ILE B N 1
ATOM 6647 C CA . ILE B 1 298 ? 17.953 27.797 7.887 1 98.94 298 ILE B CA 1
ATOM 6648 C C . ILE B 1 298 ? 17.234 26.906 8.891 1 98.94 298 ILE B C 1
ATOM 6650 O O . ILE B 1 298 ? 17.344 25.672 8.82 1 98.94 298 ILE B O 1
ATOM 6654 N N . VAL B 1 299 ? 16.531 27.5 9.836 1 98.94 299 VAL B N 1
ATOM 6655 C CA . VAL B 1 299 ? 15.805 26.734 10.852 1 98.94 299 VAL B CA 1
ATOM 6656 C C . VAL B 1 299 ? 14.352 26.547 10.414 1 98.94 299 VAL B C 1
ATOM 6658 O O . VAL B 1 299 ? 13.641 27.516 10.148 1 98.94 299 VAL B O 1
ATOM 6661 N N . SER B 1 300 ? 13.906 25.359 10.266 1 98.88 300 SER B N 1
ATOM 6662 C CA . SER B 1 300 ? 12.562 24.969 9.859 1 98.88 300 SER B CA 1
ATOM 6663 C C . SER B 1 300 ? 12.039 23.828 10.719 1 98.88 300 SER B C 1
ATOM 6665 O O . SER B 1 300 ? 11.578 22.812 10.188 1 98.88 300 SER B O 1
ATOM 6667 N N . ALA B 1 301 ? 12.133 23.938 12 1 98.5 301 ALA B N 1
ATOM 6668 C CA . ALA B 1 301 ? 11.82 22.859 12.938 1 98.5 301 ALA B CA 1
ATOM 6669 C C . ALA B 1 301 ? 10.383 22.969 13.438 1 98.5 301 ALA B C 1
ATOM 6671 O O . ALA B 1 301 ? 9.93 22.156 14.242 1 98.5 301 ALA B O 1
ATOM 6672 N N . GLY B 1 302 ? 9.594 23.953 13.008 1 98.19 302 GLY B N 1
ATOM 6673 C CA . GLY B 1 302 ? 8.195 24.094 13.391 1 98.19 302 GLY B CA 1
ATOM 6674 C C . GLY B 1 302 ? 7.988 25.062 14.539 1 98.19 302 GLY B C 1
ATOM 6675 O O . GLY B 1 302 ? 8.938 25.438 15.227 1 98.19 302 GLY B O 1
ATOM 6676 N N . ALA B 1 303 ? 6.801 25.391 14.852 1 98.56 303 ALA B N 1
ATOM 6677 C CA . ALA B 1 303 ? 6.426 26.484 15.75 1 98.56 303 ALA B CA 1
ATOM 6678 C C . ALA B 1 303 ? 6.711 26.109 17.203 1 98.56 303 ALA B C 1
ATOM 6680 O O . ALA B 1 303 ? 6.656 26.969 18.094 1 98.56 303 ALA B O 1
ATOM 6681 N N . ILE B 1 304 ? 7.078 24.891 17.453 1 98.62 304 ILE B N 1
ATOM 6682 C CA . ILE B 1 304 ? 7.383 24.469 18.812 1 98.62 304 ILE B CA 1
ATOM 6683 C C . ILE B 1 304 ? 8.891 24.281 18.969 1 98.62 304 ILE B C 1
ATOM 6685 O O . ILE B 1 304 ? 9.492 24.766 19.938 1 98.62 304 ILE B O 1
ATOM 6689 N N . HIS B 1 305 ? 9.531 23.75 17.969 1 98.62 305 HIS B N 1
ATOM 6690 C CA . HIS B 1 305 ? 10.922 23.359 18.141 1 98.62 305 HIS B CA 1
ATOM 6691 C C . HIS B 1 305 ? 11.867 24.391 17.562 1 98.62 305 HIS B C 1
ATOM 6693 O O . HIS B 1 305 ? 13.047 24.422 17.906 1 98.62 305 HIS B O 1
ATOM 6699 N N . THR B 1 306 ? 11.391 25.219 16.609 1 98.88 306 THR B N 1
ATOM 6700 C CA . THR B 1 306 ? 12.211 26.328 16.141 1 98.88 306 THR B CA 1
ATOM 6701 C C . THR B 1 306 ? 12.547 27.281 17.297 1 98.88 306 THR B C 1
ATOM 6703 O O . THR B 1 306 ? 13.711 27.578 17.547 1 98.88 306 THR B O 1
ATOM 6706 N N . PRO B 1 307 ? 11.531 27.734 18.047 1 98.88 307 PRO B N 1
ATOM 6707 C CA . PRO B 1 307 ? 11.891 28.594 19.172 1 98.88 307 PRO B CA 1
ATOM 6708 C C . PRO B 1 307 ? 12.766 27.891 20.203 1 98.88 307 PRO B C 1
ATOM 6710 O O . PRO B 1 307 ? 13.641 28.5 20.812 1 98.88 307 PRO B O 1
ATOM 6713 N N . GLN B 1 308 ? 12.539 26.594 20.406 1 98.75 308 GLN B N 1
ATOM 6714 C CA . GLN B 1 308 ? 13.391 25.859 21.328 1 98.75 308 GLN B CA 1
ATOM 6715 C C . GLN B 1 308 ? 14.852 25.906 20.891 1 98.75 308 GLN B C 1
ATOM 6717 O O . GLN B 1 308 ? 15.734 26.219 21.703 1 98.75 308 GLN B O 1
ATOM 6722 N N . LEU B 1 309 ? 15.086 25.641 19.641 1 98.75 309 LEU B N 1
ATOM 6723 C CA . LEU B 1 309 ? 16.453 25.609 19.125 1 98.75 309 LEU B CA 1
ATOM 6724 C C . LEU B 1 309 ? 17.078 27 19.188 1 98.75 309 LEU B C 1
ATOM 6726 O O . LEU B 1 309 ? 18.25 27.141 19.547 1 98.75 309 LEU B O 1
ATOM 6730 N N . LEU B 1 310 ? 16.312 28.062 18.828 1 98.94 310 LEU B N 1
ATOM 6731 C CA . LEU B 1 310 ? 16.844 29.422 18.906 1 98.94 310 LEU B CA 1
ATOM 6732 C C . LEU B 1 310 ? 17.219 29.781 20.344 1 98.94 310 LEU B C 1
ATOM 6734 O O . LEU B 1 310 ? 18.297 30.297 20.594 1 98.94 310 LEU B O 1
ATOM 6738 N N . MET B 1 311 ? 16.359 29.438 21.297 1 98.88 311 MET B N 1
ATOM 6739 C CA . MET B 1 311 ? 16.641 29.766 22.688 1 98.88 311 MET B CA 1
ATOM 6740 C C . MET B 1 311 ? 17.859 29 23.203 1 98.88 311 MET B C 1
ATOM 6742 O O . MET B 1 311 ? 18.719 29.578 23.875 1 98.88 311 MET B O 1
ATOM 6746 N N . LEU B 1 312 ? 17.953 27.75 22.844 1 98.69 312 LEU B N 1
ATOM 6747 C CA . LEU B 1 312 ? 19.094 26.938 23.25 1 98.69 312 LEU B CA 1
ATOM 6748 C C . LEU B 1 312 ? 20.391 27.484 22.656 1 98.69 312 LEU B C 1
ATOM 6750 O O . LEU B 1 312 ? 21.484 27.172 23.141 1 98.69 312 LEU B O 1
ATOM 6754 N N . SER B 1 313 ? 20.297 28.344 21.656 1 98.81 313 SER B N 1
ATOM 6755 C CA . SER B 1 313 ? 21.438 28.906 20.953 1 98.81 313 SER B CA 1
ATOM 6756 C C . SER B 1 313 ? 21.734 30.328 21.406 1 98.81 313 SER B C 1
ATOM 6758 O O . SER B 1 313 ? 22.547 31.031 20.797 1 98.81 313 SER B O 1
ATOM 6760 N N . GLY B 1 314 ? 21 30.828 22.391 1 98.62 314 GLY B N 1
ATOM 6761 C CA . GLY B 1 314 ? 21.25 32.156 22.953 1 98.62 314 GLY B CA 1
ATOM 6762 C C . GLY B 1 314 ? 20.406 33.219 22.328 1 98.62 314 GLY B C 1
ATOM 6763 O O . GLY B 1 314 ? 20.672 34.406 22.531 1 98.62 314 GLY B O 1
ATOM 6764 N N . ILE B 1 315 ? 19.469 32.938 21.531 1 98.88 315 ILE B N 1
ATOM 6765 C CA . ILE B 1 315 ? 18.562 33.875 20.891 1 98.88 315 ILE B CA 1
ATOM 6766 C C . ILE B 1 315 ? 17.172 33.75 21.516 1 98.88 315 ILE B C 1
ATOM 6768 O O . ILE B 1 315 ? 16.438 32.812 21.234 1 98.88 315 ILE B O 1
ATOM 6772 N N . GLY B 1 316 ? 16.734 34.656 22.328 1 98.81 316 GLY B N 1
ATOM 6773 C CA . GLY B 1 316 ? 15.461 34.594 23.047 1 98.81 316 GLY B CA 1
ATOM 6774 C C . GLY B 1 316 ? 15.367 35.625 24.156 1 98.81 316 GLY B C 1
ATOM 6775 O O . GLY B 1 316 ? 16.25 36.469 24.297 1 98.81 316 GLY B O 1
ATOM 6776 N N . PRO B 1 317 ? 14.305 35.594 24.891 1 98.75 317 PRO B N 1
ATOM 6777 C CA . PRO B 1 317 ? 14.148 36.562 25.984 1 98.75 317 PRO B CA 1
ATOM 6778 C C . PRO B 1 317 ? 15.273 36.5 27.016 1 98.75 317 PRO B C 1
ATOM 6780 O O . PRO B 1 317 ? 15.508 35.438 27.594 1 98.75 317 PRO B O 1
ATOM 6783 N N . LYS B 1 318 ? 15.898 37.594 27.266 1 98.62 318 LYS B N 1
ATOM 6784 C CA . LYS B 1 318 ? 17.109 37.656 28.078 1 98.62 318 LYS B CA 1
ATOM 6785 C C . LYS B 1 318 ? 16.875 37.031 29.453 1 98.62 318 LYS B C 1
ATOM 6787 O O . LYS B 1 318 ? 17.641 36.188 29.875 1 98.62 318 LYS B O 1
ATOM 6792 N N . SER B 1 319 ? 15.844 37.438 30.109 1 98.5 319 SER B N 1
ATOM 6793 C CA . SER B 1 319 ? 15.57 36.969 31.453 1 98.5 319 SER B CA 1
ATOM 6794 C C . SER B 1 319 ? 15.398 35.438 31.484 1 98.5 319 SER B C 1
ATOM 6796 O O . SER B 1 319 ? 15.898 34.781 32.375 1 98.5 319 SER B O 1
ATOM 6798 N N . HIS B 1 320 ? 14.727 34.906 30.516 1 98.44 320 HIS B N 1
ATOM 6799 C CA . HIS B 1 320 ? 14.469 33.469 30.453 1 98.44 320 HIS B CA 1
ATOM 6800 C C . HIS B 1 320 ? 15.758 32.688 30.172 1 98.44 320 HIS B C 1
ATOM 6802 O O . HIS B 1 320 ? 16 31.656 30.781 1 98.44 320 HIS B O 1
ATOM 6808 N N . LEU B 1 321 ? 16.547 33.188 29.234 1 98.62 321 LEU B N 1
ATOM 6809 C CA . LEU B 1 321 ? 17.812 32.531 28.891 1 98.62 321 LEU B CA 1
ATOM 6810 C C . LEU B 1 321 ? 18.75 32.5 30.094 1 98.62 321 LEU B C 1
ATOM 6812 O O . LEU B 1 321 ? 19.344 31.453 30.391 1 98.62 321 LEU B O 1
ATOM 6816 N N . GLU B 1 322 ? 18.812 33.594 30.781 1 98.38 322 GLU B N 1
ATOM 6817 C CA . GLU B 1 322 ? 19.672 33.688 31.969 1 98.38 322 GLU B CA 1
ATOM 6818 C C . GLU B 1 322 ? 19.188 32.719 33.062 1 98.38 322 GLU B C 1
ATOM 6820 O O . GLU B 1 322 ? 20 32.062 33.719 1 98.38 322 GLU B O 1
ATOM 6825 N N . GLU B 1 323 ? 17.938 32.688 33.188 1 98.12 323 GLU B N 1
ATOM 6826 C CA . GLU B 1 323 ? 17.344 31.734 34.125 1 98.12 323 GLU B CA 1
ATOM 6827 C C . GLU B 1 323 ? 17.766 30.297 33.812 1 98.12 323 GLU B C 1
ATOM 6829 O O . GLU B 1 323 ? 17.938 29.484 34.719 1 98.12 323 GLU B O 1
ATOM 6834 N N . LYS B 1 324 ? 17.922 29.938 32.562 1 97.94 324 LYS B N 1
ATOM 6835 C CA . LYS B 1 324 ? 18.266 28.594 32.125 1 97.94 324 LYS B CA 1
ATOM 6836 C C . LYS B 1 324 ? 19.781 28.422 32 1 97.94 324 LYS B C 1
ATOM 6838 O O . LYS B 1 324 ? 20.266 27.375 31.562 1 97.94 324 LYS B O 1
ATOM 6843 N N . GLY B 1 325 ? 20.562 29.469 32.312 1 97.94 325 GLY B N 1
ATOM 6844 C CA . GLY B 1 325 ? 22.016 29.406 32.25 1 97.94 325 GLY B CA 1
ATOM 6845 C C . GLY B 1 325 ? 22.578 29.5 30.859 1 97.94 325 GLY B C 1
ATOM 6846 O O . GLY B 1 325 ? 23.641 28.953 30.578 1 97.94 325 GLY B O 1
ATOM 6847 N N . ILE B 1 326 ? 21.859 30.156 29.953 1 98.19 326 ILE B N 1
ATOM 6848 C CA . ILE B 1 326 ? 22.281 30.266 28.562 1 98.19 326 ILE B CA 1
ATOM 6849 C C . ILE B 1 326 ? 22.781 31.672 28.281 1 98.19 326 ILE B C 1
ATOM 6851 O O . ILE B 1 326 ? 22.125 32.656 28.641 1 98.19 326 ILE B O 1
ATOM 6855 N N . SER B 1 327 ? 24 31.781 27.688 1 97.81 327 SER B N 1
ATOM 6856 C CA . SER B 1 327 ? 24.531 33.094 27.328 1 97.81 327 SER B CA 1
ATOM 6857 C C . SER B 1 327 ? 23.688 33.75 26.266 1 97.81 327 SER B C 1
ATOM 6859 O O . SER B 1 327 ? 23.344 33.156 25.25 1 97.81 327 SER B O 1
ATOM 6861 N N . VAL B 1 328 ? 23.406 35.062 26.453 1 98.38 328 VAL B N 1
ATOM 6862 C CA . VAL B 1 328 ? 22.516 35.781 25.562 1 98.38 328 VAL B CA 1
ATOM 6863 C C . VAL B 1 328 ? 23.312 36.312 24.359 1 98.38 328 VAL B C 1
ATOM 6865 O O . VAL B 1 328 ? 24.297 37.031 24.531 1 98.38 328 VAL B O 1
ATOM 6868 N N . ILE B 1 329 ? 22.906 36 23.219 1 98.5 329 ILE B N 1
ATOM 6869 C CA . ILE B 1 329 ? 23.469 36.5 21.984 1 98.5 329 ILE B CA 1
ATOM 6870 C C . ILE B 1 329 ? 22.578 37.594 21.422 1 98.5 329 ILE B C 1
ATOM 6872 O O . ILE B 1 329 ? 23.047 38.656 20.984 1 98.5 329 ILE B O 1
ATOM 6876 N N . ALA B 1 330 ? 21.266 37.375 21.375 1 98.62 330 ALA B N 1
ATOM 6877 C CA . ALA B 1 330 ? 20.266 38.344 20.922 1 98.62 330 ALA B CA 1
ATOM 6878 C C . ALA B 1 330 ? 19.016 38.281 21.797 1 98.62 330 ALA B C 1
ATOM 6880 O O . ALA B 1 330 ? 18.422 37.219 21.984 1 98.62 330 ALA B O 1
ATOM 6881 N N . ASP B 1 331 ? 18.672 39.406 22.375 1 98.69 331 ASP B N 1
ATOM 6882 C CA . ASP B 1 331 ? 17.453 39.531 23.156 1 98.69 331 ASP B CA 1
ATOM 6883 C C . ASP B 1 331 ? 16.25 39.781 22.266 1 98.69 331 ASP B C 1
ATOM 6885 O O . ASP B 1 331 ? 15.992 40.906 21.844 1 98.69 331 ASP B O 1
ATOM 6889 N N . LEU B 1 332 ? 15.531 38.781 21.938 1 98.88 332 LEU B N 1
ATOM 6890 C CA . LEU B 1 332 ? 14.367 38.781 21.062 1 98.88 332 LEU B CA 1
ATOM 6891 C C . LEU B 1 332 ? 13.203 38.031 21.688 1 98.88 332 LEU B C 1
ATOM 6893 O O . LEU B 1 332 ? 13.406 37.156 22.516 1 98.88 332 LEU B O 1
ATOM 6897 N N . PRO B 1 333 ? 11.961 38.344 21.344 1 98.81 333 PRO B N 1
ATOM 6898 C CA . PRO B 1 333 ? 10.805 37.656 21.938 1 98.81 333 PRO B CA 1
ATOM 6899 C C . PRO B 1 333 ? 10.516 36.312 21.312 1 98.81 333 PRO B C 1
ATOM 6901 O O . PRO B 1 333 ? 9.375 36.031 20.938 1 98.81 333 PRO B O 1
ATOM 6904 N N . VAL B 1 334 ? 11.562 35.5 21.266 1 98.88 334 VAL B N 1
ATOM 6905 C CA . VAL B 1 334 ? 11.422 34.125 20.766 1 98.88 334 VAL B CA 1
ATOM 6906 C C . VAL B 1 334 ? 10.5 33.312 21.688 1 98.88 334 VAL B C 1
ATOM 6908 O O . VAL B 1 334 ? 10.617 33.406 22.906 1 98.88 334 VAL B O 1
ATOM 6911 N N . GLY B 1 335 ? 9.562 32.531 21.094 1 98.75 335 GLY B N 1
ATOM 6912 C CA . GLY B 1 335 ? 8.664 31.688 21.844 1 98.75 335 GLY B CA 1
ATOM 6913 C C . GLY B 1 335 ? 7.367 32.375 22.234 1 98.75 335 GLY B C 1
ATOM 6914 O O . GLY B 1 335 ? 6.398 31.719 22.625 1 98.75 335 GLY B O 1
ATOM 6915 N N . GLU B 1 336 ? 7.34 33.656 22.047 1 97.69 336 GLU B N 1
ATOM 6916 C CA . GLU B 1 336 ? 6.113 34.375 22.328 1 97.69 336 GLU B CA 1
ATOM 6917 C C . GLU B 1 336 ? 5.156 34.344 21.141 1 97.69 336 GLU B C 1
ATOM 6919 O O . GLU B 1 336 ? 5.496 33.812 20.078 1 97.69 336 GLU B O 1
ATOM 6924 N N . ASN B 1 337 ? 3.926 34.75 21.344 1 98.19 337 ASN B N 1
ATOM 6925 C CA . ASN B 1 337 ? 2.928 34.875 20.297 1 98.19 337 ASN B CA 1
ATOM 6926 C C . ASN B 1 337 ? 2.479 33.5 19.766 1 98.19 337 ASN B C 1
ATOM 6928 O O . ASN B 1 337 ? 2.078 33.375 18.609 1 98.19 337 ASN B O 1
ATOM 6932 N N . PHE B 1 338 ? 2.627 32.438 20.578 1 98.44 338 PHE B N 1
ATOM 6933 C CA . PHE B 1 338 ? 2.111 31.156 20.156 1 98.44 338 PHE B CA 1
ATOM 6934 C C . PHE B 1 338 ? 0.635 31.25 19.781 1 98.44 338 PHE B C 1
ATOM 6936 O O . PHE B 1 338 ? -0.176 31.734 20.578 1 98.44 338 PHE B O 1
ATOM 6943 N N . MET B 1 339 ? 0.319 30.812 18.578 1 98.25 339 MET B N 1
ATOM 6944 C CA . MET B 1 339 ? -1.055 30.812 18.094 1 98.25 339 MET B CA 1
ATOM 6945 C C . MET B 1 339 ? -1.454 29.422 17.609 1 98.25 339 MET B C 1
ATOM 6947 O O . MET B 1 339 ? -0.598 28.625 17.219 1 98.25 339 MET B O 1
ATOM 6951 N N . ASP B 1 340 ? -2.693 29.141 17.672 1 97.69 340 ASP B N 1
ATOM 6952 C CA . ASP B 1 340 ? -3.361 27.969 17.125 1 97.69 340 ASP B CA 1
ATOM 6953 C C . ASP B 1 340 ? -4.824 28.266 16.812 1 97.69 340 ASP B C 1
ATOM 6955 O O . ASP B 1 340 ? -5.414 29.188 17.375 1 97.69 340 ASP B O 1
ATOM 6959 N N . HIS B 1 341 ? -5.32 27.562 15.766 1 97.81 341 HIS B N 1
ATOM 6960 C CA . HIS B 1 341 ? -6.773 27.594 15.641 1 97.81 341 HIS B CA 1
ATOM 6961 C C . HIS B 1 341 ? -7.441 26.781 16.75 1 97.81 341 HIS B C 1
ATOM 6963 O O . HIS B 1 341 ? -7.125 25.609 16.953 1 97.81 341 HIS B O 1
ATOM 6969 N N . THR B 1 342 ? -8.289 27.453 17.516 1 95.88 342 THR B N 1
ATOM 6970 C CA . THR B 1 342 ? -9.078 26.75 18.516 1 95.88 342 THR B CA 1
ATOM 6971 C C . THR B 1 342 ? -10.312 26.125 17.891 1 95.88 342 THR B C 1
ATOM 6973 O O . THR B 1 342 ? -11.109 26.812 17.25 1 95.88 342 THR B O 1
ATOM 6976 N N . GLY B 1 343 ? -10.43 24.781 18.109 1 96.75 343 GLY B N 1
ATOM 6977 C CA . GLY B 1 343 ? -11.547 24.078 17.516 1 96.75 343 GLY B CA 1
ATOM 6978 C C . GLY B 1 343 ? -12.516 23.516 18.547 1 96.75 343 GLY B C 1
ATOM 6979 O O . GLY B 1 343 ? -12.117 23.203 19.672 1 96.75 343 GLY B O 1
ATOM 6980 N N . VAL B 1 344 ? -13.766 23.438 18.219 1 97.88 344 VAL B N 1
ATOM 6981 C CA . VAL B 1 344 ? -14.836 22.812 18.984 1 97.88 344 VAL B CA 1
ATOM 6982 C C . VAL B 1 344 ? -15.625 21.859 18.094 1 97.88 344 VAL B C 1
ATOM 6984 O O . VAL B 1 344 ? -16 22.219 16.969 1 97.88 344 VAL B O 1
ATOM 6987 N N . VAL B 1 345 ? -15.883 20.656 18.578 1 98 345 VAL B N 1
ATOM 6988 C CA . VAL B 1 345 ? -16.578 19.641 17.781 1 98 345 VAL B CA 1
ATOM 6989 C C . VAL B 1 345 ? -18.047 19.578 18.188 1 98 345 VAL B C 1
ATOM 6991 O O . VAL B 1 345 ? -18.375 19.625 19.375 1 98 345 VAL B O 1
ATOM 6994 N N . LEU B 1 346 ? -18.875 19.625 17.203 1 98 346 LEU B N 1
ATOM 6995 C CA . LEU B 1 346 ? -20.297 19.297 17.344 1 98 346 LEU B CA 1
ATOM 6996 C C . LEU B 1 346 ? -20.625 18 16.625 1 98 346 LEU B C 1
ATOM 6998 O O . LEU B 1 346 ? -20.062 17.719 15.562 1 98 346 LEU B O 1
ATOM 7002 N N . LEU B 1 347 ? -21.438 17.234 17.219 1 98.06 347 LEU B N 1
ATOM 7003 C CA . LEU B 1 347 ? -21.938 16.031 16.547 1 98.06 347 LEU B CA 1
ATOM 7004 C C . LEU B 1 347 ? -23.453 16.094 16.391 1 98.06 347 LEU B C 1
ATOM 7006 O O . LEU B 1 347 ? -24.172 16.391 17.344 1 98.06 347 LEU B O 1
ATOM 7010 N N . PHE B 1 348 ? -23.922 15.906 15.203 1 97.44 348 PHE B N 1
ATOM 7011 C CA . PHE B 1 348 ? -25.344 15.836 14.898 1 97.44 348 PHE B CA 1
ATOM 7012 C C . PHE B 1 348 ? -25.75 14.43 14.484 1 97.44 348 PHE B C 1
ATOM 7014 O O . PHE B 1 348 ? -25.125 13.836 13.602 1 97.44 348 PHE B O 1
ATOM 7021 N N . GLN B 1 349 ? -26.703 13.906 15.133 1 96.38 349 GLN B N 1
ATOM 7022 C CA . GLN B 1 349 ? -27.328 12.68 14.656 1 96.38 349 GLN B CA 1
ATOM 7023 C C . GLN B 1 349 ? -28.25 12.945 13.477 1 96.38 349 GLN B C 1
ATOM 7025 O O . GLN B 1 349 ? -29.125 13.82 13.555 1 96.38 349 GLN B O 1
ATOM 7030 N N . MET B 1 350 ? -28 12.242 12.445 1 94.25 350 MET B N 1
ATOM 7031 C CA . MET B 1 350 ? -28.812 12.391 11.242 1 94.25 350 MET B CA 1
ATOM 7032 C C . MET B 1 350 ? -29.797 11.234 11.094 1 94.25 350 MET B C 1
ATOM 7034 O O . MET B 1 350 ? -30.312 10.727 12.094 1 94.25 350 MET B O 1
ATOM 7038 N N . GLU B 1 351 ? -30.188 10.859 9.883 1 92.88 351 GLU B N 1
ATOM 7039 C CA . GLU B 1 351 ? -31.203 9.836 9.633 1 92.88 351 GLU B CA 1
ATOM 7040 C C . GLU B 1 351 ? -30.703 8.453 10.016 1 92.88 351 GLU B C 1
ATOM 7042 O O . GLU B 1 351 ? -29.484 8.211 10.039 1 92.88 351 GLU B O 1
ATOM 7047 N N . SER B 1 352 ? -31.672 7.605 10.289 1 93 352 SER B N 1
ATOM 7048 C CA . SER B 1 352 ? -31.344 6.195 10.492 1 93 352 SER B CA 1
ATOM 7049 C C . SER B 1 352 ? -30.844 5.555 9.211 1 93 352 SER B C 1
ATOM 7051 O O . SER B 1 352 ? -31.234 5.945 8.109 1 93 352 SER B O 1
ATOM 7053 N N . ASP B 1 353 ? -29.844 4.766 9.414 1 88.56 353 ASP B N 1
ATOM 7054 C CA . ASP B 1 353 ? -29.219 4.062 8.297 1 88.56 353 ASP B CA 1
ATOM 7055 C C . ASP B 1 353 ? -28.828 2.639 8.688 1 88.56 353 ASP B C 1
ATOM 7057 O O . ASP B 1 353 ? -28.359 2.404 9.805 1 88.56 353 ASP B O 1
ATOM 7061 N N . THR B 1 354 ? -29.188 1.617 7.859 1 85.5 354 THR B N 1
ATOM 7062 C CA . THR B 1 354 ? -28.812 0.227 8.109 1 85.5 354 THR B CA 1
ATOM 7063 C C . THR B 1 354 ? -28.062 -0.353 6.922 1 85.5 354 THR B C 1
ATOM 7065 O O . THR B 1 354 ? -27.828 -1.562 6.855 1 85.5 354 THR B O 1
ATOM 7068 N N . SER B 1 355 ? -27.734 0.502 6.023 1 83.19 355 SER B N 1
ATOM 7069 C CA . SER B 1 355 ? -27.016 0.019 4.848 1 83.19 355 SER B CA 1
ATOM 7070 C C . SER B 1 355 ? -25.594 -0.427 5.203 1 83.19 355 SER B C 1
ATOM 7072 O O . SER B 1 355 ? -25.031 0.042 6.188 1 83.19 355 SER B O 1
ATOM 7074 N N . ALA B 1 356 ? -25.094 -1.459 4.453 1 79.81 356 ALA B N 1
ATOM 7075 C CA . ALA B 1 356 ? -23.719 -1.885 4.656 1 79.81 356 ALA B CA 1
ATOM 7076 C C . ALA B 1 356 ? -22.75 -0.741 4.387 1 79.81 356 ALA B C 1
ATOM 7078 O O . ALA B 1 356 ? -22.922 0.025 3.438 1 79.81 356 ALA B O 1
ATOM 7079 N N . ALA B 1 357 ? -21.812 -0.605 5.316 1 78.31 357 ALA B N 1
ATOM 7080 C CA . ALA B 1 357 ? -20.812 0.429 5.117 1 78.31 357 ALA B CA 1
ATOM 7081 C C . ALA B 1 357 ? -19.984 0.158 3.861 1 78.31 357 ALA B C 1
ATOM 7083 O O . ALA B 1 357 ? -19.641 -0.99 3.572 1 78.31 357 ALA B O 1
ATOM 7084 N N . PRO B 1 358 ? -19.75 1.195 3.102 1 78.06 358 PRO B N 1
ATOM 7085 C CA . PRO B 1 358 ? -18.906 0.989 1.925 1 78.06 358 PRO B CA 1
ATOM 7086 C C . PRO B 1 358 ? -17.484 0.562 2.287 1 78.06 358 PRO B C 1
ATOM 7088 O O . PRO B 1 358 ? -16.984 0.894 3.369 1 78.06 358 PRO B O 1
ATOM 7091 N N . ALA B 1 359 ? -16.906 -0.188 1.37 1 85.19 359 ALA B N 1
ATOM 7092 C CA . ALA B 1 359 ? -15.516 -0.581 1.553 1 85.19 359 ALA B CA 1
ATOM 7093 C C . ALA B 1 359 ? -14.602 0.64 1.561 1 85.19 359 ALA B C 1
ATOM 7095 O O . ALA B 1 359 ? -14.797 1.579 0.787 1 85.19 359 ALA B O 1
ATOM 7096 N N . VAL B 1 360 ? -13.648 0.635 2.432 1 87.75 360 VAL B N 1
ATOM 7097 C CA . VAL B 1 360 ? -12.703 1.739 2.561 1 87.75 360 VAL B CA 1
ATOM 7098 C C . VAL B 1 360 ? -11.672 1.676 1.432 1 87.75 360 VAL B C 1
ATOM 7100 O O . VAL B 1 360 ? -11.07 0.629 1.192 1 87.75 360 VAL B O 1
ATOM 7103 N N . ASN B 1 361 ? -11.57 2.74 0.65 1 93.5 361 ASN B N 1
ATOM 7104 C CA . ASN B 1 361 ? -10.484 2.924 -0.309 1 93.5 361 ASN B CA 1
ATOM 7105 C C . ASN B 1 361 ? -9.289 3.623 0.327 1 93.5 361 ASN B C 1
ATOM 7107 O O . ASN B 1 361 ? -9.367 4.801 0.673 1 93.5 361 ASN B O 1
ATOM 7111 N N . PRO B 1 362 ? -8.156 2.889 0.486 1 94.44 362 PRO B N 1
ATOM 7112 C CA . PRO B 1 362 ? -7.023 3.488 1.202 1 94.44 362 PRO B CA 1
ATOM 7113 C C . PRO B 1 362 ? -6.465 4.719 0.497 1 94.44 362 PRO B C 1
ATOM 7115 O O . PRO B 1 362 ? -5.746 5.516 1.109 1 94.44 362 PRO B O 1
ATOM 7118 N N . TYR B 1 363 ? -6.824 4.98 -0.778 1 94.62 363 TYR B N 1
ATOM 7119 C CA . TYR B 1 363 ? -6.188 5.988 -1.618 1 94.62 363 TYR B CA 1
ATOM 7120 C C . TYR B 1 363 ? -7.004 7.273 -1.642 1 94.62 363 TYR B C 1
ATOM 7122 O O . TYR B 1 363 ? -6.621 8.25 -2.287 1 94.62 363 TYR B O 1
ATOM 7130 N N . GLN B 1 364 ? -8.094 7.301 -0.887 1 94.62 364 GLN B N 1
ATOM 7131 C CA . GLN B 1 364 ? -8.984 8.453 -0.812 1 94.62 364 GLN B CA 1
ATOM 7132 C C . GLN B 1 364 ? -9.234 8.867 0.636 1 94.62 364 GLN B C 1
ATOM 7134 O O . GLN B 1 364 ? -9.047 8.062 1.555 1 94.62 364 GLN B O 1
ATOM 7139 N N . PHE B 1 365 ? -9.531 10.164 0.77 1 94.88 365 PHE B N 1
ATOM 7140 C CA . PHE B 1 365 ? -10.055 10.555 2.072 1 94.88 365 PHE B CA 1
ATOM 7141 C C . PHE B 1 365 ? -11.352 9.82 2.379 1 94.88 365 PHE B C 1
ATOM 7143 O O . PHE B 1 365 ? -12.281 9.812 1.566 1 94.88 365 PHE B O 1
ATOM 7150 N N . PRO B 1 366 ? -11.469 9.188 3.51 1 90.38 366 PRO B N 1
ATOM 7151 C CA . PRO B 1 366 ? -12.5 8.172 3.678 1 90.38 366 PRO B CA 1
ATOM 7152 C C . PRO B 1 366 ? -13.859 8.758 4.062 1 90.38 366 PRO B C 1
ATOM 7154 O O . PRO B 1 366 ? -14.852 8.031 4.137 1 90.38 366 PRO B O 1
ATOM 7157 N N . VAL B 1 367 ? -14 10.062 4.297 1 93 367 VAL B N 1
ATOM 7158 C CA . VAL B 1 367 ? -15.234 10.648 4.809 1 93 367 VAL B CA 1
ATOM 7159 C C . VAL B 1 367 ? -15.656 11.82 3.924 1 93 367 VAL B C 1
ATOM 7161 O O . VAL B 1 367 ? -14.898 12.773 3.736 1 93 367 VAL B O 1
ATOM 7164 N N . PRO B 1 368 ? -16.922 11.727 3.326 1 93.88 368 PRO B N 1
ATOM 7165 C CA . PRO B 1 368 ? -17.422 12.914 2.635 1 93.88 368 PRO B CA 1
ATOM 7166 C C . PRO B 1 368 ? -17.344 14.172 3.498 1 93.88 368 PRO B C 1
ATOM 7168 O O . PRO B 1 368 ? -17.734 14.148 4.672 1 93.88 368 PRO B O 1
ATOM 7171 N N . THR B 1 369 ? -16.797 15.289 2.904 1 96.25 369 THR B N 1
ATOM 7172 C CA . THR B 1 369 ? -16.469 16.469 3.693 1 96.25 369 THR B CA 1
ATOM 7173 C C . THR B 1 369 ? -16.891 17.75 2.955 1 96.25 369 THR B C 1
ATOM 7175 O O . THR B 1 369 ? -16.688 17.859 1.743 1 96.25 369 THR B O 1
ATOM 7178 N N . THR B 1 370 ? -17.531 18.688 3.646 1 96.75 370 THR B N 1
ATOM 7179 C CA . THR B 1 370 ? -17.75 20.062 3.193 1 96.75 370 THR B CA 1
ATOM 7180 C C . THR B 1 370 ? -17.156 21.062 4.176 1 96.75 370 THR B C 1
ATOM 7182 O O . THR B 1 370 ? -16.906 20.734 5.336 1 96.75 370 THR B O 1
ATOM 7185 N N . THR B 1 371 ? -16.859 22.219 3.688 1 97 371 THR B N 1
ATOM 7186 C CA . THR B 1 371 ? -16.328 23.281 4.539 1 97 371 THR B CA 1
ATOM 7187 C C . THR B 1 371 ? -17.156 24.547 4.383 1 97 371 THR B C 1
ATOM 7189 O O . THR B 1 371 ? -17.672 24.828 3.303 1 97 371 THR B O 1
ATOM 7192 N N . LEU B 1 372 ? -17.312 25.266 5.438 1 97.44 372 LEU B N 1
ATOM 7193 C CA . LEU B 1 372 ? -17.953 26.578 5.473 1 97.44 372 LEU B CA 1
ATOM 7194 C C . LEU B 1 372 ? -17.016 27.609 6.074 1 97.44 372 LEU B C 1
ATOM 7196 O O . LEU B 1 372 ? -16.422 27.391 7.133 1 97.44 372 LEU B O 1
ATOM 7200 N N . TYR B 1 373 ? -16.781 28.641 5.398 1 98.06 373 TYR B N 1
ATOM 7201 C CA . TYR B 1 373 ? -16.172 29.859 5.934 1 98.06 373 TYR B CA 1
ATOM 7202 C C . TYR B 1 373 ? -17.234 30.953 6.137 1 98.06 373 TYR B C 1
ATOM 7204 O O . TYR B 1 373 ? -17.875 31.391 5.176 1 98.06 373 TYR B O 1
ATOM 7212 N N . ALA B 1 374 ? -17.359 31.422 7.41 1 97.88 374 ALA B N 1
ATOM 7213 C CA . ALA B 1 374 ? -18.469 32.312 7.723 1 97.88 374 ALA B CA 1
ATOM 7214 C C . ALA B 1 374 ? -17.984 33.531 8.516 1 97.88 374 ALA B C 1
ATOM 7216 O O . ALA B 1 374 ? -17.016 33.438 9.273 1 97.88 374 ALA B O 1
ATOM 7217 N N . ALA B 1 375 ? -18.672 34.625 8.289 1 97.56 375 ALA B N 1
ATOM 7218 C CA . ALA B 1 375 ? -18.547 35.844 9.086 1 97.56 375 ALA B CA 1
ATOM 7219 C C . ALA B 1 375 ? -19.844 36.156 9.828 1 97.56 375 ALA B C 1
ATOM 7221 O O . ALA B 1 375 ? -20.938 35.969 9.281 1 97.56 375 ALA B O 1
ATOM 7222 N N . LEU B 1 376 ? -19.719 36.5 11.094 1 96.62 376 LEU B N 1
ATOM 7223 C CA . LEU B 1 376 ? -20.906 36.812 11.883 1 96.62 376 LEU B CA 1
ATOM 7224 C C . LEU B 1 376 ? -21.469 38.156 11.492 1 96.62 376 LEU B C 1
ATOM 7226 O O . LEU B 1 376 ? -22.688 38.375 11.492 1 96.62 376 LEU B O 1
ATOM 7230 N N . ASP B 1 377 ? -20.547 39.062 11.188 1 95 377 ASP B N 1
ATOM 7231 C CA . ASP B 1 377 ? -20.922 40.375 10.656 1 95 377 ASP B CA 1
ATOM 7232 C C . ASP B 1 377 ? -21.031 40.344 9.133 1 95 377 ASP B C 1
ATOM 7234 O O . ASP B 1 377 ? -20.031 40.156 8.438 1 95 377 ASP B O 1
ATOM 7238 N N . SER B 1 378 ? -22.203 40.656 8.602 1 90.56 378 SER B N 1
ATOM 7239 C CA . SER B 1 378 ? -22.469 40.5 7.176 1 90.56 378 SER B CA 1
ATOM 7240 C C . SER B 1 378 ? -21.641 41.469 6.348 1 90.56 378 SER B C 1
ATOM 7242 O O . SER B 1 378 ? -21.484 41.281 5.141 1 90.56 378 SER B O 1
ATOM 7244 N N . SER B 1 379 ? -21.141 42.5 6.969 1 93.12 379 SER B N 1
ATOM 7245 C CA . SER B 1 379 ? -20.328 43.5 6.25 1 93.12 379 SER B CA 1
ATOM 7246 C C . SER B 1 379 ? -18.859 43.062 6.191 1 93.12 379 SER B C 1
ATOM 7248 O O . SER B 1 379 ? -18.094 43.594 5.402 1 93.12 379 SER B O 1
ATOM 7250 N N . GLN B 1 380 ? -18.547 42.094 6.98 1 95.06 380 GLN B N 1
ATOM 7251 C CA . GLN B 1 380 ? -17.188 41.594 7.008 1 95.06 380 GLN B CA 1
ATOM 7252 C C . GLN B 1 380 ? -16.922 40.656 5.836 1 95.06 380 GLN B C 1
ATOM 7254 O O . GLN B 1 380 ? -17.766 39.812 5.496 1 95.06 380 GLN B O 1
ATOM 7259 N N . THR B 1 381 ? -15.711 40.75 5.215 1 94.56 381 THR B N 1
ATOM 7260 C CA . THR B 1 381 ? -15.438 40 3.988 1 94.56 381 THR B CA 1
ATOM 7261 C C . THR B 1 381 ? -14.492 38.844 4.258 1 94.56 381 THR B C 1
ATOM 7263 O O . THR B 1 381 ? -14.141 38.094 3.344 1 94.56 381 THR B O 1
ATOM 7266 N N . TYR B 1 382 ? -13.992 38.719 5.449 1 96.56 382 TYR B N 1
ATOM 7267 C CA . TYR B 1 382 ? -13.125 37.594 5.84 1 96.56 382 TYR B CA 1
ATOM 7268 C C . TYR B 1 382 ? -13.773 36.781 6.941 1 96.56 382 TYR B C 1
ATOM 7270 O O . TYR B 1 382 ? -14.648 37.25 7.664 1 96.56 382 TYR B O 1
ATOM 7278 N N . PRO B 1 383 ? -13.438 35.562 7.055 1 97.75 383 PRO B N 1
ATOM 7279 C CA . PRO B 1 383 ? -14.195 34.656 7.926 1 97.75 383 PRO B CA 1
ATOM 7280 C C . PRO B 1 383 ? -13.844 34.844 9.398 1 97.75 383 PRO B C 1
ATOM 7282 O O . PRO B 1 383 ? -12.672 35.062 9.734 1 97.75 383 PRO B O 1
ATOM 7285 N N . ASP B 1 384 ? -14.875 34.719 10.227 1 97.94 384 ASP B N 1
ATOM 7286 C CA . ASP B 1 384 ? -14.703 34.594 11.672 1 97.94 384 ASP B CA 1
ATOM 7287 C C . ASP B 1 384 ? -14.422 33.156 12.078 1 97.94 384 ASP B C 1
ATOM 7289 O O . ASP B 1 384 ? -13.633 32.906 12.992 1 97.94 384 ASP B O 1
ATOM 7293 N N . TYR B 1 385 ? -15.109 32.219 11.406 1 98 385 TYR B N 1
ATOM 7294 C CA . TYR B 1 385 ? -14.898 30.812 11.742 1 98 385 TYR B CA 1
ATOM 7295 C C . TYR B 1 385 ? -15.008 29.938 10.492 1 98 385 TYR B C 1
ATOM 7297 O O . TYR B 1 385 ? -15.586 30.344 9.484 1 98 385 TYR B O 1
ATOM 7305 N N . GLN B 1 386 ? -14.305 28.828 10.5 1 98.12 386 GLN B N 1
ATOM 7306 C CA . GLN B 1 386 ? -14.438 27.719 9.562 1 98.12 386 GLN B CA 1
ATOM 7307 C C . GLN B 1 386 ? -15.172 26.531 10.203 1 98.12 386 GLN B C 1
ATOM 7309 O O . GLN B 1 386 ? -14.992 26.266 11.391 1 98.12 386 GLN B O 1
ATOM 7314 N N . SER B 1 387 ? -16.062 25.922 9.516 1 97.88 387 SER B N 1
ATOM 7315 C CA . SER B 1 387 ? -16.578 24.625 9.914 1 97.88 387 SER B CA 1
ATOM 7316 C C . SER B 1 387 ? -16.188 23.547 8.914 1 97.88 387 SER B C 1
ATOM 7318 O O . SER B 1 387 ? -16.422 23.688 7.711 1 97.88 387 SER B O 1
ATOM 7320 N N . ILE B 1 388 ? -15.516 22.562 9.352 1 97.56 388 ILE B N 1
ATOM 7321 C CA . ILE B 1 388 ? -15.266 21.344 8.586 1 97.56 388 ILE B CA 1
ATOM 7322 C C . ILE B 1 388 ? -16.312 20.281 8.938 1 97.56 388 ILE B C 1
ATOM 7324 O O . ILE B 1 388 ? -16.422 19.859 10.094 1 97.56 388 ILE B O 1
ATOM 7328 N N . ASN B 1 389 ? -17.062 19.906 7.961 1 97.31 389 ASN B N 1
ATOM 7329 C CA . ASN B 1 389 ? -18.203 19.031 8.18 1 97.31 389 ASN B CA 1
ATOM 7330 C C . ASN B 1 389 ? -17.984 17.641 7.574 1 97.31 389 ASN B C 1
ATOM 7332 O O . ASN B 1 389 ? -17.938 17.5 6.352 1 97.31 389 ASN B O 1
ATOM 7336 N N . LEU B 1 390 ? -17.844 16.672 8.453 1 96.44 390 LEU B N 1
ATOM 7337 C CA . LEU B 1 390 ? -17.578 15.297 8.055 1 96.44 390 LEU B CA 1
ATOM 7338 C C . LEU B 1 390 ? -18.812 14.43 8.242 1 96.44 390 LEU B C 1
ATOM 7340 O O . LEU B 1 390 ? -19.344 14.328 9.359 1 96.44 390 LEU B O 1
ATOM 7344 N N . LEU B 1 391 ? -19.25 13.82 7.211 1 94.5 391 LEU B N 1
ATOM 7345 C CA . LEU B 1 391 ? -20.406 12.945 7.293 1 94.5 391 LEU B CA 1
ATOM 7346 C C . LEU B 1 391 ? -19.969 11.484 7.441 1 94.5 391 LEU B C 1
ATOM 7348 O O . LEU B 1 391 ? -19.453 10.891 6.492 1 94.5 391 LEU B O 1
ATOM 7352 N N . PHE B 1 392 ? -20.281 10.914 8.586 1 93.25 392 PHE B N 1
ATOM 7353 C CA . PHE B 1 392 ? -19.938 9.523 8.852 1 93.25 392 PHE B CA 1
ATOM 7354 C C . PHE B 1 392 ? -21.156 8.617 8.672 1 93.25 392 PHE B C 1
ATOM 7356 O O . PHE B 1 392 ? -22.266 8.984 9.039 1 93.25 392 PHE B O 1
ATOM 7363 N N . PRO B 1 393 ? -20.922 7.41 8.07 1 91.94 393 PRO B N 1
ATOM 7364 C CA . PRO B 1 393 ? -22 6.414 8.078 1 91.94 393 PRO B CA 1
ATOM 7365 C C . PRO B 1 393 ? -22.281 5.863 9.477 1 91.94 393 PRO B C 1
ATOM 7367 O O . PRO B 1 393 ? -21.609 6.246 10.438 1 91.94 393 PRO B O 1
ATOM 7370 N N . HIS B 1 394 ? -23.297 5.059 9.594 1 92.62 394 HIS B N 1
ATOM 7371 C CA . HIS B 1 394 ? -23.625 4.465 10.891 1 92.62 394 HIS B CA 1
ATOM 7372 C C . HIS B 1 394 ? -22.5 3.541 11.367 1 92.62 394 HIS B C 1
ATOM 7374 O O . HIS B 1 394 ? -21.828 2.91 10.555 1 92.62 394 HIS B O 1
ATOM 7380 N N . ASP B 1 395 ? -22.234 3.568 12.656 1 89.94 395 ASP B N 1
ATOM 7381 C CA . ASP B 1 395 ? -21.312 2.639 13.305 1 89.94 395 ASP B CA 1
ATOM 7382 C C . ASP B 1 395 ? -19.906 2.771 12.734 1 89.94 395 ASP B C 1
ATOM 7384 O O . ASP B 1 395 ? -19.234 1.768 12.469 1 89.94 395 ASP B O 1
ATOM 7388 N N . ALA B 1 396 ? -19.5 3.992 12.383 1 87.56 396 ALA B N 1
ATOM 7389 C CA . ALA B 1 396 ? -18.219 4.262 11.734 1 87.56 396 ALA B CA 1
ATOM 7390 C C . ALA B 1 396 ? -17.078 4.219 12.75 1 87.56 396 ALA B C 1
ATOM 7392 O O . ALA B 1 396 ? -17.047 5.023 13.688 1 87.56 396 ALA B O 1
ATOM 7393 N N . GLY B 1 397 ? -16.109 3.385 12.555 1 83.75 397 GLY B N 1
ATOM 7394 C CA . GLY B 1 397 ? -14.922 3.342 13.406 1 83.75 397 GLY B CA 1
ATOM 7395 C C . GLY B 1 397 ? -14.086 4.602 13.32 1 83.75 397 GLY B C 1
ATOM 7396 O O . GLY B 1 397 ? -13.508 5.039 14.32 1 83.75 397 GLY B O 1
ATOM 7397 N N . ALA B 1 398 ? -14.023 5.207 12.195 1 85.5 398 ALA B N 1
ATOM 7398 C CA . ALA B 1 398 ? -13.211 6.398 11.953 1 85.5 398 ALA B CA 1
ATOM 7399 C C . ALA B 1 398 ? -13.656 7.555 12.844 1 85.5 398 ALA B C 1
ATOM 7401 O O . ALA B 1 398 ? -12.844 8.398 13.227 1 85.5 398 ALA B O 1
ATOM 7402 N N . LEU B 1 399 ? -14.922 7.578 13.195 1 91.62 399 LEU B N 1
ATOM 7403 C CA . LEU B 1 399 ? -15.438 8.633 14.07 1 91.62 399 LEU B CA 1
ATOM 7404 C C . LEU B 1 399 ? -14.766 8.57 15.438 1 91.62 399 LEU B C 1
ATOM 7406 O O . LEU B 1 399 ? -14.281 9.594 15.938 1 91.62 399 LEU B O 1
ATOM 7410 N N . LEU B 1 400 ? -14.703 7.398 15.961 1 91.81 400 LEU B N 1
ATOM 7411 C CA . LEU B 1 400 ? -14.141 7.262 17.297 1 91.81 400 LEU B CA 1
ATOM 7412 C C . LEU B 1 400 ? -12.625 7.422 17.266 1 91.81 400 LEU B C 1
ATOM 7414 O O . LEU B 1 400 ? -12.031 7.922 18.219 1 91.81 400 LEU B O 1
ATOM 7418 N N . GLN B 1 401 ? -12.07 6.984 16.219 1 92.5 401 GLN B N 1
ATOM 7419 C CA . GLN B 1 401 ? -10.633 7.215 16.094 1 92.5 401 GLN B CA 1
ATOM 7420 C C . GLN B 1 401 ? -10.32 8.711 16.062 1 92.5 401 GLN B C 1
ATOM 7422 O O . GLN B 1 401 ? -9.383 9.164 16.719 1 92.5 401 GLN B O 1
ATOM 7427 N N . LEU B 1 402 ? -11.055 9.422 15.297 1 93.25 402 LEU B N 1
ATOM 7428 C CA . LEU B 1 402 ? -10.867 10.867 15.227 1 93.25 402 LEU B CA 1
ATOM 7429 C C . LEU B 1 402 ? -11.102 11.516 16.578 1 93.25 402 LEU B C 1
ATOM 7431 O O . LEU B 1 402 ? -10.305 12.336 17.031 1 93.25 402 LEU B O 1
ATOM 7435 N N . SER B 1 403 ? -12.148 11.102 17.281 1 95.25 403 SER B N 1
ATOM 7436 C CA . SER B 1 403 ? -12.523 11.68 18.562 1 95.25 403 SER B CA 1
ATOM 7437 C C . SER B 1 403 ? -11.516 11.32 19.641 1 95.25 403 SER B C 1
ATOM 7439 O O . SER B 1 403 ? -10.961 12.203 20.297 1 95.25 403 SER B O 1
ATOM 7441 N N . ALA B 1 404 ? -11.172 10.078 19.703 1 94.38 404 ALA B N 1
ATOM 7442 C CA . ALA B 1 404 ? -10.43 9.578 20.859 1 94.38 404 ALA B CA 1
ATOM 7443 C C . ALA B 1 404 ? -8.93 9.57 20.594 1 94.38 404 ALA B C 1
ATOM 7445 O O . ALA B 1 404 ? -8.117 9.703 21.5 1 94.38 404 ALA B O 1
ATOM 7446 N N . ASN B 1 405 ? -8.547 9.422 19.359 1 94.06 405 ASN B N 1
ATOM 7447 C CA . ASN B 1 405 ? -7.129 9.266 19.078 1 94.06 405 ASN B CA 1
ATOM 7448 C C . ASN B 1 405 ? -6.531 10.531 18.469 1 94.06 405 ASN B C 1
ATOM 7450 O O . ASN B 1 405 ? -5.348 10.812 18.656 1 94.06 405 ASN B O 1
ATOM 7454 N N . SER B 1 406 ? -7.312 11.273 17.719 1 93.69 406 SER B N 1
ATOM 7455 C CA . SER B 1 406 ? -6.812 12.492 17.109 1 93.69 406 SER B CA 1
ATOM 7456 C C . SER B 1 406 ? -7.066 13.703 17.984 1 93.69 406 SER B C 1
ATOM 7458 O O . SER B 1 406 ? -6.125 14.289 18.547 1 93.69 406 SER B O 1
ATOM 7460 N N . PHE B 1 407 ? -8.336 13.938 18.266 1 94.88 407 PHE B N 1
ATOM 7461 C CA . PHE B 1 407 ? -8.68 15.078 19.109 1 94.88 407 PHE B CA 1
ATOM 7462 C C . PHE B 1 407 ? -8.383 14.781 20.578 1 94.88 407 PHE B C 1
ATOM 7464 O O . PHE B 1 407 ? -8.242 15.695 21.375 1 94.88 407 PHE B O 1
ATOM 7471 N N . LYS B 1 408 ? -8.383 13.539 20.953 1 95.81 408 LYS B N 1
ATOM 7472 C CA . LYS B 1 408 ? -8.086 13.086 22.312 1 95.81 408 LYS B CA 1
ATOM 7473 C C . LYS B 1 408 ? -9.156 13.555 23.297 1 95.81 408 LYS B C 1
ATOM 7475 O O . LYS B 1 408 ? -8.836 13.969 24.406 1 95.81 408 LYS B O 1
ATOM 7480 N N . TYR B 1 409 ? -10.352 13.586 22.844 1 96.75 409 TYR B N 1
ATOM 7481 C CA . TYR B 1 409 ? -11.43 13.812 23.797 1 96.75 409 TYR B CA 1
ATOM 7482 C C . TYR B 1 409 ? -11.484 12.703 24.844 1 96.75 409 TYR B C 1
ATOM 7484 O O . TYR B 1 409 ? -11.031 11.586 24.594 1 96.75 409 TYR B O 1
ATOM 7492 N N . SER B 1 410 ? -12.055 13.008 25.953 1 95.75 410 SER B N 1
ATOM 7493 C CA . SER B 1 410 ? -12.195 12.023 27.016 1 95.75 410 SER B CA 1
ATOM 7494 C C . SER B 1 410 ? -13.039 10.836 26.578 1 95.75 410 SER B C 1
ATOM 7496 O O . SER B 1 410 ? -13.797 10.938 25.609 1 95.75 410 SER B O 1
ATOM 7498 N N . ASN B 1 411 ? -12.906 9.766 27.297 1 94.88 411 ASN B N 1
ATOM 7499 C CA . ASN B 1 411 ? -13.711 8.586 27 1 94.88 411 ASN B CA 1
ATOM 7500 C C . ASN B 1 411 ? -15.203 8.875 27.141 1 94.88 411 ASN B C 1
ATOM 7502 O O . ASN B 1 411 ? -16.016 8.344 26.375 1 94.88 411 ASN B O 1
ATOM 7506 N N . ASP B 1 412 ? -15.547 9.695 28.062 1 94.62 412 ASP B N 1
ATOM 7507 C CA . ASP B 1 412 ? -16.953 10.031 28.281 1 94.62 412 ASP B CA 1
ATOM 7508 C C . ASP B 1 412 ? -17.547 10.719 27.047 1 94.62 412 ASP B C 1
ATOM 7510 O O . ASP B 1 412 ? -18.609 10.328 26.562 1 94.62 412 ASP B O 1
ATOM 7514 N N . VAL B 1 413 ? -16.859 11.695 26.531 1 95.88 413 VAL B N 1
ATOM 7515 C CA . VAL B 1 413 ? -17.312 12.414 25.359 1 95.88 413 VAL B CA 1
ATOM 7516 C C . VAL B 1 413 ? -17.359 11.477 24.156 1 95.88 413 VAL B C 1
ATOM 7518 O O . VAL B 1 413 ? -18.359 11.414 23.438 1 95.88 413 VAL B O 1
ATOM 7521 N N . SER B 1 414 ? -16.297 10.719 23.984 1 96.31 414 SER B N 1
ATOM 7522 C CA . SER B 1 414 ? -16.188 9.828 22.828 1 96.31 414 SER B CA 1
ATOM 7523 C C . SER B 1 414 ? -17.25 8.734 22.875 1 96.31 414 SER B C 1
ATOM 7525 O O . SER B 1 414 ? -17.75 8.305 21.828 1 96.31 414 SER B O 1
ATOM 7527 N N . ASN B 1 415 ? -17.562 8.234 24.078 1 96.19 415 ASN B N 1
ATOM 7528 C CA . ASN B 1 415 ? -18.609 7.219 24.203 1 96.19 415 ASN B CA 1
ATOM 7529 C C . ASN B 1 415 ? -19.984 7.773 23.844 1 96.19 415 ASN B C 1
ATOM 7531 O O . ASN B 1 415 ? -20.812 7.066 23.266 1 96.19 415 ASN B O 1
ATOM 7535 N N . LYS B 1 416 ? -20.219 9.023 24.172 1 95.81 416 LYS B N 1
ATOM 7536 C CA . LYS B 1 416 ? -21.453 9.672 23.75 1 95.81 416 LYS B CA 1
ATOM 7537 C C . LYS B 1 416 ? -21.547 9.75 22.219 1 95.81 416 LYS B C 1
ATOM 7539 O O . LYS B 1 416 ? -22.609 9.531 21.641 1 95.81 416 LYS B O 1
ATOM 7544 N N . PHE B 1 417 ? -20.438 10.086 21.609 1 96.56 417 PHE B N 1
ATOM 7545 C CA . PHE B 1 417 ? -20.406 10.148 20.141 1 96.56 417 PHE B CA 1
ATOM 7546 C C . PHE B 1 417 ? -20.641 8.773 19.531 1 96.56 417 PHE B C 1
ATOM 7548 O O . PHE B 1 417 ? -21.391 8.648 18.562 1 96.56 417 PHE B O 1
ATOM 7555 N N . ALA B 1 418 ? -20.047 7.773 20.156 1 94.69 418 ALA B N 1
ATOM 7556 C CA . ALA B 1 418 ? -20.234 6.406 19.672 1 94.69 418 ALA B CA 1
ATOM 7557 C C . ALA B 1 418 ? -21.703 5.988 19.766 1 94.69 418 ALA B C 1
ATOM 7559 O O . ALA B 1 418 ? -22.234 5.395 18.828 1 94.69 418 ALA B O 1
ATOM 7560 N N . GLU B 1 419 ? -22.312 6.242 20.891 1 95.25 419 GLU B N 1
ATOM 7561 C CA . GLU B 1 419 ? -23.719 5.91 21.094 1 95.25 419 GLU B CA 1
ATOM 7562 C C . GLU B 1 419 ? -24.609 6.586 20.062 1 95.25 419 GLU B C 1
ATOM 7564 O O . GLU B 1 419 ? -25.547 5.977 19.547 1 95.25 419 GLU B O 1
ATOM 7569 N N . ALA B 1 420 ? -24.281 7.77 19.75 1 95.94 420 ALA B N 1
ATOM 7570 C CA . ALA B 1 420 ? -25.078 8.555 18.812 1 95.94 420 ALA B CA 1
ATOM 7571 C C . ALA B 1 420 ? -24.969 8 17.406 1 95.94 420 ALA B C 1
ATOM 7573 O O . ALA B 1 420 ? -25.828 8.242 16.562 1 95.94 420 ALA B O 1
ATOM 7574 N N . ASN B 1 421 ? -23.891 7.312 17.125 1 95.56 421 ASN B N 1
ATOM 7575 C CA . ASN B 1 421 ? -23.625 6.836 15.766 1 95.56 421 ASN B CA 1
ATOM 7576 C C . ASN B 1 421 ? -24.172 5.426 15.555 1 95.56 421 ASN B C 1
ATOM 7578 O O . ASN B 1 421 ? -24.078 4.887 14.453 1 95.56 421 ASN B O 1
ATOM 7582 N N . VAL B 1 422 ? -24.703 4.758 16.578 1 94.25 422 VAL B N 1
ATOM 7583 C CA . VAL B 1 422 ? -25.266 3.416 16.438 1 94.25 422 VAL B CA 1
ATOM 7584 C C . VAL B 1 422 ? -26.531 3.469 15.578 1 94.25 422 VAL B C 1
ATOM 7586 O O . VAL B 1 422 ? -27.531 4.066 15.977 1 94.25 422 VAL B O 1
ATOM 7589 N N . GLY B 1 423 ? -26.469 2.918 14.406 1 93.75 423 GLY B N 1
ATOM 7590 C CA . GLY B 1 423 ? -27.625 2.793 13.523 1 93.75 423 GLY B CA 1
ATOM 7591 C C . GLY B 1 423 ? -28.016 4.102 12.867 1 93.75 423 GLY B C 1
ATOM 7592 O O . GLY B 1 423 ? -29.078 4.199 12.242 1 93.75 423 GLY B O 1
ATOM 7593 N N . ARG B 1 424 ? -27.203 5.16 13.008 1 94.75 424 ARG B N 1
ATOM 7594 C CA . ARG B 1 424 ? -27.516 6.477 12.453 1 94.75 424 ARG B CA 1
ATOM 7595 C C . ARG B 1 424 ? -26.297 7.082 11.766 1 94.75 424 ARG B C 1
ATOM 7597 O O . ARG B 1 424 ? -25.172 6.941 12.25 1 94.75 424 ARG B O 1
ATOM 7604 N N . LYS B 1 425 ? -26.547 7.758 10.672 1 93.69 425 LYS B N 1
ATOM 7605 C CA . LYS B 1 425 ? -25.516 8.656 10.156 1 93.69 425 LYS B CA 1
ATOM 7606 C C . LYS B 1 425 ? -25.297 9.836 11.094 1 93.69 425 LYS B C 1
ATOM 7608 O O . LYS B 1 425 ? -26.203 10.219 11.844 1 93.69 425 LYS B O 1
ATOM 7613 N N . VAL B 1 426 ? -24.078 10.312 11.117 1 95.5 426 VAL B N 1
ATOM 7614 C CA . VAL B 1 426 ? -23.812 11.477 11.953 1 95.5 426 VAL B CA 1
ATOM 7615 C C . VAL B 1 426 ? -23 12.492 11.172 1 95.5 426 VAL B C 1
ATOM 7617 O O . VAL B 1 426 ? -22.234 12.125 10.273 1 95.5 426 VAL B O 1
ATOM 7620 N N . LEU B 1 427 ? -23.203 13.703 11.469 1 96.19 427 LEU B N 1
ATOM 7621 C CA . LEU B 1 427 ? -22.406 14.812 10.969 1 96.19 427 LEU B CA 1
ATOM 7622 C C . LEU B 1 427 ? -21.516 15.391 12.07 1 96.19 427 LEU B C 1
ATOM 7624 O O . LEU B 1 427 ? -22.031 15.891 13.078 1 96.19 427 LEU B O 1
ATOM 7628 N N . LEU B 1 428 ? -20.266 15.203 11.891 1 97.5 428 LEU B N 1
ATOM 7629 C CA . LEU B 1 428 ? -19.312 15.828 12.789 1 97.5 428 LEU B CA 1
ATOM 7630 C C . LEU B 1 428 ? -18.828 17.172 12.242 1 97.5 428 LEU B C 1
ATOM 7632 O O . LEU B 1 428 ? -18.219 17.219 11.172 1 97.5 428 LEU B O 1
ATOM 7636 N N . ALA B 1 429 ? -19.125 18.203 12.961 1 97.69 429 ALA B N 1
ATOM 7637 C CA . ALA B 1 429 ? -18.688 19.547 12.57 1 97.69 429 ALA B CA 1
ATOM 7638 C C . ALA B 1 429 ? -17.578 20.062 13.484 1 97.69 429 ALA B C 1
ATOM 7640 O O . ALA B 1 429 ? -17.719 20.047 14.711 1 97.69 429 ALA B O 1
ATOM 7641 N N . VAL B 1 430 ? -16.531 20.406 12.898 1 98.19 430 VAL B N 1
ATOM 7642 C CA . VAL B 1 430 ? -15.43 21.016 13.633 1 98.19 430 VAL B CA 1
ATOM 7643 C C . VAL B 1 430 ? -15.398 22.516 13.344 1 98.19 430 VAL B C 1
ATOM 7645 O O . VAL B 1 430 ? -15.062 22.938 12.242 1 98.19 430 VAL B O 1
ATOM 7648 N N . LEU B 1 431 ? -15.734 23.297 14.32 1 98.19 431 LEU B N 1
ATOM 7649 C CA . LEU B 1 431 ? -15.664 24.75 14.195 1 98.19 431 LEU B CA 1
ATOM 7650 C C . LEU B 1 431 ? -14.352 25.281 14.766 1 98.19 431 LEU B C 1
ATOM 7652 O O . LEU B 1 431 ? -13.945 24.891 15.859 1 98.19 431 LEU B O 1
ATOM 7656 N N . ASN B 1 432 ? -13.719 26.031 14.008 1 97.44 432 ASN B N 1
ATOM 7657 C CA . ASN B 1 432 ? -12.492 26.641 14.523 1 97.44 432 ASN B CA 1
ATOM 7658 C C . ASN B 1 432 ? -12.406 28.125 14.164 1 97.44 432 ASN B C 1
ATOM 7660 O O . ASN B 1 432 ? -12.875 28.547 13.102 1 97.44 432 ASN B O 1
ATOM 7664 N N . LEU B 1 433 ? -11.883 28.906 15.07 1 97.88 433 LEU B N 1
ATOM 7665 C CA . LEU B 1 433 ? -11.719 30.344 14.891 1 97.88 433 LEU B CA 1
ATOM 7666 C C . LEU B 1 433 ? -10.586 30.641 13.922 1 97.88 433 LEU B C 1
ATOM 7668 O O . LEU B 1 433 ? -9.523 30.031 13.984 1 97.88 433 LEU B O 1
ATOM 7672 N N . MET B 1 434 ? -10.781 31.516 13.047 1 97 434 MET B N 1
ATOM 7673 C CA . MET B 1 434 ? -9.828 31.781 11.969 1 97 434 MET B CA 1
ATOM 7674 C C . MET B 1 434 ? -8.773 32.781 12.414 1 97 434 MET B C 1
ATOM 7676 O O . MET B 1 434 ? -7.621 32.719 11.977 1 97 434 MET B O 1
ATOM 7680 N N . MET B 1 435 ? -9.109 33.75 13.242 1 93.38 435 MET B N 1
ATOM 7681 C CA . MET B 1 435 ? -8.141 34.75 13.664 1 93.38 435 MET B CA 1
ATOM 7682 C C . MET B 1 435 ? -8.242 35.031 15.164 1 93.38 435 MET B C 1
ATOM 7684 O O . MET B 1 435 ? -8.555 36.125 15.578 1 93.38 435 MET B O 1
ATOM 7688 N N . PRO B 1 436 ? -7.945 34.031 15.898 1 96.69 436 PRO B N 1
ATOM 7689 C CA . PRO B 1 436 ? -8.023 34.25 17.344 1 96.69 436 PRO B CA 1
ATOM 7690 C C . PRO B 1 436 ? -7.023 35.281 17.844 1 96.69 436 PRO B C 1
ATOM 7692 O O . PRO B 1 436 ? -5.91 35.375 17.328 1 96.69 436 PRO B O 1
ATOM 7695 N N . LYS B 1 437 ? -7.395 36 18.891 1 97.19 437 LYS B N 1
ATOM 7696 C CA . LYS B 1 437 ? -6.562 37.031 19.5 1 97.19 437 LYS B CA 1
ATOM 7697 C C . LYS B 1 437 ? -5.738 36.469 20.656 1 97.19 437 LYS B C 1
ATOM 7699 O O . LYS B 1 437 ? -4.754 37.062 21.078 1 97.19 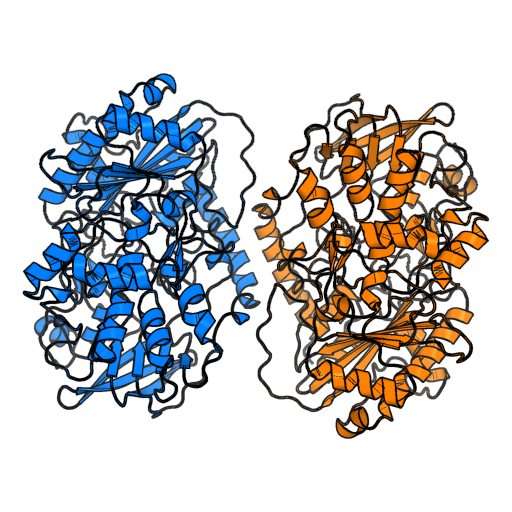437 LYS B O 1
ATOM 7704 N N . SER B 1 438 ? -6.141 35.312 21.188 1 97.5 438 SER B N 1
ATOM 7705 C CA . SER B 1 438 ? -5.438 34.656 22.281 1 97.5 438 SER B CA 1
ATOM 7706 C C . SER B 1 438 ? -4.023 34.281 21.875 1 97.5 438 SER B C 1
ATOM 7708 O O . SER B 1 438 ? -3.783 33.906 20.719 1 97.5 438 SER B O 1
ATOM 7710 N N . ARG B 1 439 ? -3.102 34.438 22.766 1 98 439 ARG B N 1
ATOM 7711 C CA . ARG B 1 439 ? -1.702 34.094 22.531 1 98 439 ARG B CA 1
ATOM 7712 C C . ARG B 1 439 ? -1.152 33.25 23.672 1 98 439 ARG B C 1
ATOM 7714 O O . ARG B 1 439 ? -1.482 33.469 24.828 1 98 439 ARG B O 1
ATOM 7721 N N . GLY B 1 440 ? -0.363 32.281 23.297 1 98.06 440 GLY B N 1
ATOM 7722 C CA . GLY B 1 440 ? 0.428 31.484 24.234 1 98.06 440 GLY B CA 1
ATOM 7723 C C . GLY B 1 440 ? 1.921 31.719 24.094 1 98.06 440 GLY B C 1
ATOM 7724 O O . GLY B 1 440 ? 2.354 32.781 23.672 1 98.06 440 GLY B O 1
ATOM 7725 N N . LYS B 1 441 ? 2.668 30.766 24.594 1 98.19 441 LYS B N 1
ATOM 7726 C CA . LYS B 1 441 ? 4.121 30.891 24.484 1 98.19 441 LYS B CA 1
ATOM 7727 C C . LYS B 1 441 ? 4.789 29.516 24.609 1 98.19 441 LYS B C 1
ATOM 7729 O O . LYS B 1 441 ? 4.184 28.562 25.109 1 98.19 441 LYS B O 1
ATOM 7734 N N . VAL B 1 442 ? 5.945 29.406 24.062 1 98.75 442 VAL B N 1
ATOM 7735 C CA . VAL B 1 442 ? 6.848 28.266 24.203 1 98.75 442 VAL B CA 1
ATOM 7736 C C . VAL B 1 442 ? 8.07 28.672 25.016 1 98.75 442 VAL B C 1
ATOM 7738 O O . VAL B 1 442 ? 8.695 29.703 24.734 1 98.75 442 VAL B O 1
ATOM 7741 N N . LEU B 1 443 ? 8.375 27.906 26.062 1 98.69 443 LEU B N 1
ATOM 7742 C CA . LEU B 1 443 ? 9.547 28.141 26.906 1 98.69 443 LEU B CA 1
ATOM 7743 C C . LEU B 1 443 ? 10.406 26.891 27.016 1 98.69 443 LEU B C 1
ATOM 7745 O O . LEU B 1 443 ? 9.914 25.781 26.797 1 98.69 443 LEU B O 1
ATOM 7749 N N . LEU B 1 444 ? 11.68 27.109 27.266 1 98.56 444 LEU B N 1
ATOM 7750 C CA . LEU B 1 444 ? 12.539 25.984 27.578 1 98.56 444 LEU B CA 1
ATOM 7751 C C . LEU B 1 444 ? 12.164 25.375 28.922 1 98.56 444 LEU B C 1
ATOM 7753 O O . LEU B 1 444 ? 11.922 26.094 29.891 1 98.56 444 LEU B O 1
ATOM 7757 N N . ALA B 1 445 ? 12.07 24.062 28.938 1 97.88 445 ALA B N 1
ATOM 7758 C CA . ALA B 1 445 ? 11.945 23.359 30.219 1 97.88 445 ALA B CA 1
ATOM 7759 C C . ALA B 1 445 ? 13.312 23.125 30.844 1 97.88 445 ALA B C 1
ATOM 7761 O O . ALA B 1 445 ? 13.438 23.078 32.062 1 97.88 445 ALA B O 1
ATOM 7762 N N . SER B 1 446 ? 14.281 22.922 29.984 1 96.75 446 SER B N 1
ATOM 7763 C CA . SER B 1 446 ? 15.664 22.625 30.344 1 96.75 446 SER B CA 1
ATOM 7764 C C . SER B 1 446 ? 16.625 23.125 29.297 1 96.75 446 SER B C 1
ATOM 7766 O O . SER B 1 446 ? 16.219 23.5 28.188 1 96.75 446 SER B O 1
ATOM 7768 N N . ASN B 1 447 ? 17.906 23.25 29.688 1 96 447 ASN B N 1
ATOM 7769 C CA . ASN B 1 447 ? 18.922 23.578 28.703 1 96 447 ASN B CA 1
ATOM 7770 C C . ASN B 1 447 ? 19.422 22.328 27.969 1 96 447 ASN B C 1
ATOM 7772 O O . ASN B 1 447 ? 20.344 22.406 27.156 1 96 447 ASN B O 1
ATOM 7776 N N . ASP B 1 448 ? 18.75 21.188 28.234 1 93.94 448 ASP B N 1
ATOM 7777 C CA . ASP B 1 448 ? 18.953 19.953 27.5 1 93.94 448 ASP B CA 1
ATOM 7778 C C . ASP B 1 448 ? 18.062 19.891 26.266 1 93.94 448 ASP B C 1
ATOM 7780 O O . ASP B 1 448 ? 16.828 19.875 26.375 1 93.94 448 ASP B O 1
ATOM 7784 N N . PRO B 1 449 ? 18.719 19.812 25.109 1 90.88 449 PRO B N 1
ATOM 7785 C CA . PRO B 1 449 ? 17.953 19.844 23.859 1 90.88 449 PRO B CA 1
ATOM 7786 C C . PRO B 1 449 ? 17.031 18.641 23.688 1 90.88 449 PRO B C 1
ATOM 7788 O O . PRO B 1 449 ? 16.141 18.656 22.828 1 90.88 449 PRO B O 1
ATOM 7791 N N . THR B 1 450 ? 17.141 17.562 24.406 1 89.75 450 THR B N 1
ATOM 7792 C CA . THR B 1 450 ? 16.344 16.359 24.266 1 89.75 450 THR B CA 1
ATOM 7793 C C . THR B 1 450 ? 15.07 16.438 25.109 1 89.75 450 THR B C 1
ATOM 7795 O O . THR B 1 450 ? 14.156 15.633 24.938 1 89.75 450 THR B O 1
ATOM 7798 N N . VAL B 1 451 ? 15.023 17.453 25.953 1 94.5 451 VAL B N 1
ATOM 7799 C CA . VAL B 1 451 ? 13.836 17.656 26.781 1 94.5 451 VAL B CA 1
ATOM 7800 C C . VAL B 1 451 ? 12.836 18.547 26.047 1 94.5 451 VAL B C 1
ATOM 7802 O O . VAL B 1 451 ? 13.188 19.625 25.578 1 94.5 451 VAL B O 1
ATOM 7805 N N . GLU B 1 452 ? 11.625 18.078 25.922 1 95.88 452 GLU B N 1
ATOM 7806 C CA . GLU B 1 452 ? 10.594 18.844 25.234 1 95.88 452 GLU B CA 1
ATOM 7807 C C . GLU B 1 452 ? 10.352 20.188 25.922 1 95.88 452 GLU B C 1
ATOM 7809 O O . GLU B 1 452 ? 10.414 20.266 27.156 1 95.88 452 GLU B O 1
ATOM 7814 N N . PRO B 1 453 ? 10.055 21.188 25.172 1 98.12 453 PRO B N 1
ATOM 7815 C CA . PRO B 1 453 ? 9.781 22.5 25.766 1 98.12 453 PRO B CA 1
ATOM 7816 C C . PRO B 1 453 ? 8.406 22.562 26.438 1 98.12 453 PRO B C 1
ATOM 7818 O O . PRO B 1 453 ? 7.605 21.641 26.297 1 98.12 453 PRO B O 1
ATOM 7821 N N . LEU B 1 454 ? 8.219 23.594 27.219 1 98.31 454 LEU B N 1
ATOM 7822 C CA . LEU B 1 454 ? 6.914 23.906 27.781 1 98.31 454 LEU B CA 1
ATOM 7823 C C . LEU B 1 454 ? 6.066 24.688 26.781 1 98.31 454 LEU B C 1
ATOM 7825 O O . LEU B 1 454 ? 6.5 25.719 26.281 1 98.31 454 LEU B O 1
ATOM 7829 N N . VAL B 1 455 ? 4.906 24.188 26.516 1 98.5 455 VAL B N 1
ATOM 7830 C CA . VAL B 1 455 ? 4.016 24.891 25.578 1 98.5 455 VAL B CA 1
ATOM 7831 C C . VAL B 1 455 ? 2.756 25.344 26.328 1 98.5 455 VAL B C 1
ATOM 7833 O O . VAL B 1 455 ? 2.018 24.516 26.859 1 98.5 455 VAL B O 1
ATOM 7836 N N . TYR B 1 456 ? 2.537 26.562 26.391 1 97.81 456 TYR B N 1
ATOM 7837 C CA . TYR B 1 456 ? 1.287 27.172 26.844 1 97.81 456 TYR B CA 1
ATOM 7838 C C . TYR B 1 456 ? 0.439 27.594 25.641 1 97.81 456 TYR B C 1
ATOM 7840 O O . TYR B 1 456 ? 0.814 28.5 24.906 1 97.81 456 TYR B O 1
ATOM 7848 N N . THR B 1 457 ? -0.646 27 25.5 1 96.69 457 THR B N 1
ATOM 7849 C CA . THR B 1 457 ? -1.438 27.25 24.297 1 96.69 457 THR B CA 1
ATOM 7850 C C . THR B 1 457 ? -2.068 28.625 24.344 1 96.69 457 THR B C 1
ATOM 7852 O O . THR B 1 457 ? -2.273 29.266 23.297 1 96.69 457 THR B O 1
ATOM 7855 N N . GLY B 1 458 ? -2.441 29.047 25.562 1 96.56 458 GLY B N 1
ATOM 7856 C CA . GLY B 1 458 ? -3.037 30.375 25.734 1 96.56 458 GLY B CA 1
ATOM 7857 C C . GLY B 1 458 ? -4.457 30.453 25.219 1 96.56 458 GLY B C 1
ATOM 7858 O O . GLY B 1 458 ? -4.98 31.547 25 1 96.56 458 GLY B O 1
ATOM 7859 N N . THR B 1 459 ? -5.113 29.328 24.984 1 95.69 459 THR B N 1
ATOM 7860 C CA . THR B 1 459 ? -6.477 29.297 24.469 1 95.69 459 THR B CA 1
ATOM 7861 C C . THR B 1 459 ? -7.418 30.094 25.375 1 95.69 459 THR B C 1
ATOM 7863 O O . THR B 1 459 ? -7.453 29.859 26.594 1 95.69 459 THR B O 1
ATOM 7866 N N . TYR B 1 460 ? -8.094 31.094 24.828 1 96.69 460 TYR B N 1
ATOM 7867 C CA . TYR B 1 460 ? -9.117 31.922 25.453 1 96.69 460 TYR B CA 1
ATOM 7868 C C . TYR B 1 460 ? -8.508 32.844 26.484 1 96.69 460 TYR B C 1
ATOM 7870 O O . TYR B 1 460 ? -9.188 33.281 27.422 1 96.69 460 TYR B O 1
ATOM 7878 N N . THR B 1 461 ? -7.18 33.094 26.375 1 96.06 461 THR B N 1
ATOM 7879 C CA . THR B 1 461 ? -6.594 34.125 27.219 1 96.06 461 THR B CA 1
ATOM 7880 C C . THR B 1 461 ? -7.195 35.469 26.906 1 96.06 461 THR B C 1
ATOM 7882 O O . THR B 1 461 ? -7.184 36.375 27.75 1 96.06 461 THR B O 1
ATOM 7885 N N . ASN B 1 462 ? -7.594 35.688 25.719 1 97 462 ASN B N 1
ATOM 7886 C CA . ASN B 1 462 ? -8.453 36.812 25.328 1 97 462 ASN B CA 1
ATOM 7887 C C . ASN B 1 462 ? -9.922 36.406 25.328 1 97 462 ASN B C 1
ATOM 7889 O O . ASN B 1 462 ? -10.344 35.562 24.516 1 97 462 ASN B O 1
ATOM 7893 N N . GLU B 1 463 ? -10.719 37 26.062 1 95.69 463 GLU B N 1
ATOM 7894 C CA . GLU B 1 463 ? -12.117 36.625 26.25 1 95.69 463 GLU B CA 1
ATOM 7895 C C . GLU B 1 463 ? -12.93 36.812 24.984 1 95.69 463 GLU B C 1
ATOM 7897 O O . GLU B 1 463 ? -13.945 36.125 24.781 1 95.69 463 GLU B O 1
ATOM 7902 N N . ASP B 1 464 ? -12.453 37.688 24.125 1 97.44 464 ASP B N 1
ATOM 7903 C CA . ASP B 1 464 ? -13.141 37.906 22.859 1 97.44 464 ASP B CA 1
ATOM 7904 C C . ASP B 1 464 ? -13.227 36.625 22.047 1 97.44 464 ASP B C 1
ATOM 7906 O O . ASP B 1 464 ? -14.18 36.438 21.281 1 97.44 464 ASP B O 1
ATOM 7910 N N . ASP B 1 465 ? -12.242 35.844 22.219 1 98.06 465 ASP B N 1
ATOM 7911 C CA . ASP B 1 465 ? -12.211 34.594 21.453 1 98.06 465 ASP B CA 1
ATOM 7912 C C . ASP B 1 465 ? -13.266 33.594 21.953 1 98.06 465 ASP B C 1
ATOM 7914 O O . ASP B 1 465 ? -13.867 32.875 21.156 1 98.06 465 ASP B O 1
ATOM 7918 N N . LEU B 1 466 ? -13.453 33.5 23.234 1 97.75 466 LEU B N 1
ATOM 7919 C CA . LEU B 1 466 ? -14.508 32.625 23.766 1 97.75 466 LEU B CA 1
ATOM 7920 C C . LEU B 1 466 ? -15.883 33.125 23.344 1 97.75 466 LEU B C 1
ATOM 7922 O O . LEU B 1 466 ? -16.766 32.344 23 1 97.75 466 LEU B O 1
ATOM 7926 N N . ASP B 1 467 ? -16.062 34.469 23.406 1 98 467 ASP B N 1
ATOM 7927 C CA . ASP B 1 467 ? -17.312 35.062 22.953 1 98 467 ASP B CA 1
ATOM 7928 C C . ASP B 1 467 ? -17.547 34.781 21.469 1 98 467 ASP B C 1
ATOM 7930 O O . ASP B 1 467 ? -18.672 34.406 21.094 1 98 467 ASP B O 1
ATOM 7934 N N . LEU B 1 468 ? -16.516 34.938 20.703 1 98.12 468 LEU B N 1
ATOM 7935 C CA . LEU B 1 468 ? -16.625 34.688 19.281 1 98.12 468 LEU B CA 1
ATOM 7936 C C . LEU B 1 468 ? -16.969 33.219 19 1 98.12 468 LEU B C 1
ATOM 7938 O O . LEU B 1 468 ? -17.781 32.938 18.141 1 98.12 468 LEU B O 1
ATOM 7942 N N . MET B 1 469 ? -16.312 32.281 19.688 1 98.44 469 MET B N 1
ATOM 7943 C CA . MET B 1 469 ? -16.625 30.859 19.516 1 98.44 469 MET B CA 1
ATOM 7944 C C . MET B 1 469 ? -18.078 30.578 19.906 1 98.44 469 MET B C 1
ATOM 7946 O O . MET B 1 469 ? -18.781 29.859 19.203 1 98.44 469 MET B O 1
ATOM 7950 N N . THR B 1 470 ? -18.5 31.172 21.016 1 98.44 470 THR B N 1
ATOM 7951 C CA . THR B 1 470 ? -19.891 31.031 21.469 1 98.44 470 THR B CA 1
ATOM 7952 C C . THR B 1 470 ? -20.859 31.5 20.406 1 98.44 470 THR B C 1
ATOM 7954 O O . THR B 1 470 ? -21.797 30.781 20.047 1 98.44 470 THR B O 1
ATOM 7957 N N . ASP B 1 471 ? -20.594 32.688 19.891 1 98.5 471 ASP B N 1
ATOM 7958 C CA . ASP B 1 471 ? -21.438 33.25 18.844 1 98.5 471 ASP B CA 1
ATOM 7959 C C . ASP B 1 471 ? -21.406 32.375 17.578 1 98.5 471 ASP B C 1
ATOM 7961 O O . ASP B 1 471 ? -22.438 32.219 16.922 1 98.5 471 ASP B O 1
ATOM 7965 N N . SER B 1 472 ? -20.266 31.875 17.234 1 98.44 472 SER B N 1
ATOM 7966 C CA . SER B 1 472 ? -20.094 31.016 16.062 1 98.44 472 SER B CA 1
ATOM 7967 C C . SER B 1 472 ? -20.875 29.719 16.203 1 98.44 472 SER B C 1
ATOM 7969 O O . SER B 1 472 ? -21.516 29.266 15.242 1 98.44 472 SER B O 1
ATOM 7971 N N . LEU B 1 473 ? -20.828 29.094 17.391 1 98.44 473 LEU B N 1
ATOM 7972 C CA . LEU B 1 473 ? -21.578 27.875 17.656 1 98.44 473 LEU B CA 1
ATOM 7973 C C . LEU B 1 473 ? -23.078 28.109 17.547 1 98.44 473 LEU B C 1
ATOM 7975 O O . LEU B 1 473 ? -23.797 27.312 16.969 1 98.44 473 LEU B O 1
ATOM 7979 N N . MET B 1 474 ? -23.484 29.234 18.109 1 98.12 474 MET B N 1
ATOM 7980 C CA . MET B 1 474 ? -24.906 29.578 18.047 1 98.12 474 MET B CA 1
ATOM 7981 C C . MET B 1 474 ? -25.344 29.812 16.594 1 98.12 474 MET B C 1
ATOM 7983 O O . MET B 1 474 ? -26.422 29.375 16.203 1 98.12 474 MET B O 1
ATOM 7987 N N . ASP B 1 475 ? -24.5 30.469 15.883 1 97.38 475 ASP B N 1
ATOM 7988 C CA . ASP B 1 475 ? -24.797 30.719 14.477 1 97.38 475 ASP B CA 1
ATOM 7989 C C . ASP B 1 475 ? -24.875 29.422 13.688 1 97.38 475 ASP B C 1
ATOM 7991 O O . ASP B 1 475 ? -25.844 29.188 12.953 1 97.38 475 ASP B O 1
ATOM 7995 N N . PHE B 1 476 ? -23.922 28.578 13.844 1 97.56 476 PHE B N 1
ATOM 7996 C CA . PHE B 1 476 ? -23.812 27.328 13.078 1 97.56 476 PHE B CA 1
ATOM 7997 C C . PHE B 1 476 ? -24.984 26.406 13.391 1 97.56 476 PHE B C 1
ATOM 7999 O O . PHE B 1 476 ? -25.5 25.734 12.492 1 97.56 476 PHE B O 1
ATOM 8006 N N . THR B 1 477 ? -25.391 26.266 14.625 1 97.69 477 THR B N 1
ATOM 8007 C CA . THR B 1 477 ? -26.391 25.297 15.055 1 97.69 477 THR B CA 1
ATOM 8008 C C . THR B 1 477 ? -27.766 25.641 14.5 1 97.69 477 THR B C 1
ATOM 8010 O O . THR B 1 477 ? -28.688 24.828 14.547 1 97.69 477 THR B O 1
ATOM 8013 N N . LYS B 1 478 ? -27.891 26.844 13.867 1 97.06 478 LYS B N 1
ATOM 8014 C CA . LYS B 1 478 ? -29.125 27.203 13.18 1 97.06 478 LYS B CA 1
ATOM 8015 C C . LYS B 1 478 ? -29.438 26.219 12.047 1 97.06 478 LYS B C 1
ATOM 8017 O O . LYS B 1 478 ? -30.562 26.172 11.555 1 97.06 478 LYS B O 1
ATOM 8022 N N . VAL B 1 479 ? -28.438 25.5 11.625 1 96.31 479 VAL B N 1
ATOM 8023 C CA . VAL B 1 479 ? -28.609 24.516 10.562 1 96.31 479 VAL B CA 1
ATOM 8024 C C . VAL B 1 479 ? -29.719 23.531 10.953 1 96.31 479 VAL B C 1
ATOM 8026 O O . VAL B 1 479 ? -30.406 22.984 10.086 1 96.31 479 VAL B O 1
ATOM 8029 N N . LEU B 1 480 ? -29.953 23.266 12.211 1 96.31 480 LEU B N 1
ATOM 8030 C CA . LEU B 1 480 ? -30.969 22.344 12.711 1 96.31 480 LEU B CA 1
ATOM 8031 C C . LEU B 1 480 ? -32.375 22.797 12.281 1 96.31 480 LEU B C 1
ATOM 8033 O O . LEU B 1 480 ? -33.281 21.984 12.242 1 96.31 480 LEU B O 1
ATOM 8037 N N . ASN B 1 481 ? -32.469 24.078 11.961 1 96.12 481 ASN B N 1
ATOM 8038 C CA . ASN B 1 481 ? -33.781 24.641 11.602 1 96.12 481 ASN B CA 1
ATOM 8039 C C . ASN B 1 481 ? -34 24.625 10.094 1 96.12 481 ASN B C 1
ATOM 8041 O O . ASN B 1 481 ? -35.031 25.078 9.609 1 96.12 481 ASN B O 1
ATOM 8045 N N . THR B 1 482 ? -33.094 24.172 9.359 1 96.5 482 THR B N 1
ATOM 8046 C CA . THR B 1 482 ? -33.219 24.109 7.91 1 96.5 482 THR B CA 1
ATOM 8047 C C . THR B 1 482 ? -34.062 22.906 7.496 1 96.5 482 THR B C 1
ATOM 8049 O O . THR B 1 482 ? -34.188 21.953 8.258 1 96.5 482 THR B O 1
ATOM 8052 N N . LYS B 1 483 ? -34.562 22.938 6.266 1 95.62 483 LYS B N 1
ATOM 8053 C CA . LYS B 1 483 ? -35.469 21.906 5.754 1 95.62 483 LYS B CA 1
ATOM 8054 C C . LYS B 1 483 ? -34.812 20.531 5.773 1 95.62 483 LYS B C 1
ATOM 8056 O O . LYS B 1 483 ? -35.406 19.562 6.277 1 95.62 483 LYS B O 1
ATOM 8061 N N . ASN B 1 484 ? -33.656 20.469 5.23 1 91.44 484 ASN B N 1
ATOM 8062 C CA . ASN B 1 484 ? -33 19.188 5.102 1 91.44 484 ASN B CA 1
ATOM 8063 C C . ASN B 1 484 ? -32.719 18.562 6.461 1 91.44 484 ASN B C 1
ATOM 8065 O O . ASN B 1 484 ? -32.844 17.344 6.629 1 91.44 484 ASN B O 1
ATOM 8069 N N . PHE B 1 485 ? -32.312 19.297 7.414 1 95.5 485 PHE B N 1
ATOM 8070 C CA . PHE B 1 485 ? -32.031 18.781 8.742 1 95.5 485 PHE B CA 1
ATOM 8071 C C . PHE B 1 485 ? -33.281 18.359 9.461 1 95.5 485 PHE B C 1
ATOM 8073 O O . PHE B 1 485 ? -33.312 17.328 10.148 1 95.5 485 PHE B O 1
ATOM 8080 N N . ILE B 1 486 ? -34.312 19.094 9.281 1 95.94 486 ILE B N 1
ATOM 8081 C CA . ILE B 1 486 ? -35.594 18.766 9.891 1 95.94 486 ILE B CA 1
ATOM 8082 C C . ILE B 1 486 ? -36.125 17.453 9.297 1 95.94 486 ILE B C 1
ATOM 8084 O O . ILE B 1 486 ? -36.531 16.562 10.031 1 95.94 486 ILE B O 1
ATOM 8088 N N . GLU B 1 487 ? -36.062 17.375 8.023 1 93.75 487 GLU B N 1
ATOM 8089 C CA . GLU B 1 487 ? -36.531 16.188 7.336 1 93.75 487 GLU B CA 1
ATOM 8090 C C . GLU B 1 487 ? -35.781 14.945 7.758 1 93.75 487 GLU B C 1
ATOM 8092 O O . GLU B 1 487 ? -36.312 13.844 7.762 1 93.75 487 GLU B O 1
ATOM 8097 N N . ARG B 1 488 ? -34.594 15.109 8.141 1 92.12 488 ARG B N 1
ATOM 8098 C CA . ARG B 1 488 ? -33.75 13.984 8.508 1 92.12 488 ARG B CA 1
ATOM 8099 C C . ARG B 1 488 ? -33.75 13.766 10.016 1 92.12 488 ARG B C 1
ATOM 8101 O O . ARG B 1 488 ? -33 12.945 10.531 1 92.12 488 ARG B O 1
ATOM 8108 N N . ASN B 1 489 ? -34.562 14.469 10.734 1 92.38 489 ASN B N 1
ATOM 8109 C CA . ASN B 1 489 ? -34.656 14.398 12.188 1 92.38 489 ASN B CA 1
ATOM 8110 C C . ASN B 1 489 ? -33.312 14.617 12.867 1 92.38 489 ASN B C 1
ATOM 8112 O O . ASN B 1 489 ? -32.938 13.859 13.766 1 92.38 489 ASN B O 1
ATOM 8116 N N . ALA B 1 490 ? -32.562 15.562 12.297 1 95.69 490 ALA B N 1
ATOM 8117 C CA . ALA B 1 490 ? -31.234 15.859 12.836 1 95.69 490 ALA B CA 1
ATOM 8118 C C . ALA B 1 490 ? -31.344 16.438 14.25 1 95.69 490 ALA B C 1
ATOM 8120 O O . ALA B 1 490 ? -32.219 17.25 14.531 1 95.69 490 ALA B O 1
ATOM 8121 N N . THR B 1 491 ? -30.5 15.953 15.164 1 96.94 491 THR B N 1
ATOM 8122 C CA . THR B 1 491 ? -30.453 16.438 16.531 1 96.94 491 THR B CA 1
ATOM 8123 C C . THR B 1 491 ? -29 16.625 17 1 96.94 491 THR B C 1
ATOM 8125 O O . THR B 1 491 ? -28.125 15.844 16.625 1 96.94 491 THR B O 1
ATOM 8128 N N . LEU B 1 492 ? -28.797 17.672 17.719 1 97.56 492 LEU B N 1
ATOM 8129 C CA . LEU B 1 492 ? -27.5 17.875 18.344 1 97.56 492 LEU B CA 1
ATOM 8130 C C . LEU B 1 492 ? -27.266 16.859 19.453 1 97.56 492 LEU B C 1
ATOM 8132 O O . LEU B 1 492 ? -28.125 16.688 20.328 1 97.56 492 LEU B O 1
ATOM 8136 N N . VAL B 1 493 ? -26.156 16.219 19.422 1 97.25 493 VAL B N 1
ATOM 8137 C CA . VAL B 1 493 ? -25.812 15.242 20.469 1 97.25 493 VAL B CA 1
ATOM 8138 C C . VAL B 1 493 ? -25.422 15.969 21.75 1 97.25 493 VAL B C 1
ATOM 8140 O O . VAL B 1 493 ? -24.562 16.859 21.734 1 97.25 493 VAL B O 1
ATOM 8143 N N . ASP B 1 494 ? -26.062 15.648 22.828 1 94.69 494 ASP B N 1
ATOM 8144 C CA . ASP B 1 494 ? -25.734 16.188 24.141 1 94.69 494 ASP B CA 1
ATOM 8145 C C . ASP B 1 494 ? -24.547 15.461 24.766 1 94.69 494 ASP B C 1
ATOM 8147 O O . ASP B 1 494 ? -24.641 14.281 25.094 1 94.69 494 ASP B O 1
ATOM 8151 N N . THR B 1 495 ? -23.484 16.172 24.922 1 94.19 495 THR B N 1
ATOM 8152 C CA . THR B 1 495 ? -22.281 15.562 25.516 1 94.19 495 THR B CA 1
ATOM 8153 C C . THR B 1 495 ? -22.453 15.422 27.031 1 94.19 495 THR B C 1
ATOM 8155 O O . THR B 1 495 ? -21.688 14.695 27.672 1 94.19 495 THR B O 1
ATOM 8158 N N . GLY B 1 496 ? -23.375 16.109 27.562 1 94.19 496 GLY B N 1
ATOM 8159 C CA . GLY B 1 496 ? -23.609 16.078 29 1 94.19 496 GLY B CA 1
ATOM 8160 C C . GLY B 1 496 ? -22.672 16.984 29.781 1 94.19 496 GLY B C 1
ATOM 8161 O O . GLY B 1 496 ? -22.688 16.984 31.016 1 94.19 496 GLY B O 1
ATOM 8162 N N . LEU B 1 497 ? -21.969 17.844 29.172 1 95.31 497 LEU B N 1
ATOM 8163 C CA . LEU B 1 497 ? -20.906 18.609 29.828 1 95.31 497 LEU B CA 1
ATOM 8164 C C . LEU B 1 497 ? -21.453 19.891 30.438 1 95.31 497 LEU B C 1
ATOM 8166 O O . LEU B 1 497 ? -20.828 20.484 31.312 1 95.31 497 LEU B O 1
ATOM 8170 N N . CYS B 1 498 ? -22.594 20.375 29.969 1 96.31 498 CYS B N 1
ATOM 8171 C CA . CYS B 1 498 ? -23.156 21.641 30.422 1 96.31 498 CYS B CA 1
ATOM 8172 C C . CYS B 1 498 ? -24.594 21.453 30.891 1 96.31 498 CYS B C 1
ATOM 8174 O O . CYS B 1 498 ? -25.5 22.172 30.438 1 96.31 498 CYS B O 1
ATOM 8176 N N . PRO B 1 499 ? -24.734 20.625 31.875 1 95.44 499 PRO B N 1
ATOM 8177 C CA . PRO B 1 499 ? -26.094 20.328 32.312 1 95.44 499 PRO B CA 1
ATOM 8178 C C . PRO B 1 499 ? -26.812 21.531 32.906 1 95.44 499 PRO B C 1
ATOM 8180 O O . PRO B 1 499 ? -26.188 22.312 33.656 1 95.44 499 PRO B O 1
ATOM 8183 N N . GLY B 1 500 ? -28.062 21.656 32.562 1 95.69 500 GLY B N 1
ATOM 8184 C CA . GLY B 1 500 ? -28.922 22.656 33.188 1 95.69 500 GLY B CA 1
ATOM 8185 C C . GLY B 1 500 ? -28.75 24.031 32.562 1 95.69 500 GLY B C 1
ATOM 8186 O O . GLY B 1 500 ? -29.484 24.969 32.938 1 95.69 500 GLY B O 1
ATOM 8187 N N . LEU B 1 501 ? -27.859 24.219 31.672 1 97.06 501 LEU B N 1
ATOM 8188 C CA . LEU B 1 501 ? -27.641 25.516 31.047 1 97.06 501 LEU B CA 1
ATOM 8189 C C . LEU B 1 501 ? -28.391 25.625 29.719 1 97.06 501 LEU B C 1
ATOM 8191 O O . LEU B 1 501 ? -28.719 24.609 29.109 1 97.06 501 LEU B O 1
ATOM 8195 N N . SER B 1 502 ? -28.781 26.859 29.375 1 95.62 502 SER B N 1
ATOM 8196 C CA . SER B 1 502 ? -29.453 27.125 28.109 1 95.62 502 SER B CA 1
ATOM 8197 C C . SER B 1 502 ? -29 28.438 27.5 1 95.62 502 SER B C 1
ATOM 8199 O O . SER B 1 502 ? -28.266 29.203 28.125 1 95.62 502 SER B O 1
ATOM 8201 N N . GLY B 1 503 ? -29.344 28.656 26.25 1 95.75 503 GLY B N 1
ATOM 8202 C CA . GLY B 1 503 ? -29 29.906 25.562 1 95.75 503 GLY B CA 1
ATOM 8203 C C . GLY B 1 503 ? -27.516 30.156 25.484 1 95.75 503 GLY B C 1
ATOM 8204 O O . GLY B 1 503 ? -26.734 29.219 25.266 1 95.75 503 GLY B O 1
ATOM 8205 N N . ARG B 1 504 ? -27.141 31.328 25.594 1 97.38 504 ARG B N 1
ATOM 8206 C CA . ARG B 1 504 ? -25.734 31.734 25.438 1 97.38 504 ARG B CA 1
ATOM 8207 C C . ARG B 1 504 ? -24.859 31.062 26.5 1 97.38 504 ARG B C 1
ATOM 8209 O O . ARG B 1 504 ? -23.719 30.688 26.219 1 97.38 504 ARG B O 1
ATOM 8216 N N . GLU B 1 505 ? -25.391 30.875 27.672 1 97.94 505 GLU B N 1
ATOM 8217 C CA . GLU B 1 505 ? -24.625 30.25 28.75 1 97.94 505 GLU B CA 1
ATOM 8218 C C . GLU B 1 505 ? -24.25 28.812 28.406 1 97.94 505 GLU B C 1
ATOM 8220 O O . GLU B 1 505 ? -23.156 28.344 28.734 1 97.94 505 GLU B O 1
ATOM 8225 N N . TYR B 1 506 ? -25.203 28.125 27.875 1 97.62 506 TYR B N 1
ATOM 8226 C CA . TYR B 1 506 ? -24.938 26.766 27.438 1 97.62 506 TYR B CA 1
ATOM 8227 C C . TYR B 1 506 ? -23.781 26.719 26.453 1 97.62 506 TYR B C 1
ATOM 8229 O O . TYR B 1 506 ? -22.859 25.922 26.594 1 97.62 506 TYR B O 1
ATOM 8237 N N . TRP B 1 507 ? -23.781 27.625 25.516 1 98.19 507 TRP B N 1
ATOM 8238 C CA . TRP B 1 507 ? -22.797 27.578 24.422 1 98.19 507 TRP B CA 1
ATOM 8239 C C . TRP B 1 507 ? -21.438 28.062 24.906 1 98.19 507 TRP B C 1
ATOM 8241 O O . TRP B 1 507 ? -20.406 27.578 24.422 1 98.19 507 TRP B O 1
ATOM 8251 N N . GLU B 1 508 ? -21.406 28.984 25.797 1 97.69 508 GLU B N 1
ATOM 8252 C CA . GLU B 1 508 ? -20.141 29.375 26.406 1 97.69 508 GLU B CA 1
ATOM 8253 C C . GLU B 1 508 ? -19.5 28.219 27.156 1 97.69 508 GLU B C 1
ATOM 8255 O O . GLU B 1 508 ? -18.297 27.969 27.031 1 97.69 508 GLU B O 1
ATOM 8260 N N . CYS B 1 509 ? -20.375 27.531 27.906 1 97.56 509 CYS B N 1
ATOM 8261 C CA . CYS B 1 509 ? -19.922 26.344 28.609 1 97.56 509 CYS B CA 1
ATOM 8262 C C . CYS B 1 509 ? -19.406 25.281 27.625 1 97.56 509 CYS B C 1
ATOM 8264 O O . CYS B 1 509 ? -18.344 24.719 27.828 1 97.56 509 CYS B O 1
ATOM 8266 N N . TYR B 1 510 ? -20.172 25.078 26.594 1 97.81 510 TYR B N 1
ATOM 8267 C CA . TYR B 1 510 ? -19.844 24.078 25.594 1 97.81 510 TYR B CA 1
ATOM 8268 C C . TYR B 1 510 ? -18.516 24.438 24.906 1 97.81 510 TYR B C 1
ATOM 8270 O O . TYR B 1 510 ? -17.688 23.562 24.688 1 97.81 510 TYR B O 1
ATOM 8278 N N . ALA B 1 511 ? -18.359 25.688 24.531 1 97.75 511 ALA B N 1
ATOM 8279 C CA . ALA B 1 511 ? -17.141 26.156 23.875 1 97.75 511 ALA B CA 1
ATOM 8280 C C . ALA B 1 511 ? -15.914 25.844 24.719 1 97.75 511 ALA B C 1
ATOM 8282 O O . ALA B 1 511 ? -14.914 25.328 24.219 1 97.75 511 ALA B O 1
ATOM 8283 N N . LEU B 1 512 ? -16.062 26.156 25.938 1 96.25 512 LEU B N 1
ATOM 8284 C CA . LEU B 1 512 ? -14.93 25.938 26.844 1 96.25 512 LEU B CA 1
ATOM 8285 C C . LEU B 1 512 ? -14.688 24.453 27.047 1 96.25 512 LEU B C 1
ATOM 8287 O O . LEU B 1 512 ? -13.547 23.984 26.984 1 96.25 512 LEU B O 1
ATOM 8291 N N . ALA B 1 513 ? -15.719 23.703 27.25 1 96.12 513 ALA B N 1
ATOM 8292 C CA . ALA B 1 513 ? -15.641 22.297 27.594 1 96.12 513 ALA B CA 1
ATOM 8293 C C . ALA B 1 513 ? -15.117 21.469 26.422 1 96.12 513 ALA B C 1
ATOM 8295 O O . ALA B 1 513 ? -14.414 20.469 26.625 1 96.12 513 ALA B O 1
ATOM 8296 N N . MET B 1 514 ? -15.398 21.891 25.203 1 96.81 514 MET B N 1
ATOM 8297 C CA . MET B 1 514 ? -15.109 21.062 24.031 1 96.81 514 MET B CA 1
ATOM 8298 C C . MET B 1 514 ? -13.938 21.625 23.234 1 96.81 514 MET B C 1
ATOM 8300 O O . MET B 1 514 ? -13.648 21.156 22.141 1 96.81 514 MET B O 1
ATOM 8304 N N . SER B 1 515 ? -13.281 22.594 23.797 1 95.56 515 SER B N 1
ATOM 8305 C CA . SER B 1 515 ? -12.18 23.234 23.078 1 95.56 515 SER B CA 1
ATOM 8306 C C . SER B 1 515 ? -11.031 22.25 22.859 1 95.56 515 SER B C 1
ATOM 8308 O O . SER B 1 515 ? -10.695 21.453 23.734 1 95.56 515 SER B O 1
ATOM 8310 N N . ALA B 1 516 ? -10.461 22.25 21.672 1 95.81 516 ALA B N 1
ATOM 8311 C CA . ALA B 1 516 ? -9.305 21.438 21.297 1 95.81 516 ALA B CA 1
ATOM 8312 C C . ALA B 1 516 ? -8.445 22.156 20.266 1 95.81 516 ALA B C 1
ATOM 8314 O O . ALA B 1 516 ? -8.766 23.266 19.844 1 95.81 516 ALA B O 1
ATOM 8315 N N . THR B 1 517 ? -7.309 21.578 19.938 1 96.25 517 THR B N 1
ATOM 8316 C CA . THR B 1 517 ? -6.387 22.109 18.938 1 96.25 517 THR B CA 1
ATOM 8317 C C . THR B 1 517 ? -6.777 21.641 17.531 1 96.25 517 THR B C 1
ATOM 8319 O O . THR B 1 517 ? -7.422 20.609 17.375 1 96.25 517 THR B O 1
ATOM 8322 N N . MET B 1 518 ? -6.414 22.438 16.562 1 97.12 518 MET B N 1
ATOM 8323 C CA . MET B 1 518 ? -6.508 22.031 15.164 1 97.12 518 MET B CA 1
ATOM 8324 C C . MET B 1 518 ? -5.129 21.734 14.586 1 97.12 518 MET B C 1
ATOM 8326 O O . MET B 1 518 ? -4.988 21.516 13.383 1 97.12 518 MET B O 1
ATOM 8330 N N . TRP B 1 519 ? -4.07 21.781 15.508 1 97.19 519 TRP B N 1
ATOM 8331 C CA . TRP B 1 519 ? -2.693 21.438 15.18 1 97.19 519 TRP B CA 1
ATOM 8332 C C . TRP B 1 519 ? -2.088 22.453 14.219 1 97.19 519 TRP B C 1
ATOM 8334 O O . TRP B 1 519 ? -1.347 22.094 13.297 1 97.19 519 TRP B O 1
ATOM 8344 N N . HIS B 1 520 ? -2.557 23.703 14.258 1 98 520 HIS B N 1
ATOM 8345 C CA . HIS B 1 520 ? -2.033 24.781 13.422 1 98 520 HIS B CA 1
ATOM 8346 C C . HIS B 1 520 ? -1.135 25.719 14.219 1 98 520 HIS B C 1
ATOM 8348 O O . HIS B 1 520 ? -1.317 26.938 14.18 1 98 520 HIS B O 1
ATOM 8354 N N . TYR B 1 521 ? -0.152 25.172 14.859 1 98.06 521 TYR B N 1
ATOM 8355 C CA . TYR B 1 521 ? 0.761 25.953 15.695 1 98.06 521 TYR B CA 1
ATOM 8356 C C . TYR B 1 521 ? 1.553 26.953 14.867 1 98.06 521 TYR B C 1
ATOM 8358 O O . TYR B 1 521 ? 2.059 26.609 13.789 1 98.06 521 TYR B O 1
ATOM 8366 N N . SER B 1 522 ? 1.689 28.234 15.383 1 98.44 522 SER B N 1
ATOM 8367 C CA . SER B 1 522 ? 2.338 29.266 14.586 1 98.44 522 SER B CA 1
ATOM 8368 C C . SER B 1 522 ? 2.76 30.438 15.453 1 98.44 522 SER B C 1
ATOM 8370 O O . SER B 1 522 ? 2.348 30.547 16.609 1 98.44 522 SER B O 1
ATOM 8372 N N . GLY B 1 523 ? 3.652 31.25 14.914 1 98.75 523 GLY B N 1
ATOM 8373 C CA . GLY B 1 523 ? 3.822 32.625 15.367 1 98.75 523 GLY B CA 1
ATOM 8374 C C . GLY B 1 523 ? 4.941 32.781 16.375 1 98.75 523 GLY B C 1
ATOM 8375 O O . GLY B 1 523 ? 5.266 33.906 16.781 1 98.75 523 GLY B O 1
ATOM 8376 N N . THR B 1 524 ? 5.684 31.734 16.734 1 98.88 524 THR B N 1
ATOM 8377 C CA . THR B 1 524 ? 6.559 31.75 17.906 1 98.88 524 THR B CA 1
ATOM 8378 C C . THR B 1 524 ? 7.91 32.375 17.562 1 98.88 524 THR B C 1
ATOM 8380 O O . THR B 1 524 ? 8.742 32.594 18.438 1 98.88 524 THR B O 1
ATOM 8383 N N . CYS B 1 525 ? 8.156 32.625 16.312 1 98.94 525 CYS B N 1
ATOM 8384 C CA . CYS B 1 525 ? 9.281 33.406 15.797 1 98.94 525 CYS B CA 1
ATOM 8385 C C . CYS B 1 525 ? 8.812 34.406 14.742 1 98.94 525 CYS B C 1
ATOM 8387 O O . CYS B 1 525 ? 9.398 34.469 13.664 1 98.94 525 CYS B O 1
ATOM 8389 N N . ALA B 1 526 ? 7.969 35.25 15.078 1 98.88 526 ALA B N 1
ATOM 8390 C CA . ALA B 1 526 ? 7.125 36.031 14.164 1 98.88 526 ALA B CA 1
ATOM 8391 C C . ALA B 1 526 ? 7.949 37.062 13.391 1 98.88 526 ALA B C 1
ATOM 8393 O O . ALA B 1 526 ? 8.859 37.688 13.945 1 98.88 526 ALA B O 1
ATOM 8394 N N . MET B 1 527 ? 7.543 37.25 12.141 1 98.81 527 MET B N 1
ATOM 8395 C CA . MET B 1 527 ? 8.07 38.375 11.352 1 98.81 527 MET B CA 1
ATOM 8396 C C . MET B 1 527 ? 7.762 39.688 12.016 1 98.81 527 MET B C 1
ATOM 8398 O O . MET B 1 527 ? 6.66 39.906 12.531 1 98.81 527 MET B O 1
ATOM 8402 N N . GLY B 1 528 ? 8.688 40.562 11.906 1 98.31 528 GLY B N 1
ATOM 8403 C CA . GLY B 1 528 ? 8.516 41.875 12.531 1 98.31 528 GLY B CA 1
ATOM 8404 C C . GLY B 1 528 ? 9.008 41.906 13.969 1 98.31 528 GLY B C 1
ATOM 8405 O O . GLY B 1 528 ? 9.352 42.969 14.492 1 98.31 528 GLY B O 1
ATOM 8406 N N . LYS B 1 529 ? 9.094 40.75 14.57 1 98.44 529 LYS B N 1
ATOM 8407 C CA . LYS B 1 529 ? 9.508 40.688 15.969 1 98.44 529 LYS B CA 1
ATOM 8408 C C . LYS B 1 529 ? 10.812 39.906 16.109 1 98.44 529 LYS B C 1
ATOM 8410 O O . LYS B 1 529 ? 11.836 40.469 16.484 1 98.44 529 LYS B O 1
ATOM 8415 N N . VAL B 1 530 ? 10.82 38.719 15.703 1 98.88 530 VAL B N 1
ATOM 8416 C CA . VAL B 1 530 ? 12 37.875 15.836 1 98.88 530 VAL B CA 1
ATOM 8417 C C . VAL B 1 530 ? 12.805 37.875 14.539 1 98.88 530 VAL B C 1
ATOM 8419 O O . VAL B 1 530 ? 14.031 38 14.57 1 98.88 530 VAL B O 1
ATOM 8422 N N . VAL B 1 531 ? 12.109 37.719 13.398 1 98.88 531 VAL B N 1
ATOM 8423 C CA . VAL B 1 531 ? 12.766 37.781 12.094 1 98.88 531 VAL B CA 1
ATOM 8424 C C . VAL B 1 531 ? 12.289 39 11.328 1 98.88 531 VAL B C 1
ATOM 8426 O O . VAL B 1 531 ? 11.234 39.562 11.633 1 98.88 531 VAL B O 1
ATOM 8429 N N . ASP B 1 532 ? 13.031 39.469 10.375 1 98.56 532 ASP B N 1
ATOM 8430 C CA . ASP B 1 532 ? 12.602 40.562 9.516 1 98.56 532 ASP B CA 1
ATOM 8431 C C . ASP B 1 532 ? 11.719 40.062 8.375 1 98.56 532 ASP B C 1
ATOM 8433 O O . ASP B 1 532 ? 11.289 38.906 8.375 1 98.56 532 ASP B O 1
ATOM 8437 N N . SER B 1 533 ? 11.383 40.875 7.43 1 98 533 SER B N 1
ATOM 8438 C CA . SER B 1 533 ? 10.438 40.562 6.375 1 98 533 SER B CA 1
ATOM 8439 C C . SER B 1 533 ? 11.055 39.594 5.367 1 98 533 SER B C 1
ATOM 8441 O O . SER B 1 533 ? 10.344 39 4.539 1 98 533 SER B O 1
ATOM 8443 N N . LYS B 1 534 ? 12.352 39.375 5.414 1 98.31 534 LYS B N 1
ATOM 8444 C CA . LYS B 1 534 ? 13.023 38.406 4.566 1 98.31 534 LYS B CA 1
ATOM 8445 C C . LYS B 1 534 ? 13.336 37.125 5.344 1 98.31 534 LYS B C 1
ATOM 8447 O O . LYS B 1 534 ? 14.133 36.281 4.895 1 98.31 534 LYS B O 1
ATOM 8452 N N . LEU B 1 535 ? 12.852 37.031 6.562 1 98.81 535 LEU B N 1
ATOM 8453 C CA . LEU B 1 535 ? 12.867 35.844 7.41 1 98.81 535 LEU B CA 1
ATOM 8454 C C . LEU B 1 535 ? 14.227 35.656 8.078 1 98.81 535 LEU B C 1
ATOM 8456 O O . LEU B 1 535 ? 14.531 34.594 8.609 1 98.81 535 LEU B O 1
ATOM 8460 N N . LEU B 1 536 ? 15.047 36.688 8 1 98.81 536 LEU B N 1
ATOM 8461 C CA . LEU B 1 536 ? 16.328 36.656 8.688 1 98.81 536 LEU B CA 1
ATOM 8462 C C . LEU B 1 536 ? 16.172 37 10.164 1 98.81 536 LEU B C 1
ATOM 8464 O O . LEU B 1 536 ? 15.43 37.938 10.516 1 98.81 536 LEU B O 1
ATOM 8468 N N . VAL B 1 537 ? 16.828 36.25 11.023 1 98.94 537 VAL B N 1
ATOM 8469 C CA . VAL B 1 537 ? 16.766 36.5 12.453 1 98.94 537 VAL B CA 1
ATOM 8470 C C . VAL B 1 537 ? 17.406 37.844 12.773 1 98.94 537 VAL B C 1
ATOM 8472 O O . VAL B 1 537 ? 18.547 38.125 12.375 1 98.94 537 VAL B O 1
ATOM 8475 N N . LYS B 1 538 ? 16.688 38.688 13.477 1 98.75 538 LYS B N 1
ATOM 8476 C CA . LYS B 1 538 ? 17.188 40 13.805 1 98.75 538 LYS B CA 1
ATOM 8477 C C . LYS B 1 538 ? 18.422 39.938 14.695 1 98.75 538 LYS B C 1
ATOM 8479 O O . LYS B 1 538 ? 18.438 39.188 15.68 1 98.75 538 LYS B O 1
ATOM 8484 N N . GLY B 1 539 ? 19.453 40.594 14.305 1 98.12 539 GLY B N 1
ATOM 8485 C CA . GLY B 1 539 ? 20.641 40.688 15.141 1 98.12 539 GLY B CA 1
ATOM 8486 C C . GLY B 1 539 ? 21.625 39.562 14.906 1 98.12 539 GLY B C 1
ATOM 8487 O O . GLY B 1 539 ? 22.719 39.562 15.484 1 98.12 539 GLY B O 1
ATOM 8488 N N . VAL B 1 540 ? 21.328 38.594 14.117 1 98.62 540 VAL B N 1
ATOM 8489 C CA . VAL B 1 540 ? 22.219 37.469 13.82 1 98.62 540 VAL B CA 1
ATOM 8490 C C . VAL B 1 540 ? 22.312 37.281 12.305 1 98.62 540 VAL B C 1
ATOM 8492 O O . VAL B 1 540 ? 21.312 37 11.648 1 98.62 540 VAL B O 1
ATOM 8495 N N . SER B 1 541 ? 23.516 37.375 11.789 1 98.31 541 SER B N 1
ATOM 8496 C CA . SER B 1 541 ? 23.719 37.219 10.352 1 98.31 541 SER B CA 1
ATOM 8497 C C . SER B 1 541 ? 23.75 35.75 9.945 1 98.31 541 SER B C 1
ATOM 8499 O O . SER B 1 541 ? 24.078 34.875 10.75 1 98.31 541 SER B O 1
ATOM 8501 N N . ASN B 1 542 ? 23.344 35.438 8.742 1 98.5 542 ASN B N 1
ATOM 8502 C CA . ASN B 1 542 ? 23.406 34.125 8.109 1 98.5 542 ASN B CA 1
ATOM 8503 C C . ASN B 1 542 ? 22.5 33.125 8.812 1 98.5 542 ASN B C 1
ATOM 8505 O O . ASN B 1 542 ? 22.797 31.922 8.852 1 98.5 542 ASN B O 1
ATOM 8509 N N . LEU B 1 543 ? 21.438 33.625 9.414 1 98.88 543 LEU B N 1
ATOM 8510 C CA . LEU B 1 543 ? 20.453 32.781 10.078 1 98.88 543 LEU B CA 1
ATOM 8511 C C . LEU B 1 543 ? 19.031 33.156 9.664 1 98.88 543 LEU B C 1
ATOM 8513 O O . LEU B 1 543 ? 18.609 34.312 9.812 1 98.88 543 LEU B O 1
ATOM 8517 N N . ARG B 1 544 ? 18.359 32.188 9.078 1 98.88 544 ARG B N 1
ATOM 8518 C CA . ARG B 1 544 ? 16.984 32.375 8.633 1 98.88 544 ARG B CA 1
ATOM 8519 C C . ARG B 1 544 ? 16.047 31.359 9.281 1 98.88 544 ARG B C 1
ATOM 8521 O O . ARG B 1 544 ? 16.484 30.281 9.703 1 98.88 544 ARG B O 1
ATOM 8528 N N . VAL B 1 545 ? 14.789 31.75 9.523 1 98.94 545 VAL B N 1
ATOM 8529 C CA . VAL B 1 545 ? 13.727 30.844 9.969 1 98.94 545 VAL B CA 1
ATOM 8530 C C . VAL B 1 545 ? 12.656 30.734 8.891 1 98.94 545 VAL B C 1
ATOM 8532 O O . VAL B 1 545 ? 12.195 31.75 8.359 1 98.94 545 VAL B O 1
ATOM 8535 N N . ALA B 1 546 ? 12.305 29.547 8.477 1 98.81 546 ALA B N 1
ATOM 8536 C CA . ALA B 1 546 ? 11.258 29.344 7.477 1 98.81 546 ALA B CA 1
ATOM 8537 C C . ALA B 1 546 ? 10.32 28.219 7.895 1 98.81 546 ALA B C 1
ATOM 8539 O O . ALA B 1 546 ? 10.508 27.062 7.488 1 98.81 546 ALA B O 1
ATOM 8540 N N . ASP B 1 547 ? 9.312 28.438 8.578 1 98.75 547 ASP B N 1
ATOM 8541 C CA . ASP B 1 547 ? 8.234 27.531 8.969 1 98.75 547 ASP B CA 1
ATOM 8542 C C . ASP B 1 547 ? 7.051 28.312 9.539 1 98.75 547 ASP B C 1
ATOM 8544 O O . ASP B 1 547 ? 6.953 29.531 9.359 1 98.75 547 ASP B O 1
ATOM 8548 N N . ALA B 1 548 ? 6.152 27.656 10.156 1 98.81 548 ALA B N 1
ATOM 8549 C CA . ALA B 1 548 ? 4.918 28.281 10.625 1 98.81 548 ALA B CA 1
ATOM 8550 C C . ALA B 1 548 ? 5.203 29.312 11.719 1 98.81 548 ALA B C 1
ATOM 8552 O O . ALA B 1 548 ? 4.387 30.203 11.969 1 98.81 548 ALA B O 1
ATOM 8553 N N . SER B 1 549 ? 6.344 29.188 12.406 1 98.88 549 SER B N 1
ATOM 8554 C CA . SER B 1 549 ? 6.652 30.047 13.547 1 98.88 549 SER B CA 1
ATOM 8555 C C . SER B 1 549 ? 6.824 31.5 13.109 1 98.88 549 SER B C 1
ATOM 8557 O O . SER B 1 549 ? 6.723 32.406 13.93 1 98.88 549 SER B O 1
ATOM 8559 N N . VAL B 1 550 ? 6.992 31.781 11.859 1 98.94 550 VAL B N 1
ATOM 8560 C CA . VAL B 1 550 ? 7.34 33.125 11.438 1 98.94 550 VAL B CA 1
ATOM 8561 C C . VAL B 1 550 ? 6.066 33.938 11.188 1 98.94 550 VAL B C 1
ATOM 8563 O O . VAL B 1 550 ? 6.129 35.156 10.953 1 98.94 550 VAL B O 1
ATOM 8566 N N . MET B 1 551 ? 4.902 33.344 11.227 1 98.75 551 MET B N 1
ATOM 8567 C CA . MET B 1 551 ? 3.65 34.031 10.945 1 98.75 551 MET B CA 1
ATOM 8568 C C . MET B 1 551 ? 3.385 35.094 11.992 1 98.75 551 MET B C 1
ATOM 8570 O O . MET B 1 551 ? 3.412 34.844 13.188 1 98.75 551 MET B O 1
ATOM 8574 N N . PRO B 1 552 ? 3.072 36.312 11.5 1 98.38 552 PRO B N 1
ATOM 8575 C CA . PRO B 1 552 ? 2.682 37.344 12.484 1 98.38 552 PRO B CA 1
ATOM 8576 C C . PRO B 1 552 ? 1.313 37.062 13.109 1 98.38 552 PRO B C 1
ATOM 8578 O O . PRO B 1 552 ? 1.118 37.281 14.305 1 98.38 552 PRO B O 1
ATOM 8581 N N . THR B 1 553 ? 0.398 36.688 12.273 1 98.06 553 THR B N 1
ATOM 8582 C CA . THR B 1 553 ? -0.942 36.25 12.641 1 98.06 553 THR B CA 1
ATOM 8583 C C . THR B 1 553 ? -1.333 35 11.852 1 98.06 553 THR B C 1
ATOM 8585 O O . THR B 1 553 ? -0.703 34.688 10.844 1 98.06 553 THR B O 1
ATOM 8588 N N . LEU B 1 554 ? -2.301 34.344 12.336 1 97.5 554 LEU B N 1
ATOM 8589 C CA . LEU B 1 554 ? -2.74 33.125 11.695 1 97.5 554 LEU B CA 1
ATOM 8590 C C . LEU B 1 554 ? -3.42 33.406 10.359 1 97.5 554 LEU B C 1
ATOM 8592 O O . LEU B 1 554 ? -3.916 34.531 10.148 1 97.5 554 LEU B O 1
ATOM 8596 N N . THR B 1 555 ? -3.299 32.469 9.484 1 97.38 555 THR B N 1
ATOM 8597 C CA . THR B 1 555 ? -4.059 32.531 8.242 1 97.38 555 THR B CA 1
ATOM 8598 C C . THR B 1 555 ? -5.391 31.812 8.391 1 97.38 555 THR B C 1
ATOM 8600 O O . THR B 1 555 ? -5.527 30.906 9.227 1 97.38 555 THR B O 1
ATOM 8603 N N . SER B 1 556 ? -6.355 32.25 7.625 1 96.5 556 SER B N 1
ATOM 8604 C CA . SER B 1 556 ? -7.691 31.656 7.695 1 96.5 556 SER B CA 1
ATOM 8605 C C . SER B 1 556 ? -7.727 30.281 7.02 1 96.5 556 SER B C 1
ATOM 8607 O O . SER B 1 556 ? -7.566 30.188 5.801 1 96.5 556 SER B O 1
ATOM 8609 N N . GLY B 1 557 ? -7.988 29.25 7.816 1 94.75 557 GLY B N 1
ATOM 8610 C CA . GLY B 1 557 ? -8.016 27.891 7.316 1 94.75 557 GLY B CA 1
ATOM 8611 C C . GLY B 1 557 ? -6.793 27.078 7.699 1 94.75 557 GLY B C 1
ATOM 8612 O O . GLY B 1 557 ? -5.996 27.516 8.539 1 94.75 557 GLY B O 1
ATOM 8613 N N . ASN B 1 558 ? -6.68 25.859 7.18 1 95.5 558 ASN B N 1
ATOM 8614 C CA . ASN B 1 558 ? -5.527 25 7.41 1 95.5 558 ASN B CA 1
ATOM 8615 C C . ASN B 1 558 ? -4.234 25.625 6.902 1 95.5 558 ASN B C 1
ATOM 8617 O O . ASN B 1 558 ? -4.223 26.266 5.848 1 95.5 558 ASN B O 1
ATOM 8621 N N . ILE B 1 559 ? -3.143 25.391 7.527 1 97.56 559 ILE B N 1
ATOM 8622 C CA . ILE B 1 559 ? -2.023 26.297 7.316 1 97.56 559 ILE B CA 1
ATOM 8623 C C . ILE B 1 559 ? -0.948 25.609 6.48 1 97.56 559 ILE B C 1
ATOM 8625 O O . ILE B 1 559 ? 0.113 26.188 6.227 1 97.56 559 ILE B O 1
ATOM 8629 N N . ARG B 1 560 ? -1.134 24.422 6.062 1 97.31 560 ARG B N 1
ATOM 8630 C CA . ARG B 1 560 ? -0.092 23.703 5.324 1 97.31 560 ARG B CA 1
ATOM 8631 C C . ARG B 1 560 ? 0.321 24.484 4.082 1 97.31 560 ARG B C 1
ATOM 8633 O O . ARG B 1 560 ? 1.512 24.625 3.793 1 97.31 560 ARG B O 1
ATOM 8640 N N . ALA B 1 561 ? -0.667 24.969 3.297 1 98.06 561 ALA B N 1
ATOM 8641 C CA . ALA B 1 561 ? -0.365 25.719 2.084 1 98.06 561 ALA B CA 1
ATOM 8642 C C . ALA B 1 561 ? 0.409 27 2.41 1 98.06 561 ALA B C 1
ATOM 8644 O O . ALA B 1 561 ? 1.445 27.281 1.801 1 98.06 561 ALA B O 1
ATOM 8645 N N . PRO B 1 562 ? -0.033 27.766 3.375 1 98.62 562 PRO B N 1
ATOM 8646 C CA . PRO B 1 562 ? 0.747 28.938 3.777 1 98.62 562 PRO B CA 1
ATOM 8647 C C . PRO B 1 562 ? 2.17 28.578 4.199 1 98.62 562 PRO B C 1
ATOM 8649 O O . PRO B 1 562 ? 3.115 29.297 3.865 1 98.62 562 PRO B O 1
ATOM 8652 N N . VAL B 1 563 ? 2.336 27.5 4.938 1 98.81 563 VAL B N 1
ATOM 8653 C CA . VAL B 1 563 ? 3.66 27.094 5.391 1 98.81 563 VAL B CA 1
ATOM 8654 C C . VAL B 1 563 ? 4.527 26.719 4.188 1 98.81 563 VAL B C 1
ATOM 8656 O O . VAL B 1 563 ? 5.711 27.062 4.141 1 98.81 563 VAL B O 1
ATOM 8659 N N . THR B 1 564 ? 3.963 25.984 3.254 1 98.81 564 THR B N 1
ATOM 8660 C CA . THR B 1 564 ? 4.668 25.656 2.021 1 98.81 564 THR B CA 1
ATOM 8661 C C . THR B 1 564 ? 5.039 26.922 1.251 1 98.81 564 THR B C 1
ATOM 8663 O O . THR B 1 564 ? 6.148 27.031 0.722 1 98.81 564 THR B O 1
ATOM 8666 N N . MET B 1 565 ? 4.113 27.859 1.179 1 98.75 565 MET B N 1
ATOM 8667 C CA . MET B 1 565 ? 4.371 29.141 0.539 1 98.75 565 MET B CA 1
ATOM 8668 C C . MET B 1 565 ? 5.523 29.875 1.221 1 98.75 565 MET B C 1
ATOM 8670 O O . MET B 1 565 ? 6.387 30.438 0.55 1 98.75 565 MET B O 1
ATOM 8674 N N . ILE B 1 566 ? 5.602 29.812 2.521 1 98.88 566 ILE B N 1
ATOM 8675 C CA . ILE B 1 566 ? 6.699 30.406 3.273 1 98.88 566 ILE B CA 1
ATOM 8676 C C . ILE B 1 566 ? 8.016 29.766 2.861 1 98.88 566 ILE B C 1
ATOM 8678 O O . ILE B 1 566 ? 9.031 30.438 2.693 1 98.88 566 ILE B O 1
ATOM 8682 N N . GLY B 1 567 ? 8 28.422 2.695 1 98.81 567 GLY B N 1
ATOM 8683 C CA . GLY B 1 567 ? 9.172 27.734 2.184 1 98.81 567 GLY B CA 1
ATOM 8684 C C . GLY B 1 567 ? 9.609 28.234 0.816 1 98.81 567 GLY B C 1
ATOM 8685 O O . GLY B 1 567 ? 10.797 28.484 0.585 1 98.81 567 GLY B O 1
ATOM 8686 N N . GLU B 1 568 ? 8.664 28.422 -0.068 1 98.69 568 GLU B N 1
ATOM 8687 C CA . GLU B 1 568 ? 8.953 28.938 -1.401 1 98.69 568 GLU B CA 1
ATOM 8688 C C . GLU B 1 568 ? 9.539 30.359 -1.333 1 98.69 568 GLU B C 1
ATOM 8690 O O . GLU B 1 568 ? 10.484 30.672 -2.049 1 98.69 568 GLU B O 1
ATOM 8695 N N . ARG B 1 569 ? 9.008 31.141 -0.505 1 98.56 569 ARG B N 1
ATOM 8696 C CA . ARG B 1 569 ? 9.492 32.5 -0.364 1 98.56 569 ARG B CA 1
ATOM 8697 C C . ARG B 1 569 ? 10.891 32.531 0.237 1 98.56 569 ARG B C 1
ATOM 8699 O O . ARG B 1 569 ? 11.742 33.312 -0.193 1 98.56 569 ARG B O 1
ATOM 8706 N N . ALA B 1 570 ? 11.094 31.734 1.234 1 98.75 570 ALA B N 1
ATOM 8707 C CA . ALA B 1 570 ? 12.422 31.656 1.832 1 98.75 570 ALA B CA 1
ATOM 8708 C C . ALA B 1 570 ? 13.484 31.359 0.775 1 98.75 570 ALA B C 1
ATOM 8710 O O . ALA B 1 570 ? 14.523 32 0.723 1 98.75 570 ALA B O 1
ATOM 8711 N N . ALA B 1 571 ? 13.195 30.359 -0.047 1 98.5 571 ALA B N 1
ATOM 8712 C CA . ALA B 1 571 ? 14.125 30 -1.116 1 98.5 571 ALA B CA 1
ATOM 8713 C C . ALA B 1 571 ? 14.32 31.156 -2.086 1 98.5 571 ALA B C 1
ATOM 8715 O O . ALA B 1 571 ? 15.438 31.422 -2.527 1 98.5 571 ALA B O 1
ATOM 8716 N N . ALA B 1 572 ? 13.242 31.844 -2.385 1 97.94 572 ALA B N 1
ATOM 8717 C CA . ALA B 1 572 ? 13.305 33 -3.291 1 97.94 572 ALA B CA 1
ATOM 8718 C C . ALA B 1 572 ? 14.172 34.094 -2.705 1 97.94 572 ALA B C 1
ATOM 8720 O O . ALA B 1 572 ? 14.969 34.719 -3.418 1 97.94 572 ALA B O 1
ATOM 8721 N N . PHE B 1 573 ? 14.039 34.406 -1.44 1 97.94 573 PHE B N 1
ATOM 8722 C CA . PHE B 1 573 ? 14.852 35.406 -0.77 1 97.94 573 PHE B CA 1
ATOM 8723 C C . PHE B 1 573 ? 16.328 35.062 -0.844 1 97.94 573 PHE B C 1
ATOM 8725 O O . PHE B 1 573 ? 17.172 35.938 -1.111 1 97.94 573 PHE B O 1
ATOM 8732 N N . ILE B 1 574 ? 16.641 33.812 -0.599 1 97 574 ILE B N 1
ATOM 8733 C CA . ILE B 1 574 ? 18.031 33.344 -0.595 1 97 574 ILE B CA 1
ATOM 8734 C C . ILE B 1 574 ? 18.625 33.5 -1.99 1 97 574 ILE B C 1
ATOM 8736 O O . ILE B 1 574 ? 19.812 33.812 -2.131 1 97 574 ILE B O 1
ATOM 8740 N N . HIS B 1 575 ? 17.812 33.344 -2.982 1 93.44 575 HIS B N 1
ATOM 8741 C CA . HIS B 1 575 ? 18.266 33.469 -4.363 1 93.44 575 HIS B CA 1
ATOM 8742 C C . HIS B 1 575 ? 18.25 34.906 -4.816 1 93.44 575 HIS B C 1
ATOM 8744 O O . HIS B 1 575 ? 18.625 35.219 -5.953 1 93.44 575 HIS B O 1
ATOM 8750 N N . GLY B 1 576 ? 17.859 35.875 -3.996 1 87.12 576 GLY B N 1
ATOM 8751 C CA . GLY B 1 576 ? 17.875 37.281 -4.316 1 87.12 576 GLY B CA 1
ATOM 8752 C C . GLY B 1 576 ? 16.641 37.719 -5.074 1 87.12 576 GLY B C 1
ATOM 8753 O O . GLY B 1 576 ? 16.688 38.719 -5.82 1 87.12 576 GLY B O 1
ATOM 8754 N N . LYS B 1 577 ? 15.68 37.031 -4.879 1 71.69 577 LYS B N 1
ATOM 8755 C CA . LYS B 1 577 ? 14.422 37.344 -5.547 1 71.69 577 LYS B CA 1
ATOM 8756 C C . LYS B 1 577 ? 13.375 37.812 -4.539 1 71.69 577 LYS B C 1
ATOM 8758 O O . LYS B 1 577 ? 13.414 37.438 -3.371 1 71.69 577 LYS B O 1
#

Foldseek 3Di:
DPLVLVVLVVVLVVVLVVQVVVVVVVVPPVLFADADDDDFPAEFQEEEEALALLSLLLLLLQVVPLVGQYEYEAQAEADGPLLWFLQSLLRCPPHSQWPQDWADQPVFFQQFFVVNIFGQTWGRHRLIRLSNANFFDDPFAQVQQVVVCVLFVHCCSGCVNLQVLQQQAEQEDEPVCCVDPCVVSHHNPHQFYKYFDADPCLVLVLVLVVVLPFADDQALRDPFFSFHKHGTIGRADPLTHRGSCNRRRSVCRPRPSYHYHHSKHWQEFDADPLAGFFTWIQHPVGDIHTYGHPFFYEYAHAQFQSLVRCLLHQAAAPVQSVVQVHHHQHHFHFFWFKAFWKKFKWKKWFAFDDDDDDDARRSDNRWRWMKGFDPPDPPDRYGQKMKIKTKDAAQDSVQSSCQCRVQRGHSLLSVLNNVSRHRTIMIMIMMTGFFDPFIWGWHAPHSGSVDGIHTDHRPCVPVVNLVSQLSVVVSVVCSCVGPSNVVGVMDIRDSVQQPPDDDSSSSSSSSRNRIHGSSQIAQSCADPTQADPLQHGPSHHNYGYQARHHHNTGGGDRCSSVSNSSSSSNSVVSVVD/DPLVLVVLVVVLVVVLVVQVVVVVVVVPPVLFADADDDDFPAEFQEEEEALALLSLLLLLLQVVPLVGQYEYEAQAEADGPLLWFLQSLLRCPPHSQWPQDWADQPVFFQQFFVVNIFGQTWGRHRLIRLSNANFFDDPFAQVQQVVVCVLFVHCCSGCVNLQVLQQQAEQEDEPVCCVDPNVVSHHNPHQFYKYFDADPCLVLVLVLVVVLPFADDQALRDPFFSFHKHGTIGRADPLTHRGSCNRRRSVCRPRPSYHYHHSKHWQEFDADPLAGFFTWIAHNVGDIHTYGHPFFYEYAHAQFQSLVRCLLHQAAAPVQSVVQVHHHQHHFHFFWFKAFWKKFKWKKWFAFDDDDDDDARRSDNRWRWMKGFDPPDPPDRYGQKMKIKTKDAAQDSVQSSCQCRVQRGHSLLSVLNNVSRHRTIMIMIMMTGFFDPFIWGWHAPHSGSVDGIHTHHRPCVPVVNLLSQLSVVVSVCCSCVGPSNVVRVMDIRDSVQQPPDDDSSSSSSSSRNRIHGSSQIAQSCADPTQADPLQHGPSHHRYGYQARHHHNTGGGDRCSSVSNSSSSSNSVVSVVD

InterPro domains:
  IPR000172 Glucose-methanol-choline oxidoreductase, N-terminal [PF00732] (44-342)
  IPR000172 Glucose-methanol-choline oxidoreductase, N-terminal [PS00624] (302-316)
  IPR007867 Glucose-methanol-choline oxidoreductase, C-terminal [PF05199] (436-567)
  IPR012132 Glucose-methanol-choline oxidoreductase [PIRSF000137] (33-575)
  IPR012132 Glucose-methanol-choline oxidoreductase [PTHR11552] (34-575)
  IPR036188 FAD/NAD(P)-binding domain superfamily [G3DSA:3.50.50.60] (44-574)
  IPR036188 FAD/NAD(P)-binding domain superfamily [SSF51905] (36-576)

Nearest PDB structures (foldseek):
  7vkd-assembly1_A  TM=8.189E-01  e=7.464E-50  Aspergillus oryzae
  5zu2-assembly3_C  TM=8.492E-01  e=8.827E-48  Aspergillus oryzae RIB40
  3q9t-assembly1_A  TM=8.514E-01  e=4.333E-47  Aspergillus oryzae RIB40
  5zu3-assembly2_B  TM=8.355E-01  e=1.628E-47  Aspergillus oryzae RIB40
  8il5-assembly1_B  TM=8.129E-01  e=2.843E-44  Phanerodontia chrysosporium

Organism: Mythimna separata (NCBI:txid271217)

pLDDT: mean 96.1, std 3.96, range [50.75, 98.94]

Sequence (1154 aa):
MADAAADTLTAVGSIQAALSVMATLQLTSFRYPPDYALTNGTNYDYIIVGGGTAGLVVANRLSANCKDKVLVIEAGPYPPIESEWPAMFTVTPKTEYDFDTSSVNDKYTAQNLQEQIVSLTQGKMLGGSSNIDHMIHVQGDPHDYNNWAEILGDDTWAYKNVLPYFKKLENMTDPDLLASQYADLHGTGGMLKIARQIADIDSVYKEAFNELGHKIVDDTTSLTSTLGVSNPLLAIGDNIRQSSSNCYLTPAKSRSNLFVALNTIARKILIKDNVATGVQVETSSGDTLELFANKEVIVSAGAIHTPQLLMLSGIGPKSHLEEKGISVIADLPVGENFMDHTGVVLLFQMESDTSAAPAVNPYQFPVPTTTLYAALDSSQTYPDYQSINLLFPHDAGALLQLSANSFKYSNDVSNKFAEANVGRKVLLAVLNLMMPKSRGKVLLASNDPTVEPLVYTGTYTNEDDLDLMTDSLMDFTKVLNTKNFIERNATLVDTGLCPGLSGREYWECYALAMSATMWHYSGTCAMGKVVDSKLLVKGVSNLRVADASVMPTLTSGNIRAPVTMIGERAAAFIHGKMADAAADTLTAVGSIQAALSVMATLQLTSFRYPPDYALTNGTNYDYIIVGGGTAGLVVANRLSANCKDKVLVIEAGPYPPIESEWPAMFTVTPKTEYDFDTSSVNDKYTAQNLQEQIVSLTQGKMLGGSSNIDHMIHVQGDPHDYNNWAEILGDDTWAYKNVLPYFKKLENMTDPDLLASQYADLHGTGGMLKIARQIADIDSVYKEAFNELGHKIVDDTTSLTSTLGVSNPLLAIGDNIRQSSSNCYLTPAKSRSNLFVALNTIARKILIKDNVATGVQVETSSGDTLELFANKEVIVSAGAIHTPQLLMLSGIGPKSHLEEKGISVIADLPVGENFMDHTGVVLLFQMESDTSAAPAVNPYQFPVPTTTLYAALDSSQTYPDYQSINLLFPHDAGALLQLSANSFKYSNDVSNKFAEANVGRKVLLAVLNLMMPKSRGKVLLASNDPTVEPLVYTGTYTNEDDLDLMTDSLMDFTKVLNTKNFIERNATLVDTGLCPGLSGREYWECYALAMSATMWHYSGTCAMGKVVDSKLLVKGVSNLRVADASVMPTLTSGNIRAPVTMIGERAAAFIHGK

Secondary structure (DSSP, 8-state):
---HHHHHHHHHHHHHHHHHHHHTT-TTGGGSPPBPPP-TT-EEEEEEE--STTHHHHHHHHHTSTTS-EEEE-SS-SPPGGGT-GGGTTS-TTSTTB--EEB---SSS-TTBGGGS-EE--B-STTGGGGTS--EE----HHHHHHHHHHHT-GGGSHHHHHHHHHHHEEE--HHHHTSGGGGGS-BSSSEEEEE---TTHHHHHHHHHHTTPPB-S----SS---EEEPPEE-EETTEE--HIIIIIGGGTT-TTEEEE-S-EEEEEEEETTEEEEEEEE-TTS-EEEEEEEEEEEE-SHHHHHHHHHHHTTEE-HHHHHHTT---SEE--TTEEEB--EEEEEEEEEEE--SPPPPP-TTS-SS-EEEEEE-SSTT--S-SEEEEEEEEPTT-HHHHIIIIIIS-B-HHHHHHHHHHTTTEEEEEEEEEESS----EEEE-S-S-TTSPPEEE--TTSSHHHHHHHHHHHHHHGGGGGSHHHHHTT-EE---SSSTT--HHHHHHHHHHHTEEE-S--B-TT-BTTTB-TTSBBTT-BTEEE-SGGG-SS--SS-SHHHHHHHHHHHHHHHTT-/---HHHHHHHHHHHHHHHHHHHHTT-TTGGGSPPBPPP-TT-EEEEEEE--STTHHHHHHHHHTSTTS-EEEE-SS-SPPGGGT-GGGTTS-TTSTTB--EEB---SSS-TTBGGGS-EE--B-STTGGGGTS--EE----HHHHHHHHHHHT-GGGSHHHHHHHHHHHEEE--HHHHTSGGGGGS-BSSSEEEEE---TTHHHHHHHHHHTTPPB-S----SS---EEEPPEE-EETTEE--HIIIIIGGGTT-TTEEEE-S-EEEEEEEETTEEEEEEEE-TTS-EEEEEEEEEEEE-SHHHHHHHHHHHTTEE-HHHHHHTT---SEE--TTEEEB--EEEEEEEEEEE--SPPPPP-TTS-SS-EEEEEE-SSTT--S-SEEEEEEEE-TT-HHHHIIIIIIS-B-HHHHHHHHHHTTTEEEEEEEEEESS----EEEE-S-S-TTSPPEEE--TTSSHHHHHHHHHHHHHHGGGGGSHHHHHTT-EE---SSSTT--HHHHHHHHHHHTEEE-S--B-TT-BTTTB-TTSBBTT-BTEEE-SGGG-SS--SS-SHHHHHHHHHHHHHHHTT-

Radius of gyration: 33.29 Å; Cα contacts (8 Å, |Δi|>4): 2940; chains: 2; bounding box: 73×96×69 Å

Solvent-accessible surface area (backbone atoms only — not comparable to full-atom values): 56387 Å² total; per-residue (Å²): 127,87,56,56,35,59,52,49,52,51,51,48,50,53,49,44,53,24,49,55,57,54,42,75,66,39,62,46,46,53,51,43,57,66,76,44,86,84,58,71,69,40,77,28,34,31,36,32,39,21,29,14,42,13,26,23,39,27,50,37,59,52,33,68,42,72,88,36,34,31,37,33,34,17,61,19,46,73,51,48,68,57,43,36,28,41,48,44,53,50,59,55,64,81,39,87,48,21,69,57,43,50,35,57,65,77,84,63,53,22,64,43,22,47,92,33,27,48,76,46,63,38,34,24,22,49,7,12,42,46,41,60,48,86,45,57,51,31,81,31,34,32,66,40,26,39,47,47,10,60,74,56,73,38,66,69,45,17,34,86,56,41,46,64,46,48,22,51,42,23,14,58,66,37,68,68,50,60,74,42,86,55,33,84,76,49,17,70,80,25,57,34,33,29,30,64,71,85,51,80,70,51,55,59,56,46,49,35,43,36,74,74,68,39,50,74,39,82,57,48,73,47,89,68,42,32,57,22,27,28,56,51,38,27,28,46,45,95,59,22,40,49,16,25,36,64,36,33,34,30,81,42,35,82,42,88,32,51,42,40,28,50,35,20,40,74,48,29,51,38,67,55,96,49,27,38,42,26,35,31,34,34,41,76,89,66,49,75,35,45,36,32,22,76,56,30,37,36,40,16,46,35,36,66,46,33,32,47,38,38,37,63,43,14,35,18,40,53,72,60,33,51,73,58,72,37,68,75,74,34,79,30,64,41,10,34,52,20,33,55,34,51,22,34,72,45,46,29,29,37,39,77,41,85,71,80,77,74,60,50,47,39,53,34,73,79,52,53,47,38,33,34,28,40,44,90,50,86,86,52,56,57,50,50,32,37,34,45,36,36,47,42,60,41,66,46,65,65,57,50,35,39,35,42,53,59,65,23,34,23,54,68,50,30,33,46,53,52,62,51,19,60,51,10,21,27,40,39,32,39,36,25,38,24,65,61,77,29,47,17,32,45,43,75,68,53,80,48,72,87,52,70,55,42,29,40,64,29,75,56,69,31,61,67,41,48,52,48,48,22,53,49,51,58,57,58,58,51,46,55,74,26,67,64,30,49,77,33,60,42,40,77,63,77,71,70,83,46,74,94,50,57,73,70,61,24,37,42,45,43,43,49,44,43,35,40,74,67,72,45,54,21,14,7,37,15,41,69,65,29,14,39,95,77,28,34,35,61,82,33,44,39,31,33,53,32,34,37,12,36,32,70,64,64,49,38,60,51,51,62,45,45,26,37,33,42,8,50,47,46,38,33,44,75,73,72,89,128,87,57,56,36,59,52,48,52,51,52,46,49,52,49,44,53,24,48,55,58,54,43,75,66,38,61,47,47,52,52,42,57,66,76,46,85,84,59,71,72,42,76,27,34,31,36,31,40,20,29,14,42,13,24,22,39,28,50,37,59,52,34,69,42,71,88,35,33,30,37,33,34,18,60,18,46,74,50,49,67,58,43,35,28,40,48,45,56,51,60,56,61,81,39,88,51,21,68,56,42,52,35,57,66,77,84,62,52,23,64,43,22,48,91,33,28,47,76,48,64,38,34,25,22,48,6,11,41,46,39,60,47,86,45,57,53,31,82,32,34,30,64,40,26,40,48,49,11,61,74,56,75,40,67,68,45,16,36,85,55,42,46,63,45,48,23,50,43,24,15,58,66,37,66,67,50,59,74,42,84,55,33,84,75,49,17,69,80,25,56,34,35,29,28,65,72,87,52,81,72,50,55,58,55,47,49,36,43,37,74,74,68,40,49,76,39,84,56,48,73,48,88,70,42,33,56,22,28,28,56,52,37,26,28,45,44,95,59,22,41,48,16,26,36,65,36,32,34,31,81,44,34,82,43,88,30,52,43,39,28,50,35,20,40,75,49,30,52,37,66,55,96,48,26,38,42,29,35,31,32,32,40,74,88,65,49,76,35,45,36,33,22,75,55,30,36,36,40,14,47,35,37,68,45,34,33,48,37,38,36,64,43,14,36,18,40,51,71,60,32,50,73,57,71,39,68,76,74,33,79,31,66,42,10,34,53,20,32,54,33,50,22,33,71,46,47,28,29,38,40,78,41,85,73,80,78,76,59,49,46,41,52,34,71,78,54,53,46,39,33,34,29,39,44,90,50,85,87,51,56,56,51,49,31,36,34,44,36,36,48,41,59,42,66,45,64,66,57,50,35,38,35,43,53,59,65,24,36,22,56,69,49,29,34,46,53,50,60,52,19,59,51,10,21,27,39,38,33,38,37,27,38,22,66,60,78,28,47,18,31,46,43,75,68,54,80,47,72,87,51,71,57,42,30,39,64,28,76,55,68,30,61,66,42,46,53,49,48,22,54,48,51,59,57,58,58,50,46,54,74,26,68,65,30,48,75,33,60,41,41,77,61,77,72,71,83,46,75,95,51,57,71,70,61,22,35,42,45,43,43,48,44,43,36,41,74,66,71,45,55,19,13,7,36,16,40,67,65,30,13,38,95,76,28,34,37,61,82,34,44,41,31,34,52,31,34,38,12,34,32,71,64,64,50,38,60,52,50,61,45,45,23,36,33,42,7,51,47,47,38,34,43,76,71,73,90